Protein AF-A0A816BK26-F1 (afdb_monomer_lite)

Radius of gyration: 35.58 Å; chains: 1; bounding box: 106×78×90 Å

Foldseek 3Di:
DFDDPVPPPDDPPDDDPPDDDPPDPDDDDFDDDPPDDDGDDDPSVPVDPPDDDDDFPFDADPVRHTDPDGDDDPPPPVVSDDPVVCVVVVVCCCVLDCVNVVVDDPVRSVVVNCVPVVDDPDPPDDDDDDDFWDWAADPVPRDIDTHGPVPAPPPPDHGPPDAQDDPQQCVVPVPCVPWYWHDPDPHDIDTPVCPVVDPVPPDDDDDDPPDVVVVVSVVVVPDCCVVDDDDDDDDDDDDDDDDDDDDDDDDDDDDDPPPDPDDPDFAEAEAAEEEEAQALLSLLLLQLCLVLVVFFDHFFYEYEFLAEAPDLAFFFAQCQPPVCLLPQQVLLVVLVVQWAWFAAEPDPDDDPDDPDPVPDDPPDLPDDDAQHDSPFDPVQDLGRATWGRYRLTCLNRDPQFFDDFDPPQFDDDCQQVQHPVLSVVLLVVLCQLLVWDLCQQVPFLLQVLVQVLVCVPQNPLKGRTTGRWDDDPVDPGIRHGTSSSNNPQSFAQCPDRSRGNPPRDPRRYDYHGSKHFQEFDWDPPVPDPPAFIETQWTWIARRVVRGIHTYGHSFYEYARAQFVSLLHCVSHVNCFQLAQALKKFWWKKKFKFFFDPVSQVVSQVVCVVCVVVCVVVVNADDDPPDPGSGGSSRAWHWMWRDADPVQNKIKTKIDGRANVDDDDPPDDPNRMIMIMIIHWAWRDRQWGWDFAPPDAHPVRTGRIYTRHDGDPVRVVSVVVVLVVSVVVSVSTHDTDPPRPIDTDRRNSRSLIEQNAAERDDSNNHQHHSLQAGPSHPRYGYFYRNHRHGIHNGRCGSVRSSSSNSNSVVVSNVRTDD

Sequence (817 aa):
MCVPEYFFNDDPYNPDCSDSTDEHVNDSPRVQIPGFRECFRDPAFRCEESDYSMQSPSLVCGDGQRNYLRFPDIGDFRKLRSCANSRDLVFEKSLLSYHENSHLSYDCWFFFYCATTGTTSLSCMKLCNEDECHECISPITFEIFCLPAHRAGDGIVDCLGSTDERAFCRSINPTNAGSRYKCWNTVHCIANNDICWYDLCPIEKLLGCKRDVEMILERLSQDKGLQYPKYAHFLLERFVETYPLETWERTHIENAECSSPLEENLPIEQTDVLIVGSGPVGCTFARVLIELKSSHTLEKILMIDAGQQFSIVPGENIKNSCYYSRNVNQFTRIIEGQMQLISVPPNAEKLPYPPHPIAETPHSPNFLITNINVNQNPNVNLPAAAVTYAVGGMATHWTCCTPRTLIGVERPGEEYGITHCEWEELYSEAETFFKTDTTLFENSIRQQVLQDYLKKIYGDRVAPMPIAGFRDPNKNFITWSGANTVLGPSIVDPLGPKGINPKLHPKTFDILQQTICTKLIYNKDENDHSKMKHIQAALVHDLQLNKNRLIQAKVYIIACNPILTPQLLWNSDIRPEALGRYLCDQPMTFCQILLRQEILNTIKEYQDSKIHLMKSAKTLIIDKRDKISIPLDDPPPALLLKVTKDQPWHVQIHKEAFFSEKWHTSIDSRLILDIRYFSRVEPRKENFVTFEENIFDVMSLPQPTFTFNLNQKEKNEIHLMMKEMTELANHLGPFLPGAEPKILPLGTSVHLQGTHRIGTKSDESVTDNNSRVWNFDNLFLGGNGSIPTSIACNPTLTSVAIAIRSARYIAATYKKL

pLDDT: mean 74.29, std 25.34, range [22.22, 98.94]

Structure (mmCIF, N/CA/C/O backbone):
data_AF-A0A816BK26-F1
#
_entry.id   AF-A0A816BK26-F1
#
loop_
_atom_site.group_PDB
_atom_site.id
_atom_site.type_symbol
_atom_site.label_atom_id
_atom_site.label_alt_id
_atom_site.label_comp_id
_atom_site.label_asym_id
_atom_site.label_entity_id
_atom_site.label_seq_id
_atom_site.pdbx_PDB_ins_code
_atom_site.Cartn_x
_atom_site.Cartn_y
_atom_site.Cartn_z
_atom_site.occupancy
_atom_site.B_iso_or_equiv
_atom_site.auth_seq_id
_atom_site.auth_comp_id
_atom_site.auth_asym_id
_atom_site.auth_atom_id
_atom_site.pdbx_PDB_model_num
ATOM 1 N N . MET A 1 1 ? 56.611 -17.628 -4.751 1.00 36.50 1 MET A N 1
ATOM 2 C CA . MET A 1 1 ? 56.570 -16.609 -5.825 1.00 36.50 1 MET A CA 1
ATOM 3 C C . MET A 1 1 ? 57.718 -15.633 -5.559 1.00 36.50 1 MET A C 1
ATOM 5 O O . MET A 1 1 ? 57.882 -15.296 -4.398 1.00 36.50 1 MET A O 1
ATOM 9 N N . CYS A 1 2 ? 58.567 -15.271 -6.535 1.00 35.38 2 CYS A N 1
ATOM 10 C CA . CYS A 1 2 ? 59.574 -14.203 -6.333 1.00 35.38 2 CYS A CA 1
ATOM 11 C C . CYS A 1 2 ? 58.885 -12.840 -6.513 1.00 35.38 2 CYS A C 1
ATOM 13 O O . CYS A 1 2 ? 58.104 -12.688 -7.454 1.00 35.38 2 CYS A O 1
ATOM 15 N N . VAL A 1 3 ? 59.188 -11.873 -5.644 1.00 41.78 3 VAL A N 1
ATOM 16 C CA . VAL A 1 3 ? 58.637 -10.507 -5.675 1.00 41.78 3 VAL A CA 1
ATOM 17 C C . VAL A 1 3 ? 59.759 -9.513 -6.038 1.00 41.78 3 VAL A C 1
ATOM 19 O O . VAL A 1 3 ? 60.880 -9.696 -5.561 1.00 41.78 3 VAL A O 1
ATOM 22 N N . PRO A 1 4 ? 59.519 -8.506 -6.904 1.00 40.84 4 PRO A N 1
ATOM 23 C CA . PRO A 1 4 ? 60.507 -7.474 -7.247 1.00 40.84 4 PRO A CA 1
ATOM 24 C C . PRO A 1 4 ? 60.856 -6.538 -6.075 1.00 40.84 4 PRO A C 1
ATOM 26 O O . PRO A 1 4 ? 59.991 -6.190 -5.284 1.00 40.84 4 PRO A O 1
ATOM 29 N N . GLU A 1 5 ? 62.099 -6.052 -6.020 1.00 39.38 5 GLU A N 1
ATOM 30 C CA . GLU A 1 5 ? 62.649 -5.230 -4.920 1.00 39.38 5 GLU A CA 1
ATOM 31 C C . GLU A 1 5 ? 61.897 -3.912 -4.658 1.00 39.38 5 GLU A C 1
ATOM 33 O O . GLU A 1 5 ? 61.821 -3.463 -3.523 1.00 39.38 5 GLU A O 1
ATOM 38 N N . TYR A 1 6 ? 61.276 -3.309 -5.675 1.00 43.12 6 TYR A N 1
ATOM 39 C CA . TYR A 1 6 ? 60.516 -2.065 -5.495 1.00 43.12 6 TYR A CA 1
ATOM 40 C C . TYR A 1 6 ? 59.165 -2.259 -4.785 1.00 43.12 6 TYR A C 1
ATOM 42 O O . TYR A 1 6 ? 58.526 -1.275 -4.444 1.00 43.12 6 TYR A O 1
ATOM 50 N N . PHE A 1 7 ? 58.722 -3.506 -4.577 1.00 39.28 7 PHE A N 1
ATOM 51 C CA . PHE A 1 7 ? 57.552 -3.825 -3.749 1.00 39.28 7 PHE A CA 1
ATOM 52 C C . PHE A 1 7 ? 57.896 -3.957 -2.257 1.00 39.28 7 PHE A C 1
ATOM 54 O O . PHE A 1 7 ? 56.995 -4.116 -1.437 1.00 39.28 7 PHE A O 1
ATOM 61 N N . PHE A 1 8 ? 59.180 -3.903 -1.895 1.00 40.03 8 PHE A N 1
ATOM 62 C CA . PHE A 1 8 ? 59.628 -3.901 -0.506 1.00 40.03 8 PHE A CA 1
ATOM 63 C C . PHE A 1 8 ? 59.458 -2.472 0.059 1.00 40.03 8 PHE A C 1
ATOM 65 O O . PHE A 1 8 ? 60.087 -1.546 -0.449 1.00 40.03 8 PHE A O 1
ATOM 72 N N . ASN A 1 9 ? 58.630 -2.297 1.102 1.00 44.06 9 ASN A N 1
ATOM 73 C CA . ASN A 1 9 ? 58.336 -1.035 1.825 1.00 44.06 9 ASN A CA 1
ATOM 74 C C . ASN A 1 9 ? 57.422 0.029 1.159 1.00 44.06 9 ASN A C 1
ATOM 76 O O . ASN A 1 9 ? 57.566 1.214 1.464 1.00 44.06 9 ASN A O 1
ATOM 80 N N . ASP A 1 10 ? 56.464 -0.331 0.298 1.00 35.22 10 ASP A N 1
ATOM 81 C CA . ASP A 1 10 ? 55.711 0.670 -0.496 1.00 35.22 10 ASP A CA 1
ATOM 82 C C . ASP A 1 10 ? 54.377 1.195 0.112 1.00 35.22 10 ASP A C 1
ATOM 84 O O . ASP A 1 10 ? 53.616 1.857 -0.593 1.00 35.22 10 ASP A O 1
ATOM 88 N N . ASP A 1 11 ? 54.052 0.968 1.401 1.00 36.34 11 ASP A N 1
ATOM 89 C CA . ASP A 1 11 ? 52.850 1.587 2.013 1.00 36.34 11 ASP A CA 1
ATOM 90 C C . ASP A 1 11 ? 52.978 1.929 3.522 1.00 36.34 11 ASP A C 1
ATOM 92 O O . ASP A 1 11 ? 53.129 1.028 4.346 1.00 36.34 11 ASP A O 1
ATOM 96 N N . PRO A 1 12 ? 52.839 3.208 3.936 1.00 40.41 12 PRO A N 1
ATOM 97 C CA . PRO A 1 12 ? 52.776 3.609 5.347 1.00 40.41 12 PRO A CA 1
ATOM 98 C C . PRO A 1 12 ? 51.473 3.232 6.091 1.00 40.41 12 PRO A C 1
ATOM 100 O O . PRO A 1 12 ? 51.384 3.496 7.292 1.00 40.41 12 PRO A O 1
ATOM 103 N N . TYR A 1 13 ? 50.467 2.641 5.432 1.00 39.00 13 TYR A N 1
ATOM 104 C CA . TYR A 1 13 ? 49.221 2.164 6.062 1.00 39.00 13 TYR A CA 1
ATOM 105 C C . TYR A 1 13 ? 49.116 0.641 6.200 1.00 39.00 13 TYR A C 1
ATOM 107 O O . TYR A 1 13 ? 48.129 0.158 6.760 1.00 39.00 13 TYR A O 1
ATOM 115 N N . ASN A 1 14 ? 50.127 -0.109 5.757 1.00 41.72 14 ASN A N 1
ATOM 116 C CA . ASN A 1 14 ? 50.246 -1.533 6.043 1.00 41.72 14 ASN A CA 1
ATOM 117 C C . ASN A 1 14 ? 51.415 -1.730 7.021 1.00 41.72 14 ASN A C 1
ATOM 119 O O . ASN A 1 14 ? 52.567 -1.700 6.594 1.00 41.72 14 ASN A O 1
ATOM 123 N N . PRO A 1 15 ? 51.171 -1.847 8.337 1.00 39.12 15 PRO A N 1
ATOM 124 C CA . PRO A 1 15 ? 52.250 -2.080 9.276 1.00 39.12 15 PRO A CA 1
ATOM 125 C C . PRO A 1 15 ? 52.754 -3.505 9.060 1.00 39.12 15 PRO A C 1
ATOM 127 O O . PRO A 1 15 ? 52.077 -4.467 9.424 1.00 39.12 15 PRO A O 1
ATOM 130 N N . ASP A 1 16 ? 53.952 -3.630 8.494 1.00 36.97 16 ASP A N 1
ATOM 131 C CA . ASP A 1 16 ? 54.774 -4.815 8.698 1.00 36.97 16 ASP A CA 1
ATOM 132 C C . ASP A 1 16 ? 54.749 -5.160 10.190 1.00 36.97 16 ASP A C 1
ATOM 134 O O . ASP A 1 16 ? 54.856 -4.273 11.051 1.00 36.97 16 ASP A O 1
ATOM 138 N N . CYS A 1 17 ? 54.527 -6.444 10.476 1.00 38.06 17 CYS A N 1
ATOM 139 C CA . CYS A 1 17 ? 54.464 -7.035 11.804 1.00 38.06 17 CYS A CA 1
ATOM 140 C C . CYS A 1 17 ? 55.471 -6.369 12.745 1.00 38.06 17 CYS A C 1
ATOM 142 O O . CYS A 1 17 ? 56.672 -6.610 12.688 1.00 38.06 17 CYS A O 1
ATOM 144 N N . SER A 1 18 ? 54.966 -5.483 13.601 1.00 36.12 18 SER A N 1
ATOM 145 C CA . SER A 1 18 ? 55.759 -4.847 14.641 1.00 36.12 18 SER A CA 1
ATOM 146 C C . SER A 1 18 ? 55.926 -5.820 15.801 1.00 36.12 18 SER A C 1
ATOM 148 O O . SER A 1 18 ? 55.309 -5.652 16.852 1.00 36.12 18 SER A O 1
ATOM 150 N N . ASP A 1 19 ? 56.795 -6.805 15.617 1.00 37.12 19 ASP A N 1
ATOM 151 C CA . ASP A 1 19 ? 57.776 -7.137 16.634 1.00 37.12 19 ASP A CA 1
ATOM 152 C C . ASP A 1 19 ? 59.134 -7.443 15.996 1.00 37.12 19 ASP A C 1
ATOM 154 O O . ASP A 1 19 ? 59.277 -7.861 14.849 1.00 37.12 19 ASP A O 1
ATOM 158 N N . SER A 1 20 ? 60.170 -7.078 16.736 1.00 36.78 20 SER A N 1
ATOM 159 C CA . SER A 1 20 ? 61.546 -7.356 16.381 1.00 36.78 20 SER A CA 1
ATOM 160 C C . SER A 1 20 ? 61.756 -8.862 16.485 1.00 36.78 20 SER A C 1
ATOM 162 O O . SER A 1 20 ? 61.960 -9.368 17.587 1.00 36.78 20 SER A O 1
ATOM 164 N N . THR A 1 21 ? 61.715 -9.545 15.343 1.00 39.97 21 THR A N 1
ATOM 165 C CA . THR A 1 21 ? 62.060 -10.959 15.176 1.00 39.97 21 THR A CA 1
ATOM 166 C C . THR A 1 21 ? 63.282 -11.340 16.016 1.00 39.97 21 THR A C 1
ATOM 168 O O . THR A 1 21 ? 64.400 -10.881 15.768 1.00 39.97 21 THR A O 1
ATOM 171 N N . ASP A 1 22 ? 63.061 -12.232 16.976 1.00 44.72 22 ASP A N 1
ATOM 172 C CA . ASP A 1 22 ? 64.054 -13.098 17.613 1.00 44.72 22 ASP A CA 1
ATOM 173 C C . ASP A 1 22 ? 64.533 -14.221 16.669 1.00 44.72 22 ASP A C 1
ATOM 175 O O . ASP A 1 22 ? 65.310 -15.097 17.055 1.00 44.72 22 ASP A O 1
ATOM 179 N N . GLU A 1 23 ? 64.132 -14.178 15.397 1.00 42.59 23 GLU A N 1
ATOM 180 C CA . GLU A 1 23 ? 64.640 -15.063 14.363 1.00 42.59 23 GLU A CA 1
ATOM 181 C C . GLU A 1 23 ? 66.107 -14.745 14.054 1.00 42.59 23 GLU A C 1
ATOM 183 O O . GLU A 1 23 ? 66.469 -13.767 13.395 1.00 42.59 23 GLU A O 1
ATOM 188 N N . HIS A 1 24 ? 66.991 -15.606 14.550 1.00 37.31 24 HIS A N 1
ATOM 189 C CA . HIS A 1 24 ? 68.399 -15.597 14.194 1.00 37.31 24 HIS A CA 1
ATOM 190 C C . HIS A 1 24 ? 68.587 -15.605 12.662 1.00 37.31 24 HIS A C 1
ATOM 192 O O . HIS A 1 24 ? 68.290 -16.577 11.974 1.00 37.31 24 HIS A O 1
ATOM 198 N N . VAL A 1 25 ? 69.192 -14.524 12.166 1.00 42.06 25 VAL A N 1
ATOM 199 C CA . VAL A 1 25 ? 69.513 -14.155 10.770 1.00 42.06 25 VAL A CA 1
ATOM 200 C C . VAL A 1 25 ? 70.410 -15.154 10.000 1.00 42.06 25 VAL A C 1
ATOM 202 O O . VAL A 1 25 ? 70.855 -14.861 8.894 1.00 42.06 25 VAL A O 1
ATOM 205 N N . ASN A 1 26 ? 70.691 -16.358 10.501 1.00 39.66 26 ASN A N 1
ATOM 206 C CA . ASN A 1 26 ? 71.775 -17.175 9.940 1.00 39.66 26 ASN A CA 1
ATOM 207 C C . ASN A 1 26 ? 71.403 -18.295 8.956 1.00 39.66 26 ASN A C 1
ATOM 209 O O . ASN A 1 26 ? 72.329 -18.837 8.365 1.00 39.66 26 ASN A O 1
ATOM 213 N N . ASP A 1 27 ? 70.128 -18.584 8.676 1.00 47.47 27 ASP A N 1
ATOM 214 C CA . ASP A 1 27 ? 69.765 -19.700 7.774 1.00 47.47 27 ASP A CA 1
ATOM 215 C C . ASP A 1 27 ? 68.712 -19.351 6.704 1.00 47.47 27 ASP A C 1
ATOM 217 O O . ASP A 1 27 ? 6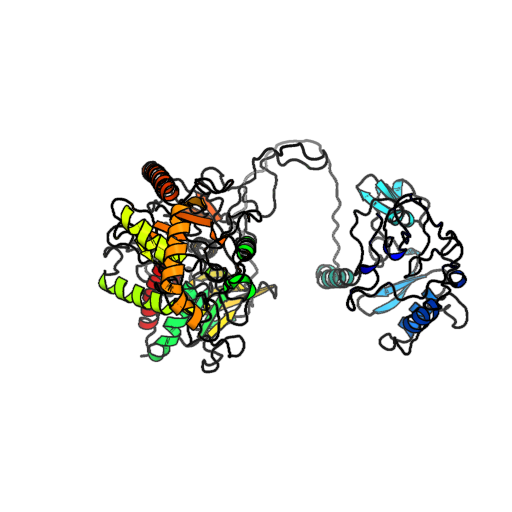7.785 -20.111 6.429 1.00 47.47 27 ASP A O 1
ATOM 221 N N . SER A 1 28 ? 68.862 -18.214 6.018 1.00 42.12 28 SER A N 1
ATOM 222 C CA . SER A 1 28 ? 68.146 -17.993 4.750 1.00 42.12 28 SER A CA 1
ATOM 223 C C . SER A 1 28 ? 68.957 -18.561 3.575 1.00 42.12 28 SER A C 1
ATOM 225 O O . SER A 1 28 ? 69.975 -17.971 3.199 1.00 42.12 28 SER A O 1
ATOM 227 N N . PRO A 1 29 ? 68.550 -19.682 2.943 1.00 40.38 29 PRO A N 1
ATOM 228 C CA . PRO A 1 29 ? 69.294 -20.239 1.827 1.00 40.38 29 PRO A CA 1
ATOM 229 C C . PRO A 1 29 ? 69.111 -19.330 0.610 1.00 40.38 29 PRO A C 1
ATOM 231 O O . PRO A 1 29 ? 68.035 -19.264 0.011 1.00 40.38 29 PRO A O 1
ATOM 234 N N . ARG A 1 30 ? 70.179 -18.622 0.231 1.00 42.78 30 ARG A N 1
ATOM 235 C CA . ARG A 1 30 ? 70.269 -17.928 -1.058 1.00 42.78 30 ARG A CA 1
ATOM 236 C C . ARG A 1 30 ? 70.111 -18.966 -2.168 1.00 42.78 30 ARG A C 1
ATOM 238 O O . ARG A 1 30 ? 71.016 -19.764 -2.401 1.00 42.78 30 ARG A O 1
ATOM 245 N N . VAL A 1 31 ? 68.977 -18.964 -2.863 1.00 42.62 31 VAL A N 1
ATOM 246 C CA . VAL A 1 31 ? 68.794 -19.806 -4.050 1.00 42.62 31 VAL A CA 1
ATOM 247 C C . VAL A 1 31 ? 69.268 -19.016 -5.265 1.00 42.62 31 VAL A C 1
ATOM 249 O O . VAL A 1 31 ? 68.645 -18.033 -5.658 1.00 42.62 31 VAL A O 1
ATOM 252 N N . GLN A 1 32 ? 70.381 -19.438 -5.864 1.00 37.38 32 GLN A N 1
ATOM 253 C CA . GLN A 1 32 ? 70.813 -18.920 -7.161 1.00 37.38 32 GLN A CA 1
ATOM 254 C C . GLN A 1 32 ? 70.009 -19.594 -8.276 1.00 37.38 32 GLN A C 1
ATOM 256 O O . GLN A 1 32 ? 70.167 -20.787 -8.530 1.00 37.38 32 GLN A O 1
ATOM 261 N N . ILE A 1 33 ? 69.172 -18.818 -8.965 1.00 42.31 33 ILE A N 1
ATOM 262 C CA . ILE A 1 33 ? 68.532 -19.217 -10.222 1.00 42.31 33 ILE A CA 1
ATOM 263 C C . ILE A 1 33 ? 69.300 -18.522 -11.362 1.00 42.31 33 ILE A C 1
ATOM 265 O O . ILE A 1 33 ? 69.379 -17.290 -11.366 1.00 42.31 33 ILE A O 1
ATOM 269 N N . PRO A 1 34 ? 69.892 -19.250 -12.328 1.00 34.81 34 PRO A N 1
ATOM 270 C CA . PRO A 1 34 ? 70.641 -18.635 -13.423 1.00 34.81 34 PRO A CA 1
ATOM 271 C C . PRO A 1 34 ? 69.745 -17.708 -14.258 1.00 34.81 34 PRO A C 1
ATOM 273 O O . PRO A 1 34 ? 68.749 -18.151 -14.822 1.00 34.81 34 PRO A O 1
ATOM 276 N N . GLY A 1 35 ? 70.101 -16.422 -14.335 1.00 50.84 35 GLY A N 1
ATOM 277 C CA . GLY A 1 35 ? 69.367 -15.394 -15.092 1.00 50.84 35 GLY A CA 1
ATOM 278 C C . GLY A 1 35 ? 68.706 -14.309 -14.237 1.00 50.84 35 GLY A C 1
ATOM 279 O O . GLY A 1 35 ? 68.398 -13.245 -14.764 1.00 50.84 35 GLY A O 1
ATOM 280 N N . PHE A 1 36 ? 68.574 -14.521 -12.925 1.00 37.03 36 PHE A N 1
ATOM 281 C CA . PHE A 1 36 ? 68.093 -13.511 -11.981 1.00 37.03 36 PHE A CA 1
ATOM 282 C C . PHE A 1 36 ? 69.183 -13.227 -10.945 1.00 37.03 36 PHE A C 1
ATOM 284 O O . PHE A 1 36 ? 69.591 -14.115 -10.196 1.00 37.03 36 PHE A O 1
ATOM 291 N N . ARG A 1 37 ? 69.700 -11.993 -10.916 1.00 40.62 37 ARG A N 1
ATOM 292 C CA . ARG A 1 37 ? 70.533 -11.539 -9.796 1.00 40.62 37 ARG A CA 1
ATOM 293 C C . ARG A 1 37 ? 69.594 -11.220 -8.630 1.00 40.62 37 ARG A C 1
ATOM 295 O O . ARG A 1 37 ? 68.751 -10.349 -8.768 1.00 40.62 37 ARG A O 1
ATOM 302 N N . GLU A 1 38 ? 69.765 -11.974 -7.544 1.00 43.12 38 GLU A N 1
ATOM 303 C CA . GLU A 1 38 ? 69.260 -11.721 -6.183 1.00 43.12 38 GLU A CA 1
ATOM 304 C C . GLU A 1 38 ? 67.721 -11.712 -6.013 1.00 43.12 38 GLU A C 1
ATOM 306 O O . GLU A 1 38 ? 67.091 -10.666 -5.954 1.00 43.12 38 GLU A O 1
ATOM 311 N N . CYS A 1 39 ? 67.098 -12.898 -5.871 1.00 37.94 39 CYS A N 1
ATOM 312 C CA . CYS A 1 39 ? 65.772 -12.999 -5.230 1.00 37.94 39 CYS A CA 1
ATOM 313 C C . CYS A 1 39 ? 65.952 -13.022 -3.702 1.00 37.94 39 CYS A C 1
ATOM 315 O O . CYS A 1 39 ? 66.677 -13.872 -3.176 1.00 37.94 39 CYS A O 1
ATOM 317 N N . PHE A 1 40 ? 65.218 -12.162 -2.997 1.00 43.03 40 PHE A N 1
ATOM 318 C CA . PHE A 1 40 ? 65.012 -12.250 -1.552 1.00 43.03 40 PHE A CA 1
ATOM 319 C C . PHE A 1 40 ? 63.817 -13.165 -1.246 1.00 43.03 40 PHE A C 1
ATOM 321 O O . PHE A 1 40 ? 62.827 -13.181 -1.980 1.00 43.03 40 PHE A O 1
ATOM 328 N N . ARG A 1 41 ? 63.912 -13.957 -0.172 1.00 41.47 41 ARG A N 1
ATOM 329 C CA . ARG A 1 41 ? 62.734 -14.566 0.457 1.00 41.47 41 ARG A CA 1
ATOM 330 C C . ARG A 1 41 ? 62.222 -13.568 1.479 1.00 41.47 41 ARG A C 1
ATOM 332 O O . ARG A 1 41 ? 62.901 -13.324 2.467 1.00 41.47 41 ARG A O 1
ATOM 339 N N . ASP A 1 42 ? 61.056 -13.009 1.213 1.00 37.69 42 ASP A N 1
ATOM 340 C CA . ASP A 1 42 ? 60.317 -12.224 2.188 1.00 37.69 42 ASP A CA 1
ATOM 341 C C . ASP A 1 42 ? 59.687 -13.176 3.231 1.00 37.69 42 ASP A C 1
ATOM 343 O O . ASP A 1 42 ? 58.896 -14.044 2.834 1.00 37.69 42 ASP A O 1
ATOM 347 N N . PRO A 1 43 ? 60.040 -13.085 4.530 1.00 40.34 43 PRO A N 1
ATOM 348 C CA . PRO A 1 43 ? 59.396 -13.872 5.578 1.00 40.34 43 PRO A CA 1
ATOM 349 C C . PRO A 1 43 ? 57.954 -13.414 5.860 1.00 40.34 43 PRO A C 1
ATOM 351 O O . PRO A 1 43 ? 57.151 -14.220 6.326 1.00 40.34 43 PRO A O 1
ATOM 354 N N . ALA A 1 44 ? 57.576 -12.179 5.510 1.00 40.19 44 ALA A N 1
ATOM 355 C CA . ALA A 1 44 ? 56.222 -11.663 5.721 1.00 40.19 44 ALA A CA 1
ATOM 356 C C . ALA A 1 44 ? 55.191 -12.303 4.775 1.00 40.19 44 ALA A C 1
ATOM 358 O O . ALA A 1 44 ? 54.003 -12.378 5.092 1.00 40.19 44 ALA A O 1
ATOM 359 N N . PHE A 1 45 ? 55.637 -12.891 3.657 1.00 34.56 45 PHE A N 1
ATOM 360 C CA . PHE A 1 45 ? 54.762 -13.662 2.766 1.00 34.56 45 PHE A CA 1
ATOM 361 C C . PHE A 1 45 ? 54.380 -15.051 3.312 1.00 34.56 45 PHE A C 1
ATOM 363 O O . PHE A 1 45 ? 53.700 -15.818 2.629 1.00 34.56 45 PHE A O 1
ATOM 370 N N . ARG A 1 46 ? 54.782 -15.366 4.553 1.00 36.75 46 ARG A N 1
ATOM 371 C CA . ARG A 1 46 ? 54.193 -16.418 5.386 1.00 36.75 46 ARG A CA 1
ATOM 372 C C . ARG A 1 46 ? 53.676 -15.868 6.720 1.00 36.75 46 ARG A C 1
ATOM 374 O O . ARG A 1 46 ? 53.882 -16.475 7.762 1.00 36.75 46 ARG A O 1
ATOM 381 N N . CYS A 1 47 ? 52.808 -14.863 6.671 1.00 38.91 47 CYS A N 1
ATOM 382 C CA . CYS A 1 47 ? 51.558 -15.004 7.428 1.00 38.91 47 CYS A CA 1
ATOM 383 C C . CYS A 1 47 ? 50.667 -16.047 6.721 1.00 38.91 47 CYS A C 1
ATOM 385 O O . CYS A 1 47 ? 49.573 -15.751 6.254 1.00 38.91 47 CYS A O 1
ATOM 387 N N . GLU A 1 48 ? 51.184 -17.268 6.553 1.00 34.59 48 GLU A N 1
ATOM 388 C CA . GLU A 1 48 ? 50.416 -18.405 6.073 1.00 34.59 48 GLU A CA 1
ATOM 389 C C . GLU A 1 48 ? 49.941 -19.166 7.305 1.00 34.59 48 GLU A C 1
ATOM 391 O O . GLU A 1 48 ? 50.648 -19.998 7.877 1.00 34.59 48 GLU A O 1
ATOM 396 N N . GLU A 1 49 ? 48.678 -18.928 7.644 1.00 43.00 49 GLU A N 1
ATOM 397 C CA . GLU A 1 49 ? 47.763 -20.036 7.876 1.00 43.00 49 GLU A CA 1
ATOM 398 C C . GLU A 1 49 ? 47.845 -21.015 6.681 1.00 43.00 49 GLU A C 1
ATOM 400 O O . GLU A 1 49 ? 47.017 -21.004 5.774 1.00 43.00 49 GLU A O 1
ATOM 405 N N . SER A 1 50 ? 48.881 -21.854 6.641 1.00 34.97 50 SER A N 1
ATOM 406 C CA . SER A 1 50 ? 48.891 -23.087 5.855 1.00 34.97 50 SER A CA 1
ATOM 407 C C . SER A 1 50 ? 49.033 -24.260 6.820 1.00 34.97 50 SER A C 1
ATOM 409 O O . SER A 1 50 ? 50.100 -24.768 7.150 1.00 34.97 50 SER A O 1
ATOM 411 N N . ASP A 1 51 ? 47.859 -24.589 7.343 1.00 41.56 51 ASP A N 1
ATOM 412 C CA . ASP A 1 51 ? 47.462 -25.746 8.125 1.00 41.56 51 ASP A CA 1
ATOM 413 C C . ASP A 1 51 ? 48.347 -26.999 7.948 1.00 41.56 51 ASP A C 1
ATOM 415 O O . ASP A 1 51 ? 48.456 -27.576 6.865 1.00 41.56 51 ASP A O 1
ATOM 419 N N . TYR A 1 52 ? 48.918 -27.472 9.057 1.00 31.45 52 TYR A N 1
ATOM 420 C CA . TYR A 1 52 ? 49.119 -28.903 9.269 1.00 31.45 52 TYR A CA 1
ATOM 421 C C . TYR A 1 52 ? 48.746 -29.233 10.713 1.00 31.45 52 TYR A C 1
ATOM 423 O O . TYR A 1 52 ? 49.569 -29.270 11.634 1.00 31.45 52 TYR A O 1
ATOM 431 N N . SER A 1 53 ? 47.449 -29.441 10.904 1.00 44.97 53 SER A N 1
ATOM 432 C CA . SER A 1 53 ? 46.895 -30.271 11.962 1.00 44.97 53 SER A CA 1
ATOM 433 C C . SER A 1 53 ? 47.784 -31.485 12.291 1.00 44.97 53 SER A C 1
ATOM 435 O O . SER A 1 53 ? 48.004 -32.390 11.492 1.00 44.97 53 SER A O 1
ATOM 437 N N . MET A 1 54 ? 48.254 -31.527 13.535 1.00 31.00 54 MET A N 1
ATOM 438 C CA . MET A 1 54 ? 48.435 -32.769 14.283 1.00 31.00 54 MET A CA 1
ATOM 439 C C . MET A 1 54 ? 48.141 -32.462 15.753 1.00 31.00 54 MET A C 1
ATOM 441 O O . MET A 1 54 ? 49.007 -31.999 16.489 1.00 31.00 54 MET A O 1
ATOM 445 N N . GLN A 1 55 ? 46.876 -32.660 16.133 1.00 37.50 55 GLN A N 1
ATOM 446 C CA . GLN A 1 55 ? 46.413 -33.097 17.458 1.00 37.50 55 GLN A CA 1
ATOM 447 C C . GLN A 1 55 ? 47.361 -32.817 18.651 1.00 37.50 55 GLN A C 1
ATOM 449 O O . GLN A 1 55 ? 47.951 -33.736 19.216 1.00 37.50 55 GLN A O 1
ATOM 454 N N . SER A 1 56 ? 47.497 -31.558 19.076 1.00 37.94 56 SER A N 1
ATOM 455 C CA . SER A 1 56 ? 48.096 -31.225 20.378 1.00 37.94 56 SER A CA 1
ATOM 456 C C . SER A 1 56 ? 47.427 -29.975 20.956 1.00 37.94 56 SER A C 1
ATOM 458 O O . SER A 1 56 ? 47.341 -28.976 20.242 1.00 37.94 56 SER A O 1
ATOM 460 N N . PRO A 1 57 ? 46.981 -29.976 22.226 1.00 39.69 57 PRO A N 1
ATOM 461 C CA . PRO A 1 57 ? 46.214 -28.882 22.812 1.00 39.69 57 PRO A CA 1
ATOM 462 C C . PRO A 1 57 ? 47.143 -27.807 23.396 1.00 39.69 57 PRO A C 1
ATOM 464 O O . PRO A 1 57 ? 47.031 -27.457 24.559 1.00 39.69 57 PRO A O 1
ATOM 467 N N . SER A 1 58 ? 48.120 -27.317 22.630 1.00 40.62 58 SER A N 1
ATOM 468 C CA . SER A 1 58 ? 49.112 -26.348 23.125 1.00 40.62 58 SER A CA 1
ATOM 469 C C . SER A 1 58 ? 48.631 -24.902 22.950 1.00 40.62 58 SER A C 1
ATOM 471 O O . SER A 1 58 ? 48.164 -24.540 21.873 1.00 40.62 58 SER A O 1
ATOM 473 N N . LEU A 1 59 ? 48.805 -24.059 23.974 1.00 40.44 59 LEU A N 1
ATOM 474 C CA . LEU A 1 59 ? 48.550 -22.614 23.894 1.00 40.44 59 LEU A CA 1
ATOM 475 C C . LEU A 1 59 ? 49.647 -21.922 23.053 1.00 40.44 59 LEU A C 1
ATOM 477 O O . LEU A 1 59 ? 50.831 -22.237 23.207 1.00 40.44 59 LEU A O 1
ATOM 481 N N . VAL A 1 60 ? 49.261 -20.986 22.184 1.00 43.81 60 VAL A N 1
ATOM 482 C CA . VAL A 1 60 ? 50.161 -20.219 21.297 1.00 43.81 60 VAL A CA 1
ATOM 483 C C . VAL A 1 60 ? 50.201 -18.765 21.785 1.00 43.81 60 VAL A C 1
ATOM 485 O O . VAL A 1 60 ? 49.143 -18.198 22.066 1.00 43.81 60 VAL A O 1
ATOM 488 N N . CYS A 1 61 ? 51.392 -18.175 21.943 1.00 41.69 61 CYS A N 1
ATOM 489 C CA . CYS A 1 61 ? 51.537 -16.759 22.312 1.00 41.69 61 CYS A CA 1
ATOM 490 C C . CYS A 1 61 ? 51.014 -15.876 21.150 1.00 41.69 61 CYS A C 1
ATOM 492 O O . CYS A 1 61 ? 50.984 -16.312 20.003 1.00 41.69 61 CYS A O 1
ATOM 494 N N . GLY A 1 62 ? 50.535 -14.657 21.433 1.00 40.28 62 GLY A N 1
ATOM 495 C CA . GLY A 1 62 ? 49.799 -13.807 20.470 1.00 40.28 62 GLY A CA 1
ATOM 496 C C . GLY A 1 62 ? 50.568 -13.332 19.223 1.00 40.28 62 GLY A C 1
ATOM 497 O O . GLY A 1 62 ? 50.006 -12.594 18.423 1.00 40.28 62 GLY A O 1
ATOM 498 N N . ASP A 1 63 ? 51.821 -13.747 19.072 1.00 42.88 63 ASP A N 1
ATOM 499 C CA . ASP A 1 63 ? 52.744 -13.542 17.948 1.00 42.88 63 ASP A CA 1
ATOM 500 C C . ASP A 1 63 ? 53.004 -14.841 17.145 1.00 42.88 63 ASP A C 1
ATOM 502 O O . ASP A 1 63 ? 53.759 -14.844 16.180 1.00 42.88 63 ASP A O 1
ATOM 506 N N . GLY A 1 64 ? 52.364 -15.961 17.507 1.00 45.97 64 GLY A N 1
ATOM 507 C CA . GLY A 1 64 ? 52.507 -17.253 16.825 1.00 45.97 64 GLY A CA 1
ATOM 508 C C . GLY A 1 64 ? 53.552 -18.194 17.437 1.00 45.97 64 GLY A C 1
ATOM 509 O O . GLY A 1 64 ? 53.693 -19.332 16.976 1.00 45.97 64 GLY A O 1
ATOM 510 N N . GLN A 1 65 ? 54.247 -17.790 18.506 1.00 44.47 65 GLN A N 1
ATOM 511 C CA . GLN A 1 65 ? 55.231 -18.644 19.175 1.00 44.47 65 GLN A CA 1
ATOM 512 C C . GLN A 1 65 ? 54.551 -19.801 19.937 1.00 44.47 65 GLN A C 1
ATOM 514 O O . GLN A 1 65 ? 53.634 -19.604 20.741 1.00 44.47 65 GLN A O 1
ATOM 519 N N . ARG A 1 66 ? 54.997 -21.044 19.702 1.00 44.47 66 ARG A N 1
ATOM 520 C CA . ARG A 1 66 ? 54.494 -22.229 20.424 1.00 44.47 66 ARG A CA 1
ATOM 521 C C . ARG A 1 66 ? 55.155 -22.358 21.793 1.00 44.47 66 ARG A C 1
ATOM 523 O O . ARG A 1 66 ? 56.378 -22.403 21.890 1.00 44.47 66 ARG A O 1
ATOM 530 N N . ASN A 1 67 ? 54.345 -22.548 22.833 1.00 42.69 67 ASN A N 1
ATOM 531 C CA . ASN A 1 67 ? 54.840 -22.960 24.143 1.00 42.69 67 ASN A CA 1
ATOM 532 C C . ASN A 1 67 ? 55.178 -24.471 24.126 1.00 42.69 67 ASN A C 1
ATOM 534 O O . ASN A 1 67 ? 54.369 -25.292 23.686 1.00 42.69 67 ASN A O 1
ATOM 538 N N . TYR A 1 68 ? 56.380 -24.857 24.565 1.00 41.19 68 TYR A N 1
ATOM 539 C CA . TYR A 1 68 ? 56.947 -26.202 24.347 1.00 41.19 68 TYR A CA 1
ATOM 540 C C . TYR A 1 68 ? 56.519 -27.283 25.360 1.00 41.19 68 TYR A C 1
ATOM 542 O O . TYR A 1 68 ? 57.093 -28.373 25.373 1.00 41.19 68 TYR A O 1
ATOM 550 N N . LEU A 1 69 ? 55.495 -27.052 26.186 1.00 40.97 69 LEU A N 1
ATOM 551 C CA . LEU A 1 69 ? 55.019 -28.043 27.159 1.00 40.97 69 LEU A CA 1
ATOM 552 C C . LEU A 1 69 ? 53.656 -28.621 26.747 1.00 40.97 69 LEU A C 1
ATOM 554 O O . LEU A 1 69 ? 52.663 -27.906 26.638 1.00 40.97 69 LEU A O 1
ATOM 558 N N . ARG A 1 70 ? 53.619 -29.939 26.490 1.00 40.78 70 ARG A N 1
ATOM 559 C CA . ARG A 1 70 ? 52.385 -30.694 26.206 1.00 40.78 70 ARG A CA 1
ATOM 560 C C . ARG A 1 70 ? 51.566 -30.853 27.488 1.00 40.78 70 ARG A C 1
ATOM 562 O O . ARG A 1 70 ? 52.108 -31.263 28.509 1.00 40.78 70 ARG A O 1
ATOM 569 N N . PHE A 1 71 ? 50.270 -30.576 27.390 1.00 42.94 71 PHE A N 1
ATOM 570 C CA . PHE A 1 71 ? 49.278 -30.714 28.458 1.00 42.94 71 PHE A CA 1
ATOM 571 C C . PHE A 1 71 ? 49.160 -32.159 28.957 1.00 42.94 71 PHE A C 1
ATOM 573 O O . PHE A 1 71 ? 48.868 -33.066 28.173 1.00 42.94 71 PHE A O 1
ATOM 580 N N . PRO A 1 72 ? 49.320 -32.355 30.270 1.00 38.06 72 PRO A N 1
ATOM 581 C CA . PRO A 1 72 ? 48.226 -32.958 31.019 1.00 38.06 72 PRO A CA 1
ATOM 582 C C . PRO A 1 72 ? 48.033 -32.262 32.379 1.00 38.06 72 PRO A C 1
ATOM 584 O O . PRO A 1 72 ? 49.000 -31.989 33.081 1.00 38.06 72 PRO A O 1
ATOM 587 N N . ASP A 1 73 ? 46.774 -32.058 32.763 1.00 36.81 73 ASP A N 1
ATOM 588 C CA . ASP A 1 73 ? 46.317 -31.642 34.101 1.00 36.81 73 ASP A CA 1
ATOM 589 C C . ASP A 1 73 ? 46.301 -30.123 34.423 1.00 36.81 73 ASP A C 1
ATOM 591 O O . ASP A 1 73 ? 47.287 -29.401 34.289 1.00 36.81 73 ASP A O 1
ATOM 595 N N . ILE A 1 74 ? 45.138 -29.620 34.863 1.00 37.91 74 ILE A N 1
ATOM 596 C CA . ILE A 1 74 ? 44.844 -28.187 35.119 1.00 37.91 74 ILE A CA 1
ATOM 597 C C . ILE A 1 74 ? 45.433 -27.682 36.454 1.00 37.91 74 ILE A C 1
ATOM 599 O O . ILE A 1 74 ? 45.479 -26.477 36.700 1.00 37.91 74 ILE A O 1
ATOM 603 N N . GLY A 1 75 ? 45.950 -28.573 37.304 1.00 39.88 75 GLY A N 1
ATOM 604 C CA . GLY A 1 75 ? 46.486 -28.221 38.625 1.00 39.88 75 GLY A CA 1
ATOM 605 C C . GLY A 1 75 ? 47.765 -27.370 38.632 1.00 39.88 75 GLY A C 1
ATOM 606 O O . GLY A 1 75 ? 48.157 -26.885 39.689 1.00 39.88 75 GLY A O 1
ATOM 607 N N . ASP A 1 76 ? 48.420 -27.158 37.487 1.00 42.28 76 ASP A N 1
ATOM 608 C CA . ASP A 1 76 ? 49.761 -26.556 37.425 1.00 42.28 76 ASP A CA 1
ATOM 609 C C . ASP A 1 76 ? 49.809 -25.248 36.609 1.00 42.28 76 ASP A C 1
ATOM 611 O O . ASP A 1 76 ? 50.814 -24.911 35.977 1.00 42.28 76 ASP A O 1
ATOM 615 N N . PHE A 1 77 ? 48.729 -24.454 36.659 1.00 40.12 77 PHE A N 1
ATOM 616 C CA . PHE A 1 77 ? 48.597 -23.170 35.946 1.00 40.12 77 PHE A CA 1
ATOM 617 C C . PHE A 1 77 ? 49.748 -22.173 36.223 1.00 40.12 77 PHE A C 1
ATOM 619 O O . PHE A 1 77 ? 49.997 -21.258 35.444 1.00 40.12 77 PHE A O 1
ATOM 626 N N . ARG A 1 78 ? 50.510 -22.358 37.309 1.00 40.72 78 ARG A N 1
ATOM 627 C CA . ARG A 1 78 ? 51.684 -21.532 37.653 1.00 40.72 78 ARG A CA 1
ATOM 628 C C . ARG A 1 78 ? 52.948 -21.852 36.861 1.00 40.72 78 ARG A C 1
ATOM 630 O O . ARG A 1 78 ? 53.830 -20.998 36.796 1.00 40.72 78 ARG A O 1
ATOM 637 N N . LYS A 1 79 ? 53.058 -23.042 36.262 1.00 40.59 79 LYS A N 1
ATOM 638 C CA . LYS A 1 79 ? 54.212 -23.423 35.426 1.00 40.59 79 LYS A CA 1
ATOM 639 C C . LYS A 1 79 ? 54.089 -22.947 33.974 1.00 40.59 79 LYS A C 1
ATOM 641 O O . LYS A 1 79 ? 55.062 -23.042 33.237 1.00 40.59 79 LYS A O 1
ATOM 646 N N . LEU A 1 80 ? 52.949 -22.364 33.585 1.00 46.69 80 LEU A N 1
ATOM 647 C CA . LEU A 1 80 ? 52.673 -21.780 32.257 1.00 46.69 80 LEU A CA 1
ATOM 648 C C . LEU A 1 80 ? 53.484 -20.509 31.925 1.00 46.69 80 LEU A C 1
ATOM 650 O O . LEU A 1 80 ? 53.250 -19.873 30.900 1.00 46.69 80 LEU A O 1
ATOM 654 N N . ARG A 1 81 ? 54.431 -20.114 32.777 1.00 51.38 81 ARG A N 1
ATOM 655 C CA . ARG A 1 81 ? 55.161 -18.849 32.663 1.00 51.38 81 ARG A CA 1
ATOM 656 C C . ARG A 1 81 ? 56.394 -19.000 31.783 1.00 51.38 81 ARG A C 1
ATOM 658 O O . ARG A 1 81 ? 57.439 -19.429 32.264 1.00 51.38 81 ARG A O 1
ATOM 665 N N . SER A 1 82 ? 56.268 -18.654 30.506 1.00 47.12 82 SER A N 1
ATOM 666 C CA . SER A 1 82 ? 57.344 -18.024 29.719 1.00 47.12 82 SER A CA 1
ATOM 667 C C . SER A 1 82 ? 56.910 -17.792 28.266 1.00 47.12 82 SER A C 1
ATOM 669 O O . SER A 1 82 ? 57.432 -18.419 27.350 1.00 47.12 82 SER A O 1
ATOM 671 N N . CYS A 1 83 ? 55.996 -16.846 28.016 1.00 46.44 83 CYS A N 1
ATOM 672 C CA . CYS A 1 83 ? 56.134 -16.106 26.755 1.00 46.44 83 CYS A CA 1
ATOM 673 C C . CYS A 1 83 ? 57.311 -15.139 26.987 1.00 46.44 83 CYS A C 1
ATOM 675 O O . CYS A 1 83 ? 57.285 -14.346 27.932 1.00 46.44 83 CYS A O 1
ATOM 677 N N . ALA A 1 84 ? 58.376 -15.230 26.185 1.00 45.12 84 ALA A N 1
ATOM 678 C CA . ALA A 1 84 ? 59.613 -14.468 26.412 1.00 45.12 84 ALA A CA 1
ATOM 679 C C . ALA A 1 84 ? 59.391 -12.937 26.425 1.00 45.12 84 ALA A C 1
ATOM 681 O O . ALA A 1 84 ? 60.171 -12.191 27.015 1.00 45.12 84 ALA A O 1
ATOM 682 N N . ASN A 1 85 ? 58.278 -12.475 25.847 1.00 48.09 85 ASN A N 1
ATOM 683 C CA . ASN A 1 85 ? 57.875 -11.073 25.759 1.00 48.09 85 ASN A CA 1
ATOM 684 C C . ASN A 1 85 ? 57.244 -10.479 27.045 1.00 48.09 85 ASN A C 1
ATOM 686 O O . ASN A 1 85 ? 56.886 -9.301 27.047 1.00 48.09 85 ASN A O 1
ATOM 690 N N . SER A 1 86 ? 57.124 -11.241 28.146 1.00 44.66 86 SER A N 1
ATOM 691 C CA . SER A 1 86 ? 56.644 -10.777 29.471 1.00 44.66 86 SER A CA 1
ATOM 692 C C . SER A 1 86 ? 55.230 -10.156 29.508 1.00 44.66 86 SER A C 1
ATOM 694 O O . SER A 1 86 ? 54.848 -9.524 30.499 1.00 44.66 86 SER A O 1
ATOM 696 N N . ARG A 1 87 ? 54.429 -10.294 28.439 1.00 44.41 87 ARG A N 1
ATOM 697 C CA . ARG A 1 87 ? 53.057 -9.746 28.364 1.00 44.41 87 ARG A CA 1
ATOM 698 C C . ARG A 1 87 ? 52.055 -10.497 29.246 1.00 44.41 87 ARG A C 1
ATOM 700 O O . ARG A 1 87 ? 51.035 -9.928 29.632 1.00 44.41 87 ARG A O 1
ATOM 707 N N . ASP A 1 88 ? 52.375 -11.731 29.613 1.00 45.56 88 ASP A N 1
ATOM 708 C CA . ASP A 1 88 ? 51.658 -12.551 30.591 1.00 45.56 88 ASP A CA 1
ATOM 709 C C . ASP A 1 88 ? 51.570 -11.877 31.974 1.00 45.56 88 ASP A C 1
ATOM 711 O O . ASP A 1 88 ? 50.509 -11.884 32.599 1.00 45.56 88 ASP A O 1
ATOM 715 N N . LEU A 1 89 ? 52.632 -11.188 32.409 1.00 45.25 89 LEU A N 1
ATOM 716 C CA . LEU A 1 89 ? 52.675 -10.471 33.694 1.00 45.25 89 LEU A CA 1
ATOM 717 C C . LEU A 1 89 ? 51.770 -9.227 33.743 1.00 45.25 89 LEU A C 1
ATOM 719 O O . LEU A 1 89 ? 51.283 -8.854 34.813 1.00 45.25 89 LEU A O 1
ATOM 723 N N . VAL A 1 90 ? 51.549 -8.566 32.602 1.00 45.09 90 VAL A N 1
ATOM 724 C CA . VAL A 1 90 ? 50.654 -7.398 32.499 1.00 45.09 90 VAL A CA 1
ATOM 725 C C . VAL A 1 90 ? 49.197 -7.850 32.547 1.00 45.09 90 VAL A C 1
ATOM 727 O O . VAL A 1 90 ? 48.391 -7.265 33.267 1.00 45.09 90 VAL A O 1
ATOM 730 N N . PHE A 1 91 ? 48.884 -8.939 31.843 1.00 45.62 91 PHE A N 1
ATOM 731 C CA . PHE A 1 91 ? 47.554 -9.538 31.842 1.00 45.62 91 PHE A CA 1
ATOM 732 C C . PHE A 1 91 ? 47.152 -10.047 33.239 1.00 45.62 91 PHE A C 1
ATOM 734 O O . PHE A 1 91 ? 46.044 -9.774 33.696 1.00 45.62 91 PHE A O 1
ATOM 741 N N . GLU A 1 92 ? 48.070 -10.696 33.968 1.00 46.66 92 GLU A N 1
ATOM 742 C CA . GLU A 1 92 ? 47.842 -11.181 35.342 1.00 46.66 92 GLU A CA 1
ATOM 743 C C . GLU A 1 92 ? 47.553 -10.034 36.330 1.00 46.66 92 GLU A C 1
ATOM 745 O O . GLU A 1 92 ? 46.626 -10.118 37.140 1.00 46.66 92 GLU A O 1
ATOM 750 N N . LYS A 1 93 ? 48.307 -8.928 36.241 1.00 47.31 93 LYS A N 1
ATOM 751 C CA . LYS A 1 93 ? 48.119 -7.760 37.117 1.00 47.31 93 LYS A CA 1
ATOM 752 C C . LYS A 1 93 ? 46.755 -7.101 36.936 1.00 47.31 93 LYS A C 1
ATOM 754 O O . LYS A 1 93 ? 46.145 -6.726 37.937 1.00 47.31 93 LYS A O 1
ATOM 759 N N . SER A 1 94 ? 46.279 -6.981 35.698 1.00 47.47 94 SER A N 1
ATOM 760 C CA . SER A 1 94 ? 44.983 -6.356 35.419 1.00 47.47 94 SER A CA 1
ATOM 761 C C . SER A 1 94 ? 43.799 -7.254 35.772 1.00 47.47 94 SER A C 1
ATOM 763 O O . SER A 1 94 ? 42.787 -6.766 36.275 1.00 47.47 94 SER A O 1
ATOM 765 N N . LEU A 1 95 ? 43.922 -8.574 35.592 1.00 47.97 95 LEU A N 1
ATOM 766 C CA . LEU A 1 95 ? 42.826 -9.496 35.902 1.00 47.97 95 LEU A CA 1
ATOM 767 C C . LEU A 1 95 ? 42.620 -9.709 37.412 1.00 47.97 95 LEU A C 1
ATOM 769 O O . LEU A 1 95 ? 41.496 -9.932 37.851 1.00 47.97 95 LEU A O 1
ATOM 773 N N . LEU A 1 96 ? 43.695 -9.666 38.210 1.00 51.19 96 LEU A N 1
ATOM 774 C CA . LEU A 1 96 ? 43.664 -10.077 39.622 1.00 51.19 96 LEU A CA 1
ATOM 775 C C . LEU A 1 96 ? 43.770 -8.913 40.624 1.00 51.19 96 LEU A C 1
ATOM 777 O O . LEU A 1 96 ? 43.632 -9.126 41.830 1.00 51.19 96 LEU A O 1
ATOM 781 N N . SER A 1 97 ? 43.975 -7.676 40.164 1.00 51.38 97 SER A N 1
ATOM 782 C CA . SER A 1 97 ? 44.002 -6.481 41.019 1.00 51.38 97 SER A CA 1
ATOM 783 C C . SER A 1 97 ? 42.602 -6.109 41.515 1.00 51.38 97 SER A C 1
ATOM 785 O O . SER A 1 97 ? 41.732 -5.773 40.711 1.00 51.38 97 SER A O 1
ATOM 787 N N . TYR A 1 98 ? 42.388 -6.070 42.839 1.00 52.34 98 TYR A N 1
ATOM 788 C CA . TYR A 1 98 ? 41.143 -5.516 43.399 1.00 52.34 98 TYR A CA 1
ATOM 789 C C . TYR A 1 98 ? 40.969 -4.040 43.032 1.00 52.34 98 TYR A C 1
ATOM 791 O O . TYR A 1 98 ? 39.859 -3.574 42.820 1.00 52.34 98 TYR A O 1
ATOM 799 N N . HIS A 1 99 ? 42.068 -3.291 42.921 1.00 56.31 99 HIS A N 1
ATOM 800 C CA . HIS A 1 99 ? 42.009 -1.857 42.657 1.00 56.31 99 HIS A CA 1
ATOM 801 C C . HIS A 1 99 ? 41.458 -1.551 41.253 1.00 56.31 99 HIS A C 1
ATOM 803 O O . HIS A 1 99 ? 40.701 -0.593 41.093 1.00 56.31 99 HIS A O 1
ATOM 809 N N . GLU A 1 100 ? 41.792 -2.391 40.263 1.00 46.78 100 GLU A N 1
ATOM 810 C CA . GLU A 1 100 ? 41.250 -2.312 38.894 1.00 46.78 100 GLU A CA 1
ATOM 811 C C . GLU A 1 100 ? 39.869 -2.984 38.770 1.00 46.78 100 GLU A C 1
ATOM 813 O O . GLU A 1 100 ? 39.094 -2.641 37.881 1.00 46.78 100 GLU A O 1
ATOM 818 N N . ASN A 1 101 ? 39.509 -3.860 39.716 1.00 51.25 101 ASN A N 1
ATOM 819 C CA . ASN A 1 101 ? 38.225 -4.570 39.770 1.00 51.25 101 ASN A CA 1
ATOM 820 C C . ASN A 1 101 ? 37.356 -4.158 40.971 1.00 51.25 101 ASN A C 1
ATOM 822 O O . ASN A 1 101 ? 36.568 -4.948 41.483 1.00 51.25 101 ASN A O 1
ATOM 826 N N . SER A 1 102 ? 37.461 -2.900 41.402 1.00 48.09 102 SER A N 1
ATOM 827 C CA . SER A 1 102 ? 36.778 -2.361 42.595 1.00 48.09 102 SER A CA 1
ATOM 828 C C . SER A 1 102 ? 35.251 -2.266 42.465 1.00 48.09 102 SER A C 1
ATOM 830 O O . SER A 1 102 ? 34.562 -1.922 43.422 1.00 48.09 102 SER A O 1
ATOM 832 N N . HIS A 1 103 ? 34.721 -2.576 41.279 1.00 47.66 103 HIS A N 1
ATOM 833 C CA . HIS A 1 103 ? 33.295 -2.740 41.011 1.00 47.66 103 HIS A CA 1
ATOM 834 C C . HIS A 1 103 ? 32.742 -4.085 41.521 1.00 47.66 103 HIS A C 1
ATOM 836 O O . HIS A 1 103 ? 31.526 -4.239 41.622 1.00 47.66 103 HIS A O 1
ATOM 842 N N . LEU A 1 104 ? 33.609 -5.052 41.842 1.00 45.72 104 LEU A N 1
ATOM 843 C CA . LEU A 1 104 ? 33.249 -6.272 42.562 1.00 45.72 104 LEU A CA 1
ATOM 844 C C . LEU A 1 104 ? 33.308 -6.005 44.070 1.00 45.72 104 LEU A C 1
ATOM 846 O O . LEU A 1 104 ? 34.192 -5.288 44.538 1.00 45.72 104 LEU A O 1
ATOM 850 N N . SER A 1 105 ? 32.403 -6.605 44.852 1.00 47.75 105 SER A N 1
ATOM 851 C CA . SER A 1 105 ? 32.572 -6.607 46.309 1.00 47.75 105 SER A CA 1
ATOM 852 C C . SER A 1 105 ? 33.847 -7.370 46.680 1.00 47.75 105 SER A C 1
ATOM 854 O O . SER A 1 105 ? 34.265 -8.281 45.957 1.00 47.75 105 SER A O 1
ATOM 856 N N . TYR A 1 106 ? 34.468 -7.007 47.807 1.00 48.09 106 TYR A N 1
ATOM 857 C CA . TYR A 1 106 ? 35.714 -7.635 48.253 1.00 48.09 106 TYR A CA 1
ATOM 858 C C . TYR A 1 106 ? 35.586 -9.163 48.324 1.00 48.09 106 TYR A C 1
ATOM 860 O O . TYR A 1 106 ? 36.481 -9.853 47.855 1.00 48.09 106 TYR A O 1
ATOM 868 N N . ASP A 1 107 ? 34.444 -9.685 48.779 1.00 47.16 107 ASP A N 1
ATOM 869 C CA . ASP A 1 107 ? 34.185 -11.127 48.894 1.00 47.16 107 ASP A CA 1
ATOM 870 C C . ASP A 1 107 ? 34.057 -11.827 47.529 1.00 47.16 107 ASP A C 1
ATOM 872 O O . ASP A 1 107 ? 34.546 -12.942 47.349 1.00 47.16 107 ASP A O 1
ATOM 876 N N . CYS A 1 108 ? 33.469 -11.160 46.529 1.00 46.78 108 CYS A N 1
ATOM 877 C CA . CYS A 1 108 ? 33.359 -11.689 45.165 1.00 46.78 108 CYS A CA 1
ATOM 878 C C . CYS A 1 108 ? 34.716 -11.701 44.450 1.00 46.78 108 CYS A C 1
ATOM 880 O O . CYS A 1 108 ? 35.088 -12.696 43.828 1.00 46.78 108 CYS A O 1
ATOM 882 N N . TRP A 1 109 ? 35.482 -10.610 44.571 1.00 61.50 109 TRP A N 1
ATOM 883 C CA . TRP A 1 109 ? 36.857 -10.564 44.072 1.00 61.50 109 TRP A CA 1
ATOM 884 C C . TRP A 1 109 ? 37.737 -11.596 44.784 1.00 61.50 109 TRP A C 1
ATOM 886 O O . TRP A 1 109 ? 38.521 -12.286 44.137 1.00 61.50 109 TRP A O 1
ATOM 896 N N . PHE A 1 110 ? 37.572 -11.742 46.100 1.00 49.00 110 PHE A N 1
ATOM 897 C CA . PHE A 1 110 ? 38.323 -12.681 46.918 1.00 49.00 110 PHE A CA 1
ATOM 898 C C . PHE A 1 110 ? 38.069 -14.133 46.500 1.00 49.00 110 PHE A C 1
ATOM 900 O O . PHE A 1 110 ? 39.019 -14.890 46.298 1.00 49.00 110 PHE A O 1
ATOM 907 N N . PHE A 1 111 ? 36.806 -14.504 46.272 1.00 50.84 111 PHE A N 1
ATOM 908 C CA . PHE A 1 111 ? 36.442 -15.823 45.757 1.00 50.84 111 PHE A CA 1
ATOM 909 C C . PHE A 1 111 ? 37.010 -16.068 44.351 1.00 50.84 111 PHE A C 1
ATOM 911 O O . PHE A 1 111 ? 37.593 -17.122 44.095 1.00 50.84 111 PHE A O 1
ATOM 918 N N . PHE A 1 112 ? 36.925 -15.075 43.458 1.00 50.00 112 PHE A N 1
ATOM 919 C CA . PHE A 1 112 ? 37.494 -15.161 42.109 1.00 50.00 112 PHE A CA 1
ATOM 920 C C . PHE A 1 112 ? 39.022 -15.326 42.143 1.00 50.00 112 PHE A C 1
ATOM 922 O O . PHE A 1 112 ? 39.575 -16.155 41.420 1.00 50.00 112 PHE A O 1
ATOM 929 N N . TYR A 1 113 ? 39.706 -14.601 43.033 1.00 50.69 113 TYR A N 1
ATOM 930 C CA . TYR A 1 113 ? 41.146 -14.710 43.272 1.00 50.69 113 TYR A CA 1
ATOM 931 C C . TYR A 1 113 ? 41.539 -16.081 43.847 1.00 50.69 113 TYR A C 1
ATOM 933 O O . TYR A 1 113 ? 42.502 -16.695 43.381 1.00 50.69 113 TYR A O 1
ATOM 941 N N . CYS A 1 114 ? 40.783 -16.593 44.825 1.00 47.78 114 CYS A N 1
ATOM 942 C CA . CYS A 1 114 ? 40.985 -17.917 45.420 1.00 47.78 114 CYS A CA 1
ATOM 943 C C . CYS A 1 114 ? 40.814 -19.042 44.387 1.00 47.78 114 CYS A C 1
ATOM 945 O O . CYS A 1 114 ? 41.671 -19.923 44.298 1.00 47.78 114 CYS A O 1
ATOM 947 N N . ALA A 1 115 ? 39.752 -18.982 43.577 1.00 46.81 115 ALA A N 1
ATOM 948 C CA . ALA A 1 115 ? 39.440 -19.978 42.552 1.00 46.81 115 ALA A CA 1
ATOM 949 C C . ALA A 1 115 ? 40.456 -20.001 41.397 1.00 46.81 115 ALA A C 1
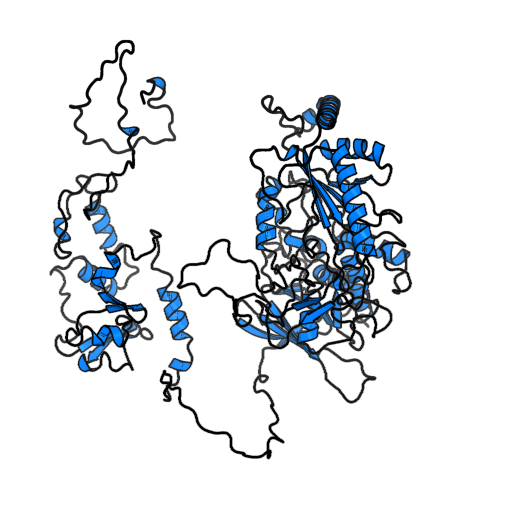ATOM 951 O O . ALA A 1 115 ? 40.672 -21.046 40.790 1.00 46.81 115 ALA A O 1
ATOM 952 N N . THR A 1 116 ? 41.091 -18.863 41.094 1.00 46.75 116 THR A N 1
ATOM 953 C CA . THR A 1 116 ? 42.038 -18.741 39.971 1.00 46.75 116 THR A CA 1
ATOM 954 C C . THR A 1 116 ? 43.496 -18.942 40.365 1.00 46.75 116 THR A C 1
ATOM 956 O O . THR A 1 116 ? 44.262 -19.501 39.583 1.00 46.75 116 THR A O 1
ATOM 959 N N . THR A 1 117 ? 43.917 -18.501 41.555 1.00 45.97 117 THR A N 1
ATOM 960 C CA . THR A 1 117 ? 45.341 -18.539 41.932 1.00 45.97 117 THR A CA 1
ATOM 961 C C . THR A 1 117 ? 45.713 -19.746 42.781 1.00 45.97 117 THR A C 1
ATOM 963 O O . THR A 1 117 ? 46.877 -20.146 42.758 1.00 45.97 117 THR A O 1
ATOM 966 N N . GLY A 1 118 ? 44.774 -20.356 43.507 1.00 49.00 118 GLY A N 1
ATOM 967 C CA . GLY A 1 118 ? 44.980 -21.638 44.183 1.00 49.00 118 GLY A CA 1
ATOM 968 C C . GLY A 1 118 ? 46.105 -21.702 45.231 1.00 49.00 118 GLY A C 1
ATOM 969 O O . GLY A 1 118 ? 46.553 -22.808 45.521 1.00 49.00 118 GLY A O 1
ATOM 970 N N . THR A 1 119 ? 46.599 -20.592 45.819 1.00 39.28 119 THR A N 1
ATOM 971 C CA . THR A 1 119 ? 47.504 -20.702 46.992 1.00 39.28 119 THR A CA 1
ATOM 972 C C . THR A 1 119 ? 47.276 -19.737 48.155 1.00 39.28 119 THR A C 1
ATOM 974 O O . THR A 1 119 ? 46.722 -18.651 48.052 1.00 39.28 119 THR A O 1
ATOM 977 N N . THR A 1 120 ? 47.884 -20.189 49.247 1.00 43.22 120 THR A N 1
ATOM 978 C CA . THR A 1 120 ? 47.798 -20.003 50.696 1.00 43.22 120 THR A CA 1
ATOM 979 C C . THR A 1 120 ? 48.085 -18.629 51.316 1.00 43.22 120 THR A C 1
ATOM 981 O O . THR A 1 120 ? 48.285 -18.576 52.528 1.00 43.22 120 THR A O 1
ATOM 984 N N . SER A 1 121 ? 48.146 -17.521 50.570 1.00 43.06 121 SER A N 1
ATOM 985 C CA . SER A 1 121 ? 48.374 -16.197 51.196 1.00 43.06 121 SER A CA 1
ATOM 986 C C . SER A 1 121 ? 47.102 -15.564 51.766 1.00 43.06 121 SER A C 1
ATOM 988 O O . SER A 1 121 ? 47.190 -14.718 52.653 1.00 43.06 121 SER A O 1
ATOM 990 N N . LEU A 1 122 ? 45.927 -16.017 51.327 1.00 45.34 122 LEU A N 1
ATOM 991 C CA . LEU A 1 122 ? 44.658 -15.779 52.003 1.00 45.34 122 LEU A CA 1
ATOM 992 C C . LEU A 1 122 ? 43.971 -17.118 52.296 1.00 45.34 122 LEU A C 1
ATOM 994 O O . LEU A 1 122 ? 43.971 -18.029 51.470 1.00 45.34 122 LEU A O 1
ATOM 998 N N . SER A 1 123 ? 43.408 -17.247 53.498 1.00 42.34 123 SER A N 1
ATOM 999 C CA . SER A 1 123 ? 42.747 -18.472 53.956 1.00 42.34 123 SER A CA 1
ATOM 1000 C C . SER A 1 123 ? 41.384 -18.629 53.279 1.00 42.34 123 SER A C 1
ATOM 1002 O O . SER A 1 123 ? 40.370 -18.222 53.833 1.00 42.34 123 SER A O 1
ATOM 1004 N N . CYS A 1 124 ? 41.359 -19.236 52.092 1.00 45.91 124 CYS A N 1
ATOM 1005 C CA . CYS A 1 124 ? 40.127 -19.541 51.352 1.00 45.91 124 CYS A CA 1
ATOM 1006 C C . CYS A 1 124 ? 39.306 -20.699 51.972 1.00 45.91 124 CYS A C 1
ATOM 1008 O O . CYS A 1 124 ? 38.254 -21.047 51.450 1.00 45.91 124 CYS A O 1
ATOM 1010 N N . MET A 1 125 ? 39.772 -21.314 53.067 1.00 44.94 125 MET A N 1
ATOM 1011 C CA . MET A 1 125 ? 39.036 -22.340 53.816 1.00 44.94 125 MET A CA 1
ATOM 1012 C C . MET A 1 125 ? 38.289 -21.707 54.998 1.00 44.94 125 MET A C 1
ATOM 1014 O O . MET A 1 125 ? 38.942 -21.331 55.977 1.00 44.94 125 MET A O 1
ATOM 1018 N N . LYS A 1 126 ? 36.954 -21.589 54.878 1.00 49.31 126 LYS A N 1
ATOM 1019 C CA . LYS A 1 126 ? 35.903 -21.662 55.931 1.00 49.31 126 LYS A CA 1
ATOM 1020 C C . LYS A 1 126 ? 34.677 -20.814 55.558 1.00 49.31 126 LYS A C 1
ATOM 1022 O O . LYS A 1 126 ? 34.614 -19.654 55.959 1.00 49.31 126 LYS A O 1
ATOM 1027 N N . LEU A 1 127 ? 33.683 -21.392 54.875 1.00 46.06 127 LEU A N 1
ATOM 1028 C CA . LEU A 1 127 ? 32.336 -20.793 54.794 1.00 46.06 127 LEU A CA 1
ATOM 1029 C C . LEU A 1 127 ? 31.193 -21.782 55.118 1.00 46.06 127 LEU A C 1
ATOM 1031 O O . LEU A 1 127 ? 30.258 -21.367 55.797 1.00 46.06 127 LEU A O 1
ATOM 1035 N N . CYS A 1 128 ? 31.319 -23.087 54.848 1.00 48.66 128 CYS A N 1
ATOM 1036 C CA . CYS A 1 128 ? 30.457 -24.135 55.428 1.00 48.66 128 CYS A CA 1
ATOM 1037 C C . CYS A 1 128 ? 31.273 -25.295 56.040 1.00 48.66 128 CYS A C 1
ATOM 1039 O O . CYS A 1 128 ? 32.392 -25.575 55.618 1.00 48.66 128 CYS A O 1
ATOM 1041 N N . ASN A 1 129 ? 30.729 -25.955 57.074 1.00 47.50 129 ASN A N 1
ATOM 1042 C CA . ASN A 1 129 ? 31.373 -27.108 57.725 1.00 47.50 129 ASN A CA 1
ATOM 1043 C C . ASN A 1 129 ? 31.387 -28.326 56.784 1.00 47.50 129 ASN A C 1
ATOM 1045 O O . ASN A 1 129 ? 30.357 -28.674 56.208 1.00 47.50 129 ASN A O 1
ATOM 1049 N N . GLU A 1 130 ? 32.552 -28.962 56.668 1.00 50.25 130 GLU A N 1
ATOM 1050 C CA . GLU A 1 130 ? 32.991 -29.680 55.460 1.00 50.25 130 GLU A CA 1
ATOM 1051 C C . GLU A 1 130 ? 32.349 -31.052 55.182 1.00 50.25 130 GLU A C 1
ATOM 1053 O O . GLU A 1 130 ? 32.509 -31.542 54.071 1.00 50.25 130 GLU A O 1
ATOM 1058 N N . ASP A 1 131 ? 31.569 -31.653 56.088 1.00 48.88 131 ASP A N 1
ATOM 1059 C CA . ASP A 1 131 ? 31.230 -33.082 55.927 1.00 48.88 131 ASP A CA 1
ATOM 1060 C C . ASP A 1 131 ? 29.745 -33.427 55.705 1.00 48.88 131 ASP A C 1
ATOM 1062 O O . ASP A 1 131 ? 29.443 -34.552 55.311 1.00 48.88 131 ASP A O 1
ATOM 1066 N N . GLU A 1 132 ? 28.795 -32.503 55.898 1.00 46.19 132 GLU A N 1
ATOM 1067 C CA . GLU A 1 132 ? 27.356 -32.843 55.793 1.00 46.19 132 GLU A CA 1
ATOM 1068 C C . GLU A 1 132 ? 26.508 -31.851 54.986 1.00 46.19 132 GLU A C 1
ATOM 1070 O O . GLU A 1 132 ? 25.302 -32.066 54.821 1.00 46.19 132 GLU A O 1
ATOM 1075 N N . CYS A 1 133 ? 27.120 -30.798 54.431 1.00 48.28 133 CYS A N 1
ATOM 1076 C CA . CYS A 1 133 ? 26.400 -29.740 53.728 1.00 48.28 133 CYS A CA 1
ATOM 1077 C C . CYS A 1 133 ? 26.995 -29.388 52.350 1.00 48.28 133 CYS A C 1
ATOM 1079 O O . CYS A 1 133 ? 28.202 -29.420 52.143 1.00 48.28 133 CYS A O 1
ATOM 1081 N N . HIS A 1 134 ? 26.125 -29.001 51.419 1.00 49.12 134 HIS A N 1
ATOM 1082 C CA . HIS A 1 134 ? 26.392 -28.478 50.087 1.00 49.12 134 HIS A CA 1
ATOM 1083 C C . HIS A 1 134 ? 26.089 -26.972 50.057 1.00 49.12 134 HIS A C 1
ATOM 1085 O O . HIS A 1 134 ? 24.986 -26.552 50.407 1.00 49.12 134 HIS A O 1
ATOM 1091 N N . GLU A 1 135 ? 27.055 -26.146 49.665 1.00 44.81 135 GLU A N 1
ATOM 1092 C CA . GLU A 1 135 ? 26.881 -24.692 49.561 1.00 44.81 135 GLU A CA 1
ATOM 1093 C C . GLU A 1 135 ? 25.978 -24.323 48.375 1.00 44.81 135 GLU A C 1
ATOM 1095 O O . GLU A 1 135 ? 26.275 -24.658 47.230 1.00 44.81 135 GLU A O 1
ATOM 1100 N N . CYS A 1 136 ? 24.885 -23.601 48.641 1.00 45.91 136 CYS A N 1
ATOM 1101 C CA . CYS A 1 136 ? 23.978 -23.085 47.618 1.00 45.91 136 CYS A CA 1
ATOM 1102 C C . CYS A 1 136 ? 23.692 -21.594 47.807 1.00 45.91 136 CYS A C 1
ATOM 1104 O O . CYS A 1 136 ? 23.621 -21.087 48.923 1.00 45.91 136 CYS A O 1
ATOM 1106 N N . ILE A 1 137 ? 23.479 -20.895 46.694 1.00 38.62 137 ILE A N 1
ATOM 1107 C CA . ILE A 1 137 ? 23.151 -19.465 46.665 1.00 38.62 137 ILE A CA 1
ATOM 1108 C C . ILE A 1 137 ? 21.676 -19.314 46.298 1.00 38.62 137 ILE A C 1
ATOM 1110 O O . ILE A 1 137 ? 21.233 -19.868 45.290 1.00 38.62 137 ILE A O 1
ATOM 1114 N N . SER A 1 138 ? 20.911 -18.553 47.089 1.00 39.97 138 SER A N 1
ATOM 1115 C CA . SER A 1 138 ? 19.537 -18.209 46.698 1.00 39.97 138 SER A CA 1
ATOM 1116 C C . SER A 1 138 ? 19.570 -17.199 45.556 1.00 39.97 138 SER A C 1
ATOM 1118 O O . SER A 1 138 ? 20.139 -16.119 45.725 1.00 39.97 138 SER A O 1
ATOM 1120 N N . PRO A 1 139 ? 18.901 -17.472 44.426 1.00 35.28 139 PRO A N 1
ATOM 1121 C CA . PRO A 1 139 ? 18.816 -16.511 43.332 1.00 35.28 139 PRO A CA 1
ATOM 1122 C C . PRO A 1 139 ? 17.903 -15.316 43.658 1.00 35.28 139 PRO A C 1
ATOM 1124 O O . PRO A 1 139 ? 17.851 -14.368 42.883 1.00 35.28 139 PRO A O 1
ATOM 1127 N N . ILE A 1 140 ? 17.173 -15.355 44.782 1.00 36.72 140 ILE A N 1
ATOM 1128 C CA . ILE A 1 140 ? 16.236 -14.300 45.197 1.00 36.72 140 ILE A CA 1
ATOM 1129 C C . ILE A 1 140 ? 16.890 -13.340 46.198 1.00 36.72 140 ILE A C 1
ATOM 1131 O O . ILE A 1 140 ? 16.660 -12.135 46.128 1.00 36.72 140 ILE A O 1
ATOM 1135 N N . THR A 1 141 ? 17.692 -13.855 47.136 1.00 39.53 141 THR A N 1
ATOM 1136 C CA . THR A 1 141 ? 18.292 -13.044 48.214 1.00 39.53 141 THR A CA 1
ATOM 1137 C C . THR A 1 141 ? 19.802 -12.864 48.083 1.00 39.53 141 THR A C 1
ATOM 1139 O O . THR A 1 141 ? 20.360 -12.027 48.783 1.00 39.53 141 THR A O 1
ATOM 1142 N N . PHE A 1 142 ? 20.460 -13.612 47.190 1.00 39.03 142 PHE A N 1
ATOM 1143 C CA . PHE A 1 142 ? 21.916 -13.625 46.984 1.00 39.03 142 PHE A CA 1
ATOM 1144 C C . PHE A 1 142 ? 22.747 -13.994 48.226 1.00 39.03 142 PHE A C 1
ATOM 1146 O O . PHE A 1 142 ? 23.961 -13.804 48.243 1.00 39.03 142 PHE A O 1
ATOM 1153 N N . GLU A 1 143 ? 22.114 -14.556 49.255 1.00 40.38 143 GLU A N 1
ATOM 1154 C CA . GLU A 1 143 ? 22.786 -15.100 50.434 1.00 40.38 143 GLU A CA 1
ATOM 1155 C C . GLU A 1 143 ? 23.235 -16.554 50.192 1.00 40.38 143 GLU A C 1
ATOM 1157 O O . GLU A 1 143 ? 22.669 -17.268 49.354 1.00 40.38 143 GLU A O 1
ATOM 1162 N N . ILE A 1 144 ? 24.266 -16.986 50.925 1.00 41.53 144 ILE A N 1
ATOM 1163 C CA . ILE A 1 144 ? 24.795 -18.357 50.898 1.00 41.53 144 ILE A CA 1
ATOM 1164 C C . ILE A 1 144 ? 24.113 -19.174 52.001 1.00 41.53 144 ILE A C 1
ATOM 1166 O O . ILE A 1 144 ? 24.087 -18.763 53.161 1.00 41.53 144 ILE A O 1
ATOM 1170 N N . PHE A 1 145 ? 23.608 -20.357 51.651 1.00 47.34 145 PHE A N 1
ATOM 1171 C CA . PHE A 1 145 ? 23.006 -21.319 52.574 1.00 47.34 145 PHE A CA 1
ATOM 1172 C C . PHE A 1 145 ? 23.694 -22.677 52.420 1.00 47.34 145 PHE A C 1
ATOM 1174 O O . PHE A 1 145 ? 23.915 -23.143 51.304 1.00 47.34 145 PHE A O 1
ATOM 1181 N N . CYS A 1 146 ? 23.994 -23.348 53.532 1.00 49.88 146 CYS A N 1
ATOM 1182 C CA . CYS A 1 146 ? 24.528 -24.708 53.506 1.00 49.88 146 CYS A CA 1
ATOM 1183 C C . CYS A 1 146 ? 23.349 -25.709 53.530 1.00 49.88 146 CYS A C 1
ATOM 1185 O O . CYS A 1 146 ? 22.672 -25.843 54.552 1.00 49.88 146 CYS A O 1
ATOM 1187 N N . LEU A 1 147 ? 23.074 -26.396 52.417 1.00 51.12 147 LEU A N 1
ATOM 1188 C CA . LEU A 1 147 ? 22.025 -27.420 52.317 1.00 51.12 147 LEU A CA 1
ATOM 1189 C C . LEU A 1 147 ? 22.539 -28.788 52.775 1.00 51.12 147 LEU A C 1
ATOM 1191 O O . LEU A 1 147 ? 23.627 -29.165 52.370 1.00 51.12 147 LEU A O 1
ATOM 1195 N N . PRO A 1 148 ? 21.785 -29.599 53.528 1.00 50.25 148 PRO A N 1
ATOM 1196 C CA . PRO A 1 148 ? 22.238 -30.938 53.901 1.00 50.25 148 PRO A CA 1
ATOM 1197 C C . PRO A 1 148 ? 22.447 -31.832 52.668 1.00 50.25 148 PRO A C 1
ATOM 1199 O O . PRO A 1 148 ? 21.531 -31.997 51.860 1.00 50.25 148 PRO A O 1
ATOM 1202 N N . ALA A 1 149 ? 23.621 -32.452 52.536 1.00 49.22 149 ALA A N 1
ATOM 1203 C CA . ALA A 1 149 ? 24.028 -33.182 51.329 1.00 49.22 149 ALA A CA 1
ATOM 1204 C C . ALA A 1 149 ? 23.080 -34.341 50.948 1.00 49.22 149 ALA A C 1
ATOM 1206 O O . ALA A 1 149 ? 22.940 -34.667 49.774 1.00 49.22 149 ALA A O 1
ATOM 1207 N N . HIS A 1 150 ? 22.373 -34.927 51.922 1.00 50.22 150 HIS A N 1
ATOM 1208 C CA . HIS A 1 150 ? 21.427 -36.031 51.711 1.00 50.22 150 HIS A CA 1
ATOM 1209 C C . HIS A 1 150 ? 20.084 -35.618 51.080 1.00 50.22 150 HIS A C 1
ATOM 1211 O O . HIS A 1 150 ? 19.269 -36.487 50.779 1.00 50.22 150 HIS A O 1
ATOM 1217 N N . ARG A 1 151 ? 19.822 -34.312 50.924 1.00 43.91 151 ARG A N 1
ATOM 1218 C CA . ARG A 1 151 ? 18.596 -33.795 50.292 1.00 43.91 151 ARG A CA 1
ATOM 1219 C C . ARG A 1 151 ? 18.781 -33.335 48.846 1.00 43.91 151 ARG A C 1
ATOM 1221 O O . ARG A 1 151 ? 17.786 -33.032 48.200 1.00 43.91 151 ARG A O 1
ATOM 1228 N N . ALA A 1 152 ? 20.007 -33.319 48.326 1.00 44.78 152 ALA A N 1
ATOM 1229 C CA . ALA A 1 152 ? 20.240 -33.115 46.899 1.00 44.78 152 ALA A CA 1
ATOM 1230 C C . ALA A 1 152 ? 19.728 -34.342 46.113 1.00 44.78 152 ALA A C 1
ATOM 1232 O O . ALA A 1 152 ? 20.108 -35.470 46.432 1.00 44.78 152 ALA A O 1
ATOM 1233 N N . GLY A 1 153 ? 18.864 -34.147 45.108 1.00 45.66 153 GLY A N 1
ATOM 1234 C CA . GLY A 1 153 ? 18.308 -35.241 44.300 1.00 45.66 153 GLY A CA 1
ATOM 1235 C C . GLY A 1 153 ? 16.961 -35.829 44.751 1.00 45.66 153 GLY A C 1
ATOM 1236 O O . GLY A 1 153 ? 16.583 -36.889 44.247 1.00 45.66 153 GLY A O 1
ATOM 1237 N N . ASP A 1 154 ? 16.208 -35.165 45.641 1.00 43.56 154 ASP A N 1
ATOM 1238 C CA . ASP A 1 154 ? 14.801 -35.526 45.927 1.00 43.56 154 ASP A CA 1
ATOM 1239 C C . ASP A 1 154 ? 13.793 -34.935 44.917 1.00 43.56 154 ASP A C 1
ATOM 1241 O O . ASP A 1 154 ? 12.593 -35.208 44.989 1.00 43.56 154 ASP A O 1
ATOM 1245 N N . GLY A 1 155 ? 14.297 -34.163 43.944 1.00 40.69 155 GLY A N 1
ATOM 1246 C CA . GLY A 1 155 ? 13.530 -33.567 42.852 1.00 40.69 155 GLY A CA 1
ATOM 1247 C C . GLY A 1 155 ? 12.673 -32.365 43.256 1.00 40.69 155 GLY A C 1
ATOM 1248 O O . GLY A 1 155 ? 11.921 -31.868 42.419 1.00 40.69 155 GLY A O 1
ATOM 1249 N N . ILE A 1 156 ? 12.760 -31.895 44.508 1.00 41.03 156 ILE A N 1
ATOM 1250 C CA . ILE A 1 156 ? 12.001 -30.731 44.990 1.00 41.03 156 ILE A CA 1
ATOM 1251 C C . ILE A 1 156 ? 12.895 -29.487 45.084 1.00 41.03 156 ILE A C 1
ATOM 1253 O O . ILE A 1 156 ? 12.410 -28.384 44.834 1.00 41.03 156 ILE A O 1
ATOM 1257 N N . VAL A 1 157 ? 14.190 -29.633 45.394 1.00 43.38 157 VAL A N 1
ATOM 1258 C CA . VAL A 1 157 ? 15.142 -28.507 45.414 1.00 43.38 157 VAL A CA 1
ATOM 1259 C C . VAL A 1 157 ? 16.513 -28.946 44.892 1.00 43.38 157 VAL A C 1
ATOM 1261 O O . VAL A 1 157 ? 17.360 -29.386 45.664 1.00 43.38 157 VAL A O 1
ATOM 1264 N N . ASP A 1 158 ? 16.754 -28.771 43.592 1.00 44.38 158 ASP A N 1
ATOM 1265 C CA . ASP A 1 158 ? 18.089 -28.912 43.005 1.00 44.38 158 ASP A CA 1
ATOM 1266 C C . ASP A 1 158 ? 18.640 -27.519 42.659 1.00 44.38 158 ASP A C 1
ATOM 1268 O O . ASP A 1 158 ? 18.025 -26.742 41.924 1.00 44.38 158 ASP A O 1
ATOM 1272 N N . CYS A 1 159 ? 19.798 -27.173 43.230 1.00 42.16 159 CYS A N 1
ATOM 1273 C CA . CYS A 1 159 ? 20.507 -25.938 42.898 1.00 42.16 159 CYS A CA 1
ATOM 1274 C C . CYS A 1 159 ? 20.899 -25.962 41.409 1.00 42.16 159 CYS A C 1
ATOM 1276 O O . CYS A 1 159 ? 21.155 -27.028 40.851 1.00 42.16 159 CYS A O 1
ATOM 1278 N N . LEU A 1 160 ? 20.971 -24.790 40.766 1.00 38.94 160 LEU A N 1
ATOM 1279 C CA . LEU A 1 160 ? 21.177 -24.574 39.316 1.00 38.94 160 LEU A CA 1
ATOM 1280 C C . LEU A 1 160 ? 22.502 -25.128 38.711 1.00 38.94 160 LEU A C 1
ATOM 1282 O O . LEU A 1 160 ? 22.959 -24.654 37.676 1.00 38.94 160 LEU A O 1
ATOM 1286 N N . GLY A 1 161 ? 23.131 -26.140 39.312 1.00 41.31 161 GLY A N 1
ATOM 1287 C CA . GLY A 1 161 ? 24.385 -26.758 38.872 1.00 41.31 161 GLY A CA 1
ATOM 1288 C C . GLY A 1 161 ? 24.362 -28.277 38.633 1.00 41.31 161 GLY A C 1
ATOM 1289 O O . GLY A 1 161 ? 25.411 -28.837 38.305 1.00 41.31 161 GLY A O 1
ATOM 1290 N N . SER A 1 162 ? 23.223 -28.961 38.769 1.00 34.41 162 SER A N 1
ATOM 1291 C CA . SER A 1 162 ? 23.042 -30.391 38.439 1.00 34.41 162 SER A CA 1
ATOM 1292 C C . SER A 1 162 ? 21.548 -30.623 38.177 1.00 34.41 162 SER A C 1
ATOM 1294 O O . SER A 1 162 ? 20.761 -30.321 39.056 1.00 34.41 162 SER A O 1
ATOM 1296 N N . THR A 1 163 ? 21.010 -31.086 37.047 1.00 43.19 163 THR A N 1
ATOM 1297 C CA . THR A 1 163 ? 21.439 -32.142 36.117 1.00 43.19 163 THR A CA 1
ATOM 1298 C C . THR A 1 163 ? 20.400 -32.223 34.980 1.00 43.19 163 THR A C 1
ATOM 1300 O O . THR A 1 163 ? 19.205 -32.179 35.253 1.00 43.19 163 THR A O 1
ATOM 1303 N N . ASP A 1 164 ? 20.813 -32.432 33.731 1.00 46.19 164 ASP A N 1
ATOM 1304 C CA . ASP A 1 164 ? 19.982 -32.827 32.575 1.00 46.19 164 ASP A CA 1
ATOM 1305 C C . ASP A 1 164 ? 20.047 -34.351 32.320 1.00 46.19 164 ASP A C 1
ATOM 1307 O O . ASP A 1 164 ? 20.214 -34.842 31.199 1.00 46.19 164 ASP A O 1
ATOM 1311 N N . GLU A 1 165 ? 19.896 -35.123 33.396 1.00 51.28 165 GLU A N 1
ATOM 1312 C CA . GLU A 1 165 ? 19.987 -36.585 33.408 1.00 51.28 165 GLU A CA 1
ATOM 1313 C C . GLU A 1 165 ? 18.605 -37.251 33.276 1.00 51.28 165 GLU A C 1
ATOM 1315 O O . GLU A 1 165 ? 17.715 -37.049 34.099 1.00 51.28 165 GLU A O 1
ATOM 1320 N N . ARG A 1 166 ? 18.422 -38.114 32.269 1.00 54.88 166 ARG A N 1
ATOM 1321 C CA . ARG A 1 166 ? 17.243 -38.991 32.128 1.00 54.88 166 ARG A CA 1
ATOM 1322 C C . ARG A 1 166 ? 17.453 -40.327 32.851 1.00 54.88 166 ARG A C 1
ATOM 1324 O O . ARG A 1 166 ? 18.581 -40.800 32.984 1.00 54.88 166 ARG A O 1
ATOM 1331 N N . ALA A 1 167 ? 16.353 -40.999 33.212 1.00 53.50 167 ALA A N 1
ATOM 1332 C CA . ALA A 1 167 ? 16.349 -42.316 33.870 1.00 53.50 167 ALA A CA 1
ATOM 1333 C C . ALA A 1 167 ? 17.190 -43.389 33.140 1.00 53.50 167 ALA A C 1
ATOM 1335 O O . ALA A 1 167 ? 17.837 -44.213 33.783 1.00 53.50 167 ALA A O 1
ATOM 1336 N N . PHE A 1 168 ? 17.251 -43.332 31.804 1.00 53.84 168 PHE A N 1
ATOM 1337 C CA . PHE A 1 168 ? 18.102 -44.195 30.978 1.00 53.84 168 PHE A CA 1
ATOM 1338 C C . PHE A 1 168 ? 19.597 -44.069 31.331 1.00 53.84 168 PHE A C 1
ATOM 1340 O O . PHE A 1 168 ? 20.250 -45.080 31.580 1.00 53.84 168 PHE A O 1
ATOM 1347 N N . CYS A 1 169 ? 20.125 -42.843 31.446 1.00 53.53 169 CYS A N 1
ATOM 1348 C CA . CYS A 1 169 ? 21.542 -42.584 31.727 1.00 53.53 169 CYS A CA 1
ATOM 1349 C C . CYS A 1 169 ? 21.956 -43.071 33.131 1.00 53.53 169 CYS A C 1
ATOM 1351 O O . CYS A 1 169 ? 23.041 -43.625 33.309 1.00 53.53 169 CYS A O 1
ATOM 1353 N N . ARG A 1 170 ? 21.042 -42.983 34.107 1.00 57.38 170 ARG A N 1
ATOM 1354 C CA . ARG A 1 170 ? 21.239 -43.530 35.461 1.00 57.38 170 ARG A CA 1
ATOM 1355 C C . ARG A 1 170 ? 21.179 -45.055 35.519 1.00 57.38 170 ARG A C 1
ATOM 1357 O O . ARG A 1 170 ? 21.913 -45.654 36.297 1.00 57.38 170 ARG A O 1
ATOM 1364 N N . SER A 1 171 ? 20.349 -45.690 34.688 1.00 57.25 171 SER A N 1
ATOM 1365 C CA . SER A 1 171 ? 20.254 -47.158 34.647 1.00 57.25 171 SER A CA 1
ATOM 1366 C C . SER A 1 171 ? 21.544 -47.835 34.163 1.00 57.25 171 SER A C 1
ATOM 1368 O O . SER A 1 171 ? 21.810 -48.976 34.531 1.00 57.25 171 SER A O 1
ATOM 1370 N N . ILE A 1 172 ? 22.364 -47.116 33.387 1.00 54.44 172 ILE A N 1
ATOM 1371 C CA . ILE A 1 172 ? 23.626 -47.620 32.831 1.00 54.44 172 ILE A CA 1
ATOM 1372 C C . ILE A 1 172 ? 24.797 -47.458 33.819 1.00 54.44 172 ILE A C 1
ATOM 1374 O O . ILE A 1 172 ? 25.683 -48.306 33.827 1.00 54.44 172 ILE A O 1
ATOM 1378 N N . ASN A 1 173 ? 24.791 -46.437 34.691 1.00 54.19 173 ASN A N 1
ATOM 1379 C CA . ASN A 1 173 ? 25.856 -46.191 35.682 1.00 54.19 173 ASN A CA 1
ATOM 1380 C C . ASN A 1 173 ? 25.313 -45.939 37.111 1.00 54.19 173 ASN A C 1
ATOM 1382 O O . ASN A 1 173 ? 25.507 -44.858 37.671 1.00 54.19 173 ASN A O 1
ATOM 1386 N N . PRO A 1 174 ? 24.662 -46.932 37.745 1.00 49.44 174 PRO A N 1
ATOM 1387 C CA . PRO A 1 174 ? 23.889 -46.743 38.979 1.00 49.44 174 PRO A CA 1
ATOM 1388 C C . PRO A 1 174 ? 24.723 -46.504 40.250 1.00 49.44 174 PRO A C 1
ATOM 1390 O O . PRO A 1 174 ? 24.179 -46.083 41.266 1.00 49.44 174 PRO A O 1
ATOM 1393 N N . THR A 1 175 ? 26.030 -46.778 40.228 1.00 43.78 175 THR A N 1
ATOM 1394 C CA . THR A 1 175 ? 26.896 -46.739 41.423 1.00 43.78 175 THR A CA 1
ATOM 1395 C C . THR A 1 175 ? 27.857 -45.552 41.470 1.00 43.78 175 THR A C 1
ATOM 1397 O O . THR A 1 175 ? 28.621 -45.437 42.424 1.00 43.78 175 THR A O 1
ATOM 1400 N N . ASN A 1 176 ? 27.851 -44.668 40.467 1.00 45.56 176 ASN A N 1
ATOM 1401 C CA . ASN A 1 176 ? 28.824 -43.577 40.353 1.00 45.56 176 ASN A CA 1
ATOM 1402 C C . ASN A 1 176 ? 28.152 -42.198 40.495 1.00 45.56 176 ASN A C 1
ATOM 1404 O O . ASN A 1 176 ? 28.099 -41.416 39.549 1.00 45.56 176 ASN A O 1
ATOM 1408 N N . ALA A 1 177 ? 27.624 -41.919 41.692 1.00 41.38 177 ALA A N 1
ATOM 1409 C CA . ALA A 1 177 ? 26.799 -40.742 42.001 1.00 41.38 177 ALA A CA 1
ATOM 1410 C C . ALA A 1 177 ? 27.514 -39.380 41.856 1.00 41.38 177 ALA A C 1
ATOM 1412 O O . ALA A 1 177 ? 26.856 -38.346 41.812 1.00 41.38 177 ALA A O 1
ATOM 1413 N N . GLY A 1 178 ? 28.850 -39.361 41.779 1.00 42.44 178 GLY A N 1
ATOM 1414 C CA . GLY A 1 178 ? 29.632 -38.134 41.574 1.00 42.44 178 GLY A CA 1
ATOM 1415 C C . GLY A 1 178 ? 29.832 -37.744 40.104 1.00 42.44 178 GLY A C 1
ATOM 1416 O O . GLY A 1 178 ? 30.306 -36.645 39.822 1.00 42.44 178 GLY A O 1
ATOM 1417 N N . SER A 1 179 ? 29.498 -38.628 39.161 1.00 46.59 179 SER A N 1
ATOM 1418 C CA . SER A 1 179 ? 29.686 -38.378 37.728 1.00 46.59 179 SER A CA 1
ATOM 1419 C C . SER A 1 179 ? 28.435 -37.722 37.145 1.00 46.59 179 SER A C 1
ATOM 1421 O O . SER A 1 179 ? 27.365 -38.315 37.188 1.00 46.59 179 SER A O 1
ATOM 1423 N N . ARG A 1 180 ? 28.564 -36.499 36.615 1.00 47.62 180 ARG A N 1
ATOM 1424 C CA . ARG A 1 180 ? 27.456 -35.747 35.999 1.00 47.62 180 ARG A CA 1
ATOM 1425 C C . ARG A 1 180 ? 27.347 -36.105 34.516 1.00 47.62 180 ARG A C 1
ATOM 1427 O O . ARG A 1 180 ? 28.335 -35.943 33.791 1.00 47.62 180 ARG A O 1
ATOM 1434 N N . TYR A 1 181 ? 26.177 -36.547 34.062 1.00 49.72 181 TYR A N 1
ATOM 1435 C CA . TYR A 1 181 ? 25.939 -36.880 32.655 1.00 49.72 181 TYR A CA 1
ATOM 1436 C C . TYR A 1 181 ? 24.948 -35.918 31.990 1.00 49.72 181 TYR A C 1
ATOM 1438 O O . TYR A 1 181 ? 24.008 -35.438 32.621 1.00 49.72 181 TYR A O 1
ATOM 1446 N N . LYS A 1 182 ? 25.131 -35.694 30.685 1.00 48.25 182 LYS A N 1
ATOM 1447 C CA . LYS A 1 182 ? 24.127 -35.088 29.802 1.00 48.25 182 LYS A CA 1
ATOM 1448 C C . LYS A 1 182 ? 23.542 -36.145 28.885 1.00 48.25 182 LYS A C 1
ATOM 1450 O O . LYS A 1 182 ? 24.283 -36.924 28.276 1.00 48.25 182 LYS A O 1
ATOM 1455 N N . CYS A 1 183 ? 22.219 -36.171 28.749 1.00 47.19 183 CYS A N 1
ATOM 1456 C CA . CYS A 1 183 ? 21.567 -37.072 27.804 1.00 47.19 183 CYS A CA 1
ATOM 1457 C C . CYS A 1 183 ? 21.261 -36.315 26.505 1.00 47.19 183 CYS A C 1
ATOM 1459 O O . CYS A 1 183 ? 20.369 -35.470 26.458 1.00 47.19 183 CYS A O 1
ATOM 1461 N N . TRP A 1 184 ? 21.987 -36.645 25.435 1.00 40.56 184 TRP A N 1
ATOM 1462 C CA . TRP A 1 184 ? 21.776 -36.041 24.113 1.00 40.56 184 TRP A CA 1
ATOM 1463 C C . TRP A 1 184 ? 20.412 -36.449 23.516 1.00 40.56 184 TRP A C 1
ATOM 1465 O O . TRP A 1 184 ? 19.753 -35.656 22.848 1.00 40.56 184 TRP A O 1
ATOM 1475 N N . ASN A 1 185 ? 19.955 -37.684 23.779 1.00 41.50 185 ASN A N 1
ATOM 1476 C CA . ASN A 1 185 ? 18.603 -38.183 23.475 1.00 41.50 185 ASN A CA 1
ATOM 1477 C C . ASN A 1 185 ? 18.202 -39.344 24.425 1.00 41.50 185 ASN A C 1
ATOM 1479 O O . ASN A 1 185 ? 18.834 -39.546 25.459 1.00 41.50 185 ASN A O 1
ATOM 1483 N N . THR A 1 186 ? 17.130 -40.099 24.129 1.00 45.62 186 THR A N 1
ATOM 1484 C CA . THR A 1 186 ? 16.628 -41.191 24.997 1.00 45.62 186 THR A CA 1
ATOM 1485 C C . THR A 1 186 ? 17.574 -42.385 25.160 1.00 45.62 186 THR A C 1
ATOM 1487 O O . THR A 1 186 ? 17.304 -43.204 26.032 1.00 45.62 186 THR A O 1
ATOM 1490 N N . VAL A 1 187 ? 18.649 -42.500 24.366 1.00 44.41 187 VAL A N 1
ATOM 1491 C CA . VAL A 1 187 ? 19.506 -43.701 24.329 1.00 44.41 187 VAL A CA 1
ATOM 1492 C C . VAL A 1 187 ? 21.020 -43.426 24.375 1.00 44.41 187 VAL A C 1
ATOM 1494 O O . VAL A 1 187 ? 21.806 -44.362 24.228 1.00 44.41 187 VAL A O 1
ATOM 1497 N N . HIS A 1 188 ? 21.468 -42.178 24.566 1.00 45.97 188 HIS A N 1
ATOM 1498 C CA . HIS A 1 188 ? 22.899 -41.826 24.630 1.00 45.97 188 HIS A CA 1
ATOM 1499 C C . HIS A 1 188 ? 23.241 -40.921 25.819 1.00 45.97 188 HIS A C 1
ATOM 1501 O O . HIS A 1 188 ? 22.624 -39.871 26.011 1.00 45.97 188 HIS A O 1
ATOM 1507 N N . CYS A 1 189 ? 24.255 -41.333 26.587 1.00 54.56 189 CYS A N 1
ATOM 1508 C CA . CYS A 1 189 ? 24.733 -40.683 27.809 1.00 54.56 189 CYS A CA 1
ATOM 1509 C C . CYS A 1 189 ? 26.162 -40.184 27.586 1.00 54.56 189 CYS A C 1
ATOM 1511 O O . CYS A 1 189 ? 27.022 -40.974 27.203 1.00 54.56 189 CYS A O 1
ATOM 1513 N N . ILE A 1 190 ? 26.422 -38.904 27.842 1.00 53.50 190 ILE A N 1
ATOM 1514 C CA . ILE A 1 190 ? 27.751 -38.299 27.688 1.00 53.50 190 ILE A CA 1
ATOM 1515 C C . ILE A 1 190 ? 28.191 -37.779 29.056 1.00 53.50 190 ILE A C 1
ATOM 1517 O O . ILE A 1 190 ? 27.417 -37.099 29.729 1.00 53.50 190 ILE A O 1
ATOM 1521 N N . ALA A 1 191 ? 29.405 -38.112 29.498 1.00 51.41 191 ALA A N 1
ATOM 1522 C CA . ALA A 1 191 ? 29.946 -37.561 30.738 1.00 51.41 191 ALA A CA 1
ATOM 1523 C C . ALA A 1 191 ? 30.292 -36.080 30.539 1.00 51.41 191 ALA A C 1
ATOM 1525 O O . ALA A 1 191 ? 30.800 -35.696 29.487 1.00 51.41 191 ALA A O 1
ATOM 1526 N N . ASN A 1 192 ? 30.053 -35.241 31.551 1.00 46.66 192 ASN A N 1
ATOM 1527 C CA . ASN A 1 192 ? 30.266 -33.793 31.433 1.00 46.66 192 ASN A CA 1
ATOM 1528 C C . ASN A 1 192 ? 31.682 -33.405 30.975 1.00 46.66 192 ASN A C 1
ATOM 1530 O O . ASN A 1 192 ? 31.852 -32.395 30.296 1.00 46.66 192 ASN A O 1
ATOM 1534 N N . ASN A 1 193 ? 32.685 -34.218 31.308 1.00 44.19 193 ASN A N 1
ATOM 1535 C CA . ASN A 1 193 ? 34.080 -33.968 30.951 1.00 44.19 193 ASN A CA 1
ATOM 1536 C C . ASN A 1 193 ? 34.381 -34.238 29.462 1.00 44.19 193 ASN A C 1
ATOM 1538 O O . ASN A 1 193 ? 35.352 -33.699 28.938 1.00 44.19 193 ASN A O 1
ATOM 1542 N N . ASP A 1 194 ? 33.531 -35.004 28.770 1.00 40.97 194 ASP A N 1
ATOM 1543 C CA . ASP A 1 194 ? 33.733 -35.423 27.375 1.00 40.97 194 ASP A CA 1
ATOM 1544 C C . ASP A 1 194 ? 32.993 -34.529 26.363 1.00 40.97 194 ASP A C 1
ATOM 1546 O O . ASP A 1 194 ? 33.230 -34.615 25.157 1.00 40.97 194 ASP A O 1
ATOM 1550 N N . ILE A 1 195 ? 32.130 -33.626 26.847 1.00 43.69 195 ILE A N 1
ATOM 1551 C CA . ILE A 1 195 ? 31.331 -32.693 26.030 1.00 43.69 195 ILE A CA 1
ATOM 1552 C C . ILE A 1 195 ? 32.215 -31.781 25.173 1.00 43.69 195 ILE A C 1
ATOM 1554 O O . ILE A 1 195 ? 31.832 -31.408 24.069 1.00 43.69 195 ILE A O 1
ATOM 1558 N N . CYS A 1 196 ? 33.403 -31.436 25.669 1.00 36.75 196 CYS A N 1
ATOM 1559 C CA . CYS A 1 196 ? 34.332 -30.539 24.985 1.00 36.75 196 CYS A CA 1
ATOM 1560 C C . CYS A 1 196 ? 35.382 -31.270 24.129 1.00 36.75 196 CYS A C 1
ATOM 1562 O O . CYS A 1 196 ? 36.211 -30.604 23.514 1.00 36.75 196 CYS A O 1
ATOM 1564 N N . TRP A 1 197 ? 35.401 -32.608 24.126 1.00 35.31 197 TRP A N 1
ATOM 1565 C CA . TRP A 1 197 ? 36.451 -33.413 23.480 1.00 35.31 197 TRP A CA 1
ATOM 1566 C C . TRP A 1 197 ? 36.020 -34.091 22.176 1.00 35.31 197 TRP A C 1
ATOM 1568 O O . TRP A 1 197 ? 36.878 -34.434 21.366 1.00 35.31 197 TRP A O 1
ATOM 1578 N N . TYR A 1 198 ? 34.720 -34.269 21.945 1.00 34.69 198 TYR A N 1
ATOM 1579 C CA . TYR A 1 198 ? 34.194 -34.775 20.677 1.00 34.69 198 TYR A CA 1
ATOM 1580 C C . TYR A 1 198 ? 33.600 -33.629 19.851 1.00 34.69 198 TYR A C 1
ATOM 1582 O O . TYR A 1 198 ? 32.998 -32.720 20.418 1.00 34.69 198 TYR A O 1
ATOM 1590 N N . ASP A 1 199 ? 33.711 -33.704 18.519 1.00 39.59 199 ASP A N 1
ATOM 1591 C CA . ASP A 1 199 ? 33.149 -32.775 17.512 1.00 39.59 199 ASP A CA 1
ATOM 1592 C C . ASP A 1 199 ? 31.593 -32.698 17.511 1.00 39.59 199 ASP A C 1
ATOM 1594 O O . ASP A 1 199 ? 30.950 -32.496 16.484 1.00 39.59 199 ASP A O 1
ATOM 1598 N N . LEU A 1 200 ? 30.952 -32.870 18.670 1.00 35.28 200 LEU A N 1
ATOM 1599 C CA . LEU A 1 200 ? 29.512 -32.757 18.912 1.00 35.28 200 LEU A CA 1
ATOM 1600 C C . LEU A 1 200 ? 29.088 -31.348 19.355 1.00 35.28 200 LEU A C 1
ATOM 1602 O O . LEU A 1 200 ? 27.943 -31.132 19.741 1.00 35.28 200 LEU A O 1
ATOM 1606 N N . CYS A 1 201 ? 29.977 -30.366 19.239 1.00 30.34 201 CYS A N 1
ATOM 1607 C CA . CYS A 1 201 ? 29.600 -28.961 19.206 1.00 30.34 201 CYS A CA 1
ATOM 1608 C C . CYS A 1 201 ? 29.599 -28.533 17.728 1.00 30.34 201 CYS A C 1
ATOM 1610 O O . CYS A 1 201 ? 30.686 -28.347 17.176 1.00 30.34 201 CYS A O 1
ATOM 1612 N N . PRO A 1 202 ? 28.444 -28.416 17.036 1.00 31.27 202 PRO A N 1
ATOM 1613 C CA . PRO A 1 202 ? 28.436 -27.784 15.727 1.00 31.27 202 PRO A CA 1
ATOM 1614 C C . PRO A 1 202 ? 28.828 -26.321 15.948 1.00 31.27 202 PRO A C 1
ATOM 1616 O O . PRO A 1 202 ? 28.115 -25.537 16.569 1.00 31.27 202 PRO A O 1
ATOM 1619 N N . ILE A 1 203 ? 30.051 -26.042 15.524 1.00 34.38 203 ILE A N 1
ATOM 1620 C CA . ILE A 1 203 ? 30.831 -24.827 15.714 1.00 34.38 203 ILE A CA 1
ATOM 1621 C C . ILE A 1 203 ? 30.024 -23.584 15.327 1.00 34.38 203 ILE A C 1
ATOM 1623 O O . ILE A 1 203 ? 29.549 -23.498 14.202 1.00 34.38 203 ILE A O 1
ATOM 1627 N N . GLU A 1 204 ? 30.024 -22.565 16.190 1.00 28.47 204 GLU A N 1
ATOM 1628 C CA . GLU A 1 204 ? 30.617 -21.291 15.781 1.00 28.47 204 GLU A CA 1
ATOM 1629 C C . GLU A 1 204 ? 31.244 -20.525 16.949 1.00 28.47 204 GLU A C 1
ATOM 1631 O O . GLU A 1 204 ? 30.712 -20.391 18.050 1.00 28.47 204 GLU A O 1
ATOM 1636 N N . LYS A 1 205 ? 32.484 -20.122 16.693 1.00 31.03 205 LYS A N 1
ATOM 1637 C CA . LYS A 1 205 ? 33.456 -19.572 17.621 1.00 31.03 205 LYS A CA 1
ATOM 1638 C C . LYS A 1 205 ? 33.074 -18.160 18.086 1.00 31.03 205 LYS A C 1
ATOM 1640 O O . LYS A 1 205 ? 32.795 -17.288 17.277 1.00 31.03 205 LYS A O 1
ATOM 1645 N N . LEU A 1 206 ? 33.299 -17.956 19.388 1.00 33.09 206 LEU A N 1
ATOM 1646 C CA . LEU A 1 206 ? 33.885 -16.764 20.022 1.00 33.09 206 LEU A CA 1
ATOM 1647 C C . LEU A 1 206 ? 33.066 -15.460 20.024 1.00 33.09 206 LEU A C 1
ATOM 1649 O O . LEU A 1 206 ? 33.321 -14.563 19.231 1.00 33.09 206 LEU A O 1
ATOM 1653 N N . LEU A 1 207 ? 32.199 -15.315 21.036 1.00 29.30 207 LEU A N 1
ATOM 1654 C CA . LEU A 1 207 ? 32.179 -14.226 22.043 1.00 29.30 207 LEU A CA 1
ATOM 1655 C C . LEU A 1 207 ? 30.798 -14.165 22.725 1.00 29.30 207 LEU A C 1
ATOM 1657 O O . LEU A 1 207 ? 29.809 -13.828 22.088 1.00 29.30 207 LEU A O 1
ATOM 1661 N N . GLY A 1 208 ? 30.749 -14.395 24.046 1.00 31.45 208 GLY A N 1
ATOM 1662 C CA . GLY A 1 208 ? 29.698 -13.810 24.896 1.00 31.45 208 GLY A CA 1
ATOM 1663 C C . GLY A 1 208 ? 28.748 -14.754 25.644 1.00 31.45 208 GLY A C 1
ATOM 1664 O O . GLY A 1 208 ? 27.539 -14.628 25.500 1.00 31.45 208 GLY A O 1
ATOM 1665 N N . CYS A 1 209 ? 29.248 -15.584 26.568 1.00 27.92 209 CYS A N 1
ATOM 1666 C CA . CYS A 1 209 ? 28.429 -16.170 27.650 1.00 27.92 209 CYS A CA 1
ATOM 1667 C C . CYS A 1 209 ? 28.005 -15.113 28.701 1.00 27.92 209 CYS A C 1
ATOM 1669 O O . CYS A 1 209 ? 28.294 -15.249 29.887 1.00 27.92 209 CYS A O 1
ATOM 1671 N N . LYS A 1 210 ? 27.348 -14.023 28.282 1.00 36.31 210 LYS A N 1
ATOM 1672 C CA . LYS A 1 210 ? 26.865 -12.974 29.202 1.00 36.31 210 LYS A CA 1
ATOM 1673 C C . LYS A 1 210 ? 25.462 -12.437 28.883 1.00 36.31 210 LYS A C 1
ATOM 1675 O O . LYS A 1 210 ? 25.137 -11.340 29.307 1.00 36.31 210 LYS A O 1
ATOM 1680 N N . ARG A 1 211 ? 24.617 -13.177 28.154 1.00 35.34 211 ARG A N 1
ATOM 1681 C CA . ARG A 1 211 ? 23.207 -12.776 27.936 1.00 35.34 211 ARG A CA 1
ATOM 1682 C C . ARG A 1 211 ? 22.169 -13.857 28.218 1.00 35.34 211 ARG A C 1
ATOM 1684 O O . ARG A 1 211 ? 21.061 -13.529 28.625 1.00 35.34 211 ARG A O 1
ATOM 1691 N N . ASP A 1 212 ? 22.534 -15.130 28.109 1.00 36.78 212 ASP A N 1
ATOM 1692 C CA . ASP A 1 212 ? 21.547 -16.207 28.250 1.00 36.78 212 ASP A CA 1
ATOM 1693 C C . ASP A 1 212 ? 21.203 -16.542 29.710 1.00 36.78 212 ASP A C 1
ATOM 1695 O O . ASP A 1 212 ? 20.091 -16.972 29.999 1.00 36.78 212 ASP A O 1
ATOM 1699 N N . VAL A 1 213 ? 22.103 -16.270 30.662 1.00 33.69 213 VAL A N 1
ATOM 1700 C CA . VAL A 1 213 ? 21.838 -16.490 32.098 1.00 33.69 213 VAL A CA 1
ATOM 1701 C C . VAL A 1 213 ? 20.861 -15.449 32.658 1.00 33.69 213 VAL A C 1
ATOM 1703 O O . VAL A 1 213 ? 19.971 -15.804 33.427 1.00 33.69 213 VAL A O 1
ATOM 1706 N N . GLU A 1 214 ? 20.958 -14.188 32.223 1.00 34.91 214 GLU A N 1
ATOM 1707 C CA . GLU A 1 214 ? 20.006 -13.132 32.605 1.00 34.91 214 GLU A CA 1
ATOM 1708 C C . GLU A 1 214 ? 18.605 -13.437 32.061 1.00 34.91 214 GLU A C 1
ATOM 1710 O O . GLU A 1 214 ? 17.631 -13.355 32.802 1.00 34.91 214 GLU A O 1
ATOM 1715 N N . MET A 1 215 ? 18.507 -13.913 30.814 1.00 35.34 215 MET A N 1
ATOM 1716 C CA . MET A 1 215 ? 17.229 -14.233 30.173 1.00 35.34 215 MET A CA 1
ATOM 1717 C C . MET A 1 215 ? 16.540 -15.477 30.773 1.00 35.34 215 MET A C 1
ATOM 1719 O O . MET A 1 215 ? 15.310 -15.549 30.814 1.00 35.34 215 MET A O 1
ATOM 1723 N N . ILE A 1 216 ? 17.310 -16.455 31.263 1.00 35.31 216 ILE A N 1
ATOM 1724 C CA . ILE A 1 216 ? 16.784 -17.635 31.972 1.00 35.31 216 ILE A CA 1
ATOM 1725 C C . ILE A 1 216 ? 16.283 -17.253 33.376 1.00 35.31 216 ILE A C 1
ATOM 1727 O O . ILE A 1 216 ? 15.206 -17.695 33.776 1.00 35.31 216 ILE A O 1
ATOM 1731 N N . LEU A 1 217 ? 17.006 -16.392 34.101 1.00 34.47 217 LEU A N 1
ATOM 1732 C CA . LEU A 1 217 ? 16.602 -15.890 35.423 1.00 34.47 217 LEU A CA 1
ATOM 1733 C C . LEU A 1 217 ? 15.374 -14.963 35.351 1.00 34.47 217 LEU A C 1
ATOM 1735 O O . LEU A 1 217 ? 14.492 -15.027 36.212 1.00 34.47 217 LEU A O 1
ATOM 1739 N N . GLU A 1 218 ? 15.258 -14.151 34.299 1.00 38.47 218 GLU A N 1
ATOM 1740 C CA . GLU A 1 218 ? 14.077 -13.313 34.045 1.00 38.47 218 GLU A CA 1
ATOM 1741 C C . GLU A 1 218 ? 12.831 -14.154 33.735 1.00 38.47 218 GLU A C 1
ATOM 1743 O O . GLU A 1 218 ? 11.737 -13.833 34.188 1.00 38.47 218 GLU A O 1
ATOM 1748 N N . ARG A 1 219 ? 12.989 -15.278 33.025 1.00 36.34 219 ARG A N 1
ATOM 1749 C CA . ARG A 1 219 ? 11.880 -16.201 32.734 1.00 36.34 219 ARG A CA 1
ATOM 1750 C C . ARG A 1 219 ? 11.479 -17.055 33.939 1.00 36.34 219 ARG A C 1
ATOM 1752 O O . ARG A 1 219 ? 10.289 -17.269 34.140 1.00 36.34 219 ARG A O 1
ATOM 1759 N N . LEU A 1 220 ? 12.436 -17.489 34.763 1.00 34.16 220 LEU A N 1
ATOM 1760 C CA . LEU A 1 220 ? 12.169 -18.235 36.003 1.00 34.16 220 LEU A CA 1
ATOM 1761 C C . LEU A 1 220 ? 11.517 -17.362 37.089 1.00 34.16 220 LEU A C 1
ATOM 1763 O O . LEU A 1 220 ? 10.678 -17.847 37.839 1.00 34.16 220 LEU A O 1
ATOM 1767 N N . SER A 1 221 ? 11.854 -16.071 37.163 1.00 37.50 221 SER A N 1
ATOM 1768 C CA . SER A 1 221 ? 11.251 -15.132 38.128 1.00 37.50 221 SER A CA 1
ATOM 1769 C C . SER A 1 221 ? 9.835 -14.668 37.756 1.00 37.50 221 SER A C 1
ATOM 1771 O O . SER A 1 221 ? 9.106 -14.172 38.617 1.00 37.50 221 SER A O 1
ATOM 1773 N N . GLN A 1 222 ? 9.429 -14.842 36.495 1.00 38.41 222 GLN A N 1
ATOM 1774 C CA . GLN A 1 222 ? 8.105 -14.464 35.983 1.00 38.41 222 GLN A CA 1
ATOM 1775 C C . GLN A 1 222 ? 7.087 -15.617 35.997 1.00 38.41 222 GLN A C 1
ATOM 1777 O O . GLN A 1 222 ? 5.900 -15.390 35.744 1.00 38.41 222 GLN A O 1
ATOM 1782 N N . ASP A 1 223 ? 7.518 -16.837 36.328 1.00 35.75 223 ASP A N 1
ATOM 1783 C CA . ASP A 1 223 ? 6.634 -17.993 36.447 1.00 35.75 223 ASP A CA 1
ATOM 1784 C C . ASP A 1 223 ? 5.812 -17.927 37.749 1.00 35.75 223 ASP A C 1
ATOM 1786 O O . ASP A 1 223 ? 6.307 -18.125 38.862 1.00 35.75 223 ASP A O 1
ATOM 1790 N N . LYS A 1 224 ? 4.509 -17.653 37.612 1.00 36.50 224 LYS A N 1
ATOM 1791 C CA . LYS A 1 224 ? 3.567 -17.589 38.741 1.00 36.50 224 LYS A CA 1
ATOM 1792 C C . LYS A 1 224 ? 3.343 -18.947 39.423 1.00 36.50 224 LYS A C 1
ATOM 1794 O O . LYS A 1 224 ? 2.861 -18.962 40.556 1.00 36.50 224 LYS A O 1
ATOM 1799 N N . GLY A 1 225 ? 3.704 -20.067 38.788 1.00 35.66 225 GLY A N 1
ATOM 1800 C CA . GLY A 1 225 ? 3.642 -21.408 39.379 1.00 35.66 225 GLY A CA 1
ATOM 1801 C C . GLY A 1 225 ? 4.618 -21.608 40.543 1.00 35.66 225 GLY A C 1
ATOM 1802 O O . GLY A 1 225 ? 4.351 -22.406 41.439 1.00 35.66 225 GLY A O 1
ATOM 1803 N N . LEU A 1 226 ? 5.695 -20.817 40.596 1.00 33.91 226 LEU A N 1
ATOM 1804 C CA . LEU A 1 226 ? 6.661 -20.806 41.701 1.00 33.91 226 LEU A CA 1
ATOM 1805 C C . LEU A 1 226 ? 6.201 -19.961 42.905 1.00 33.91 226 LEU A C 1
ATOM 1807 O O . LEU A 1 226 ? 6.786 -20.065 43.980 1.00 33.91 226 LEU A O 1
ATOM 1811 N N . GLN A 1 227 ? 5.147 -19.145 42.759 1.00 37.38 227 GLN A N 1
ATOM 1812 C CA . GLN A 1 227 ? 4.634 -18.284 43.836 1.00 37.38 227 GLN A CA 1
ATOM 1813 C C . GLN A 1 227 ? 3.594 -18.970 44.741 1.00 37.38 227 GLN A C 1
ATOM 1815 O O . GLN A 1 227 ? 3.379 -18.507 45.861 1.00 37.38 227 GLN A O 1
ATOM 1820 N N . TYR A 1 228 ? 2.978 -20.082 44.313 1.00 36.81 228 TYR A N 1
ATOM 1821 C CA . TYR A 1 228 ? 1.999 -20.828 45.121 1.00 36.81 228 TYR A CA 1
ATOM 1822 C C . TYR A 1 228 ? 2.093 -22.348 44.899 1.00 36.81 228 TYR A C 1
ATOM 1824 O O . TYR A 1 228 ? 1.369 -22.895 44.064 1.00 36.81 228 TYR A O 1
ATOM 1832 N N . PRO A 1 229 ? 2.920 -23.077 45.672 1.00 30.31 229 PRO A N 1
ATOM 1833 C CA . PRO A 1 229 ? 3.013 -24.521 45.544 1.00 30.31 229 PRO A CA 1
ATOM 1834 C C . PRO A 1 229 ? 1.806 -25.172 46.235 1.00 30.31 229 PRO A C 1
ATOM 1836 O O . PRO A 1 229 ? 1.737 -25.264 47.462 1.00 30.31 229 PRO A O 1
ATOM 1839 N N . LYS A 1 230 ? 0.834 -25.650 45.454 1.00 29.23 230 LYS A N 1
ATOM 1840 C CA . LYS A 1 230 ? -0.116 -26.676 45.905 1.00 29.23 230 LYS A CA 1
ATOM 1841 C C . LYS A 1 230 ? -0.102 -27.844 44.922 1.00 29.23 230 LYS A C 1
ATOM 1843 O O . LYS A 1 230 ? -0.432 -27.693 43.754 1.00 29.23 230 LYS A O 1
ATOM 1848 N N . TYR A 1 231 ? 0.328 -28.984 45.454 1.00 30.39 231 TYR A N 1
ATOM 1849 C CA . TYR A 1 231 ? 0.514 -30.288 44.825 1.00 30.39 231 TYR A CA 1
ATOM 1850 C C . TYR A 1 231 ? -0.591 -30.702 43.839 1.00 30.39 231 TYR A C 1
ATOM 1852 O O . TYR A 1 231 ? -1.753 -30.760 44.232 1.00 30.39 231 TYR A O 1
ATOM 1860 N N . ALA A 1 232 ? -0.208 -31.132 42.631 1.00 23.80 232 ALA A N 1
ATOM 1861 C CA . ALA A 1 232 ? -0.785 -32.301 41.953 1.00 23.80 232 ALA A CA 1
ATOM 1862 C C . ALA A 1 232 ? 0.094 -32.739 40.763 1.00 23.80 232 ALA A C 1
ATOM 1864 O O . ALA A 1 232 ? 0.572 -31.920 39.985 1.00 23.80 232 ALA A O 1
ATOM 1865 N N . HIS A 1 233 ? 0.316 -34.050 40.675 1.00 27.42 233 HIS A N 1
ATOM 1866 C CA . HIS A 1 233 ? 1.229 -34.769 39.784 1.00 27.42 233 HIS A CA 1
ATOM 1867 C C . HIS A 1 233 ? 0.815 -34.774 38.303 1.00 27.42 233 HIS A C 1
ATOM 1869 O O . HIS A 1 233 ? -0.370 -34.893 38.008 1.00 27.42 233 HIS A O 1
ATOM 1875 N N . PHE A 1 234 ? 1.792 -34.852 37.388 1.00 22.64 234 PHE A N 1
ATOM 1876 C CA . PHE A 1 234 ? 1.587 -35.455 36.064 1.00 22.64 234 PHE A CA 1
ATOM 1877 C C . PHE A 1 234 ? 2.710 -36.447 35.728 1.00 22.64 234 PHE A C 1
ATOM 1879 O O . PHE A 1 234 ? 3.893 -36.114 35.765 1.00 22.64 234 PHE A O 1
ATOM 1886 N N . LEU A 1 235 ? 2.298 -37.682 35.429 1.00 22.22 235 LEU A N 1
ATOM 1887 C CA . LEU A 1 235 ? 3.104 -38.815 34.969 1.00 22.22 235 LEU A CA 1
ATOM 1888 C C . LEU A 1 235 ? 2.919 -38.989 33.454 1.00 22.22 235 LEU A C 1
ATOM 1890 O O . LEU A 1 235 ? 1.803 -38.889 32.945 1.00 22.22 235 LEU A O 1
ATOM 1894 N N . LEU A 1 236 ? 4.013 -39.302 32.762 1.00 24.64 236 LEU A N 1
ATOM 1895 C CA . LEU A 1 236 ? 4.052 -39.800 31.385 1.00 24.64 236 LEU A CA 1
ATOM 1896 C C . LEU A 1 236 ? 4.062 -41.340 31.401 1.00 24.64 236 LEU A C 1
ATOM 1898 O O . LEU A 1 236 ? 4.934 -41.907 32.047 1.00 24.64 236 LEU A O 1
ATOM 1902 N N . GLU A 1 237 ? 3.138 -41.999 30.688 1.00 23.33 237 GLU A N 1
ATOM 1903 C CA . GLU A 1 237 ? 3.405 -42.957 29.587 1.00 23.33 237 GLU A CA 1
ATOM 1904 C C . GLU A 1 237 ? 2.198 -43.847 29.200 1.00 23.33 237 GLU A C 1
ATOM 1906 O O . GLU A 1 237 ? 1.239 -44.028 29.944 1.00 23.33 237 GLU A O 1
ATOM 1911 N N . ARG A 1 238 ? 2.281 -44.357 27.960 1.00 27.53 238 ARG A N 1
ATOM 1912 C CA . ARG A 1 238 ? 1.335 -45.169 27.169 1.00 27.53 238 ARG A CA 1
ATOM 1913 C C . ARG A 1 238 ? 0.845 -46.456 27.849 1.00 27.53 238 ARG A C 1
ATOM 1915 O O . ARG A 1 238 ? 1.660 -47.211 28.358 1.00 27.53 238 ARG A O 1
ATOM 1922 N N . PHE A 1 239 ? -0.415 -46.822 27.590 1.00 24.00 239 PHE A N 1
ATOM 1923 C CA . PHE A 1 239 ? -0.835 -48.219 27.393 1.00 24.00 239 PHE A CA 1
ATOM 1924 C C . PHE A 1 239 ? -1.916 -48.309 26.303 1.00 24.00 239 PHE A C 1
ATOM 1926 O O . PHE A 1 239 ? -2.890 -47.560 26.311 1.00 24.00 239 PHE A O 1
ATOM 1933 N N . VAL A 1 240 ? -1.710 -49.219 25.350 1.00 30.16 240 VAL A N 1
ATOM 1934 C CA . VAL A 1 240 ? -2.728 -49.732 24.425 1.00 30.16 240 VAL A CA 1
ATOM 1935 C C . VAL A 1 240 ? -3.328 -50.964 25.092 1.00 30.16 240 VAL A C 1
ATOM 1937 O O . VAL A 1 240 ? -2.573 -51.886 25.366 1.00 30.16 240 VAL A O 1
ATOM 1940 N N . GLU A 1 241 ? -4.643 -50.997 25.313 1.00 22.64 241 GLU A N 1
ATOM 1941 C CA . GLU A 1 241 ? -5.460 -52.219 25.260 1.00 22.64 241 GLU A CA 1
ATOM 1942 C C . GLU A 1 241 ? -6.961 -51.862 25.202 1.00 22.64 241 GLU A C 1
ATOM 1944 O O . GLU A 1 241 ? -7.433 -50.898 25.796 1.00 22.64 241 GLU A O 1
ATOM 1949 N N . THR A 1 242 ? -7.671 -52.621 24.372 1.00 32.12 242 THR A N 1
ATOM 1950 C CA . THR A 1 242 ? -9.089 -52.560 23.967 1.00 32.12 242 THR A CA 1
ATOM 1951 C C . THR A 1 242 ? -10.104 -52.749 25.107 1.00 32.12 242 THR A C 1
ATOM 1953 O O . THR A 1 242 ? -9.737 -53.379 26.085 1.00 32.12 242 THR A O 1
ATOM 1956 N N . TYR A 1 243 ? -11.371 -52.307 24.931 1.00 24.11 243 TYR A N 1
ATOM 1957 C CA . TYR A 1 243 ? -12.682 -52.918 25.334 1.00 24.11 243 TYR A CA 1
ATOM 1958 C C . TYR A 1 243 ? -13.776 -51.847 25.636 1.00 24.11 243 TYR A C 1
ATOM 1960 O O . TYR A 1 243 ? -13.442 -50.682 25.820 1.00 24.11 243 TYR A O 1
ATOM 1968 N N . PRO A 1 244 ? -15.086 -52.185 25.625 1.00 25.34 244 PRO A N 1
ATOM 1969 C CA . PRO A 1 244 ? -16.000 -52.179 24.483 1.00 25.34 244 PRO A CA 1
ATOM 1970 C C . PRO A 1 244 ? -17.026 -51.019 24.507 1.00 25.34 244 PRO A C 1
ATOM 1972 O O . PRO A 1 244 ? -17.251 -50.355 25.515 1.00 25.34 244 PRO A O 1
ATOM 1975 N N . LEU A 1 245 ? -17.687 -50.817 23.364 1.00 36.16 245 LEU A N 1
ATOM 1976 C CA . LEU A 1 245 ? -18.890 -49.995 23.206 1.00 36.16 245 LEU A CA 1
ATOM 1977 C C . LEU A 1 245 ? -20.043 -50.551 24.056 1.00 36.16 245 LEU A C 1
ATOM 1979 O O . LEU A 1 245 ? -20.527 -51.630 23.733 1.00 36.16 245 LEU A O 1
ATOM 1983 N N . GLU A 1 246 ? -20.538 -49.797 25.042 1.00 24.81 246 GLU A N 1
ATOM 1984 C CA . GLU A 1 246 ? -21.925 -49.917 25.518 1.00 24.81 246 GLU A CA 1
ATOM 1985 C C . GLU A 1 246 ? -22.423 -48.620 26.195 1.00 24.81 246 GLU A C 1
ATOM 1987 O O . GLU A 1 246 ? -21.992 -48.222 27.274 1.00 24.81 246 GLU A O 1
ATOM 1992 N N . THR A 1 247 ? -23.317 -47.943 25.466 1.00 34.69 247 THR A N 1
ATOM 1993 C CA . THR A 1 247 ? -24.510 -47.203 25.923 1.00 34.69 247 THR A CA 1
ATOM 1994 C C . THR A 1 247 ? -24.483 -46.533 27.298 1.00 34.69 247 THR A C 1
ATOM 1996 O O . THR A 1 247 ? -24.895 -47.161 28.264 1.00 34.69 247 THR A O 1
ATOM 1999 N N . TRP A 1 248 ? -24.209 -45.224 27.358 1.00 25.33 248 TRP A N 1
ATOM 2000 C CA . TRP A 1 248 ? -24.850 -44.344 28.346 1.00 25.33 248 TRP A CA 1
ATOM 2001 C C . TRP A 1 248 ? -25.368 -43.068 27.674 1.00 25.33 248 TRP A C 1
ATOM 2003 O O . TRP A 1 248 ? -24.722 -42.455 26.827 1.00 25.33 248 TRP A O 1
ATOM 2013 N N . GLU A 1 249 ? -26.620 -42.779 27.994 1.00 23.86 249 GLU A N 1
ATOM 2014 C CA . GLU A 1 249 ? -27.583 -41.989 27.247 1.00 23.86 249 GLU A CA 1
ATOM 2015 C C . GLU A 1 249 ? -27.383 -40.473 27.351 1.00 23.86 249 GLU A C 1
ATOM 2017 O O . GLU A 1 249 ? -26.871 -39.930 28.330 1.00 23.86 249 GLU A O 1
ATOM 2022 N N . ARG A 1 250 ? -27.899 -39.788 26.322 1.00 33.66 250 ARG A N 1
ATOM 2023 C CA . ARG A 1 250 ? -28.280 -38.374 26.342 1.00 33.66 250 ARG A CA 1
ATOM 2024 C C . ARG A 1 250 ? -29.086 -38.061 27.600 1.00 33.66 250 ARG A C 1
ATOM 2026 O O . ARG A 1 250 ? -30.252 -38.427 27.648 1.00 33.66 250 ARG A O 1
ATOM 2033 N N . THR A 1 251 ? -28.527 -37.275 28.515 1.00 27.69 251 THR A N 1
ATOM 2034 C CA . THR A 1 251 ? -29.309 -36.367 29.363 1.00 27.69 251 THR A CA 1
ATOM 2035 C C . THR A 1 251 ? -28.384 -35.396 30.105 1.00 27.69 251 THR A C 1
ATOM 2037 O O . THR A 1 251 ? -27.451 -35.837 30.758 1.00 27.69 251 THR A O 1
ATOM 2040 N N . HIS A 1 252 ? -28.719 -34.098 30.059 1.00 27.92 252 HIS A N 1
ATOM 2041 C CA . HIS A 1 252 ? -28.206 -32.997 30.904 1.00 27.92 252 HIS A CA 1
ATOM 2042 C C . HIS A 1 252 ? -26.902 -32.290 30.479 1.00 27.92 252 HIS A C 1
ATOM 2044 O O . HIS A 1 252 ? -25.938 -32.234 31.235 1.00 27.92 252 HIS A O 1
ATOM 2050 N N . ILE A 1 253 ? -26.927 -31.623 29.318 1.00 27.48 253 ILE A N 1
ATOM 2051 C CA . ILE A 1 253 ? -26.186 -30.360 29.122 1.00 27.48 253 ILE A CA 1
ATOM 2052 C C . ILE A 1 253 ? -27.165 -29.332 28.537 1.00 27.48 253 ILE A C 1
ATOM 2054 O O . ILE A 1 253 ? -27.132 -28.996 27.361 1.00 27.48 253 ILE A O 1
ATOM 2058 N N . GLU A 1 254 ? -28.092 -28.881 29.374 1.00 28.11 254 GLU A N 1
ATOM 2059 C CA . GLU A 1 254 ? -28.755 -27.584 29.236 1.00 28.11 254 GLU A CA 1
ATOM 2060 C C . GLU A 1 254 ? -28.418 -26.826 30.530 1.00 28.11 254 GLU A C 1
ATOM 2062 O O . GLU A 1 254 ? -28.538 -27.398 31.614 1.00 28.11 254 GLU A O 1
ATOM 2067 N N . ASN A 1 255 ? -27.972 -25.571 30.407 1.00 27.92 255 ASN A N 1
ATOM 2068 C CA . ASN A 1 255 ? -27.622 -24.626 31.487 1.00 27.92 255 ASN A CA 1
ATOM 2069 C C . ASN A 1 255 ? -26.184 -24.648 32.040 1.00 27.92 255 ASN A C 1
ATOM 2071 O O . ASN A 1 255 ? -25.978 -24.616 33.252 1.00 27.92 255 ASN A O 1
ATOM 2075 N N . ALA A 1 256 ? -25.180 -24.576 31.164 1.00 25.17 256 ALA A N 1
ATOM 2076 C CA . ALA A 1 256 ? -23.914 -23.932 31.520 1.00 25.17 256 ALA A CA 1
ATOM 2077 C C . ALA A 1 256 ? -23.761 -22.663 30.671 1.00 25.17 256 ALA A C 1
ATOM 2079 O O . ALA A 1 256 ? -23.246 -22.698 29.555 1.00 25.17 256 ALA A O 1
ATOM 2080 N N . GLU A 1 257 ? -24.276 -21.547 31.188 1.00 26.70 257 GLU A N 1
ATOM 2081 C CA . GLU A 1 257 ? -23.935 -20.210 30.710 1.00 26.70 257 GLU A CA 1
ATOM 2082 C C . GLU A 1 257 ? -22.410 -20.038 30.804 1.00 26.70 257 GLU A C 1
ATOM 2084 O O . GLU A 1 257 ? -21.841 -19.912 31.887 1.00 26.70 257 GLU A O 1
ATOM 2089 N N . CYS A 1 258 ? -21.723 -20.057 29.661 1.00 24.80 258 CYS A N 1
ATOM 2090 C CA . CYS A 1 258 ? -20.327 -19.646 29.569 1.00 24.80 258 CYS A CA 1
ATOM 2091 C C . CYS A 1 258 ? -20.250 -18.112 29.577 1.00 24.80 258 CYS A C 1
ATOM 2093 O O . CYS A 1 258 ? -20.028 -17.481 28.547 1.00 24.80 258 CYS A O 1
ATOM 2095 N N . SER A 1 259 ? -20.411 -17.500 30.748 1.00 28.50 259 SER A N 1
ATOM 2096 C CA . SER A 1 259 ? -19.883 -16.159 31.003 1.00 28.50 259 SER A CA 1
ATOM 2097 C C . SER A 1 259 ? -18.372 -16.276 31.238 1.00 28.50 259 SER A C 1
ATOM 2099 O O . SER A 1 259 ? -17.932 -16.812 32.257 1.00 28.50 259 SER A O 1
ATOM 2101 N N . SER A 1 260 ? -17.566 -15.824 30.277 1.00 32.53 260 SER A N 1
ATOM 2102 C CA . SER A 1 260 ? -16.104 -15.791 30.381 1.00 32.53 260 SER A CA 1
ATOM 2103 C C . SER A 1 260 ? -15.641 -14.822 31.483 1.00 32.53 260 SER A C 1
ATOM 2105 O O . SER A 1 260 ? -16.069 -13.667 31.473 1.00 32.53 260 SER A O 1
ATOM 2107 N N . PRO A 1 261 ? -14.725 -15.211 32.385 1.00 33.28 261 PRO A N 1
ATOM 2108 C CA . PRO A 1 261 ? -14.174 -14.304 33.385 1.00 33.28 261 PRO A CA 1
ATOM 2109 C C . PRO A 1 261 ? -12.963 -13.554 32.808 1.00 33.28 261 PRO A C 1
ATOM 2111 O O . PRO A 1 261 ? -11.848 -14.034 32.964 1.00 33.28 261 PRO A O 1
ATOM 2114 N N . LEU A 1 262 ? -13.146 -12.418 32.115 1.00 38.69 262 LEU A N 1
ATOM 2115 C CA . LEU A 1 262 ? -12.031 -11.554 31.663 1.00 38.69 262 LEU A CA 1
ATOM 2116 C C . LEU A 1 262 ? -12.476 -10.122 31.255 1.00 38.69 262 LEU A C 1
ATOM 2118 O O . LEU A 1 262 ? -12.102 -9.643 30.192 1.00 38.69 262 LEU A O 1
ATOM 2122 N N . GLU A 1 263 ? -13.256 -9.402 32.071 1.00 43.34 263 GLU A N 1
ATOM 2123 C CA . GLU A 1 263 ? -13.621 -7.994 31.758 1.00 43.34 263 GLU A CA 1
ATOM 2124 C C . GLU A 1 263 ? -13.528 -6.987 32.920 1.00 43.34 263 GLU A C 1
ATOM 2126 O O . GLU A 1 263 ? -13.735 -5.791 32.715 1.00 43.34 263 GLU A O 1
ATOM 2131 N N . GLU A 1 264 ? -13.131 -7.387 34.128 1.00 43.53 264 GLU A N 1
ATOM 2132 C CA . GLU A 1 264 ? -13.072 -6.443 35.252 1.00 43.53 264 GLU A CA 1
ATOM 2133 C C . GLU A 1 264 ? -11.674 -5.799 35.393 1.00 43.53 264 GLU A C 1
ATOM 2135 O O . GLU A 1 264 ? -10.752 -6.383 35.961 1.00 43.53 264 GLU A O 1
ATOM 2140 N N . ASN A 1 265 ? -11.558 -4.553 34.899 1.00 64.56 265 ASN A N 1
ATOM 2141 C CA . ASN A 1 265 ? -10.466 -3.564 35.072 1.00 64.56 265 ASN A CA 1
ATOM 2142 C C . ASN A 1 265 ? -9.350 -3.479 34.003 1.00 64.56 265 ASN A C 1
ATOM 2144 O O . ASN A 1 265 ? -8.177 -3.304 34.343 1.00 64.56 265 ASN A O 1
ATOM 2148 N N . LEU A 1 266 ? -9.680 -3.502 32.705 1.00 84.62 266 LEU A N 1
ATOM 2149 C CA . LEU A 1 266 ? -8.732 -3.024 31.681 1.00 84.62 266 LEU A CA 1
ATOM 2150 C C . LEU A 1 266 ? -8.560 -1.490 31.757 1.00 84.62 266 LEU A C 1
ATOM 2152 O O . LEU A 1 266 ? -9.554 -0.780 31.921 1.00 84.62 266 LEU A O 1
ATOM 2156 N N . PRO A 1 267 ? -7.336 -0.944 31.608 1.00 92.12 267 PRO A N 1
ATOM 2157 C CA . PRO A 1 267 ? -7.126 0.501 31.577 1.00 92.12 267 PRO A CA 1
ATOM 2158 C C . PRO A 1 267 ? -7.828 1.119 30.362 1.00 92.12 267 PRO A C 1
ATOM 2160 O O . PRO A 1 267 ? -7.692 0.624 29.240 1.00 92.12 267 PRO A O 1
ATOM 2163 N N . ILE A 1 268 ? -8.566 2.207 30.596 1.00 94.19 268 ILE A N 1
ATOM 2164 C CA . ILE A 1 268 ? -9.331 2.924 29.571 1.00 94.19 268 ILE A CA 1
ATOM 2165 C C . ILE A 1 268 ? -8.602 4.214 29.198 1.00 94.19 268 ILE A C 1
ATOM 2167 O O . ILE A 1 268 ? -8.321 5.053 30.055 1.00 94.19 268 ILE A O 1
ATOM 2171 N N . GLU A 1 269 ? -8.344 4.398 27.908 1.00 95.00 269 GLU A N 1
ATOM 2172 C CA . GLU A 1 269 ? -7.851 5.643 27.331 1.00 95.00 269 GLU A CA 1
ATOM 2173 C C . GLU A 1 269 ? -8.948 6.314 26.497 1.00 95.00 269 GLU A C 1
ATOM 2175 O O . GLU A 1 269 ? -9.644 5.661 25.723 1.00 95.00 269 GLU A O 1
ATOM 2180 N N . GLN A 1 270 ? -9.096 7.633 26.636 1.00 96.38 270 GLN A N 1
ATOM 2181 C CA . GLN A 1 270 ? -10.076 8.415 25.880 1.00 96.38 270 GLN A CA 1
ATOM 2182 C C . GLN A 1 270 ? -9.409 9.276 24.803 1.00 96.38 270 GLN A C 1
ATOM 2184 O O . GLN A 1 270 ? -8.379 9.922 25.038 1.00 96.38 270 GLN A O 1
ATOM 2189 N N . THR A 1 271 ? -10.028 9.317 23.628 1.00 97.25 271 THR A N 1
ATOM 2190 C CA . THR A 1 271 ? -9.666 10.162 22.482 1.00 97.25 271 THR A CA 1
ATOM 2191 C C . THR A 1 271 ? -10.938 10.648 21.777 1.00 97.25 271 THR A C 1
ATOM 2193 O O . THR A 1 271 ? -12.021 10.137 22.045 1.00 97.25 271 THR A O 1
ATOM 2196 N N . ASP A 1 272 ? -10.860 11.638 20.886 1.00 97.56 272 ASP A N 1
ATOM 2197 C CA . ASP A 1 272 ? -12.016 11.977 20.042 1.00 97.56 272 ASP A CA 1
ATOM 2198 C C . ASP A 1 272 ? -12.063 11.074 18.809 1.00 97.56 272 ASP A C 1
ATOM 2200 O O . ASP A 1 272 ? -13.130 10.598 18.428 1.00 97.56 272 ASP A O 1
ATOM 2204 N N . VAL A 1 273 ? -10.902 10.802 18.214 1.00 98.62 273 VAL A N 1
ATOM 2205 C CA . VAL A 1 273 ? -10.769 9.952 17.027 1.00 98.62 273 VAL A CA 1
ATOM 2206 C C . VAL A 1 273 ? -9.704 8.896 17.280 1.00 98.62 273 VAL A C 1
ATOM 2208 O O . VAL A 1 273 ? -8.597 9.231 17.711 1.00 98.62 273 VAL A O 1
ATOM 2211 N N . LEU A 1 274 ? -10.033 7.635 17.000 1.00 98.81 274 LEU A N 1
ATOM 2212 C CA . LEU A 1 274 ? -9.071 6.541 16.908 1.00 98.81 274 LEU A CA 1
ATOM 2213 C C . LEU A 1 274 ? -8.879 6.158 15.438 1.00 98.81 274 LEU A C 1
ATOM 2215 O O . LEU A 1 274 ? -9.841 5.791 14.764 1.00 98.81 274 LEU A O 1
ATOM 2219 N N . ILE A 1 275 ? -7.637 6.211 14.963 1.00 98.88 275 ILE A N 1
ATOM 2220 C CA . ILE A 1 275 ? -7.236 5.736 13.636 1.00 98.88 275 ILE A CA 1
ATOM 2221 C C . ILE A 1 275 ? -6.390 4.476 13.809 1.00 98.88 275 ILE A C 1
ATOM 2223 O O . ILE A 1 275 ? -5.328 4.518 14.427 1.00 98.88 275 ILE A O 1
ATOM 2227 N N . VAL A 1 276 ? -6.840 3.357 13.248 1.00 98.75 276 VAL A N 1
ATOM 2228 C CA . VAL A 1 276 ? -6.099 2.092 13.248 1.00 98.75 276 VAL A CA 1
ATOM 2229 C C . VAL A 1 276 ? -5.418 1.919 11.892 1.00 98.75 276 VAL A C 1
ATOM 2231 O O . VAL A 1 276 ? -6.087 1.783 10.867 1.00 98.75 276 VAL A O 1
ATOM 2234 N N . GLY A 1 277 ? -4.087 1.914 11.891 1.00 98.44 277 GLY A N 1
ATOM 2235 C CA . GLY A 1 277 ? -3.242 1.896 10.699 1.00 98.44 277 GLY A CA 1
ATOM 2236 C C . GLY A 1 277 ? -2.719 3.287 10.336 1.00 98.44 277 GLY A C 1
ATOM 2237 O O . GLY A 1 277 ? -3.484 4.222 10.097 1.00 98.44 277 GLY A O 1
ATOM 2238 N N . SER A 1 278 ? -1.395 3.408 10.240 1.00 98.38 278 SER A N 1
ATOM 2239 C CA . SER A 1 278 ? -0.678 4.664 9.968 1.00 98.38 278 SER A CA 1
ATOM 2240 C C . SER A 1 278 ? -0.156 4.777 8.531 1.00 98.38 278 SER A C 1
ATOM 2242 O O . SER A 1 278 ? 0.739 5.566 8.232 1.00 98.38 278 SER A O 1
ATOM 2244 N N . GLY A 1 279 ? -0.707 3.981 7.612 1.00 98.38 279 GLY A N 1
ATOM 2245 C CA . GLY A 1 279 ? -0.449 4.130 6.182 1.00 98.38 279 GLY A CA 1
ATOM 2246 C C . GLY A 1 279 ? -0.933 5.483 5.635 1.00 98.38 279 GLY A C 1
ATOM 2247 O O . GLY A 1 279 ? -1.630 6.229 6.327 1.00 98.38 279 GLY A O 1
ATOM 2248 N N . PRO A 1 280 ? -0.661 5.794 4.355 1.00 98.50 280 PRO A N 1
ATOM 2249 C CA . PRO A 1 280 ? -1.003 7.091 3.761 1.00 98.50 280 PRO A CA 1
ATOM 2250 C C . PRO A 1 280 ? -2.496 7.432 3.878 1.00 98.50 280 PRO A C 1
ATOM 2252 O O . PRO A 1 280 ? -2.862 8.592 4.050 1.00 98.50 280 PRO A O 1
ATOM 2255 N N . VAL A 1 281 ? -3.373 6.428 3.859 1.00 98.69 281 VAL A N 1
ATOM 2256 C CA . VAL A 1 281 ? -4.816 6.616 4.046 1.00 98.69 281 VAL A CA 1
ATOM 2257 C C . VAL A 1 281 ? -5.161 7.031 5.481 1.00 98.69 281 VAL A C 1
ATOM 2259 O O . VAL A 1 281 ? -5.876 8.011 5.666 1.00 98.69 281 VAL A O 1
ATOM 2262 N N . GLY A 1 282 ? -4.617 6.360 6.501 1.00 98.62 282 GLY A N 1
ATOM 2263 C CA . GLY A 1 282 ? -4.799 6.768 7.901 1.00 98.62 282 GLY A CA 1
ATOM 2264 C C . GLY A 1 282 ? -4.243 8.172 8.165 1.00 98.62 282 GLY A C 1
ATOM 2265 O O . GLY A 1 282 ? -4.893 9.003 8.799 1.00 98.62 282 GLY A O 1
ATOM 2266 N N . CYS A 1 283 ? -3.086 8.485 7.577 1.00 98.62 283 CYS A N 1
ATOM 2267 C CA . CYS A 1 283 ? -2.490 9.820 7.614 1.00 98.62 283 CYS A CA 1
ATOM 2268 C C . CYS A 1 283 ? -3.358 10.894 6.948 1.00 98.62 283 CYS A C 1
ATOM 2270 O O . CYS A 1 283 ? -3.386 12.029 7.420 1.00 98.62 283 CYS A O 1
ATOM 2272 N N . THR A 1 284 ? -4.093 10.540 5.891 1.00 98.81 284 THR A N 1
ATOM 2273 C CA . THR A 1 284 ? -5.039 11.444 5.219 1.00 98.81 284 THR A CA 1
ATOM 2274 C C . THR A 1 284 ? -6.159 11.860 6.167 1.00 98.81 284 THR A C 1
ATOM 2276 O O . THR A 1 284 ? -6.427 13.052 6.307 1.00 98.81 284 THR A O 1
ATOM 2279 N N . PHE A 1 285 ? -6.771 10.901 6.872 1.00 98.69 285 PHE A N 1
ATOM 2280 C CA . PHE A 1 285 ? -7.796 11.200 7.875 1.00 98.69 285 PHE A CA 1
ATOM 2281 C C . PHE A 1 285 ? -7.259 12.110 8.982 1.00 98.69 285 PHE A C 1
ATOM 2283 O O . PHE A 1 285 ? -7.886 13.120 9.297 1.00 98.69 285 PHE A O 1
ATOM 2290 N N . ALA A 1 286 ? -6.082 11.791 9.532 1.00 98.25 286 ALA A N 1
ATOM 2291 C CA . ALA A 1 286 ? -5.456 12.605 10.571 1.00 98.25 286 ALA A CA 1
ATOM 2292 C C . ALA A 1 286 ? -5.215 14.048 10.106 1.00 98.25 286 ALA A C 1
ATOM 2294 O O . ALA A 1 286 ? -5.610 14.989 10.794 1.00 98.25 286 ALA A O 1
ATOM 2295 N N . ARG A 1 287 ? -4.617 14.224 8.919 1.00 97.88 287 ARG A N 1
ATOM 2296 C CA . ARG A 1 287 ? -4.328 15.546 8.357 1.00 97.88 287 ARG A CA 1
ATOM 2297 C C . ARG A 1 287 ? -5.589 16.362 8.131 1.00 97.88 287 ARG A C 1
ATOM 2299 O O . ARG A 1 287 ? -5.665 17.482 8.622 1.00 97.88 287 ARG A O 1
ATOM 2306 N N . VAL A 1 288 ? -6.567 15.812 7.413 1.00 98.12 288 VAL A N 1
ATOM 2307 C CA . VAL A 1 288 ? -7.781 16.556 7.047 1.00 98.12 288 VAL A CA 1
ATOM 2308 C C . VAL A 1 288 ? -8.550 16.984 8.297 1.00 98.12 288 VAL A C 1
ATOM 2310 O O . VAL A 1 288 ? -8.978 18.132 8.381 1.00 98.12 288 VAL A O 1
ATOM 2313 N N . LEU A 1 289 ? -8.675 16.111 9.302 1.00 97.25 289 LEU A N 1
ATOM 2314 C CA . LEU A 1 289 ? -9.329 16.459 10.568 1.00 97.25 289 LEU A CA 1
ATOM 2315 C C . LEU A 1 289 ? -8.524 17.501 11.370 1.00 97.25 289 LEU A C 1
ATOM 2317 O O . LEU A 1 289 ? -9.090 18.408 11.964 1.00 97.25 289 LEU A O 1
ATOM 2321 N N . ILE A 1 290 ? -7.193 17.449 11.377 1.00 95.75 290 ILE A N 1
ATOM 2322 C CA . ILE A 1 290 ? -6.400 18.470 12.084 1.00 95.75 290 ILE A CA 1
ATOM 2323 C C . ILE A 1 290 ? -6.468 19.827 11.373 1.00 95.75 290 ILE A C 1
ATOM 2325 O O . ILE A 1 290 ? -6.632 20.855 12.032 1.00 95.75 290 ILE A O 1
ATOM 2329 N N . GLU A 1 291 ? -6.397 19.845 10.043 1.00 94.81 291 GLU A N 1
ATOM 2330 C CA . GLU A 1 291 ? -6.463 21.074 9.245 1.00 94.81 291 GLU A CA 1
ATOM 2331 C C . GLU A 1 291 ? -7.863 21.711 9.270 1.00 94.81 291 GLU A C 1
ATOM 2333 O O . GLU A 1 291 ? -7.980 22.937 9.257 1.00 94.81 291 GLU A O 1
ATOM 2338 N N . LEU A 1 292 ? -8.923 20.906 9.405 1.00 93.75 292 LEU A N 1
ATOM 2339 C CA . LEU A 1 292 ? -10.308 21.375 9.534 1.00 93.75 292 LEU A CA 1
ATOM 2340 C C . LEU A 1 292 ? -10.778 21.558 10.987 1.00 93.75 292 LEU A C 1
ATOM 2342 O O . LEU A 1 292 ? -11.954 21.860 11.203 1.00 93.75 292 LEU A O 1
ATOM 2346 N N . LYS A 1 293 ? -9.888 21.465 11.988 1.00 87.50 293 LYS A N 1
ATOM 2347 C CA . LYS A 1 293 ? -10.227 21.557 13.426 1.00 87.50 293 LYS A CA 1
ATOM 2348 C C . LYS A 1 293 ? -10.996 22.821 13.823 1.00 87.50 293 LYS A C 1
ATOM 2350 O O . LYS A 1 293 ? -11.756 22.817 14.792 1.00 87.50 293 LYS A O 1
ATOM 2355 N N . SER A 1 294 ? -10.840 23.918 13.085 1.00 84.31 294 SER A N 1
ATOM 2356 C CA . SER A 1 294 ? -11.633 25.139 13.293 1.00 84.31 294 SER A CA 1
ATOM 2357 C C . SER A 1 294 ? -13.138 24.925 13.078 1.00 84.31 294 SER A C 1
ATOM 2359 O O . SER A 1 294 ? -13.940 25.651 13.659 1.00 84.31 294 SER A O 1
ATOM 2361 N N . SER A 1 295 ? -13.518 23.912 12.298 1.00 81.38 295 SER A N 1
ATOM 2362 C CA . SER A 1 295 ? -14.885 23.653 11.841 1.00 81.38 295 SER A CA 1
ATOM 2363 C C . SER A 1 295 ? -15.605 22.536 12.614 1.00 81.38 295 SER A C 1
ATOM 2365 O O . SER A 1 295 ? -16.792 22.321 12.380 1.00 81.38 295 SER A O 1
ATOM 2367 N N . HIS A 1 296 ? -14.935 21.828 13.535 1.00 89.81 296 HIS A N 1
ATOM 2368 C CA . HIS A 1 296 ? -15.499 20.664 14.241 1.00 89.81 296 HIS A CA 1
ATOM 2369 C C . HIS A 1 296 ? -14.992 20.488 15.678 1.00 89.81 296 HIS A C 1
ATOM 2371 O O . HIS A 1 296 ? -13.991 21.074 16.077 1.00 89.81 296 HIS A O 1
ATOM 2377 N N . THR A 1 297 ? -15.661 19.651 16.475 1.00 90.06 297 THR A N 1
ATOM 2378 C CA . THR A 1 297 ? -15.360 19.450 17.909 1.00 90.06 297 THR A CA 1
ATOM 2379 C C . THR A 1 297 ? -14.320 18.364 18.208 1.00 90.06 297 THR A C 1
ATOM 2381 O O . THR A 1 297 ? -14.025 18.126 19.373 1.00 90.06 297 THR A O 1
ATOM 2384 N N . LEU A 1 298 ? -13.813 17.650 17.199 1.00 91.31 298 LEU A N 1
ATOM 2385 C CA . LEU A 1 298 ? -12.806 16.592 17.375 1.00 91.31 298 LEU A CA 1
ATOM 2386 C C . LEU A 1 298 ? -11.418 17.222 17.596 1.00 91.31 298 LEU A C 1
ATOM 2388 O O . LEU A 1 298 ? -10.865 17.827 16.679 1.00 91.31 298 LEU A O 1
ATOM 2392 N N . GLU A 1 299 ? -10.867 17.130 18.807 1.00 90.06 299 GLU A N 1
ATOM 2393 C CA . GLU A 1 299 ? -9.632 17.820 19.194 1.00 90.06 299 GLU A CA 1
ATOM 2394 C C . GLU A 1 299 ? -8.435 16.901 19.428 1.00 90.06 299 GLU A C 1
ATOM 2396 O O . GLU A 1 299 ? -7.310 17.353 19.194 1.00 90.06 299 GLU A O 1
ATOM 2401 N N . LYS A 1 300 ? -8.672 15.669 19.899 1.00 95.88 300 LYS A N 1
ATOM 2402 C CA . LYS A 1 300 ? -7.648 14.652 20.178 1.00 95.88 300 LYS A CA 1
ATOM 2403 C C . LYS A 1 300 ? -7.772 13.488 19.192 1.00 95.88 300 LYS A C 1
ATOM 2405 O O . LYS A 1 300 ? -8.781 12.786 19.177 1.00 95.88 300 LYS A O 1
ATOM 2410 N N . ILE A 1 301 ? -6.731 13.270 18.395 1.00 97.69 301 ILE A N 1
ATOM 2411 C CA . ILE A 1 301 ? -6.609 12.147 17.465 1.00 97.69 301 ILE A CA 1
ATOM 2412 C C . ILE A 1 301 ? -5.515 11.215 17.980 1.00 97.69 301 ILE A C 1
ATOM 2414 O O . ILE A 1 301 ? -4.387 11.641 18.216 1.00 97.69 301 ILE A O 1
ATOM 2418 N N . LEU A 1 302 ? -5.848 9.940 18.129 1.00 98.19 302 LEU A N 1
ATOM 2419 C CA . LEU A 1 302 ? -4.900 8.887 18.459 1.00 98.19 302 LEU A CA 1
ATOM 2420 C C . LEU A 1 302 ? -4.806 7.947 17.267 1.00 98.19 302 LEU A C 1
ATOM 2422 O O . LEU A 1 302 ? -5.816 7.414 16.810 1.00 98.19 302 LEU A O 1
ATOM 2426 N N . MET A 1 303 ? -3.599 7.755 16.757 1.00 98.31 303 MET A N 1
ATOM 2427 C CA . MET A 1 303 ? -3.314 6.784 15.715 1.00 98.31 303 MET A CA 1
ATOM 2428 C C . MET A 1 303 ? -2.544 5.619 16.324 1.00 98.31 303 MET A C 1
ATOM 2430 O O . MET A 1 303 ? -1.679 5.824 17.172 1.00 98.31 303 MET A O 1
ATOM 2434 N N . ILE A 1 304 ? -2.843 4.399 15.898 1.00 98.31 304 ILE A N 1
ATOM 2435 C CA . ILE A 1 304 ? -2.111 3.207 16.326 1.00 98.31 304 ILE A CA 1
ATOM 2436 C C . ILE A 1 304 ? -1.665 2.403 15.111 1.00 98.31 304 ILE A C 1
ATOM 2438 O O . ILE A 1 304 ? -2.370 2.345 14.101 1.00 98.31 304 ILE A O 1
ATOM 2442 N N . ASP A 1 305 ? -0.500 1.780 15.211 1.00 98.38 305 ASP A N 1
ATOM 2443 C CA . ASP A 1 305 ? 0.022 0.872 14.199 1.00 98.38 305 ASP A CA 1
ATOM 2444 C C . ASP A 1 305 ? 0.654 -0.343 14.873 1.00 98.38 305 ASP A C 1
ATOM 2446 O O . ASP A 1 305 ? 1.386 -0.206 15.852 1.00 98.38 305 ASP A O 1
ATOM 2450 N N . ALA A 1 306 ? 0.393 -1.534 14.339 1.00 97.31 306 ALA A N 1
ATOM 2451 C CA . ALA A 1 306 ? 0.996 -2.762 14.844 1.00 97.31 306 ALA A CA 1
ATOM 2452 C C . ALA A 1 306 ? 2.496 -2.855 14.499 1.00 97.31 306 ALA A C 1
ATOM 2454 O O . ALA A 1 306 ? 3.230 -3.612 15.129 1.00 97.31 306 ALA A O 1
ATOM 2455 N N . GLY A 1 307 ? 2.963 -2.078 13.519 1.00 96.31 307 GLY A N 1
ATOM 2456 C CA . GLY A 1 307 ? 4.362 -1.983 13.132 1.00 96.31 307 GLY A CA 1
ATOM 2457 C C . GLY A 1 307 ? 5.186 -0.989 13.944 1.00 96.31 307 GLY A C 1
ATOM 2458 O O . GLY A 1 307 ? 4.667 -0.126 14.651 1.00 96.31 307 GLY A O 1
ATOM 2459 N N . GLN A 1 308 ? 6.507 -1.087 13.796 1.00 95.19 308 GLN A N 1
ATOM 2460 C CA . GLN A 1 308 ? 7.464 -0.146 14.377 1.00 95.19 308 GLN A CA 1
ATOM 2461 C C . GLN A 1 308 ? 7.722 1.053 13.451 1.00 95.19 308 GLN A C 1
ATOM 2463 O O . GLN A 1 308 ? 7.595 0.964 12.230 1.00 95.19 308 GLN A O 1
ATOM 2468 N N . GLN A 1 309 ? 8.136 2.176 14.032 1.00 95.19 309 GLN A N 1
ATOM 2469 C CA . GLN A 1 309 ? 8.692 3.321 13.324 1.00 95.19 309 GLN A CA 1
ATOM 2470 C C . GLN A 1 309 ? 10.188 3.130 13.014 1.00 95.19 309 GLN A C 1
ATOM 2472 O O . GLN A 1 309 ? 10.997 2.904 13.912 1.00 95.19 309 GLN A O 1
ATOM 2477 N N . PHE A 1 310 ? 10.566 3.276 11.739 1.00 92.69 310 PHE A N 1
ATOM 2478 C CA . PHE A 1 310 ? 11.941 3.049 11.258 1.00 92.69 310 PHE A CA 1
ATOM 2479 C C . PHE A 1 310 ? 12.805 4.316 11.119 1.00 92.69 310 PHE A C 1
ATOM 2481 O O . PHE A 1 310 ? 14.002 4.223 10.858 1.00 92.69 310 PHE A O 1
ATOM 2488 N N . SER A 1 311 ? 12.221 5.500 11.283 1.00 92.12 311 SER A N 1
ATOM 2489 C CA . SER A 1 311 ? 12.864 6.807 11.081 1.00 92.12 311 SER A CA 1
ATOM 2490 C C . SER A 1 311 ? 12.494 7.771 12.206 1.00 92.12 311 SER A C 1
ATOM 2492 O O . SER A 1 311 ? 11.541 7.532 12.937 1.00 92.12 311 SER A O 1
ATOM 2494 N N . ILE A 1 312 ? 13.213 8.887 12.362 1.00 90.75 312 ILE A N 1
ATOM 2495 C CA . ILE A 1 312 ? 12.824 9.931 13.335 1.00 90.75 312 ILE A CA 1
ATOM 2496 C C . ILE A 1 312 ? 11.467 10.529 12.954 1.00 90.75 312 ILE A C 1
ATOM 2498 O O . ILE A 1 312 ? 10.627 10.764 13.816 1.00 90.75 312 ILE A O 1
ATOM 2502 N N . VAL A 1 313 ? 11.255 10.748 11.657 1.00 94.31 313 VAL A N 1
ATOM 2503 C CA . VAL A 1 313 ? 9.999 11.249 11.109 1.00 94.31 313 VAL A CA 1
ATOM 2504 C C . VAL A 1 313 ? 9.030 10.077 10.916 1.00 94.31 313 VAL A C 1
ATOM 2506 O O . VAL A 1 313 ? 9.379 9.149 10.184 1.00 94.31 313 VAL A O 1
ATOM 2509 N N . PRO A 1 314 ? 7.831 10.081 11.523 1.00 95.19 314 PRO A N 1
ATOM 2510 C CA . PRO A 1 314 ? 6.901 8.956 11.431 1.00 95.19 314 PRO A CA 1
ATOM 2511 C C . PRO A 1 314 ? 6.433 8.727 9.991 1.00 95.19 314 PRO A C 1
ATOM 2513 O O . PRO A 1 314 ? 5.913 9.640 9.351 1.00 95.19 314 PRO A O 1
ATOM 2516 N N . GLY A 1 315 ? 6.596 7.502 9.484 1.00 96.12 315 GLY A N 1
ATOM 2517 C CA . GLY A 1 315 ? 6.131 7.113 8.150 1.00 96.12 315 GLY A CA 1
ATOM 2518 C C . GLY A 1 315 ? 6.949 7.671 6.985 1.00 96.12 315 GLY A C 1
ATOM 2519 O O . GLY A 1 315 ? 6.414 7.819 5.884 1.00 96.12 315 GLY A O 1
ATOM 2520 N N . GLU A 1 316 ? 8.216 8.029 7.211 1.00 95.56 316 GLU A N 1
ATOM 2521 C CA . GLU A 1 316 ? 9.131 8.439 6.143 1.00 95.56 316 GLU A CA 1
ATOM 2522 C C . GLU A 1 316 ? 9.480 7.269 5.211 1.00 95.56 316 GLU A C 1
ATOM 2524 O O . GLU A 1 316 ? 9.633 6.124 5.640 1.00 95.56 316 GLU A O 1
ATOM 2529 N N . ASN A 1 317 ? 9.622 7.561 3.915 1.00 95.62 317 ASN A N 1
ATOM 2530 C CA . ASN A 1 317 ? 10.092 6.577 2.948 1.00 95.62 317 ASN A CA 1
ATOM 2531 C C . ASN A 1 317 ? 11.574 6.251 3.202 1.00 95.62 317 ASN A C 1
ATOM 2533 O O . ASN A 1 317 ? 12.440 7.125 3.131 1.00 95.62 317 ASN A O 1
ATOM 2537 N N . ILE A 1 318 ? 11.879 4.981 3.461 1.00 93.62 318 ILE A N 1
ATOM 2538 C CA . ILE A 1 318 ? 13.211 4.511 3.864 1.00 93.62 318 ILE A CA 1
ATOM 2539 C C . ILE A 1 318 ? 14.225 4.682 2.717 1.00 93.62 318 ILE A C 1
ATOM 2541 O O . ILE A 1 318 ? 15.423 4.862 2.961 1.00 93.62 318 ILE A O 1
ATOM 2545 N N . LYS A 1 319 ? 13.757 4.738 1.459 1.00 91.56 319 LYS A N 1
ATOM 2546 C CA . LYS A 1 319 ? 14.587 5.020 0.274 1.00 91.56 319 LYS A CA 1
ATOM 2547 C C . LYS A 1 319 ? 15.248 6.408 0.323 1.00 91.56 319 LYS A C 1
ATOM 2549 O O . LYS A 1 319 ? 16.253 6.625 -0.353 1.00 91.56 319 LYS A O 1
ATOM 2554 N N . ASN A 1 320 ? 14.752 7.322 1.167 1.00 91.81 320 ASN A N 1
ATOM 2555 C CA . ASN A 1 320 ? 15.322 8.661 1.372 1.00 91.81 320 ASN A CA 1
ATOM 2556 C C . ASN A 1 320 ? 16.678 8.663 2.090 1.00 91.81 320 ASN A C 1
ATOM 2558 O O . ASN A 1 320 ? 17.332 9.706 2.161 1.00 91.81 320 ASN A O 1
ATOM 2562 N N . SER A 1 321 ? 17.132 7.513 2.599 1.00 88.69 321 SER A N 1
ATOM 2563 C CA . SER A 1 321 ? 18.518 7.358 3.031 1.00 88.69 321 SER A CA 1
ATOM 2564 C C . SER A 1 321 ? 19.483 7.617 1.869 1.00 88.69 321 SER A C 1
ATOM 2566 O O . SER A 1 321 ? 19.315 7.099 0.761 1.00 88.69 321 SER A O 1
ATOM 2568 N N . CYS A 1 322 ? 20.557 8.362 2.151 1.00 83.44 322 CYS A N 1
ATOM 2569 C CA . CYS A 1 322 ? 21.625 8.643 1.188 1.00 83.44 322 CYS A CA 1
ATOM 2570 C C . CYS A 1 322 ? 22.234 7.351 0.610 1.00 83.44 322 CYS A C 1
ATOM 2572 O O . CYS A 1 322 ? 22.635 7.321 -0.553 1.00 83.44 322 CYS A O 1
ATOM 2574 N N . TYR A 1 323 ? 22.264 6.271 1.399 1.00 84.69 323 TYR A N 1
ATOM 2575 C CA . TYR A 1 323 ? 22.775 4.972 0.967 1.00 84.69 323 TYR A CA 1
ATOM 2576 C C . TYR A 1 323 ? 21.925 4.363 -0.162 1.00 84.69 323 TYR A C 1
ATOM 2578 O O . TYR A 1 323 ? 22.450 4.075 -1.237 1.00 84.69 323 TYR A O 1
ATOM 2586 N N . TYR A 1 324 ? 20.607 4.237 0.035 1.00 86.31 324 TYR A N 1
ATOM 2587 C CA . TYR A 1 324 ? 19.707 3.634 -0.961 1.00 86.31 324 TYR A CA 1
ATOM 2588 C C . TYR A 1 324 ? 19.485 4.529 -2.177 1.00 86.31 324 TYR A C 1
ATOM 2590 O O . TYR A 1 324 ? 19.388 4.032 -3.295 1.00 86.31 324 TYR A O 1
ATOM 2598 N N . SER A 1 325 ? 19.502 5.850 -1.989 1.00 77.12 325 SER A N 1
ATOM 2599 C CA . SER A 1 325 ? 19.450 6.804 -3.102 1.00 77.12 325 SER A CA 1
ATOM 2600 C C . SER A 1 325 ? 20.652 6.692 -4.053 1.00 77.12 325 SER A C 1
ATOM 2602 O O . SER A 1 325 ? 20.537 7.056 -5.220 1.00 77.12 325 SER A O 1
ATOM 2604 N N . ARG A 1 326 ? 21.800 6.178 -3.583 1.00 74.69 326 ARG A N 1
ATOM 2605 C CA . ARG A 1 326 ? 22.993 5.917 -4.412 1.00 74.69 326 ARG A CA 1
ATOM 2606 C C . ARG A 1 326 ? 23.055 4.491 -4.955 1.00 74.69 326 ARG A C 1
ATOM 2608 O O . ARG A 1 326 ? 23.724 4.256 -5.956 1.00 74.69 326 ARG A O 1
ATOM 2615 N N . ASN A 1 327 ? 22.395 3.540 -4.298 1.00 76.12 327 ASN A N 1
ATOM 2616 C CA . ASN A 1 327 ? 22.354 2.146 -4.723 1.00 76.12 327 ASN A CA 1
ATOM 2617 C C . ASN A 1 327 ? 20.953 1.558 -4.517 1.00 76.12 327 ASN A C 1
ATOM 2619 O O . ASN A 1 327 ? 20.676 0.892 -3.517 1.00 76.12 327 ASN A O 1
ATOM 2623 N N . VAL A 1 328 ? 20.083 1.788 -5.502 1.00 77.69 328 VAL A N 1
ATOM 2624 C CA . VAL A 1 328 ? 18.688 1.328 -5.475 1.00 77.69 328 VAL A CA 1
ATOM 2625 C C . VAL A 1 328 ? 18.575 -0.200 -5.416 1.00 77.69 328 VAL A C 1
ATOM 2627 O O . VAL A 1 328 ? 17.656 -0.716 -4.792 1.00 77.69 328 VAL A O 1
ATOM 2630 N N . ASN A 1 329 ? 19.548 -0.945 -5.954 1.00 78.06 329 ASN A N 1
ATOM 2631 C CA . ASN A 1 329 ? 19.517 -2.413 -5.960 1.00 78.06 329 ASN A CA 1
ATOM 2632 C C . ASN A 1 329 ? 19.556 -3.010 -4.543 1.00 78.06 329 ASN A C 1
ATOM 2634 O O . ASN A 1 329 ? 18.977 -4.066 -4.301 1.00 78.06 329 ASN A O 1
ATOM 2638 N N . GLN A 1 330 ? 20.209 -2.336 -3.590 1.00 82.06 330 GLN A N 1
ATOM 2639 C CA . GLN A 1 330 ? 20.235 -2.782 -2.190 1.00 82.06 330 GLN A CA 1
ATOM 2640 C C . GLN A 1 330 ? 18.876 -2.617 -1.501 1.00 82.06 330 GLN A C 1
ATOM 2642 O O . GLN A 1 330 ? 18.593 -3.307 -0.523 1.00 82.06 330 GLN A O 1
ATOM 2647 N N . PHE A 1 331 ? 18.021 -1.726 -2.011 1.00 88.50 331 PHE A N 1
ATOM 2648 C CA . PHE A 1 331 ? 16.709 -1.465 -1.429 1.00 88.50 331 PHE A CA 1
ATOM 2649 C C . PHE A 1 331 ? 15.730 -2.630 -1.638 1.00 88.50 331 PHE A C 1
ATOM 2651 O O . PHE A 1 331 ? 14.831 -2.816 -0.823 1.00 88.50 331 PHE A O 1
ATOM 2658 N N . THR A 1 332 ? 15.949 -3.480 -2.649 1.00 86.75 332 THR A N 1
ATOM 2659 C CA . THR A 1 332 ? 15.149 -4.695 -2.882 1.00 86.75 332 THR A CA 1
ATOM 2660 C C . THR A 1 332 ? 15.063 -5.584 -1.637 1.00 86.75 332 THR A C 1
ATOM 2662 O O . THR A 1 332 ? 13.977 -6.029 -1.278 1.00 86.75 332 THR A O 1
ATOM 2665 N N . ARG A 1 333 ? 16.174 -5.756 -0.906 1.00 86.00 333 ARG A N 1
ATOM 2666 C CA . ARG A 1 333 ? 16.218 -6.568 0.325 1.00 86.00 333 ARG A CA 1
ATOM 2667 C C . ARG A 1 333 ? 15.407 -5.964 1.470 1.00 86.00 333 ARG A C 1
ATOM 2669 O O . ARG A 1 333 ? 14.899 -6.692 2.316 1.00 86.00 333 ARG A O 1
ATOM 2676 N N . ILE A 1 334 ? 15.291 -4.636 1.505 1.00 89.88 334 ILE A N 1
ATOM 2677 C CA . ILE A 1 334 ? 14.468 -3.934 2.497 1.00 89.88 334 ILE A CA 1
ATOM 2678 C C . ILE A 1 334 ? 12.990 -4.174 2.214 1.00 89.88 334 ILE A C 1
ATOM 2680 O O . ILE A 1 334 ? 12.240 -4.439 3.147 1.00 89.88 334 ILE A O 1
ATOM 2684 N N . ILE A 1 335 ? 12.591 -4.141 0.939 1.00 91.19 335 ILE A N 1
ATOM 2685 C CA . ILE A 1 335 ? 11.225 -4.482 0.535 1.00 91.19 335 ILE A CA 1
ATOM 2686 C C . ILE A 1 335 ? 10.926 -5.934 0.933 1.00 91.19 335 ILE A C 1
ATOM 2688 O O . ILE A 1 335 ? 9.968 -6.172 1.656 1.00 91.19 335 ILE A O 1
ATOM 2692 N N . GLU A 1 336 ? 11.773 -6.891 0.540 1.00 89.31 336 GLU A N 1
ATOM 2693 C CA . GLU A 1 336 ? 11.601 -8.316 0.873 1.00 89.31 336 GLU A CA 1
ATOM 2694 C C . GLU A 1 336 ? 11.470 -8.557 2.384 1.00 89.31 336 GLU A C 1
ATOM 2696 O O . GLU A 1 336 ? 10.548 -9.241 2.820 1.00 89.31 336 GLU A O 1
ATOM 2701 N N . GLY A 1 337 ? 12.338 -7.944 3.196 1.00 90.06 337 GLY A N 1
ATOM 2702 C CA . GLY A 1 337 ? 12.307 -8.092 4.653 1.00 90.06 337 GLY A CA 1
ATOM 2703 C C . GLY A 1 337 ? 11.083 -7.469 5.339 1.00 90.06 337 GLY A C 1
ATOM 2704 O O . GLY A 1 337 ? 10.792 -7.816 6.480 1.00 90.06 337 GLY A O 1
ATOM 2705 N N . GLN A 1 338 ? 10.365 -6.561 4.669 1.00 91.69 338 GLN A N 1
ATOM 2706 C CA . GLN A 1 338 ? 9.159 -5.902 5.192 1.00 91.69 338 GLN A CA 1
ATOM 2707 C C . GLN A 1 338 ? 7.850 -6.485 4.642 1.00 91.69 338 GLN A C 1
ATOM 2709 O O . GLN A 1 338 ? 6.766 -6.029 5.019 1.00 91.69 338 GLN A O 1
ATOM 2714 N N . MET A 1 339 ? 7.932 -7.463 3.742 1.00 92.06 339 MET A N 1
ATOM 2715 C CA . MET A 1 339 ? 6.792 -8.050 3.049 1.00 92.06 339 MET A CA 1
ATOM 2716 C C . MET A 1 339 ? 6.434 -9.402 3.661 1.00 92.06 339 MET A C 1
ATOM 2718 O O . MET A 1 339 ? 7.027 -10.430 3.343 1.00 92.06 339 MET A O 1
ATOM 2722 N N . GLN A 1 340 ? 5.428 -9.407 4.529 1.00 93.62 340 GLN A N 1
ATOM 2723 C CA . GLN A 1 340 ? 4.924 -10.627 5.143 1.00 93.62 340 GLN A CA 1
ATOM 2724 C C . GLN A 1 340 ? 3.805 -11.228 4.293 1.00 93.62 340 GLN A C 1
ATOM 2726 O O . GLN A 1 340 ? 2.753 -10.610 4.131 1.00 93.62 340 GLN A O 1
ATOM 2731 N N . LEU A 1 341 ? 4.013 -12.446 3.786 1.00 94.50 341 LEU A N 1
ATOM 2732 C CA . LEU A 1 341 ? 2.987 -13.191 3.054 1.00 94.50 341 LEU A CA 1
ATOM 2733 C C . LEU A 1 341 ? 1.749 -13.437 3.925 1.00 94.50 341 LEU A C 1
ATOM 2735 O O . LEU A 1 341 ? 1.861 -13.751 5.108 1.00 94.50 341 LEU A O 1
ATOM 2739 N N . ILE A 1 342 ? 0.569 -13.304 3.320 1.00 95.38 342 ILE A N 1
ATOM 2740 C CA . ILE A 1 342 ? -0.710 -13.353 4.042 1.00 95.38 342 ILE A CA 1
ATOM 2741 C C . ILE A 1 342 ? -1.181 -14.787 4.283 1.00 95.38 342 ILE A C 1
ATOM 2743 O O . ILE A 1 342 ? -1.602 -15.117 5.386 1.00 95.38 342 ILE A O 1
ATOM 2747 N N . SER A 1 343 ? -1.157 -15.629 3.246 1.00 94.56 343 SER A N 1
ATOM 2748 C CA . SER A 1 343 ? -1.697 -16.989 3.306 1.00 94.56 343 SER A CA 1
ATOM 2749 C C . SER A 1 343 ? -0.808 -17.957 2.533 1.00 94.56 343 SER A C 1
ATOM 2751 O O . SER A 1 343 ? -0.840 -18.030 1.299 1.00 94.56 343 SER A O 1
ATOM 2753 N N . VAL A 1 344 ? 0.019 -18.687 3.278 1.00 92.31 344 VAL A N 1
ATOM 2754 C CA . VAL A 1 344 ? 0.968 -19.664 2.738 1.00 92.31 344 VAL A CA 1
ATOM 2755 C C . VAL A 1 344 ? 0.366 -21.063 2.887 1.00 92.31 344 VAL A C 1
ATOM 2757 O O . VAL A 1 344 ? 0.161 -21.491 4.020 1.00 92.31 344 VAL A O 1
ATOM 2760 N N . PRO A 1 345 ? 0.058 -21.784 1.794 1.00 89.12 345 PRO A N 1
ATOM 2761 C CA . PRO A 1 345 ? -0.482 -23.136 1.881 1.00 89.12 345 PRO A CA 1
ATOM 2762 C C . PRO A 1 345 ? 0.609 -24.145 2.280 1.00 89.12 345 PRO A C 1
ATOM 2764 O O . PRO A 1 345 ? 1.798 -23.851 2.122 1.00 89.12 345 PRO A O 1
ATOM 2767 N N . PRO A 1 346 ? 0.249 -25.360 2.737 1.00 80.88 346 PRO A N 1
ATOM 2768 C CA . PRO A 1 346 ? 1.216 -26.430 2.951 1.00 80.88 346 PRO A CA 1
ATOM 2769 C C . PRO A 1 346 ? 1.989 -26.709 1.663 1.00 80.88 346 PRO A C 1
ATOM 2771 O O . PRO A 1 346 ? 1.390 -26.907 0.601 1.00 80.88 346 PRO A O 1
ATOM 2774 N N . ASN A 1 347 ? 3.322 -26.705 1.740 1.00 68.75 347 ASN A N 1
ATOM 2775 C CA . ASN A 1 347 ? 4.143 -26.943 0.562 1.00 68.75 347 ASN A CA 1
ATOM 2776 C C . ASN A 1 347 ? 4.003 -28.410 0.118 1.00 68.75 347 ASN A C 1
ATOM 2778 O O . ASN A 1 347 ? 4.355 -29.325 0.859 1.00 68.75 347 ASN A O 1
ATOM 2782 N N . ALA A 1 348 ? 3.488 -28.626 -1.094 1.00 51.53 348 ALA A N 1
ATOM 2783 C CA . ALA A 1 348 ? 3.397 -29.943 -1.723 1.00 51.53 348 ALA A CA 1
ATOM 2784 C C . ALA A 1 348 ? 4.652 -30.298 -2.544 1.00 51.53 348 ALA A C 1
ATOM 2786 O O . ALA A 1 348 ? 4.694 -31.362 -3.170 1.00 51.53 348 ALA A O 1
ATOM 2787 N N . GLU A 1 349 ? 5.663 -29.419 -2.589 1.00 55.69 349 GLU A N 1
ATOM 2788 C CA . GLU A 1 349 ? 6.914 -29.710 -3.283 1.00 55.69 349 GLU A CA 1
ATOM 2789 C C . GLU A 1 349 ? 7.599 -30.921 -2.653 1.00 55.69 349 GLU A C 1
ATOM 2791 O O . GLU A 1 349 ? 7.990 -30.936 -1.484 1.00 55.69 349 GLU A O 1
ATOM 2796 N N . LYS A 1 350 ? 7.771 -31.960 -3.472 1.00 53.22 350 LYS A N 1
ATOM 2797 C CA . LYS A 1 350 ? 8.655 -33.067 -3.137 1.00 53.22 350 LYS A CA 1
ATOM 2798 C C . LYS A 1 350 ? 10.060 -32.500 -3.029 1.00 53.22 350 LYS A C 1
ATOM 2800 O O . LYS A 1 350 ? 10.598 -32.007 -4.020 1.00 53.22 350 LYS A O 1
ATOM 2805 N N . LEU A 1 351 ? 10.646 -32.595 -1.838 1.00 58.88 351 LEU A N 1
ATOM 2806 C CA . LEU A 1 351 ? 12.058 -32.297 -1.656 1.00 58.88 351 LEU A CA 1
ATOM 2807 C C . LEU A 1 351 ? 12.858 -33.090 -2.707 1.00 58.88 351 LEU A C 1
ATOM 2809 O O . LEU A 1 351 ? 12.598 -34.285 -2.887 1.00 58.88 351 LEU A O 1
ATOM 2813 N N . PRO A 1 352 ? 13.804 -32.452 -3.422 1.00 57.31 352 PRO A N 1
ATOM 2814 C CA . PRO A 1 352 ? 14.557 -33.103 -4.496 1.00 57.31 352 PRO A CA 1
ATOM 2815 C C . PRO A 1 352 ? 15.361 -34.313 -4.000 1.00 57.31 352 PRO A C 1
ATOM 2817 O O . PRO A 1 352 ? 15.698 -35.194 -4.787 1.00 57.31 352 PRO A O 1
ATOM 2820 N N . TYR A 1 353 ? 15.612 -34.379 -2.691 1.00 60.00 353 TYR A N 1
ATOM 2821 C CA . TYR A 1 353 ? 16.181 -35.523 -1.996 1.00 60.00 353 TYR A CA 1
ATOM 2822 C C . TYR A 1 353 ? 15.326 -35.842 -0.765 1.00 60.00 353 TYR A C 1
ATOM 2824 O O . TYR A 1 353 ? 14.836 -34.908 -0.121 1.00 60.00 353 TYR A O 1
ATOM 2832 N N . PRO A 1 354 ? 15.145 -37.127 -0.408 1.00 59.50 354 PRO A N 1
ATOM 2833 C CA . PRO A 1 354 ? 14.539 -37.472 0.868 1.00 59.50 354 PRO A CA 1
ATOM 2834 C C . PRO A 1 354 ? 15.398 -36.852 1.976 1.00 59.50 354 PRO A C 1
ATOM 2836 O O . PRO A 1 354 ? 16.625 -37.002 1.947 1.00 59.50 354 PRO A O 1
ATOM 2839 N N . PRO A 1 355 ? 14.801 -36.119 2.926 1.00 62.66 355 PRO A N 1
ATOM 2840 C CA . PRO A 1 355 ? 15.571 -35.605 4.037 1.00 62.66 355 PRO A CA 1
ATOM 2841 C C . PRO A 1 355 ? 16.075 -36.785 4.878 1.00 62.66 355 PRO A C 1
ATOM 2843 O O . PRO A 1 355 ? 15.617 -37.924 4.734 1.00 62.66 355 PRO A O 1
ATOM 2846 N N . HIS A 1 356 ? 17.067 -36.518 5.728 1.00 65.50 356 HIS A N 1
ATOM 2847 C CA . HIS A 1 356 ? 17.637 -37.527 6.619 1.00 65.50 356 HIS A CA 1
ATOM 2848 C C . HIS A 1 356 ? 16.510 -38.301 7.339 1.00 65.50 356 HIS A C 1
ATOM 2850 O O . HIS A 1 356 ? 15.542 -37.659 7.729 1.00 65.50 356 HIS A O 1
ATOM 2856 N N . PRO A 1 357 ? 16.610 -39.620 7.595 1.00 60.12 357 PRO A N 1
ATOM 2857 C CA . PRO A 1 357 ? 15.518 -40.425 8.174 1.00 60.12 357 PRO A CA 1
ATOM 2858 C C . PRO A 1 357 ? 14.917 -39.925 9.503 1.00 60.12 357 PRO A C 1
ATOM 2860 O O . PRO A 1 357 ? 13.860 -40.391 9.909 1.00 60.12 357 PRO A O 1
ATOM 2863 N N . ILE A 1 358 ? 15.604 -39.007 10.190 1.00 59.62 358 ILE A N 1
ATOM 2864 C CA . ILE A 1 358 ? 15.153 -38.349 11.431 1.00 59.62 358 ILE A CA 1
ATOM 2865 C C . ILE A 1 358 ? 14.218 -37.164 11.138 1.00 59.62 358 ILE A C 1
ATOM 2867 O O . ILE A 1 358 ? 13.381 -36.811 11.963 1.00 59.62 358 ILE A O 1
ATOM 2871 N N . ALA A 1 359 ? 14.356 -36.535 9.974 1.00 57.22 359 ALA A N 1
ATOM 2872 C CA . ALA A 1 359 ? 13.445 -35.508 9.513 1.00 57.22 359 ALA A CA 1
ATOM 2873 C C . ALA A 1 359 ? 12.188 -36.199 8.978 1.00 57.22 359 ALA A C 1
ATOM 2875 O O . ALA A 1 359 ? 12.159 -36.676 7.841 1.00 57.22 359 ALA A O 1
ATOM 2876 N N . GLU A 1 360 ? 11.155 -36.275 9.817 1.00 56.97 360 GLU A N 1
ATOM 2877 C CA . GLU A 1 360 ? 9.820 -36.639 9.359 1.00 56.97 360 GLU A CA 1
ATOM 2878 C C . GLU A 1 360 ? 9.446 -35.712 8.199 1.00 56.97 360 GLU A C 1
ATOM 2880 O O . GLU A 1 360 ? 9.362 -34.491 8.340 1.00 56.97 360 GLU A O 1
ATOM 2885 N N . THR A 1 361 ? 9.287 -36.291 7.011 1.00 55.28 361 THR A N 1
ATOM 2886 C CA . THR A 1 361 ? 8.759 -35.548 5.875 1.00 55.28 361 THR A CA 1
ATOM 2887 C C . THR A 1 361 ? 7.287 -35.271 6.147 1.00 55.28 361 THR A C 1
ATOM 2889 O O . THR A 1 361 ? 6.557 -36.205 6.496 1.00 55.28 361 THR A O 1
ATOM 2892 N N . PRO A 1 362 ? 6.808 -34.029 5.961 1.00 52.66 362 PRO A N 1
ATOM 2893 C CA . PRO A 1 362 ? 5.392 -33.710 6.068 1.00 52.66 362 PRO A CA 1
ATOM 2894 C C . PRO A 1 362 ? 4.657 -34.336 4.873 1.00 52.66 362 PRO A C 1
ATOM 2896 O O . PRO A 1 362 ? 4.390 -33.705 3.858 1.00 52.66 362 PRO A O 1
ATOM 2899 N N . HIS A 1 363 ? 4.407 -35.640 4.946 1.00 49.66 363 HIS A N 1
ATOM 2900 C CA . HIS A 1 363 ? 3.615 -36.399 3.976 1.00 49.66 363 HIS A CA 1
ATOM 2901 C C . HIS A 1 363 ? 2.191 -36.648 4.481 1.00 49.66 363 HIS A C 1
ATOM 2903 O O . HIS A 1 363 ? 1.356 -37.169 3.746 1.00 49.66 363 HIS A O 1
ATOM 2909 N N . SER A 1 364 ? 1.904 -36.250 5.724 1.00 51.84 364 SER A N 1
ATOM 2910 C CA . SER A 1 364 ? 0.570 -36.292 6.305 1.00 51.84 364 SER A CA 1
ATOM 2911 C C . SER A 1 364 ? -0.071 -34.900 6.251 1.00 51.84 364 SER A C 1
ATOM 2913 O O . SER A 1 364 ? 0.567 -33.938 6.683 1.00 51.84 364 SER A O 1
ATOM 2915 N N . PRO A 1 365 ? -1.336 -34.772 5.806 1.00 50.09 365 PRO A N 1
ATOM 2916 C CA . PRO A 1 365 ? -2.098 -33.519 5.866 1.00 50.09 365 PRO A CA 1
ATOM 2917 C C . PRO A 1 365 ? -2.297 -32.980 7.297 1.00 50.09 365 PRO A C 1
ATOM 2919 O O . PRO A 1 365 ? -2.784 -31.870 7.464 1.00 50.09 365 PRO A O 1
ATOM 2922 N N . ASN A 1 366 ? -1.889 -33.736 8.323 1.00 51.81 366 ASN A N 1
ATOM 2923 C CA . ASN A 1 366 ? -1.985 -33.358 9.733 1.00 51.81 366 ASN A CA 1
ATOM 2924 C C . ASN A 1 366 ? -0.694 -32.733 10.300 1.00 51.81 366 ASN A C 1
ATOM 2926 O O . ASN A 1 366 ? -0.594 -32.553 11.513 1.00 51.81 366 ASN A O 1
ATOM 2930 N N . PHE A 1 367 ? 0.318 -32.453 9.473 1.00 60.94 367 PHE A N 1
ATOM 2931 C CA . PHE A 1 367 ? 1.560 -31.846 9.954 1.00 60.94 367 PHE A CA 1
ATOM 2932 C C . PHE A 1 367 ? 1.379 -30.330 10.131 1.00 60.94 367 PHE A C 1
ATOM 2934 O O . PHE A 1 367 ? 1.164 -29.602 9.162 1.00 60.94 367 PHE A O 1
ATOM 2941 N N . LEU A 1 368 ? 1.452 -29.855 11.376 1.00 64.75 368 LEU A N 1
ATOM 2942 C CA . LEU A 1 368 ? 1.342 -28.435 11.711 1.00 64.75 368 LEU A CA 1
ATOM 2943 C C . LEU A 1 368 ? 2.707 -27.765 11.537 1.00 64.75 368 LEU A C 1
ATOM 2945 O O . LEU A 1 368 ? 3.662 -28.104 12.233 1.00 64.75 368 LEU A O 1
ATOM 2949 N N . ILE A 1 369 ? 2.797 -26.809 10.612 1.00 70.69 369 ILE A N 1
ATOM 2950 C CA . ILE A 1 369 ? 3.996 -25.990 10.403 1.00 70.69 369 ILE A CA 1
ATOM 2951 C C . ILE A 1 369 ? 3.662 -24.559 10.807 1.00 70.69 369 ILE A C 1
ATOM 2953 O O . ILE A 1 369 ? 2.641 -24.010 10.392 1.00 70.69 369 ILE A O 1
ATOM 2957 N N . THR A 1 370 ? 4.533 -23.948 11.608 1.00 70.94 370 THR A N 1
ATOM 2958 C CA . THR A 1 370 ? 4.394 -22.551 12.025 1.00 70.94 370 THR A CA 1
ATOM 2959 C C . THR A 1 370 ? 4.265 -21.633 10.807 1.00 70.94 370 THR A C 1
ATOM 2961 O O . THR A 1 370 ? 5.039 -21.753 9.858 1.00 70.94 370 THR A O 1
ATOM 2964 N N . ASN A 1 371 ? 3.317 -20.693 10.853 1.00 76.31 371 ASN A N 1
ATOM 2965 C CA . ASN A 1 371 ? 3.033 -19.720 9.789 1.00 76.31 371 ASN A CA 1
ATOM 2966 C C . ASN A 1 371 ? 2.569 -20.327 8.449 1.00 76.31 371 ASN A C 1
ATOM 2968 O O . ASN A 1 371 ? 2.688 -19.681 7.407 1.00 76.31 371 ASN A O 1
ATOM 2972 N N . ILE A 1 372 ? 2.025 -21.549 8.464 1.00 86.25 372 ILE A N 1
ATOM 2973 C CA . ILE A 1 372 ? 1.358 -22.156 7.308 1.00 86.25 372 ILE A CA 1
ATOM 2974 C C . ILE A 1 372 ? -0.149 -22.214 7.550 1.00 86.25 372 ILE A C 1
ATOM 2976 O O . ILE A 1 372 ? -0.622 -22.730 8.562 1.00 86.25 372 ILE A O 1
ATOM 2980 N N . ASN A 1 373 ? -0.909 -21.735 6.571 1.00 90.62 373 ASN A N 1
ATOM 2981 C CA . ASN A 1 373 ? -2.353 -21.871 6.527 1.00 90.62 373 ASN A CA 1
ATOM 2982 C C . ASN A 1 373 ? -2.728 -23.219 5.901 1.00 90.62 373 ASN A C 1
ATOM 2984 O O . ASN A 1 373 ? -2.841 -23.340 4.681 1.00 90.62 373 ASN A O 1
ATOM 2988 N N . VAL A 1 374 ? -2.960 -24.228 6.743 1.00 88.12 374 VAL A N 1
ATOM 2989 C CA . VAL A 1 374 ? -3.356 -25.579 6.309 1.00 88.12 374 VAL A CA 1
ATOM 2990 C C . VAL A 1 374 ? -4.676 -25.621 5.531 1.00 88.12 374 VAL A C 1
ATOM 2992 O O . VAL A 1 374 ? -4.879 -26.537 4.737 1.00 88.12 374 VAL A O 1
ATOM 2995 N N . ASN A 1 375 ? -5.535 -24.610 5.696 1.00 90.94 375 ASN A N 1
ATOM 2996 C CA . ASN A 1 375 ? -6.820 -24.504 5.002 1.00 90.94 375 ASN A CA 1
ATOM 2997 C C . ASN A 1 375 ? -6.709 -23.793 3.643 1.00 90.94 375 ASN A C 1
ATOM 2999 O O . ASN A 1 375 ? -7.655 -23.818 2.851 1.00 90.94 375 ASN A O 1
ATOM 3003 N N . GLN A 1 376 ? -5.561 -23.184 3.323 1.00 93.44 376 GLN A N 1
ATOM 3004 C CA . GLN A 1 376 ? -5.377 -22.513 2.043 1.00 93.44 376 GLN A CA 1
ATOM 3005 C C . GLN A 1 376 ? -5.241 -23.530 0.908 1.00 93.44 376 GLN A C 1
ATOM 3007 O O . GLN A 1 376 ? -4.240 -24.233 0.785 1.00 93.44 376 GLN A O 1
ATOM 3012 N N . ASN A 1 377 ? -6.214 -23.537 -0.003 1.00 92.12 377 ASN A N 1
ATOM 3013 C CA . ASN A 1 377 ? -6.087 -24.257 -1.265 1.00 92.12 377 ASN A CA 1
ATOM 3014 C C . ASN A 1 377 ? -5.106 -23.505 -2.195 1.00 92.12 377 ASN A C 1
ATOM 3016 O O . ASN A 1 377 ? -5.386 -22.352 -2.546 1.00 92.12 377 ASN A O 1
ATOM 3020 N N . PRO A 1 378 ? -3.994 -24.128 -2.638 1.00 91.75 378 PRO A N 1
ATOM 3021 C CA . PRO A 1 378 ? -2.997 -23.480 -3.493 1.00 91.75 378 PRO A CA 1
ATOM 3022 C C . PRO A 1 378 ? -3.551 -22.996 -4.840 1.00 91.75 378 PRO A C 1
ATOM 3024 O O . PRO A 1 378 ? -3.070 -22.004 -5.378 1.00 91.75 378 PRO A O 1
ATOM 3027 N N . ASN A 1 379 ? -4.566 -23.677 -5.388 1.00 93.19 379 ASN A N 1
ATOM 3028 C CA . ASN A 1 379 ? -5.085 -23.413 -6.737 1.00 93.19 379 ASN A CA 1
ATOM 3029 C C . ASN A 1 379 ? -5.956 -22.155 -6.832 1.00 93.19 379 ASN A C 1
ATOM 3031 O O . ASN A 1 379 ? -6.206 -21.670 -7.931 1.00 93.19 379 ASN A O 1
ATOM 3035 N N . VAL A 1 380 ? -6.439 -21.656 -5.694 1.00 95.75 380 VAL A N 1
ATOM 3036 C CA . VAL A 1 380 ? -7.298 -20.465 -5.602 1.00 95.75 380 VAL A CA 1
ATOM 3037 C C . VAL A 1 380 ? -6.692 -19.416 -4.664 1.00 95.75 380 VAL A C 1
ATOM 3039 O O . VAL A 1 380 ? -7.407 -18.598 -4.090 1.00 95.75 380 VAL A O 1
ATOM 3042 N N . ASN A 1 381 ? -5.371 -19.468 -4.480 1.00 96.31 381 ASN A N 1
ATOM 3043 C CA . ASN A 1 381 ? -4.625 -18.572 -3.605 1.00 96.31 381 ASN A CA 1
ATOM 3044 C C . ASN A 1 381 ? -4.153 -17.300 -4.337 1.00 96.31 381 ASN A C 1
ATOM 3046 O O . ASN A 1 381 ? -4.026 -17.269 -5.562 1.00 96.31 381 ASN A O 1
ATOM 3050 N N . LEU A 1 382 ? -3.792 -16.281 -3.558 1.00 96.88 382 LEU A N 1
ATOM 3051 C CA . LEU A 1 382 ? -2.940 -15.167 -3.968 1.00 96.88 382 LEU A CA 1
ATOM 3052 C C . LEU A 1 382 ? -1.553 -15.351 -3.321 1.00 96.88 382 LEU A C 1
ATOM 3054 O O . LEU A 1 382 ? -1.276 -14.762 -2.277 1.00 96.88 382 LEU A O 1
ATOM 3058 N N . PRO A 1 383 ? -0.679 -16.201 -3.888 1.00 94.38 383 PRO A N 1
ATOM 3059 C CA . PRO A 1 383 ? 0.518 -16.697 -3.201 1.00 94.38 383 PRO A CA 1
ATOM 3060 C C . PRO A 1 383 ? 1.578 -15.630 -2.901 1.00 94.38 383 PRO A C 1
ATOM 3062 O O . PRO A 1 383 ? 2.409 -15.845 -2.026 1.00 94.38 383 PRO A O 1
ATOM 3065 N N . ALA A 1 384 ? 1.569 -14.501 -3.613 1.00 95.50 384 ALA A N 1
ATOM 3066 C CA . ALA A 1 384 ? 2.487 -13.386 -3.379 1.00 95.50 384 ALA A CA 1
ATOM 3067 C C . ALA A 1 384 ? 1.818 -12.193 -2.676 1.00 95.50 384 ALA A C 1
ATOM 3069 O O . ALA A 1 384 ? 2.447 -11.148 -2.514 1.00 95.50 384 ALA A O 1
ATOM 3070 N N . ALA A 1 385 ? 0.551 -12.324 -2.264 1.00 96.19 385 ALA A N 1
ATOM 3071 C CA . ALA A 1 385 ? -0.116 -11.291 -1.485 1.00 96.19 385 ALA A CA 1
ATOM 3072 C C . ALA A 1 385 ? 0.562 -11.148 -0.119 1.00 96.19 385 ALA A C 1
ATOM 3074 O O . ALA A 1 385 ? 0.730 -12.125 0.616 1.00 96.19 385 ALA A O 1
ATOM 3075 N N . ALA A 1 386 ? 0.924 -9.915 0.222 1.00 95.75 386 ALA A N 1
ATOM 3076 C CA . ALA A 1 386 ? 1.683 -9.602 1.421 1.00 95.75 386 ALA A CA 1
ATOM 3077 C C . ALA A 1 386 ? 1.212 -8.301 2.083 1.00 95.75 386 ALA A C 1
ATOM 3079 O O . ALA A 1 386 ? 0.543 -7.469 1.466 1.00 95.75 386 ALA A O 1
ATOM 3080 N N . VAL A 1 387 ? 1.574 -8.142 3.354 1.00 95.94 387 VAL A N 1
ATOM 3081 C CA . VAL A 1 387 ? 1.340 -6.955 4.184 1.00 95.94 387 VAL A CA 1
ATOM 3082 C C . VAL A 1 387 ? 2.655 -6.443 4.768 1.00 95.94 387 VAL A C 1
ATOM 3084 O O . VAL A 1 387 ? 3.637 -7.176 4.853 1.00 95.94 387 VAL A O 1
ATOM 3087 N N . THR A 1 388 ? 2.668 -5.180 5.193 1.00 96.69 388 THR A N 1
ATOM 3088 C CA . THR A 1 388 ? 3.812 -4.561 5.873 1.00 96.69 388 THR A CA 1
ATOM 3089 C C . THR A 1 388 ? 3.355 -3.964 7.195 1.00 96.69 388 THR A C 1
ATOM 3091 O O . THR A 1 388 ? 2.487 -3.090 7.208 1.00 96.69 388 THR A O 1
ATOM 3094 N N . TYR A 1 389 ? 3.978 -4.405 8.286 1.00 96.12 389 TYR A N 1
ATOM 3095 C CA . TYR A 1 389 ? 3.807 -3.838 9.621 1.00 96.12 389 TYR A CA 1
ATOM 3096 C C . TYR A 1 389 ? 4.898 -2.795 9.872 1.00 96.12 389 TYR A C 1
ATOM 3098 O O . TYR A 1 389 ? 6.008 -3.112 10.298 1.00 96.12 389 TYR A O 1
ATOM 3106 N N . ALA A 1 390 ? 4.583 -1.533 9.595 1.00 96.81 390 ALA A N 1
ATOM 3107 C CA . ALA A 1 390 ? 5.475 -0.399 9.811 1.00 96.81 390 ALA A CA 1
ATOM 3108 C C . ALA A 1 390 ? 4.650 0.854 10.100 1.00 96.81 390 ALA A C 1
ATOM 3110 O O . ALA A 1 390 ? 3.609 1.039 9.469 1.00 96.81 390 ALA A O 1
ATOM 3111 N N . VAL A 1 391 ? 5.148 1.769 10.938 1.00 98.06 391 VAL A N 1
ATOM 3112 C CA . VAL A 1 391 ? 4.582 3.123 10.954 1.00 98.06 391 VAL A CA 1
ATOM 3113 C C . VAL A 1 391 ? 4.796 3.737 9.569 1.00 98.06 391 VAL A C 1
ATOM 3115 O O . VAL A 1 391 ? 5.936 3.899 9.135 1.00 98.06 391 VAL A O 1
ATOM 3118 N N . GLY A 1 392 ? 3.705 4.044 8.864 1.00 97.25 392 GLY A N 1
ATOM 3119 C CA . GLY A 1 392 ? 3.684 4.419 7.445 1.00 97.25 392 GLY A CA 1
ATOM 3120 C C . GLY A 1 392 ? 3.226 3.319 6.476 1.00 97.25 392 GLY A C 1
ATOM 3121 O O . GLY A 1 392 ? 2.985 3.602 5.299 1.00 97.25 392 GLY A O 1
ATOM 3122 N N . GLY A 1 393 ? 3.058 2.080 6.945 1.00 97.38 393 GLY A N 1
ATOM 3123 C CA . GLY A 1 393 ? 2.681 0.918 6.135 1.00 97.38 393 GLY A CA 1
ATOM 3124 C C . GLY A 1 393 ? 3.609 0.714 4.934 1.00 97.38 393 GLY A C 1
ATOM 3125 O O . GLY A 1 393 ? 4.793 1.019 4.991 1.00 97.38 393 GLY A O 1
ATOM 3126 N N . MET A 1 394 ? 3.066 0.265 3.799 1.00 97.25 394 MET A N 1
ATOM 3127 C CA . MET A 1 394 ? 3.851 0.091 2.564 1.00 97.25 394 MET A CA 1
ATOM 3128 C C . MET A 1 394 ? 4.413 1.404 1.987 1.00 97.25 394 MET A C 1
ATOM 3130 O O . MET A 1 394 ? 5.297 1.363 1.135 1.00 97.25 394 MET A O 1
ATOM 3134 N N . ALA A 1 395 ? 3.957 2.583 2.435 1.00 97.31 395 ALA A N 1
ATOM 3135 C CA . ALA A 1 395 ? 4.508 3.851 1.948 1.00 97.31 395 ALA A CA 1
ATOM 3136 C C . ALA A 1 395 ? 5.955 4.102 2.417 1.00 97.31 395 ALA A C 1
ATOM 3138 O O . ALA A 1 395 ? 6.610 5.022 1.925 1.00 97.31 395 ALA A O 1
ATOM 3139 N N . THR A 1 396 ? 6.477 3.273 3.328 1.00 96.25 396 THR A N 1
ATOM 3140 C CA . THR A 1 396 ? 7.898 3.261 3.694 1.00 96.25 396 THR A CA 1
ATOM 3141 C C . THR A 1 396 ? 8.795 2.742 2.568 1.00 96.25 396 THR A C 1
ATOM 3143 O O . THR A 1 396 ? 9.983 3.065 2.558 1.00 96.25 396 THR A O 1
ATOM 3146 N N . HIS A 1 397 ? 8.256 1.960 1.622 1.00 95.00 397 HIS A N 1
ATOM 3147 C CA . HIS A 1 397 ? 9.046 1.268 0.595 1.00 95.00 397 HIS A CA 1
ATOM 3148 C C . HIS A 1 397 ? 8.429 1.238 -0.812 1.00 95.00 397 HIS A C 1
ATOM 3150 O O . HIS A 1 397 ? 9.083 0.803 -1.758 1.00 95.00 397 HIS A O 1
ATOM 3156 N N . TRP A 1 398 ? 7.210 1.754 -0.982 1.00 95.81 398 TRP A N 1
ATOM 3157 C CA . TRP A 1 398 ? 6.530 1.824 -2.276 1.00 95.81 398 TRP A CA 1
ATOM 3158 C C . TRP A 1 398 ? 7.296 2.608 -3.360 1.00 95.81 398 TRP A C 1
ATOM 3160 O O . TRP A 1 398 ? 8.163 3.446 -3.097 1.00 95.81 398 TRP A O 1
ATOM 3170 N N . THR A 1 399 ? 6.904 2.370 -4.614 1.00 94.31 399 THR A N 1
ATOM 3171 C CA . THR A 1 399 ? 7.505 2.966 -5.821 1.00 94.31 399 THR A CA 1
ATOM 3172 C C . THR A 1 399 ? 6.986 4.368 -6.158 1.00 94.31 399 THR A C 1
ATOM 3174 O O . THR A 1 399 ? 7.406 4.956 -7.153 1.00 94.31 399 THR A O 1
ATOM 3177 N N . CYS A 1 400 ? 6.079 4.918 -5.343 1.00 96.75 400 CYS A N 1
ATOM 3178 C CA . CYS A 1 400 ? 5.533 6.273 -5.468 1.00 96.75 400 CYS A CA 1
ATOM 3179 C C . CYS A 1 400 ? 4.757 6.589 -6.762 1.00 96.75 400 CYS A C 1
ATOM 3181 O O . CYS A 1 400 ? 4.488 7.759 -7.015 1.00 96.75 400 CYS A O 1
ATOM 3183 N N . CYS A 1 401 ? 4.372 5.609 -7.585 1.00 96.81 401 CYS A N 1
ATOM 3184 C CA . CYS A 1 401 ? 3.560 5.882 -8.776 1.00 96.81 401 CYS A CA 1
ATOM 3185 C C . CYS A 1 401 ? 2.111 6.237 -8.389 1.00 96.81 401 CYS A C 1
ATOM 3187 O O . CYS A 1 401 ? 1.413 5.429 -7.772 1.00 96.81 401 CYS A O 1
ATOM 3189 N N . THR A 1 402 ? 1.655 7.433 -8.770 1.00 97.94 402 THR A N 1
ATOM 3190 C CA . THR A 1 402 ? 0.344 7.998 -8.396 1.00 97.94 402 THR A CA 1
ATOM 3191 C C . THR A 1 402 ? -0.480 8.420 -9.624 1.00 97.94 402 THR A C 1
ATOM 3193 O O . THR A 1 402 ? -0.736 9.603 -9.835 1.00 97.94 402 THR A O 1
ATOM 3196 N N . PRO A 1 403 ? -0.906 7.477 -10.483 1.00 96.94 403 PRO A N 1
ATOM 3197 C CA . PRO A 1 403 ? -1.752 7.787 -11.627 1.00 96.94 403 PRO A CA 1
ATOM 3198 C C . PRO A 1 403 ? -3.198 8.070 -11.195 1.00 96.94 403 PRO A C 1
ATOM 3200 O O . PRO A 1 403 ? -3.719 7.453 -10.264 1.00 96.94 403 PRO A O 1
ATOM 3203 N N . ARG A 1 404 ? -3.876 8.969 -11.918 1.00 96.75 404 ARG A N 1
ATOM 3204 C CA . ARG A 1 404 ? -5.340 9.090 -11.858 1.00 96.75 404 ARG A CA 1
ATOM 3205 C C . ARG A 1 404 ? -5.980 7.949 -12.653 1.00 96.75 404 ARG A C 1
ATOM 3207 O O . ARG A 1 404 ? -5.471 7.570 -13.706 1.00 96.75 404 ARG A O 1
ATOM 3214 N N . THR A 1 405 ? -7.127 7.458 -12.191 1.00 95.31 405 THR A N 1
ATOM 3215 C CA . THR A 1 405 ? -7.926 6.459 -12.923 1.00 95.31 405 THR A CA 1
ATOM 3216 C C . THR A 1 405 ? -8.586 7.068 -14.163 1.00 95.31 405 THR A C 1
ATOM 3218 O O . THR A 1 405 ? -9.029 8.228 -14.141 1.00 95.31 405 THR A O 1
ATOM 3221 N N . LEU A 1 406 ? -8.687 6.285 -15.243 1.00 93.12 406 LEU A N 1
ATOM 3222 C CA . LEU A 1 406 ? -9.330 6.716 -16.487 1.00 93.12 406 LEU A CA 1
ATOM 3223 C C . LEU A 1 406 ? -10.869 6.711 -16.389 1.00 93.12 406 LEU A C 1
ATOM 3225 O O . LEU A 1 406 ? -11.479 5.717 -15.988 1.00 93.12 406 LEU A O 1
ATOM 3229 N N . ILE A 1 407 ? -11.505 7.811 -16.809 1.00 91.94 407 ILE A N 1
ATOM 3230 C CA . ILE A 1 407 ? -12.971 7.963 -16.850 1.00 91.94 407 ILE A CA 1
ATOM 3231 C C . ILE A 1 407 ? -13.594 6.939 -17.808 1.00 91.94 407 ILE A C 1
ATOM 3233 O O . ILE A 1 407 ? -13.130 6.771 -18.934 1.00 91.94 407 ILE A O 1
ATOM 3237 N N . GLY A 1 408 ? -14.663 6.271 -17.364 1.00 87.25 408 GLY A N 1
ATOM 3238 C CA . GLY A 1 408 ? -15.409 5.295 -18.167 1.00 87.25 408 GLY A CA 1
ATOM 3239 C C . GLY A 1 408 ? -14.693 3.957 -18.383 1.00 87.25 408 GLY A C 1
ATOM 3240 O O . GLY A 1 408 ? -15.220 3.105 -19.096 1.00 87.25 408 GLY A O 1
ATOM 3241 N N . VAL A 1 409 ? -13.510 3.770 -17.785 1.00 89.44 409 VAL A N 1
ATOM 3242 C CA . VAL A 1 409 ? -12.742 2.515 -17.843 1.00 89.44 409 VAL A CA 1
ATOM 3243 C C . VAL A 1 409 ? -12.421 2.011 -16.438 1.00 89.44 409 VAL A C 1
ATOM 3245 O O . VAL A 1 409 ? -12.755 0.878 -16.112 1.00 89.44 409 VAL A O 1
ATOM 3248 N N . GLU A 1 410 ? -11.806 2.853 -15.607 1.00 93.12 410 GLU A N 1
ATOM 3249 C CA . GLU A 1 410 ? -11.320 2.483 -14.269 1.00 93.12 410 GLU A CA 1
ATOM 3250 C C . GLU A 1 410 ? -12.031 3.265 -13.159 1.00 93.12 410 GLU A C 1
ATOM 3252 O O . GLU A 1 410 ? -12.352 2.722 -12.099 1.00 93.12 410 GLU A O 1
ATOM 3257 N N . ARG A 1 411 ? -12.263 4.562 -13.390 1.00 93.50 411 ARG A N 1
ATOM 3258 C CA . ARG A 1 411 ? -12.785 5.479 -12.376 1.00 93.50 411 ARG A CA 1
ATOM 3259 C C . ARG A 1 411 ? -14.205 5.081 -11.956 1.00 93.50 411 ARG A C 1
ATOM 3261 O O . ARG A 1 411 ? -15.039 4.910 -12.848 1.00 93.50 411 ARG A O 1
ATOM 3268 N N . PRO A 1 412 ? -14.511 5.011 -10.645 1.00 90.88 412 PRO A N 1
ATOM 3269 C CA . PRO A 1 412 ? -15.886 4.861 -10.176 1.00 90.88 412 PRO A CA 1
ATOM 3270 C C . PRO A 1 412 ? -16.789 5.947 -10.767 1.00 90.88 412 PRO A C 1
ATOM 3272 O O . PRO A 1 412 ? -16.457 7.134 -10.686 1.00 90.88 412 PRO A O 1
ATOM 3275 N N . GLY A 1 413 ? -17.896 5.540 -11.390 1.00 87.44 413 GLY A N 1
ATOM 3276 C CA . GLY A 1 413 ? -18.854 6.460 -11.992 1.00 87.44 413 GLY A CA 1
ATOM 3277 C C . GLY A 1 413 ? -19.768 7.137 -10.966 1.00 87.44 413 GLY A C 1
ATOM 3278 O O . GLY A 1 413 ? -19.664 6.918 -9.755 1.00 87.44 413 GLY A O 1
ATOM 3279 N N . GLU A 1 414 ? -20.683 7.969 -11.464 1.00 89.06 414 GLU A N 1
ATOM 3280 C CA . GLU A 1 414 ? -21.626 8.732 -10.634 1.00 89.06 414 GLU A CA 1
ATOM 3281 C C . GLU A 1 414 ? -22.611 7.838 -9.866 1.00 89.06 414 GLU A C 1
ATOM 3283 O O . GLU A 1 414 ? -23.172 8.261 -8.855 1.00 89.06 414 GLU A O 1
ATOM 3288 N N . GLU A 1 415 ? -22.775 6.576 -10.275 1.00 89.62 415 GLU A N 1
ATOM 3289 C CA . GLU A 1 415 ? -23.545 5.563 -9.552 1.00 89.62 415 GLU A CA 1
ATOM 3290 C C . GLU A 1 415 ? -23.014 5.288 -8.132 1.00 89.62 415 GLU A C 1
ATOM 3292 O O . GLU A 1 415 ? -23.761 4.805 -7.282 1.00 89.62 415 GLU A O 1
ATOM 3297 N N . TYR A 1 416 ? -21.759 5.657 -7.848 1.00 89.88 416 TYR A N 1
ATOM 3298 C CA . TYR A 1 416 ? -21.155 5.629 -6.510 1.00 89.88 416 TYR A CA 1
ATOM 3299 C C . TYR A 1 416 ? -21.269 6.971 -5.771 1.00 89.88 416 TYR A C 1
ATOM 3301 O O . TYR A 1 416 ? -20.587 7.190 -4.775 1.00 89.88 416 TYR A O 1
ATOM 3309 N N . GLY A 1 417 ? -22.118 7.891 -6.239 1.00 88.50 417 GLY A N 1
ATOM 3310 C CA . GLY A 1 417 ? -22.404 9.164 -5.570 1.00 88.50 417 GLY A CA 1
ATOM 3311 C C . GLY A 1 417 ? -21.216 10.125 -5.481 1.00 88.50 417 GLY A C 1
ATOM 3312 O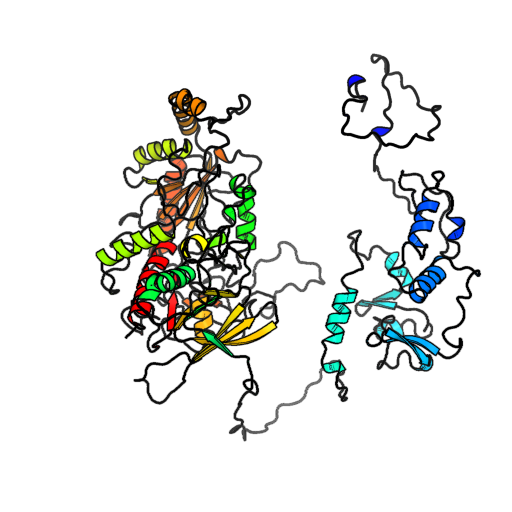 O . GLY A 1 417 ? -21.197 10.963 -4.579 1.00 88.50 417 GLY A O 1
ATOM 3313 N N . ILE A 1 418 ? -20.236 9.983 -6.380 1.00 92.50 418 ILE A N 1
ATOM 3314 C CA . ILE A 1 418 ? -19.089 10.886 -6.529 1.00 92.50 418 ILE A CA 1
ATOM 3315 C C . ILE A 1 418 ? -19.095 11.396 -7.966 1.00 92.50 418 ILE A C 1
ATOM 3317 O O . ILE A 1 418 ? -18.943 10.622 -8.912 1.00 92.50 418 ILE A O 1
ATOM 3321 N N . THR A 1 419 ? -19.303 12.699 -8.134 1.00 93.62 419 THR A N 1
ATOM 3322 C CA . THR A 1 419 ? -19.362 13.305 -9.473 1.00 93.62 419 THR A CA 1
ATOM 3323 C C . THR A 1 419 ? -17.976 13.370 -10.112 1.00 93.62 419 THR A C 1
ATOM 3325 O O . THR A 1 419 ? -16.951 13.329 -9.428 1.00 93.62 419 THR A O 1
ATOM 3328 N N . HIS A 1 420 ? -17.910 13.528 -11.436 1.00 92.75 420 HIS A N 1
ATOM 3329 C CA . HIS A 1 420 ? -16.620 13.733 -12.101 1.00 92.75 420 HIS A CA 1
ATOM 3330 C C . HIS A 1 420 ? -15.884 14.985 -11.607 1.00 92.75 420 HIS A C 1
ATOM 3332 O O . HIS A 1 420 ? -14.674 14.920 -11.411 1.00 92.75 420 HIS A O 1
ATOM 3338 N N . CYS A 1 421 ? -16.593 16.090 -11.359 1.00 95.06 421 CYS A N 1
ATOM 3339 C CA . CYS A 1 421 ? -15.993 17.306 -10.802 1.00 95.06 421 CYS A CA 1
ATOM 3340 C C . CYS A 1 421 ? -15.409 17.063 -9.406 1.00 95.06 421 CYS A C 1
ATOM 3342 O O . CYS A 1 421 ? -14.277 17.455 -9.140 1.00 95.06 421 CYS A O 1
ATOM 3344 N N . GLU A 1 422 ? -16.142 16.349 -8.550 1.00 96.56 422 GLU A N 1
ATOM 3345 C CA . GLU A 1 422 ? -15.669 15.985 -7.213 1.00 96.56 422 GLU A CA 1
ATOM 3346 C C . GLU A 1 422 ? -14.418 15.095 -7.281 1.00 96.56 422 GLU A C 1
ATOM 3348 O O . GLU A 1 422 ? -13.454 15.335 -6.560 1.00 96.56 422 GLU A O 1
ATOM 3353 N N . TRP A 1 423 ? -14.367 14.122 -8.198 1.00 97.19 423 TRP A N 1
ATOM 3354 C CA . TRP A 1 423 ? -13.154 13.328 -8.420 1.00 97.19 423 TRP A CA 1
ATOM 3355 C C . TRP A 1 423 ? -11.945 14.181 -8.809 1.00 97.19 423 TRP A C 1
ATOM 3357 O O . TRP A 1 423 ? -10.849 13.927 -8.315 1.00 97.19 423 TRP A O 1
ATOM 3367 N N . GLU A 1 424 ? -12.113 15.175 -9.684 1.00 97.31 424 GLU A N 1
ATOM 3368 C CA . GLU A 1 424 ? -11.010 16.058 -10.084 1.00 97.31 424 GLU A CA 1
ATOM 3369 C C . GLU A 1 424 ? -10.491 16.896 -8.906 1.00 97.31 424 GLU A C 1
ATOM 3371 O O . GLU A 1 424 ? -9.275 17.050 -8.758 1.00 97.31 424 GLU A O 1
ATOM 3376 N N . GLU A 1 425 ? -11.381 17.383 -8.038 1.00 98.12 425 GLU A N 1
ATOM 3377 C CA . GLU A 1 425 ? -11.007 18.089 -6.806 1.00 98.12 425 GLU A CA 1
ATOM 3378 C C . GLU A 1 425 ? -10.246 17.169 -5.843 1.00 98.12 425 GLU A C 1
ATOM 3380 O O . GLU A 1 425 ? -9.142 17.502 -5.406 1.00 98.12 425 GLU A O 1
ATOM 3385 N N . LEU A 1 426 ? -10.798 15.983 -5.568 1.00 98.38 426 LEU A N 1
ATOM 3386 C CA . LEU A 1 426 ? -10.201 15.012 -4.652 1.00 98.38 426 LEU A CA 1
ATOM 3387 C C . LEU A 1 426 ? -8.841 14.510 -5.154 1.00 98.38 426 LEU A C 1
ATOM 3389 O O . LEU A 1 426 ? -7.906 14.393 -4.363 1.00 98.38 426 LEU A O 1
ATOM 3393 N N . TYR A 1 427 ? -8.698 14.239 -6.457 1.00 98.62 427 TYR A N 1
ATOM 3394 C CA . TYR A 1 427 ? -7.414 13.843 -7.036 1.00 98.62 427 TYR A CA 1
ATOM 3395 C C . TYR A 1 427 ? -6.380 14.963 -6.958 1.00 98.62 427 TYR A C 1
ATOM 3397 O O . TYR A 1 427 ? -5.239 14.696 -6.594 1.00 98.62 427 TYR A O 1
ATOM 3405 N N . SER A 1 428 ? -6.764 16.205 -7.255 1.00 98.56 428 SER A N 1
ATOM 3406 C CA . SER A 1 428 ? -5.833 17.342 -7.217 1.00 98.56 428 SER A CA 1
ATOM 3407 C C . SER A 1 428 ? -5.313 17.607 -5.798 1.00 98.56 428 SER A C 1
ATOM 3409 O O . SER A 1 428 ? -4.135 17.910 -5.586 1.00 98.56 428 SER A O 1
ATOM 3411 N N . GLU A 1 429 ? -6.165 17.431 -4.791 1.00 98.50 429 GLU A N 1
ATOM 3412 C CA . GLU A 1 429 ? -5.759 17.528 -3.390 1.00 98.50 429 GLU A CA 1
ATOM 3413 C C . GLU A 1 429 ? -4.916 16.326 -2.942 1.00 98.50 429 GLU A C 1
ATOM 3415 O O . GLU A 1 429 ? -3.883 16.510 -2.297 1.00 98.50 429 GLU A O 1
ATOM 3420 N N . ALA A 1 430 ? -5.279 15.105 -3.346 1.00 98.69 430 ALA A N 1
ATOM 3421 C CA . ALA A 1 430 ? -4.482 13.909 -3.074 1.00 98.69 430 ALA A CA 1
ATOM 3422 C C . ALA A 1 430 ? -3.074 14.003 -3.696 1.00 98.69 430 ALA A C 1
ATOM 3424 O O . ALA A 1 430 ? -2.080 13.655 -3.055 1.00 98.69 430 ALA A O 1
ATOM 3425 N N . GLU A 1 431 ? -2.961 14.535 -4.914 1.00 98.75 431 GLU A N 1
ATOM 3426 C CA . GLU A 1 431 ? -1.680 14.824 -5.566 1.00 98.75 431 GLU A CA 1
ATOM 3427 C C . GLU A 1 431 ? -0.870 15.854 -4.782 1.00 98.75 431 GLU A C 1
ATOM 3429 O O . GLU A 1 431 ? 0.338 15.677 -4.619 1.00 98.75 431 GLU A O 1
ATOM 3434 N N . THR A 1 432 ? -1.527 16.876 -4.226 1.00 98.50 432 THR A N 1
ATOM 3435 C CA . THR A 1 432 ? -0.888 17.862 -3.342 1.00 98.50 432 THR A CA 1
ATOM 3436 C C . THR A 1 432 ? -0.370 17.209 -2.059 1.00 98.50 432 THR A C 1
ATOM 3438 O O . THR A 1 432 ? 0.745 17.504 -1.624 1.00 98.50 432 THR A O 1
ATOM 3441 N N . PHE A 1 433 ? -1.132 16.288 -1.460 1.00 98.31 433 PHE A N 1
ATOM 3442 C CA . PHE A 1 433 ? -0.711 15.561 -0.257 1.00 98.31 433 PHE A CA 1
ATOM 3443 C C . PHE A 1 433 ? 0.512 14.686 -0.521 1.00 98.31 433 PHE A C 1
ATOM 3445 O O . PHE A 1 433 ? 1.420 14.633 0.305 1.00 98.31 433 PHE A O 1
ATOM 3452 N N . PHE A 1 434 ? 0.564 14.043 -1.685 1.00 98.44 434 PHE A N 1
ATOM 3453 C CA . PHE A 1 434 ? 1.697 13.221 -2.095 1.00 98.44 434 PHE A CA 1
ATOM 3454 C C . PHE A 1 434 ? 2.852 14.000 -2.722 1.00 98.44 434 PHE A C 1
ATOM 3456 O O . PHE A 1 434 ? 3.913 13.408 -2.919 1.00 98.44 434 PHE A O 1
ATOM 3463 N N . LYS A 1 435 ? 2.672 15.288 -3.040 1.00 98.06 435 LYS A N 1
ATOM 3464 C CA . LYS A 1 435 ? 3.577 16.051 -3.916 1.00 98.06 435 LYS A CA 1
ATOM 3465 C C . LYS A 1 435 ? 3.849 15.283 -5.215 1.00 98.06 435 LYS A C 1
ATOM 3467 O O . LYS A 1 435 ? 4.987 14.953 -5.530 1.00 98.06 435 LYS A O 1
ATOM 3472 N N . THR A 1 436 ? 2.780 14.903 -5.908 1.00 98.31 436 THR A N 1
ATOM 3473 C CA . THR A 1 436 ? 2.884 14.205 -7.194 1.00 98.31 436 THR A CA 1
ATOM 3474 C C . THR A 1 436 ? 3.462 15.144 -8.246 1.00 98.31 436 THR A C 1
ATOM 3476 O O . THR A 1 436 ? 2.978 16.261 -8.411 1.00 98.31 436 THR A O 1
ATOM 3479 N N . ASP A 1 437 ? 4.484 14.681 -8.957 1.00 96.31 437 ASP A N 1
ATOM 3480 C CA . ASP A 1 437 ? 5.218 15.459 -9.944 1.00 96.31 437 ASP A CA 1
ATOM 3481 C C . ASP A 1 437 ? 5.622 14.560 -11.128 1.00 96.31 437 ASP A C 1
ATOM 3483 O O . ASP A 1 437 ? 6.132 13.448 -10.963 1.00 96.31 437 ASP A O 1
ATOM 3487 N N . THR A 1 438 ? 5.357 15.033 -12.345 1.00 95.56 438 THR A N 1
ATOM 3488 C CA . THR A 1 438 ? 5.709 14.364 -13.610 1.00 95.56 438 THR A CA 1
ATOM 3489 C C . THR A 1 438 ? 7.046 14.838 -14.182 1.00 95.56 438 THR A C 1
ATOM 3491 O O . THR A 1 438 ? 7.527 14.283 -15.168 1.00 95.56 438 THR A O 1
ATOM 3494 N N . THR A 1 439 ? 7.645 15.867 -13.581 1.00 94.06 439 THR A N 1
ATOM 3495 C CA . THR A 1 439 ? 8.849 16.560 -14.058 1.00 94.06 439 THR A CA 1
ATOM 3496 C C . THR A 1 439 ? 10.127 16.101 -13.347 1.00 94.06 439 THR A C 1
ATOM 3498 O O . THR A 1 439 ? 11.237 16.415 -13.781 1.00 94.06 439 THR A O 1
ATOM 3501 N N . LEU A 1 440 ? 10.012 15.277 -12.291 1.00 91.19 440 LEU A N 1
ATOM 3502 C CA . LEU A 1 440 ? 11.147 14.843 -11.460 1.00 91.19 440 LEU A CA 1
ATOM 3503 C C . LEU A 1 440 ? 12.306 14.249 -12.262 1.00 91.19 440 LEU A C 1
ATOM 3505 O O . LEU A 1 440 ? 13.462 14.432 -11.880 1.00 91.19 440 LEU A O 1
ATOM 3509 N N . PHE A 1 441 ? 12.018 13.561 -13.365 1.00 90.44 441 PHE A N 1
ATOM 3510 C CA . PHE A 1 441 ? 13.007 12.878 -14.199 1.00 90.44 441 PHE A CA 1
ATOM 3511 C C . PHE A 1 441 ? 13.350 13.631 -15.493 1.00 90.44 441 PHE A C 1
ATOM 3513 O O . PHE A 1 441 ? 14.079 13.093 -16.318 1.00 90.44 441 PHE A O 1
ATOM 3520 N N . GLU A 1 442 ? 12.902 14.878 -15.683 1.00 87.38 442 GLU A N 1
ATOM 3521 C CA . GLU A 1 442 ? 13.143 15.632 -16.928 1.00 87.38 442 GLU A CA 1
ATOM 3522 C C . GLU A 1 442 ? 14.628 15.845 -17.244 1.00 87.38 442 GLU A C 1
ATOM 3524 O O . GLU A 1 442 ? 15.012 15.875 -18.413 1.00 87.38 442 GLU A O 1
ATOM 3529 N N . ASN A 1 443 ? 15.471 15.920 -16.213 1.00 83.69 443 ASN A N 1
ATOM 3530 C CA . ASN A 1 443 ? 16.918 16.062 -16.368 1.00 83.69 443 ASN A CA 1
ATOM 3531 C C . ASN A 1 443 ? 17.639 14.743 -16.710 1.00 83.69 443 ASN A C 1
ATOM 3533 O O . ASN A 1 443 ? 18.837 14.781 -16.982 1.00 83.69 443 ASN A O 1
ATOM 3537 N N . SER A 1 444 ? 16.952 13.594 -16.691 1.00 88.00 444 SER A N 1
ATOM 3538 C CA . SER A 1 444 ? 17.535 12.311 -17.104 1.00 88.00 444 SER A CA 1
ATOM 3539 C C . SER A 1 444 ? 17.655 12.250 -18.625 1.00 88.00 444 SER A C 1
ATOM 3541 O O . SER A 1 444 ? 16.686 12.459 -19.358 1.00 88.00 444 SER A O 1
ATOM 3543 N N . ILE A 1 445 ? 18.847 11.917 -19.114 1.00 90.25 445 ILE A N 1
ATOM 3544 C CA . ILE A 1 445 ? 19.095 11.715 -20.543 1.00 90.25 445 ILE A CA 1
ATOM 3545 C C . ILE A 1 445 ? 18.319 10.490 -21.028 1.00 90.25 445 ILE A C 1
ATOM 3547 O O . ILE A 1 445 ? 17.682 10.546 -22.084 1.00 90.25 445 ILE A O 1
ATOM 3551 N N . ARG A 1 446 ? 18.322 9.403 -20.240 1.00 91.69 446 ARG A N 1
ATOM 3552 C CA . ARG A 1 446 ? 17.550 8.194 -20.557 1.00 91.69 446 ARG A CA 1
ATOM 3553 C C . ARG A 1 446 ? 16.062 8.500 -20.667 1.00 91.69 446 ARG A C 1
ATOM 3555 O O . ARG A 1 446 ? 15.450 8.058 -21.633 1.00 91.69 446 ARG A O 1
ATOM 3562 N N . GLN A 1 447 ? 15.499 9.281 -19.739 1.00 94.19 447 GLN A N 1
ATOM 3563 C CA . GLN A 1 447 ? 14.090 9.693 -19.783 1.00 94.19 447 GLN A CA 1
ATOM 3564 C C . GLN A 1 447 ? 13.743 10.352 -21.121 1.00 94.19 447 GLN A C 1
ATOM 3566 O O . GLN A 1 447 ? 12.819 9.904 -21.795 1.00 94.19 447 GLN A O 1
ATOM 3571 N N . GLN A 1 448 ? 14.496 11.383 -21.516 1.00 93.75 448 GLN A N 1
ATOM 3572 C CA . GLN A 1 448 ? 14.209 12.173 -22.719 1.00 93.75 448 GLN A CA 1
ATOM 3573 C C . GLN A 1 448 ? 14.311 11.323 -23.990 1.00 93.75 448 GLN A C 1
ATOM 3575 O O . GLN A 1 448 ? 13.379 11.275 -24.791 1.00 93.75 448 GLN A O 1
ATOM 3580 N N . VAL A 1 449 ? 15.414 10.582 -24.141 1.00 94.81 449 VAL A N 1
ATOM 3581 C CA . VAL A 1 449 ? 15.650 9.766 -25.339 1.00 94.81 449 VAL A CA 1
ATOM 3582 C C . VAL A 1 449 ? 14.619 8.646 -25.465 1.00 94.81 449 VAL A C 1
ATOM 3584 O O . VAL A 1 449 ? 14.082 8.430 -26.551 1.00 94.81 449 VAL A O 1
ATOM 3587 N N . LEU A 1 450 ? 14.308 7.946 -24.369 1.00 95.88 450 LEU A N 1
ATOM 3588 C CA . LEU A 1 450 ? 13.315 6.870 -24.388 1.00 95.88 450 LEU A CA 1
ATOM 3589 C C . LEU A 1 450 ? 11.909 7.402 -24.649 1.00 95.88 450 LEU A C 1
ATOM 3591 O O . LEU A 1 450 ? 11.156 6.774 -25.390 1.00 95.88 450 LEU A O 1
ATOM 3595 N N . GLN A 1 451 ? 11.557 8.557 -24.081 1.00 96.19 451 GLN A N 1
ATOM 3596 C CA . GLN A 1 451 ? 10.256 9.171 -24.310 1.00 96.19 451 GLN A CA 1
ATOM 3597 C C . GLN A 1 451 ? 10.068 9.532 -25.786 1.00 96.19 451 GLN A C 1
ATOM 3599 O O . GLN A 1 451 ? 9.045 9.178 -26.370 1.00 96.19 451 GLN A O 1
ATOM 3604 N N . ASP A 1 452 ? 11.054 10.184 -26.404 1.00 95.31 452 ASP A N 1
ATOM 3605 C CA . ASP A 1 452 ? 11.000 10.553 -27.821 1.00 95.31 452 ASP A CA 1
ATOM 3606 C C . ASP A 1 452 ? 11.009 9.326 -28.736 1.00 95.31 452 ASP A C 1
ATOM 3608 O O . ASP A 1 452 ? 10.294 9.288 -29.740 1.00 95.31 452 ASP A O 1
ATOM 3612 N N . TYR A 1 453 ? 11.790 8.302 -28.383 1.00 95.94 453 TYR A N 1
ATOM 3613 C CA . TYR A 1 453 ? 11.828 7.039 -29.113 1.00 95.94 453 TYR A CA 1
ATOM 3614 C C . TYR A 1 453 ? 10.467 6.331 -29.076 1.00 95.94 453 TYR A C 1
ATOM 3616 O O . TYR A 1 453 ? 9.919 5.982 -30.120 1.00 95.94 453 TYR A O 1
ATOM 3624 N N . LEU A 1 454 ? 9.879 6.176 -27.888 1.00 96.69 454 LEU A N 1
ATOM 3625 C CA . LEU A 1 454 ? 8.600 5.490 -27.712 1.00 96.69 454 LEU A CA 1
ATOM 3626 C C . LEU A 1 454 ? 7.424 6.284 -28.285 1.00 96.69 454 LEU A C 1
ATOM 3628 O O . LEU A 1 454 ? 6.503 5.672 -28.820 1.00 96.69 454 LEU A O 1
ATOM 3632 N N . LYS A 1 455 ? 7.444 7.623 -28.241 1.00 97.12 455 LYS A N 1
ATOM 3633 C CA . LYS A 1 455 ? 6.399 8.461 -28.860 1.00 97.12 455 LYS A CA 1
ATOM 3634 C C . LYS A 1 455 ? 6.290 8.246 -30.369 1.00 97.12 455 LYS A C 1
ATOM 3636 O O . LYS A 1 455 ? 5.193 8.335 -30.907 1.00 97.12 455 LYS A O 1
ATOM 3641 N N . LYS A 1 456 ? 7.387 7.907 -31.056 1.00 96.50 456 LYS A N 1
ATOM 3642 C CA . LYS A 1 456 ? 7.348 7.559 -32.491 1.00 96.50 456 LYS A CA 1
ATOM 3643 C C . LYS A 1 456 ? 6.565 6.271 -32.766 1.00 96.50 456 LYS A C 1
ATOM 3645 O O . LYS A 1 456 ? 6.072 6.101 -33.874 1.00 96.50 456 LYS A O 1
ATOM 3650 N N . ILE A 1 457 ? 6.465 5.380 -31.777 1.00 95.31 457 ILE A N 1
ATOM 3651 C CA . ILE A 1 457 ? 5.832 4.059 -31.899 1.00 95.31 457 ILE A CA 1
ATOM 3652 C C . ILE A 1 457 ? 4.403 4.088 -31.339 1.00 95.31 457 ILE A C 1
ATOM 3654 O O . ILE A 1 457 ? 3.471 3.623 -31.985 1.00 95.31 457 ILE A O 1
ATOM 3658 N N . TYR A 1 458 ? 4.228 4.658 -30.144 1.00 95.56 458 TYR A N 1
ATOM 3659 C CA . TYR A 1 458 ? 2.986 4.611 -29.363 1.00 95.56 458 TYR A CA 1
ATOM 3660 C C . TYR A 1 458 ? 2.251 5.962 -29.281 1.00 95.56 458 TYR A C 1
ATOM 3662 O O . TYR A 1 458 ? 1.190 6.045 -28.657 1.00 95.56 458 TYR A O 1
ATOM 3670 N N . GLY A 1 459 ? 2.788 7.026 -29.885 1.00 95.31 459 GLY A N 1
ATOM 3671 C CA . GLY A 1 459 ? 2.171 8.354 -29.896 1.00 95.31 459 GLY A CA 1
ATOM 3672 C C . GLY A 1 459 ? 1.922 8.916 -28.492 1.00 95.31 459 GLY A C 1
ATOM 3673 O O . GLY A 1 459 ? 2.744 8.774 -27.583 1.00 95.31 459 GLY A O 1
ATOM 3674 N N . ASP A 1 460 ? 0.748 9.520 -28.304 1.00 92.62 460 ASP A N 1
ATOM 3675 C CA . ASP A 1 460 ? 0.357 10.232 -27.076 1.00 92.62 460 ASP A CA 1
ATOM 3676 C C . ASP A 1 460 ? 0.022 9.320 -25.879 1.00 92.62 460 ASP A C 1
ATOM 3678 O O . ASP A 1 460 ? -0.235 9.812 -24.767 1.00 92.62 460 ASP A O 1
ATOM 3682 N N . ARG A 1 461 ? 0.049 7.988 -26.070 1.00 93.00 461 ARG A N 1
ATOM 3683 C CA . ARG A 1 461 ? -0.017 7.034 -24.949 1.00 93.00 461 ARG A CA 1
ATOM 3684 C C . ARG A 1 461 ? 1.212 7.143 -24.054 1.00 93.00 461 ARG A C 1
ATOM 3686 O O . ARG A 1 461 ? 1.090 6.881 -22.861 1.00 93.00 461 ARG A O 1
ATOM 3693 N N . VAL A 1 462 ? 2.367 7.531 -24.595 1.00 96.81 462 VAL A N 1
ATOM 3694 C CA . VAL A 1 462 ? 3.607 7.665 -23.822 1.00 96.81 462 VAL A CA 1
ATOM 3695 C C . VAL A 1 462 ? 3.570 8.945 -22.998 1.00 96.81 462 VAL A C 1
ATOM 3697 O O . VAL A 1 462 ? 3.447 10.046 -23.538 1.00 96.81 462 VAL A O 1
ATOM 3700 N N . ALA A 1 463 ? 3.752 8.821 -21.687 1.00 95.94 463 ALA A N 1
ATOM 3701 C CA . ALA A 1 463 ? 3.865 9.970 -20.798 1.00 95.94 463 ALA A CA 1
ATOM 3702 C C . ALA A 1 463 ? 4.903 9.743 -19.691 1.00 95.94 463 ALA A C 1
ATOM 3704 O O . ALA A 1 463 ? 5.199 8.592 -19.357 1.00 95.94 463 ALA A O 1
ATOM 3705 N N . PRO A 1 464 ? 5.447 10.825 -19.104 1.00 96.81 464 PRO A N 1
ATOM 3706 C CA . PRO A 1 464 ? 6.162 10.730 -17.842 1.00 96.81 464 PRO A CA 1
ATOM 3707 C C . PRO A 1 464 ? 5.245 10.129 -16.779 1.00 96.81 464 PRO A C 1
ATOM 3709 O O . PRO A 1 464 ? 4.055 10.448 -16.715 1.00 96.81 464 PRO A O 1
ATOM 3712 N N . MET A 1 465 ? 5.797 9.245 -15.957 1.00 96.94 465 MET A N 1
ATOM 3713 C CA . MET A 1 465 ? 5.048 8.646 -14.865 1.00 96.94 465 MET A CA 1
ATOM 3714 C C . MET A 1 465 ? 4.803 9.699 -13.767 1.00 96.94 465 MET A C 1
ATOM 3716 O O . MET A 1 465 ? 5.754 10.379 -13.381 1.00 96.94 465 MET A O 1
ATOM 3720 N N . PRO A 1 466 ? 3.570 9.856 -13.249 1.00 97.44 466 PRO A N 1
ATOM 3721 C CA . PRO A 1 466 ? 3.318 10.695 -12.083 1.00 97.44 466 PRO A CA 1
ATOM 3722 C C . PRO A 1 466 ? 3.921 10.021 -10.851 1.00 97.44 466 PRO A C 1
ATOM 3724 O O . PRO A 1 466 ? 3.573 8.881 -10.525 1.00 97.44 466 PRO A O 1
ATOM 3727 N N . ILE A 1 467 ? 4.860 10.712 -10.205 1.00 97.12 467 ILE A N 1
ATOM 3728 C CA . ILE A 1 467 ? 5.622 10.195 -9.070 1.00 97.12 467 ILE A CA 1
ATOM 3729 C C . ILE A 1 467 ? 5.415 11.092 -7.853 1.00 97.12 467 ILE A C 1
ATOM 3731 O O . ILE A 1 467 ? 5.613 12.300 -7.916 1.00 97.12 467 ILE A O 1
ATOM 3735 N N . ALA A 1 468 ? 5.077 10.489 -6.718 1.00 98.12 468 ALA A N 1
ATOM 3736 C CA . ALA A 1 468 ? 5.037 11.144 -5.419 1.00 98.12 468 ALA A CA 1
ATOM 3737 C C . ALA A 1 468 ? 6.462 11.371 -4.876 1.00 98.12 468 ALA A C 1
ATOM 3739 O O . ALA A 1 468 ? 7.106 10.456 -4.345 1.00 98.12 468 ALA A O 1
ATOM 3740 N N . GLY A 1 469 ? 6.962 12.599 -5.005 1.00 95.69 469 GLY A N 1
ATOM 3741 C CA . GLY A 1 469 ? 8.290 12.977 -4.533 1.00 95.69 469 GLY A CA 1
ATOM 3742 C C . GLY A 1 469 ? 8.663 14.405 -4.915 1.00 95.69 469 GLY A C 1
ATOM 3743 O O . GLY A 1 469 ? 7.966 15.076 -5.664 1.00 95.69 469 GLY A O 1
ATOM 3744 N N . PHE A 1 470 ? 9.780 14.894 -4.385 1.00 93.88 470 PHE A N 1
ATOM 3745 C CA . PHE A 1 470 ? 10.276 16.240 -4.673 1.00 93.88 470 PHE A CA 1
ATOM 3746 C C . PHE A 1 470 ? 11.804 16.302 -4.597 1.00 93.88 470 PHE A C 1
ATOM 3748 O O . PHE A 1 470 ? 12.454 15.473 -3.956 1.00 93.88 470 PHE A O 1
ATOM 3755 N N . ARG A 1 471 ? 12.401 17.303 -5.251 1.00 88.81 471 ARG A N 1
ATOM 3756 C CA . ARG A 1 471 ? 13.838 17.595 -5.144 1.00 88.81 471 ARG A CA 1
ATOM 3757 C C . ARG A 1 471 ? 14.071 18.613 -4.029 1.00 88.81 471 ARG A C 1
ATOM 3759 O O . ARG A 1 471 ? 13.535 19.715 -4.075 1.00 88.81 471 ARG A O 1
ATOM 3766 N N . ASP A 1 472 ? 14.855 18.233 -3.027 1.00 81.38 472 ASP A N 1
ATOM 3767 C CA . ASP A 1 472 ? 15.309 19.140 -1.968 1.00 81.38 472 ASP A CA 1
ATOM 3768 C C . ASP A 1 472 ? 16.558 19.886 -2.468 1.00 81.38 472 ASP A C 1
ATOM 3770 O O . ASP A 1 472 ? 17.525 19.218 -2.831 1.00 81.38 472 ASP A O 1
ATOM 3774 N N . PRO A 1 473 ? 16.586 21.232 -2.491 1.00 77.88 473 PRO A N 1
ATOM 3775 C CA . PRO A 1 473 ? 17.755 22.000 -2.930 1.00 77.88 473 PRO A CA 1
ATOM 3776 C C . PRO A 1 473 ? 19.048 21.678 -2.168 1.00 77.88 473 PRO A C 1
ATOM 3778 O O . PRO A 1 473 ? 20.137 21.911 -2.684 1.00 77.88 473 PRO A O 1
ATOM 3781 N N . ASN A 1 474 ? 18.935 21.144 -0.948 1.00 75.94 474 ASN A N 1
ATOM 3782 C CA . ASN A 1 474 ? 20.073 20.770 -0.110 1.00 75.94 474 ASN A CA 1
ATOM 3783 C C . ASN A 1 474 ? 20.535 19.319 -0.334 1.00 75.94 474 ASN A C 1
ATOM 3785 O O . ASN A 1 474 ? 21.534 18.900 0.253 1.00 75.94 474 ASN A O 1
ATOM 3789 N N . LYS A 1 475 ? 19.816 18.533 -1.149 1.00 77.38 475 LYS A N 1
ATOM 3790 C CA . LYS A 1 475 ? 20.132 17.130 -1.444 1.00 77.38 475 LYS A CA 1
ATOM 3791 C C . LYS A 1 475 ? 20.359 16.936 -2.940 1.00 77.38 475 LYS A C 1
ATOM 3793 O O . LYS A 1 475 ? 19.624 17.436 -3.781 1.00 77.38 475 LYS A O 1
ATOM 3798 N N . ASN A 1 476 ? 21.322 16.085 -3.278 1.00 74.62 476 ASN A N 1
ATOM 3799 C CA . ASN A 1 476 ? 21.604 15.729 -4.674 1.00 74.62 476 ASN A CA 1
ATOM 3800 C C . ASN A 1 476 ? 20.715 14.584 -5.203 1.00 74.62 476 ASN A C 1
ATOM 3802 O O . ASN A 1 476 ? 20.971 14.056 -6.280 1.00 74.62 476 ASN A O 1
ATOM 3806 N N . PHE A 1 477 ? 19.694 14.166 -4.454 1.00 82.69 477 PHE A N 1
ATOM 3807 C CA . PHE A 1 477 ? 18.824 13.036 -4.785 1.00 82.69 477 PHE A CA 1
ATOM 3808 C C . PHE A 1 477 ? 17.350 13.372 -4.536 1.00 82.69 477 PHE A C 1
ATOM 3810 O O . PHE A 1 477 ? 17.017 14.326 -3.831 1.00 82.69 477 PHE A O 1
ATOM 3817 N N . ILE A 1 478 ? 16.462 12.595 -5.156 1.00 88.88 478 ILE A N 1
ATOM 3818 C CA . ILE A 1 478 ? 15.011 12.747 -5.014 1.00 88.88 478 ILE A CA 1
ATOM 3819 C C . ILE A 1 478 ? 14.609 12.343 -3.592 1.00 88.88 478 ILE A C 1
ATOM 3821 O O . ILE A 1 478 ? 15.024 11.296 -3.101 1.00 88.88 478 ILE A O 1
ATOM 3825 N N . THR A 1 479 ? 13.789 13.170 -2.944 1.00 93.12 479 THR A N 1
ATOM 3826 C CA . THR A 1 479 ? 13.093 12.794 -1.712 1.00 93.12 479 THR A CA 1
ATOM 3827 C C . THR A 1 479 ? 11.748 12.189 -2.096 1.00 93.12 479 THR A C 1
ATOM 3829 O O . THR A 1 479 ? 10.867 12.874 -2.614 1.00 93.12 479 THR A O 1
ATOM 3832 N N . TRP A 1 480 ? 11.612 10.890 -1.869 1.00 95.12 480 TRP A N 1
ATOM 3833 C CA . TRP A 1 480 ? 10.412 10.107 -2.114 1.00 95.12 480 TRP A CA 1
ATOM 3834 C C . TRP A 1 480 ? 9.376 10.366 -1.030 1.00 95.12 480 TRP A C 1
ATOM 3836 O O . TRP A 1 480 ? 9.693 10.387 0.165 1.00 95.12 480 TRP A O 1
ATOM 3846 N N . SER A 1 481 ? 8.128 10.538 -1.447 1.00 97.56 481 SER A N 1
ATOM 3847 C CA . SER A 1 481 ? 7.032 10.737 -0.512 1.00 97.56 481 SER A CA 1
ATOM 3848 C C . SER A 1 481 ? 6.730 9.447 0.250 1.00 97.56 481 SER A C 1
ATOM 3850 O O . SER A 1 481 ? 6.670 8.361 -0.329 1.00 97.56 481 SER A O 1
ATOM 3852 N N . GLY A 1 482 ? 6.536 9.568 1.559 1.00 97.38 482 GLY A N 1
ATOM 3853 C CA . GLY A 1 482 ? 6.005 8.520 2.431 1.00 97.38 482 GLY A CA 1
ATOM 3854 C C . GLY A 1 482 ? 4.667 8.938 3.039 1.00 97.38 482 GLY A C 1
ATOM 3855 O O . GLY A 1 482 ? 4.090 9.970 2.678 1.00 97.38 482 GLY A O 1
ATOM 3856 N N . ALA A 1 483 ? 4.190 8.173 4.019 1.00 98.06 483 ALA A N 1
ATOM 3857 C CA . ALA A 1 483 ? 3.017 8.547 4.809 1.00 98.06 483 ALA A CA 1
ATOM 3858 C C . ALA A 1 483 ? 3.242 9.865 5.579 1.00 98.06 483 ALA A C 1
ATOM 3860 O O . ALA A 1 483 ? 2.319 10.667 5.719 1.00 98.06 483 ALA A O 1
ATOM 3861 N N . ASN A 1 484 ? 4.493 10.156 5.960 1.00 97.31 484 ASN A N 1
ATOM 3862 C CA . ASN A 1 484 ? 4.907 11.439 6.536 1.00 97.31 484 ASN A CA 1
ATOM 3863 C C . ASN A 1 484 ? 4.553 12.647 5.651 1.00 97.31 484 ASN A C 1
ATOM 3865 O O . ASN A 1 484 ? 4.197 13.714 6.146 1.00 97.31 484 ASN A O 1
ATOM 3869 N N . THR A 1 485 ? 4.662 12.485 4.331 1.00 97.81 485 THR A N 1
ATOM 3870 C CA . THR A 1 485 ? 4.394 13.559 3.368 1.00 97.81 485 THR A CA 1
ATOM 3871 C C . THR A 1 485 ? 2.896 13.837 3.312 1.00 97.81 485 THR A C 1
ATOM 3873 O O . THR A 1 485 ? 2.488 14.998 3.292 1.00 97.81 485 THR A O 1
ATOM 3876 N N . VAL A 1 486 ? 2.090 12.773 3.405 1.00 98.38 486 VAL A N 1
ATOM 3877 C CA . VAL A 1 486 ? 0.631 12.860 3.487 1.00 98.38 486 VAL A CA 1
ATOM 3878 C C . VAL A 1 486 ? 0.179 13.483 4.802 1.00 98.38 486 VAL A C 1
ATOM 3880 O O . VAL A 1 486 ? -0.665 14.367 4.732 1.00 98.38 486 VAL A O 1
ATOM 3883 N N . LEU A 1 487 ? 0.759 13.113 5.959 1.00 96.62 487 LEU A N 1
ATOM 3884 C CA . LEU A 1 487 ? 0.488 13.769 7.258 1.00 96.62 487 LEU A CA 1
ATOM 3885 C C . LEU A 1 487 ? 0.695 15.286 7.192 1.00 96.62 487 LEU A C 1
ATOM 3887 O O . LEU A 1 487 ? -0.026 16.040 7.840 1.00 96.62 487 LEU A O 1
ATOM 3891 N N . GLY A 1 488 ? 1.645 15.724 6.368 1.00 96.06 488 GLY A N 1
ATOM 3892 C CA . GLY A 1 488 ? 1.831 17.124 6.034 1.00 96.06 488 GLY A CA 1
ATOM 3893 C C . GLY A 1 488 ? 2.511 17.943 7.135 1.00 96.06 488 GLY A C 1
ATOM 3894 O O . GLY A 1 488 ? 2.714 17.485 8.263 1.00 96.06 488 GLY A O 1
ATOM 3895 N N . PRO A 1 489 ? 2.879 19.193 6.811 1.00 94.62 489 PRO A N 1
ATOM 3896 C CA . PRO A 1 489 ? 3.651 20.055 7.702 1.00 94.62 489 PRO A CA 1
ATOM 3897 C C . PRO A 1 489 ? 2.849 20.553 8.910 1.00 94.62 489 PRO A C 1
ATOM 3899 O O . PRO A 1 489 ? 3.436 21.078 9.847 1.00 94.62 489 PRO A O 1
ATOM 3902 N N . SER A 1 490 ? 1.519 20.422 8.910 1.00 92.88 490 SER A N 1
ATOM 3903 C CA . SER A 1 490 ? 0.665 20.738 10.063 1.00 92.88 490 SER A CA 1
ATOM 3904 C C . SER A 1 490 ? 0.900 19.779 11.238 1.00 92.88 490 SER A C 1
ATOM 3906 O O . SER A 1 490 ? 0.711 20.173 12.388 1.00 92.88 490 SER A O 1
ATOM 3908 N N . ILE A 1 491 ? 1.367 18.557 10.955 1.00 95.19 491 ILE A N 1
ATOM 3909 C CA . ILE A 1 491 ? 1.610 17.503 11.947 1.00 95.19 491 ILE A CA 1
ATOM 3910 C C . ILE A 1 491 ? 3.093 17.160 12.060 1.00 95.19 491 ILE A C 1
ATOM 3912 O O . ILE A 1 491 ? 3.594 16.964 13.163 1.00 95.19 491 ILE A O 1
ATOM 3916 N N . VAL A 1 492 ? 3.801 17.089 10.936 1.00 95.38 492 VAL A N 1
ATOM 3917 C CA . VAL A 1 492 ? 5.172 16.579 10.857 1.00 95.38 492 VAL A CA 1
ATOM 3918 C C . VAL A 1 492 ? 6.164 17.721 10.648 1.00 95.38 492 VAL A C 1
ATOM 3920 O O . VAL A 1 492 ? 5.954 18.591 9.807 1.00 95.38 492 VAL A O 1
ATOM 3923 N N . ASP A 1 493 ? 7.277 17.684 11.377 1.00 92.50 493 ASP A N 1
ATOM 3924 C CA . ASP A 1 493 ? 8.435 18.559 11.172 1.00 92.50 493 ASP A CA 1
ATOM 3925 C C . ASP A 1 493 ? 9.720 17.742 11.380 1.00 92.50 493 ASP A C 1
ATOM 3927 O O . ASP A 1 493 ? 9.961 17.286 12.499 1.00 92.50 493 ASP A O 1
ATOM 3931 N N . PRO A 1 494 ? 10.565 17.551 10.348 1.00 87.62 494 PRO A N 1
ATOM 3932 C CA . PRO A 1 494 ? 11.824 16.817 10.476 1.00 87.62 494 PRO A CA 1
ATOM 3933 C C . PRO A 1 494 ? 12.791 17.360 11.535 1.00 87.62 494 PRO A C 1
ATOM 3935 O O . PRO A 1 494 ? 13.634 16.609 12.019 1.00 87.62 494 PRO A O 1
ATOM 3938 N N . LEU A 1 495 ? 12.688 18.647 11.886 1.00 88.50 495 LEU A N 1
ATOM 3939 C CA . LEU A 1 495 ? 13.500 19.283 12.930 1.00 88.50 495 LEU A CA 1
ATOM 3940 C C . LEU A 1 495 ? 12.791 19.312 14.292 1.00 88.50 495 LEU A C 1
ATOM 3942 O O . LEU A 1 495 ? 13.385 19.710 15.296 1.00 88.50 495 LEU A O 1
ATOM 3946 N N . GLY A 1 496 ? 11.523 18.910 14.330 1.00 87.62 496 GLY A N 1
ATOM 3947 C CA . GLY A 1 496 ? 10.720 18.860 15.536 1.00 87.62 496 GLY A CA 1
ATOM 3948 C C . GLY A 1 496 ? 11.052 17.654 16.427 1.00 87.62 496 GLY A C 1
ATOM 3949 O O . GLY A 1 496 ? 11.569 16.634 15.954 1.00 87.62 496 GLY A O 1
ATOM 3950 N N . PRO A 1 497 ? 10.741 17.717 17.734 1.00 85.88 497 PRO A N 1
ATOM 3951 C CA . PRO A 1 497 ? 10.895 16.577 18.635 1.00 85.88 497 PRO A CA 1
ATOM 3952 C C . PRO A 1 497 ? 10.104 15.364 18.129 1.00 85.88 497 PRO A C 1
ATOM 3954 O O . PRO A 1 497 ? 8.912 15.473 17.848 1.00 85.88 497 PRO A O 1
ATOM 3957 N N . LYS A 1 498 ? 10.762 14.200 18.015 1.00 86.75 498 LYS A N 1
ATOM 3958 C CA . LYS A 1 498 ? 10.183 12.964 17.443 1.00 86.75 498 LYS A CA 1
ATOM 3959 C C . LYS A 1 498 ? 9.612 13.133 16.019 1.00 86.75 498 LYS A C 1
ATOM 3961 O O . LYS A 1 498 ? 8.715 12.394 15.628 1.00 86.75 498 LYS A O 1
ATOM 3966 N N . GLY A 1 499 ? 10.086 14.127 15.263 1.00 90.06 499 GLY A N 1
ATOM 3967 C CA . GLY A 1 499 ? 9.580 14.413 13.922 1.00 90.06 499 GLY A CA 1
ATOM 3968 C C . GLY A 1 499 ? 8.191 15.067 13.885 1.00 90.06 499 GLY A C 1
ATOM 3969 O O . GLY A 1 499 ? 7.577 15.107 12.820 1.00 90.06 499 GLY A O 1
ATOM 3970 N N . ILE A 1 500 ? 7.669 15.554 15.017 1.00 93.56 500 ILE A N 1
ATOM 3971 C CA . ILE A 1 500 ? 6.353 16.205 15.119 1.00 93.56 500 ILE A CA 1
ATOM 3972 C C . ILE A 1 500 ? 6.512 17.726 15.137 1.00 93.56 500 ILE A C 1
ATOM 3974 O O . ILE A 1 500 ? 7.422 18.260 15.772 1.00 93.56 500 ILE A O 1
ATOM 3978 N N . ASN A 1 501 ? 5.600 18.431 14.468 1.00 93.75 501 ASN A N 1
ATOM 3979 C CA . ASN A 1 501 ? 5.583 19.886 14.414 1.00 93.75 501 ASN A CA 1
ATOM 3980 C C . ASN A 1 501 ? 5.468 20.481 15.831 1.00 93.75 501 ASN A C 1
ATOM 3982 O O . ASN A 1 501 ? 4.454 20.269 16.497 1.00 93.75 501 ASN A O 1
ATOM 3986 N N . PRO A 1 502 ? 6.445 21.287 16.291 1.00 90.50 502 PRO A N 1
ATOM 3987 C CA . PRO A 1 502 ? 6.443 21.843 17.645 1.00 90.50 502 PRO A CA 1
ATOM 3988 C C . PRO A 1 502 ? 5.305 22.844 17.903 1.00 90.50 502 PRO A C 1
ATOM 3990 O O . PRO A 1 502 ? 5.010 23.155 19.055 1.00 90.50 502 PRO A O 1
ATOM 3993 N N . LYS A 1 503 ? 4.658 23.367 16.850 1.00 91.38 503 LYS A N 1
ATOM 3994 C CA . LYS A 1 503 ? 3.465 24.224 16.955 1.00 91.38 503 LYS A CA 1
ATOM 3995 C C . LYS A 1 503 ? 2.183 23.420 17.178 1.00 91.38 503 LYS A C 1
ATOM 3997 O O . LYS A 1 503 ? 1.174 24.004 17.575 1.00 91.38 503 LYS A O 1
ATOM 4002 N N . LEU A 1 504 ? 2.196 22.112 16.917 1.00 90.88 504 LEU A N 1
ATOM 4003 C CA . LEU A 1 504 ? 1.062 21.246 17.198 1.00 90.88 504 LEU A CA 1
ATOM 4004 C C . LEU A 1 504 ? 0.997 20.994 18.705 1.00 90.88 504 LEU A C 1
ATOM 4006 O O . LEU A 1 504 ? 1.953 20.522 19.316 1.00 90.88 504 LEU A O 1
ATOM 4010 N N . HIS A 1 505 ? -0.142 21.306 19.323 1.00 85.38 505 HIS A N 1
ATOM 4011 C CA . HIS A 1 505 ? -0.297 21.087 20.756 1.00 85.38 505 HIS A CA 1
ATOM 4012 C C . HIS A 1 505 ? -0.155 19.580 21.075 1.00 85.38 505 HIS A C 1
ATOM 4014 O O . HIS A 1 505 ? -0.890 18.796 20.466 1.00 85.38 505 HIS A O 1
ATOM 4020 N N . PRO A 1 506 ? 0.688 19.157 22.044 1.00 80.31 506 PRO A N 1
ATOM 4021 C CA . PRO A 1 506 ? 1.057 17.746 22.251 1.00 80.31 506 PRO A CA 1
ATOM 4022 C C . PRO A 1 506 ? -0.103 16.773 22.490 1.00 80.31 506 PRO A C 1
ATOM 4024 O O . PRO A 1 506 ? 0.026 15.584 22.251 1.00 80.31 506 PRO A O 1
ATOM 4027 N N . LYS A 1 507 ? -1.252 17.264 22.969 1.00 86.06 507 LYS A N 1
ATOM 4028 C CA . LYS A 1 507 ? -2.459 16.442 23.177 1.00 86.06 507 LYS A CA 1
ATOM 4029 C C . LYS A 1 507 ? -3.334 16.275 21.926 1.00 86.06 507 LYS A C 1
ATOM 4031 O O . LYS A 1 507 ? -4.379 15.646 22.021 1.00 86.06 507 LYS A O 1
ATOM 4036 N N . THR A 1 508 ? -2.973 16.889 20.799 1.00 92.50 508 THR A N 1
ATOM 4037 C CA . THR A 1 508 ? -3.810 16.912 19.583 1.00 92.50 508 THR A CA 1
ATOM 4038 C C . THR A 1 508 ? -3.653 15.643 18.760 1.00 92.50 508 THR A C 1
ATOM 4040 O O . THR A 1 508 ? -4.630 15.167 18.193 1.00 92.50 508 THR A O 1
ATOM 4043 N N . PHE A 1 509 ? -2.435 15.114 18.678 1.00 95.25 509 PHE A N 1
ATOM 4044 C CA . PHE A 1 509 ? -2.097 13.985 17.824 1.00 95.25 509 PHE A CA 1
ATOM 4045 C C . PHE A 1 509 ? -0.998 13.151 18.469 1.00 95.25 509 PHE A C 1
ATOM 4047 O O . PHE A 1 509 ? -0.006 13.715 18.931 1.00 95.25 509 PHE A O 1
ATOM 4054 N N . ASP A 1 510 ? -1.165 11.834 18.461 1.00 94.25 510 ASP A N 1
ATOM 4055 C CA . ASP A 1 510 ? -0.123 10.888 18.854 1.00 94.25 510 ASP A CA 1
ATOM 4056 C C . ASP A 1 510 ? -0.196 9.619 17.994 1.00 94.25 510 ASP A C 1
ATOM 4058 O O . ASP A 1 510 ? -1.268 9.273 17.482 1.00 94.25 510 ASP A O 1
ATOM 4062 N N . ILE A 1 511 ? 0.942 8.938 17.840 1.00 95.50 511 ILE A N 1
ATOM 4063 C CA . ILE A 1 511 ? 1.052 7.653 17.139 1.00 95.50 511 ILE A CA 1
ATOM 4064 C C . ILE A 1 511 ? 1.631 6.616 18.101 1.00 95.50 511 ILE A C 1
ATOM 4066 O O . ILE A 1 511 ? 2.793 6.708 18.499 1.00 95.50 511 ILE A O 1
ATOM 4070 N N . LEU A 1 512 ? 0.849 5.584 18.419 1.00 96.00 512 LEU A N 1
ATOM 4071 C CA . LEU A 1 512 ? 1.329 4.418 19.159 1.00 96.00 512 LEU A CA 1
ATOM 4072 C C . LEU A 1 512 ? 1.785 3.343 18.169 1.00 96.00 512 LEU A C 1
ATOM 4074 O O . LEU A 1 512 ? 0.971 2.668 17.541 1.00 96.00 512 LEU A O 1
ATOM 4078 N N . GLN A 1 513 ? 3.098 3.201 18.022 1.00 96.19 513 GLN A N 1
ATOM 4079 C CA . GLN A 1 513 ? 3.713 2.090 17.294 1.00 96.19 513 GLN A CA 1
ATOM 4080 C C . GLN A 1 513 ? 3.603 0.778 18.083 1.00 96.19 513 GLN A C 1
ATOM 4082 O O . GLN A 1 513 ? 3.371 0.800 19.294 1.00 96.19 513 GLN A O 1
ATOM 4087 N N . GLN A 1 514 ? 3.805 -0.356 17.410 1.00 96.94 514 GLN A N 1
ATOM 4088 C CA . GLN A 1 514 ? 3.750 -1.697 18.008 1.00 96.94 514 GLN A CA 1
ATOM 4089 C C . GLN A 1 514 ? 2.488 -1.929 18.864 1.00 96.94 514 GLN A C 1
ATOM 4091 O O . GLN A 1 514 ? 2.513 -2.617 19.880 1.00 96.94 514 GLN A O 1
ATOM 4096 N N . THR A 1 515 ? 1.367 -1.332 18.458 1.00 97.69 515 THR A N 1
ATOM 4097 C CA . THR A 1 515 ? 0.076 -1.414 19.143 1.00 97.69 515 THR A CA 1
ATOM 4098 C C . THR A 1 515 ? -0.966 -1.930 18.163 1.00 97.69 515 THR A C 1
ATOM 4100 O O . THR A 1 515 ? -1.342 -1.242 17.212 1.00 97.69 515 THR A O 1
ATOM 4103 N N . ILE A 1 516 ? -1.442 -3.152 18.386 1.00 97.69 516 ILE A N 1
ATOM 4104 C CA . ILE A 1 516 ? -2.415 -3.808 17.513 1.00 97.69 516 ILE A CA 1
ATOM 4105 C C . ILE A 1 516 ? -3.833 -3.638 18.059 1.00 97.69 516 ILE A C 1
ATOM 4107 O O . ILE A 1 516 ? -4.089 -3.868 19.237 1.00 97.69 516 ILE A O 1
ATOM 4111 N N . CYS A 1 517 ? -4.777 -3.249 17.202 1.00 98.38 517 CYS A N 1
ATOM 4112 C CA . CYS A 1 517 ? -6.198 -3.344 17.521 1.00 98.38 517 CYS A CA 1
ATOM 4113 C C . CYS A 1 517 ? -6.664 -4.767 17.245 1.00 98.38 517 CYS A C 1
ATOM 4115 O O . CYS A 1 517 ? -6.571 -5.221 16.107 1.00 98.38 517 CYS A O 1
ATOM 4117 N N . THR A 1 518 ? -7.179 -5.456 18.259 1.00 97.50 518 THR A N 1
ATOM 4118 C CA . THR A 1 518 ? -7.620 -6.846 18.115 1.00 97.50 518 THR A CA 1
ATOM 4119 C C . THR A 1 518 ? -9.126 -6.954 17.947 1.00 97.50 518 THR A C 1
ATOM 4121 O O . THR A 1 518 ? -9.588 -7.821 17.209 1.00 97.50 518 THR A O 1
ATOM 4124 N N . LYS A 1 519 ? -9.907 -6.073 18.587 1.00 97.69 519 LYS A N 1
ATOM 4125 C CA . LYS A 1 519 ? -11.373 -6.132 18.533 1.00 97.69 519 LYS A CA 1
ATOM 4126 C C . LYS A 1 519 ? -12.021 -4.758 18.695 1.00 97.69 519 LYS A C 1
ATOM 4128 O O . LYS A 1 519 ? -11.570 -3.948 19.497 1.00 97.69 519 LYS A O 1
ATOM 4133 N N . LEU A 1 520 ? -13.111 -4.510 17.977 1.00 98.44 520 LEU A N 1
ATOM 4134 C CA . LEU A 1 520 ? -14.028 -3.393 18.201 1.00 98.44 520 LEU A CA 1
ATOM 4135 C C . LEU A 1 520 ? -15.236 -3.889 18.999 1.00 98.44 520 LEU A C 1
ATOM 4137 O O . LEU A 1 520 ? -15.838 -4.910 18.671 1.00 98.44 520 LEU A O 1
ATOM 4141 N N . ILE A 1 521 ? -15.588 -3.153 20.046 1.00 97.31 521 ILE A N 1
ATOM 4142 C CA . ILE A 1 521 ? -16.699 -3.451 20.950 1.00 97.31 521 ILE A CA 1
ATOM 4143 C C . ILE A 1 521 ? -17.821 -2.469 20.633 1.00 97.31 521 ILE A C 1
ATOM 4145 O O . ILE A 1 521 ? -17.594 -1.260 20.605 1.00 97.31 521 ILE A O 1
ATOM 4149 N N . TYR A 1 522 ? -19.028 -2.972 20.390 1.00 94.75 522 TYR A N 1
ATOM 4150 C CA . TYR A 1 522 ? -20.200 -2.164 20.059 1.00 94.75 522 TYR A CA 1
ATOM 4151 C C . TYR A 1 522 ? -21.443 -2.653 20.801 1.00 94.75 522 TYR A C 1
ATOM 4153 O O . TYR A 1 522 ? -21.495 -3.790 21.271 1.00 94.75 522 TYR A O 1
ATOM 4161 N N . ASN A 1 523 ? -22.463 -1.800 20.881 1.00 85.75 523 ASN A N 1
ATOM 4162 C CA . ASN A 1 523 ? -23.743 -2.158 21.485 1.00 85.75 523 ASN A CA 1
ATOM 4163 C C . ASN A 1 523 ? -24.488 -3.220 20.648 1.00 85.75 523 ASN A C 1
ATOM 4165 O O . ASN A 1 523 ? -24.992 -2.956 19.556 1.00 85.75 523 ASN A O 1
ATOM 4169 N N . LYS A 1 524 ? -24.598 -4.438 21.180 1.00 73.50 524 LYS A N 1
ATOM 4170 C CA . LYS A 1 524 ? -25.438 -5.501 20.613 1.00 73.50 524 LYS A CA 1
ATOM 4171 C C . LYS A 1 524 ? -26.874 -5.345 21.124 1.00 73.50 524 LYS A C 1
ATOM 4173 O O . LYS A 1 524 ? -27.317 -6.113 21.965 1.00 73.50 524 LYS A O 1
ATOM 4178 N N . ASP A 1 525 ? -27.589 -4.313 20.678 1.00 67.62 525 ASP A N 1
ATOM 4179 C CA . ASP A 1 525 ? -29.038 -4.247 20.921 1.00 67.62 525 ASP A CA 1
ATOM 4180 C C . ASP A 1 525 ? -29.738 -5.081 19.836 1.00 67.62 525 ASP A C 1
ATOM 4182 O O . ASP A 1 525 ? -30.000 -4.611 18.729 1.00 67.62 525 ASP A O 1
ATOM 4186 N N . GLU A 1 526 ? -29.917 -6.377 20.103 1.00 57.62 526 GLU A N 1
ATOM 4187 C CA . GLU A 1 526 ? -30.388 -7.363 19.113 1.00 57.62 526 GLU A CA 1
ATOM 4188 C C . GLU A 1 526 ? -31.875 -7.211 18.755 1.00 57.62 526 GLU A C 1
ATOM 4190 O O . GLU A 1 526 ? -32.321 -7.732 17.736 1.00 57.62 526 GLU A O 1
ATOM 4195 N N . ASN A 1 527 ? -32.639 -6.462 19.556 1.00 56.09 527 ASN A N 1
ATOM 4196 C CA . ASN A 1 527 ? -34.096 -6.374 19.438 1.00 56.09 527 ASN A CA 1
ATOM 4197 C C . ASN A 1 527 ? -34.596 -5.222 18.550 1.00 56.09 527 ASN A C 1
ATOM 4199 O O . ASN A 1 527 ? -35.801 -5.115 18.322 1.00 56.09 527 ASN A O 1
ATOM 4203 N N . ASP A 1 528 ? -33.706 -4.362 18.045 1.00 58.84 528 ASP A N 1
ATOM 4204 C CA . ASP A 1 528 ? -34.093 -3.208 17.230 1.00 58.84 528 ASP A CA 1
ATOM 4205 C C . ASP A 1 528 ? -33.133 -2.984 16.053 1.00 58.84 528 ASP A C 1
ATOM 4207 O O . ASP A 1 528 ? -32.238 -2.139 16.082 1.00 58.84 528 ASP A O 1
ATOM 4211 N N . HIS A 1 529 ? -33.363 -3.723 14.964 1.00 58.66 529 HIS A N 1
ATOM 4212 C CA . HIS A 1 529 ? -32.649 -3.549 13.694 1.00 58.66 529 HIS A CA 1
ATOM 4213 C C . HIS A 1 529 ? -32.823 -2.154 13.059 1.00 58.66 529 HIS A C 1
ATOM 4215 O O . HIS A 1 529 ? -32.164 -1.871 12.059 1.00 58.66 529 HIS A O 1
ATOM 4221 N N . SER A 1 530 ? -33.695 -1.288 13.598 1.00 59.97 530 SER A N 1
ATOM 4222 C CA . SER A 1 530 ? -33.876 0.084 13.108 1.00 59.97 530 SER A CA 1
ATOM 4223 C C . SER A 1 530 ? 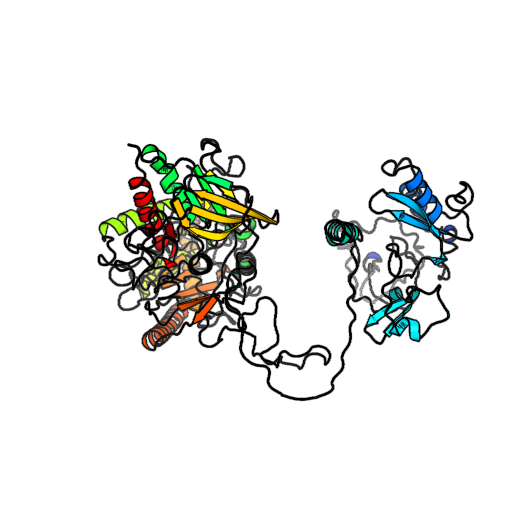-32.906 1.094 13.734 1.00 59.97 530 SER A C 1
ATOM 4225 O O . SER A 1 530 ? -32.734 2.189 13.192 1.00 59.97 530 SER A O 1
ATOM 4227 N N . LYS A 1 531 ? -32.230 0.740 14.838 1.00 71.75 531 LYS A N 1
ATOM 4228 C CA . LYS A 1 531 ? -31.231 1.606 15.476 1.00 71.75 531 LYS A CA 1
ATOM 4229 C C . LYS A 1 531 ? -29.841 1.405 14.887 1.00 71.75 531 LYS A C 1
ATOM 4231 O O . LYS A 1 531 ? -29.368 0.288 14.694 1.00 71.75 531 LYS A O 1
ATOM 4236 N N . MET A 1 532 ? -29.157 2.527 14.673 1.00 84.50 532 MET A N 1
ATOM 4237 C CA . MET A 1 532 ? -27.733 2.534 14.355 1.00 84.50 532 MET A CA 1
ATOM 4238 C C . MET A 1 532 ? -26.943 1.938 15.527 1.00 84.50 532 MET A C 1
ATOM 4240 O O . MET A 1 532 ? -27.137 2.314 16.685 1.00 84.50 532 MET A O 1
ATOM 4244 N N . LYS A 1 533 ? -26.042 1.014 15.209 1.00 92.81 533 LYS A N 1
ATOM 4245 C CA . LYS A 1 533 ? -25.021 0.495 16.113 1.00 92.81 533 LYS A CA 1
ATOM 4246 C C . LYS A 1 533 ? -23.943 1.555 16.330 1.00 92.81 533 LYS A C 1
ATOM 4248 O O . LYS A 1 533 ? -23.700 2.403 15.473 1.00 92.81 533 LYS A O 1
ATOM 4253 N N . HIS A 1 534 ? -23.274 1.461 17.468 1.00 94.44 534 HIS A N 1
ATOM 4254 C CA . HIS A 1 534 ? -22.276 2.414 17.924 1.00 94.44 534 HIS A CA 1
ATOM 4255 C C . HIS A 1 534 ? -21.090 1.664 18.527 1.00 94.44 534 HIS A C 1
ATOM 4257 O O . HIS A 1 534 ? -21.260 0.862 19.454 1.00 94.44 534 HIS A O 1
ATOM 4263 N N . ILE A 1 535 ? -19.884 1.922 18.019 1.00 97.75 535 ILE A N 1
ATOM 4264 C CA . ILE A 1 535 ? -18.656 1.405 18.630 1.00 97.75 535 ILE A CA 1
ATOM 4265 C C . ILE A 1 535 ? -18.433 2.139 19.954 1.00 97.75 535 ILE A C 1
ATOM 4267 O O . ILE A 1 535 ? -18.396 3.365 19.987 1.00 97.75 535 ILE A O 1
ATOM 4271 N N . GLN A 1 536 ? -18.279 1.380 21.034 1.00 96.44 536 GLN A N 1
ATOM 4272 C CA . GLN A 1 536 ? -18.058 1.877 22.391 1.00 96.44 536 GLN A CA 1
ATOM 4273 C C . GLN A 1 536 ? -16.572 1.939 22.751 1.00 96.44 536 GLN A C 1
ATOM 4275 O O . GLN A 1 536 ? -16.148 2.837 23.475 1.00 96.44 536 GLN A O 1
ATOM 4280 N N . ALA A 1 537 ? -15.791 0.959 22.291 1.00 97.88 537 ALA A N 1
ATOM 4281 C CA . ALA A 1 537 ? -14.368 0.850 22.584 1.00 97.88 537 ALA A CA 1
ATOM 4282 C C . ALA A 1 537 ? -13.639 0.018 21.518 1.00 97.88 537 ALA A C 1
ATOM 4284 O O . ALA A 1 537 ? -14.235 -0.830 20.857 1.00 97.88 537 ALA A O 1
ATOM 4285 N N . ALA A 1 538 ? -12.330 0.219 21.398 1.00 98.56 538 ALA A N 1
ATOM 4286 C CA . ALA A 1 538 ? -11.422 -0.696 20.718 1.00 98.56 538 ALA A CA 1
ATOM 4287 C C . ALA A 1 538 ? -10.532 -1.388 21.756 1.00 98.56 538 ALA A C 1
ATOM 4289 O O . ALA A 1 538 ? -9.883 -0.716 22.559 1.00 98.56 538 ALA A O 1
ATOM 4290 N N . LEU A 1 539 ? -10.496 -2.718 21.735 1.00 98.38 539 LEU A N 1
ATOM 4291 C CA . LEU A 1 539 ? -9.514 -3.512 22.458 1.00 98.38 539 LEU A CA 1
ATOM 4292 C C . LEU A 1 539 ? -8.204 -3.479 21.681 1.00 98.38 539 LEU A C 1
ATOM 4294 O O . LEU A 1 539 ? -8.136 -3.920 20.530 1.00 98.38 539 LEU A O 1
ATOM 4298 N N . VAL A 1 540 ? -7.169 -2.954 22.327 1.00 97.88 540 VAL A N 1
ATOM 4299 C CA . VAL A 1 540 ? -5.839 -2.862 21.740 1.00 97.88 540 VAL A CA 1
ATOM 4300 C C . VAL A 1 540 ? -4.814 -3.525 22.645 1.00 97.88 540 VAL A C 1
ATOM 4302 O O . VAL A 1 540 ? -4.915 -3.483 23.874 1.00 97.88 540 VAL A O 1
ATOM 4305 N N . HIS A 1 541 ? -3.820 -4.128 22.014 1.00 97.25 541 HIS A N 1
ATOM 4306 C CA . HIS A 1 541 ? -2.726 -4.819 22.660 1.00 97.25 541 HIS A CA 1
ATOM 4307 C C . HIS A 1 541 ? -1.413 -4.120 22.313 1.00 97.25 541 HIS A C 1
ATOM 4309 O O . HIS A 1 541 ? -1.072 -3.940 21.144 1.00 97.25 541 HIS A O 1
ATOM 4315 N N . ASP A 1 542 ? -0.692 -3.695 23.342 1.00 95.75 542 ASP A N 1
ATOM 4316 C CA . ASP A 1 542 ? 0.667 -3.183 23.220 1.00 95.75 542 ASP A CA 1
ATOM 4317 C C . ASP A 1 542 ? 1.628 -4.369 23.111 1.00 95.75 542 ASP A C 1
ATOM 4319 O O . ASP A 1 542 ? 1.814 -5.095 24.089 1.00 95.75 542 ASP A O 1
ATOM 4323 N N . LEU A 1 543 ? 2.210 -4.570 21.928 1.00 94.88 543 LEU A N 1
ATOM 4324 C CA . LEU A 1 543 ? 3.082 -5.709 21.626 1.00 94.88 543 LEU A CA 1
ATOM 4325 C C . LEU A 1 543 ? 4.424 -5.615 22.361 1.00 94.88 543 LEU A C 1
ATOM 4327 O O . LEU A 1 543 ? 5.062 -6.637 22.598 1.00 94.88 543 LEU A O 1
ATOM 4331 N N . GLN A 1 544 ? 4.857 -4.407 22.734 1.00 91.56 544 GLN A N 1
ATOM 4332 C CA . GLN A 1 544 ? 6.123 -4.197 23.431 1.00 91.56 544 GLN A CA 1
ATOM 4333 C C . GLN A 1 544 ? 5.976 -4.438 24.936 1.00 91.56 544 GLN A C 1
ATOM 4335 O O . GLN A 1 544 ? 6.834 -5.055 25.564 1.00 91.56 544 GLN A O 1
ATOM 4340 N N . LEU A 1 545 ? 4.889 -3.936 25.524 1.00 91.62 545 LEU A N 1
ATOM 4341 C CA . LEU A 1 545 ? 4.609 -4.061 26.954 1.00 91.62 545 LEU A CA 1
ATOM 4342 C C . LEU A 1 545 ? 3.810 -5.321 27.303 1.00 91.62 545 LEU A C 1
ATOM 4344 O O . LEU A 1 545 ? 3.655 -5.607 28.490 1.00 91.62 545 LEU A O 1
ATOM 4348 N N . ASN A 1 546 ? 3.296 -6.038 26.297 1.00 91.75 546 ASN A N 1
ATOM 4349 C CA . ASN A 1 546 ? 2.397 -7.185 26.426 1.00 91.75 546 ASN A CA 1
ATOM 4350 C C . ASN A 1 546 ? 1.176 -6.863 27.312 1.00 91.75 546 ASN A C 1
ATOM 4352 O O . ASN A 1 546 ? 0.868 -7.561 28.282 1.00 91.75 546 ASN A O 1
ATOM 4356 N N . LYS A 1 547 ? 0.512 -5.733 27.030 1.00 93.25 547 LYS A N 1
ATOM 4357 C CA . LYS A 1 547 ? -0.604 -5.210 27.841 1.00 93.25 547 LYS A CA 1
ATOM 4358 C C . LYS A 1 547 ? -1.817 -4.874 26.989 1.00 93.25 547 LYS A C 1
ATOM 4360 O O . LYS A 1 547 ? -1.715 -4.153 26.000 1.00 93.25 547 LYS A O 1
ATOM 4365 N N . ASN A 1 548 ? -2.980 -5.319 27.455 1.00 95.44 548 ASN A N 1
ATOM 4366 C CA . ASN A 1 548 ? -4.273 -4.944 26.893 1.00 95.44 548 ASN A CA 1
ATOM 4367 C C . ASN A 1 548 ? -4.761 -3.617 27.483 1.00 95.44 548 ASN A C 1
ATOM 4369 O O . ASN A 1 548 ? -4.594 -3.357 28.677 1.00 95.44 548 ASN A O 1
ATOM 4373 N N . ARG A 1 549 ? -5.407 -2.800 26.652 1.00 95.50 549 ARG A N 1
ATOM 4374 C CA . ARG A 1 549 ? -6.118 -1.584 27.066 1.00 95.50 549 ARG A CA 1
ATOM 4375 C C . ARG A 1 549 ? -7.335 -1.352 26.172 1.00 95.50 549 ARG A C 1
ATOM 4377 O O . ARG A 1 549 ? -7.395 -1.854 25.049 1.00 95.50 549 ARG A O 1
ATOM 4384 N N . LEU A 1 550 ? -8.294 -0.581 26.670 1.00 97.88 550 LEU A N 1
ATOM 4385 C CA . LEU A 1 550 ? -9.463 -0.152 25.908 1.00 97.88 550 LEU A CA 1
ATOM 4386 C C . LEU A 1 550 ? -9.286 1.301 25.475 1.00 97.88 550 LEU A C 1
ATOM 4388 O O . LEU A 1 550 ? -8.963 2.154 26.298 1.00 97.88 550 LEU A O 1
ATOM 4392 N N . ILE A 1 551 ? -9.536 1.595 24.201 1.00 98.06 551 ILE A N 1
ATOM 4393 C CA . ILE A 1 551 ? -9.577 2.967 23.689 1.00 98.06 551 ILE A CA 1
ATOM 4394 C C . ILE A 1 551 ? -11.022 3.345 23.365 1.00 98.06 551 ILE A C 1
ATOM 4396 O O . ILE A 1 551 ? -11.649 2.775 22.466 1.00 98.06 551 ILE A O 1
ATOM 4400 N N . GLN A 1 552 ? -11.542 4.337 24.081 1.00 98.38 552 GLN A N 1
ATOM 4401 C CA . GLN A 1 552 ? -12.844 4.948 23.827 1.00 98.38 552 GLN A CA 1
ATOM 4402 C C . GLN A 1 552 ? -12.670 6.191 22.950 1.00 98.38 552 GLN A C 1
ATOM 4404 O O . GLN A 1 552 ? -11.876 7.080 23.270 1.00 98.38 552 GLN A O 1
ATOM 4409 N N . ALA A 1 553 ? -13.412 6.249 21.847 1.00 98.12 553 ALA A N 1
ATOM 4410 C CA . ALA A 1 553 ? -13.376 7.332 20.877 1.00 98.12 553 ALA A CA 1
ATOM 4411 C C . ALA A 1 553 ? -14.788 7.736 20.448 1.00 98.12 553 ALA A C 1
ATOM 4413 O O . ALA A 1 553 ? -15.716 6.933 20.496 1.00 98.12 553 ALA A O 1
ATOM 4414 N N . LYS A 1 554 ? -14.952 8.980 19.987 1.00 97.56 554 LYS A N 1
ATOM 4415 C CA . LYS A 1 554 ? -16.204 9.422 19.351 1.00 97.56 554 LYS A CA 1
ATOM 4416 C C . LYS A 1 554 ? -16.322 8.886 17.926 1.00 97.56 554 LYS A C 1
ATOM 4418 O O . LYS A 1 554 ? -17.438 8.675 17.466 1.00 97.56 554 LYS A O 1
ATOM 4423 N N . VAL A 1 555 ? -15.188 8.696 17.244 1.00 98.56 555 VAL A N 1
ATOM 4424 C CA . VAL A 1 555 ? -15.083 8.204 15.861 1.00 98.56 555 VAL A CA 1
ATOM 4425 C C . VAL A 1 555 ? -13.979 7.151 15.757 1.00 98.56 555 VAL A C 1
ATOM 4427 O O . VAL A 1 555 ? -12.871 7.357 16.259 1.00 98.56 555 VAL A O 1
ATOM 4430 N N . TYR A 1 556 ? -14.265 6.059 15.049 1.00 98.81 556 TYR A N 1
ATOM 4431 C CA . TYR A 1 556 ? -13.337 4.963 14.774 1.00 98.81 556 TYR A CA 1
ATOM 4432 C C . TYR A 1 556 ? -13.071 4.856 13.273 1.00 98.81 556 TYR A C 1
ATOM 4434 O O . TYR A 1 556 ? -14.002 4.724 12.479 1.00 98.81 556 TYR A O 1
ATOM 4442 N N . ILE A 1 557 ? -11.798 4.899 12.886 1.00 98.94 557 ILE A N 1
ATOM 4443 C CA . ILE A 1 557 ? -11.354 4.852 11.490 1.00 98.94 557 ILE A CA 1
ATOM 4444 C C . ILE A 1 557 ? -10.401 3.669 11.320 1.00 98.94 557 ILE A C 1
ATOM 4446 O O . ILE A 1 557 ? -9.333 3.644 11.929 1.00 98.94 557 ILE A O 1
ATOM 4450 N N . ILE A 1 558 ? -10.766 2.697 10.484 1.00 98.88 558 ILE A N 1
ATOM 4451 C CA . ILE A 1 558 ? -9.978 1.479 10.254 1.00 98.88 558 ILE A CA 1
ATOM 4452 C C . ILE A 1 558 ? -9.344 1.523 8.860 1.00 98.88 558 ILE A C 1
ATOM 4454 O O . ILE A 1 558 ? -10.013 1.334 7.841 1.00 98.88 558 ILE A O 1
ATOM 4458 N N . ALA A 1 559 ? -8.035 1.763 8.818 1.00 98.44 559 ALA A N 1
ATOM 4459 C CA . ALA A 1 559 ? -7.237 1.933 7.605 1.00 98.44 559 ALA A CA 1
ATOM 4460 C C . ALA A 1 559 ? -6.076 0.922 7.536 1.00 98.44 559 ALA A C 1
ATOM 4462 O O . ALA A 1 559 ? -4.949 1.259 7.168 1.00 98.44 559 ALA A O 1
ATOM 4463 N N . CYS A 1 560 ? -6.350 -0.337 7.886 1.00 96.31 560 CYS A N 1
ATOM 4464 C CA . CYS A 1 560 ? -5.341 -1.377 8.077 1.00 96.31 560 CYS A CA 1
ATOM 4465 C C . CYS A 1 560 ? -4.917 -2.110 6.800 1.00 96.31 560 CYS A C 1
ATOM 4467 O O . CYS A 1 560 ? -4.167 -3.061 6.938 1.00 96.31 560 CYS A O 1
ATOM 4469 N N . ASN A 1 561 ? -5.332 -1.674 5.600 1.00 94.62 561 ASN A N 1
ATOM 4470 C CA . ASN A 1 561 ? -5.190 -2.335 4.283 1.00 94.62 561 ASN A CA 1
ATOM 4471 C C . ASN A 1 561 ? -6.416 -3.196 3.861 1.00 94.62 561 ASN A C 1
ATOM 4473 O O . ASN A 1 561 ? -7.361 -3.371 4.630 1.00 94.62 561 ASN A O 1
ATOM 4477 N N . PRO A 1 562 ? -6.474 -3.686 2.607 1.00 96.88 562 PRO A N 1
ATOM 4478 C CA . PRO A 1 562 ? -7.602 -4.465 2.084 1.00 96.88 562 PRO A CA 1
ATOM 4479 C C . PRO A 1 562 ? -7.871 -5.784 2.809 1.00 96.88 562 PRO A C 1
ATOM 4481 O O . PRO A 1 562 ? -8.994 -6.261 2.763 1.00 96.88 562 PRO A O 1
ATOM 4484 N N . ILE A 1 563 ? -6.891 -6.395 3.467 1.00 97.94 563 ILE A N 1
ATOM 4485 C CA . ILE A 1 563 ? -7.048 -7.709 4.102 1.00 97.94 563 ILE A CA 1
ATOM 4486 C C . ILE A 1 563 ? -7.163 -7.594 5.623 1.00 97.94 563 ILE A C 1
ATOM 4488 O O . ILE A 1 563 ? -8.045 -8.214 6.211 1.00 97.94 563 ILE A O 1
ATOM 4492 N N . LEU A 1 564 ? -6.354 -6.748 6.264 1.00 98.00 564 LEU A N 1
ATOM 4493 C CA . LEU A 1 564 ? -6.369 -6.632 7.727 1.00 98.00 564 LEU A CA 1
ATOM 4494 C C . LEU A 1 564 ? -7.547 -5.790 8.246 1.00 98.00 564 LEU A C 1
ATOM 4496 O O . LEU A 1 564 ? -8.023 -6.021 9.353 1.00 98.00 564 LEU A O 1
ATOM 4500 N N . THR A 1 565 ? -8.085 -4.850 7.454 1.00 98.62 565 THR A N 1
ATOM 4501 C CA . THR A 1 565 ? -9.345 -4.168 7.813 1.00 98.62 565 THR A CA 1
ATOM 4502 C C . THR A 1 565 ? -10.502 -5.173 7.958 1.00 98.62 565 THR A C 1
ATOM 4504 O O . THR A 1 565 ? -11.133 -5.190 9.015 1.00 98.62 565 THR A O 1
ATOM 4507 N N . PRO A 1 566 ? -10.799 -6.040 6.966 1.00 98.50 566 PRO A N 1
ATOM 4508 C CA . PRO A 1 566 ? -11.857 -7.030 7.116 1.00 98.50 566 PRO A CA 1
ATOM 4509 C C . PRO A 1 566 ? -11.522 -8.102 8.157 1.00 98.50 566 PRO A C 1
ATOM 4511 O O . PRO A 1 566 ? -12.445 -8.567 8.814 1.00 98.50 566 PRO A O 1
ATOM 4514 N N . GLN A 1 567 ? -10.242 -8.424 8.385 1.00 98.56 567 GLN A N 1
ATOM 4515 C CA . GLN A 1 567 ? -9.819 -9.304 9.483 1.00 98.56 567 GLN A CA 1
ATOM 4516 C C . GLN A 1 567 ? -10.228 -8.742 10.853 1.00 98.56 567 GLN A C 1
ATOM 4518 O O . GLN A 1 567 ? -10.831 -9.450 11.660 1.00 98.56 567 GLN A O 1
ATOM 4523 N N . LEU A 1 568 ? -9.961 -7.453 11.102 1.00 98.50 568 LEU A N 1
ATOM 4524 C CA . LEU A 1 568 ? -10.361 -6.790 12.343 1.00 98.50 568 LEU A CA 1
ATOM 4525 C C . LEU A 1 568 ? -11.887 -6.740 12.481 1.00 98.50 568 LEU A C 1
ATOM 4527 O O . LEU A 1 568 ? -12.415 -7.044 13.549 1.00 98.50 568 LEU A O 1
ATOM 4531 N N . LEU A 1 569 ? -12.611 -6.390 11.413 1.00 98.50 569 LEU A N 1
ATOM 4532 C CA . LEU A 1 569 ? -14.080 -6.375 11.424 1.00 98.50 569 LEU A CA 1
ATOM 4533 C C . LEU A 1 569 ? -14.656 -7.771 11.701 1.00 98.50 569 LEU A C 1
ATOM 4535 O O . LEU A 1 569 ? -15.558 -7.906 12.530 1.00 98.50 569 LEU A O 1
ATOM 4539 N N . TRP A 1 570 ? -14.091 -8.807 11.078 1.00 97.94 570 TRP A N 1
ATOM 4540 C CA . TRP A 1 570 ? -14.471 -10.198 11.302 1.00 97.94 570 TRP A CA 1
ATOM 4541 C C . TRP A 1 570 ? -14.292 -10.602 12.766 1.00 97.94 570 TRP A C 1
ATOM 4543 O O . TRP A 1 570 ? -15.246 -11.080 13.385 1.00 97.94 570 TRP A O 1
ATOM 4553 N N . ASN A 1 571 ? -13.114 -10.323 13.337 1.00 97.75 571 ASN A N 1
ATOM 4554 C CA . ASN A 1 571 ? -12.803 -10.596 14.745 1.00 97.75 571 ASN A CA 1
ATOM 4555 C C . ASN A 1 571 ? -13.653 -9.759 15.724 1.00 97.75 571 ASN A C 1
ATOM 4557 O O . ASN A 1 571 ? -13.811 -10.099 16.897 1.00 97.75 571 ASN A O 1
ATOM 4561 N N . SER A 1 572 ? -14.236 -8.666 15.227 1.00 97.50 572 SER A N 1
ATOM 4562 C CA . SER A 1 572 ? -15.158 -7.785 15.949 1.00 97.50 572 SER A CA 1
ATOM 4563 C C . SER A 1 572 ? -16.622 -8.192 15.836 1.00 97.50 572 SER A C 1
ATOM 4565 O O . SER A 1 572 ? -17.475 -7.470 16.336 1.00 97.50 572 SER A O 1
ATOM 4567 N N . ASP A 1 573 ? -16.946 -9.316 15.191 1.00 95.94 573 ASP A N 1
ATOM 4568 C CA . ASP A 1 573 ? -18.329 -9.737 14.922 1.00 95.94 573 ASP A CA 1
ATOM 4569 C C . ASP A 1 573 ? -19.115 -8.709 14.077 1.00 95.94 573 ASP A C 1
ATOM 4571 O O . ASP A 1 573 ? -20.333 -8.561 14.203 1.00 95.94 573 ASP A O 1
ATOM 4575 N N . ILE A 1 574 ? -18.410 -7.984 13.201 1.00 95.81 574 ILE A N 1
ATOM 4576 C CA . ILE A 1 574 ? -18.971 -7.067 12.202 1.00 95.81 574 ILE A CA 1
ATOM 4577 C C . ILE A 1 574 ? -18.805 -7.742 10.842 1.00 95.81 574 ILE A C 1
ATOM 4579 O O . ILE A 1 574 ? -17.787 -7.576 10.179 1.00 95.81 574 ILE A O 1
ATOM 4583 N N . ARG A 1 575 ? -19.796 -8.550 10.445 1.00 94.81 575 ARG A N 1
ATOM 4584 C CA . ARG A 1 575 ? -19.706 -9.459 9.286 1.00 94.81 575 ARG A CA 1
ATOM 4585 C C . ARG A 1 575 ? -20.799 -9.181 8.234 1.00 94.81 575 ARG A C 1
ATOM 4587 O O . ARG A 1 575 ? -21.642 -10.047 8.009 1.00 94.81 575 ARG A O 1
ATOM 4594 N N . PRO A 1 576 ? -20.856 -7.979 7.621 1.00 94.62 576 PRO A N 1
ATOM 4595 C CA . PRO A 1 576 ? -21.790 -7.734 6.521 1.00 94.62 576 PRO A CA 1
ATOM 4596 C C . PRO A 1 576 ? -21.500 -8.684 5.351 1.00 94.62 576 PRO A C 1
ATOM 4598 O O . PRO A 1 576 ? -20.363 -9.110 5.161 1.00 94.62 576 PRO A O 1
ATOM 4601 N N . GLU A 1 577 ? -22.514 -9.000 4.544 1.00 94.38 577 GLU A N 1
ATOM 4602 C CA . GLU A 1 577 ? -22.417 -10.036 3.503 1.00 94.38 577 GLU A CA 1
ATOM 4603 C C . GLU A 1 577 ? -21.299 -9.773 2.478 1.00 94.38 577 GLU A C 1
ATOM 4605 O O . GLU A 1 577 ? -20.652 -10.710 2.001 1.00 94.38 577 GLU A O 1
ATOM 4610 N N . ALA A 1 578 ? -21.049 -8.498 2.167 1.00 96.88 578 ALA A N 1
ATOM 4611 C CA . ALA A 1 578 ? -20.013 -8.062 1.238 1.00 96.88 578 ALA A CA 1
ATOM 4612 C C . ALA A 1 578 ? -18.584 -8.077 1.826 1.00 96.88 578 ALA A C 1
ATOM 4614 O O . ALA A 1 578 ? -17.629 -7.875 1.075 1.00 96.88 578 ALA A O 1
ATOM 4615 N N . LEU A 1 579 ? -18.405 -8.304 3.136 1.00 98.00 579 LEU A N 1
ATOM 4616 C CA . LEU A 1 579 ? -17.090 -8.264 3.785 1.00 98.00 579 LEU A CA 1
ATOM 4617 C C . LEU A 1 579 ? -16.141 -9.312 3.198 1.00 98.00 579 LEU A C 1
ATOM 4619 O O . LEU A 1 579 ? -16.465 -10.495 3.135 1.00 98.00 579 LEU A O 1
ATOM 4623 N N . GLY A 1 580 ? -14.956 -8.872 2.776 1.00 97.81 580 GLY A N 1
ATOM 4624 C CA . GLY A 1 580 ? -13.937 -9.731 2.176 1.00 97.81 580 GLY A CA 1
ATOM 4625 C C . GLY A 1 580 ? -14.252 -10.181 0.747 1.00 97.81 580 GLY A C 1
ATOM 4626 O O . GLY A 1 580 ? -13.403 -10.818 0.132 1.00 97.81 580 GLY A O 1
ATOM 4627 N N . ARG A 1 581 ? -15.428 -9.852 0.195 1.00 97.62 581 ARG A N 1
ATOM 4628 C CA . ARG A 1 581 ? -15.852 -10.232 -1.163 1.00 97.62 581 ARG A CA 1
ATOM 4629 C C . ARG A 1 581 ? -15.491 -9.173 -2.195 1.00 97.62 581 ARG A C 1
ATOM 4631 O O . ARG A 1 581 ? -15.055 -8.083 -1.843 1.00 97.62 581 ARG A O 1
ATOM 4638 N N . TYR A 1 582 ? -15.695 -9.502 -3.473 1.00 97.38 582 TYR A N 1
ATOM 4639 C CA . TYR A 1 582 ? -15.333 -8.638 -4.602 1.00 97.38 582 TYR A CA 1
ATOM 4640 C C . TYR A 1 582 ? -13.835 -8.312 -4.623 1.00 97.38 582 TYR A C 1
ATOM 4642 O O . TYR A 1 582 ? -13.422 -7.269 -5.131 1.00 97.38 582 TYR A O 1
ATOM 4650 N N . LEU A 1 583 ? -13.028 -9.220 -4.063 1.00 97.44 583 LEU A N 1
ATOM 4651 C CA . LEU A 1 583 ? -11.585 -9.087 -3.985 1.00 97.44 583 LEU A CA 1
ATOM 4652 C C . LEU A 1 583 ? -11.017 -9.005 -5.400 1.00 97.44 583 LEU A C 1
ATOM 4654 O O . LEU A 1 583 ? -11.228 -9.900 -6.221 1.00 97.44 583 LEU A O 1
ATOM 4658 N N . CYS A 1 584 ? -10.272 -7.938 -5.658 1.00 96.06 584 CYS A N 1
ATOM 4659 C CA . CYS A 1 584 ? -9.533 -7.747 -6.897 1.00 96.06 584 CYS A CA 1
ATOM 4660 C C . CYS A 1 584 ? -8.033 -7.708 -6.588 1.00 96.06 584 CYS A C 1
ATOM 4662 O O . CYS A 1 584 ? -7.618 -7.117 -5.594 1.00 96.06 584 CYS A O 1
ATOM 4664 N N . ASP A 1 585 ? -7.238 -8.328 -7.450 1.00 95.19 585 ASP A N 1
ATOM 4665 C CA . ASP A 1 585 ? -5.782 -8.189 -7.543 1.00 95.19 585 ASP A CA 1
ATOM 4666 C C . ASP A 1 585 ? -5.455 -7.819 -8.993 1.00 95.19 585 ASP A C 1
ATOM 4668 O O . ASP A 1 585 ? -6.283 -8.035 -9.880 1.00 95.19 585 ASP A O 1
ATOM 4672 N N . GLN A 1 586 ? -4.268 -7.273 -9.241 1.00 96.19 586 GLN A N 1
ATOM 4673 C CA . GLN A 1 586 ? -3.809 -6.957 -10.589 1.00 96.19 586 GLN A CA 1
ATOM 4674 C C . GLN A 1 586 ? -2.780 -7.995 -11.059 1.00 96.19 586 GLN A C 1
ATOM 4676 O O . GLN A 1 586 ? -1.624 -7.948 -10.628 1.00 96.19 586 GLN A O 1
ATOM 4681 N N . PRO A 1 587 ? -3.147 -8.923 -11.965 1.00 96.38 587 PRO A N 1
ATOM 4682 C CA . PRO A 1 587 ? -2.189 -9.809 -12.604 1.00 96.38 587 PRO A CA 1
ATOM 4683 C C . PRO A 1 587 ? -1.099 -8.997 -13.293 1.00 96.38 587 PRO A C 1
ATOM 4685 O O . PRO A 1 587 ? -1.387 -8.058 -14.040 1.00 96.38 587 PRO A O 1
ATOM 4688 N N . MET A 1 588 ? 0.152 -9.379 -13.051 1.00 96.25 588 MET A N 1
ATOM 4689 C CA . MET A 1 588 ? 1.308 -8.635 -13.527 1.00 96.25 588 MET A CA 1
ATOM 4690 C C . MET A 1 588 ? 2.155 -9.474 -14.475 1.00 96.25 588 MET A C 1
ATOM 4692 O O . MET A 1 588 ? 2.464 -10.634 -14.188 1.00 96.25 588 MET A O 1
ATOM 4696 N N . THR A 1 589 ? 2.583 -8.869 -15.581 1.00 96.19 589 THR A N 1
ATOM 4697 C CA . THR A 1 589 ? 3.674 -9.403 -16.403 1.00 96.19 589 THR A CA 1
ATOM 4698 C C . THR A 1 589 ? 4.902 -8.525 -16.278 1.00 96.19 589 THR A C 1
ATOM 4700 O O . THR A 1 589 ? 4.803 -7.304 -16.142 1.00 96.19 589 THR A O 1
ATOM 4703 N N . PHE A 1 590 ? 6.062 -9.167 -16.312 1.00 95.44 590 PHE A N 1
ATOM 4704 C CA . PHE A 1 590 ? 7.344 -8.525 -16.086 1.00 95.44 590 PHE A CA 1
ATOM 4705 C C . PHE A 1 590 ? 8.405 -9.073 -17.033 1.00 95.44 590 PHE A C 1
ATOM 4707 O O . PHE A 1 590 ? 8.461 -10.280 -17.282 1.00 95.44 590 PHE A O 1
ATOM 4714 N N . CYS A 1 591 ? 9.278 -8.188 -17.501 1.00 94.56 591 CYS A N 1
ATOM 4715 C CA . CYS A 1 591 ? 10.584 -8.541 -18.041 1.00 94.56 591 CYS A CA 1
ATOM 4716 C C . CYS A 1 591 ? 11.585 -7.417 -17.786 1.00 94.56 591 CYS A C 1
ATOM 4718 O O . CYS A 1 591 ? 11.202 -6.265 -17.559 1.00 94.56 591 CYS A O 1
ATOM 4720 N N . GLN A 1 592 ? 12.867 -7.743 -17.916 1.00 93.88 592 GLN A N 1
ATOM 4721 C CA . GLN A 1 592 ? 13.926 -6.750 -18.037 1.00 93.88 592 GLN A CA 1
ATOM 4722 C C . GLN A 1 592 ? 14.573 -6.846 -19.413 1.00 93.88 592 GLN A C 1
ATOM 4724 O O . GLN A 1 592 ? 14.696 -7.932 -19.987 1.00 93.88 592 GLN A O 1
ATOM 4729 N N . ILE A 1 593 ? 15.000 -5.703 -19.939 1.00 94.88 593 ILE A N 1
ATOM 4730 C CA . ILE A 1 593 ? 15.737 -5.619 -21.200 1.00 94.88 593 ILE A CA 1
ATOM 4731 C C . ILE A 1 593 ? 17.083 -4.936 -21.004 1.00 94.88 593 ILE A C 1
ATOM 4733 O O . ILE A 1 593 ? 17.280 -4.181 -20.051 1.00 94.88 593 ILE A O 1
ATOM 4737 N N . LEU A 1 594 ? 17.992 -5.189 -21.942 1.00 94.31 594 LEU A N 1
ATOM 4738 C CA . LEU A 1 594 ? 19.211 -4.411 -22.132 1.00 94.31 594 LEU A CA 1
ATOM 4739 C C . LEU A 1 594 ? 18.997 -3.425 -23.271 1.00 94.31 594 LEU A C 1
ATOM 4741 O O . LEU A 1 594 ? 18.614 -3.834 -24.362 1.00 94.31 594 LEU A O 1
ATOM 4745 N N . LEU A 1 595 ? 19.264 -2.141 -23.048 1.00 95.38 595 LEU A N 1
ATOM 4746 C CA . LEU A 1 595 ? 19.113 -1.115 -24.083 1.00 95.38 595 LEU A CA 1
ATOM 4747 C C . LEU A 1 595 ? 19.878 -1.474 -25.370 1.00 95.38 595 LEU A C 1
ATOM 4749 O O . LEU A 1 595 ? 21.078 -1.756 -25.330 1.00 95.38 595 LEU A O 1
ATOM 4753 N N . ARG A 1 596 ? 19.197 -1.434 -26.528 1.00 95.00 596 ARG A N 1
ATOM 4754 C CA . ARG A 1 596 ? 19.843 -1.664 -27.835 1.00 95.00 596 ARG A CA 1
ATOM 4755 C C . ARG A 1 596 ? 20.872 -0.578 -28.139 1.00 95.00 596 ARG A C 1
ATOM 4757 O O . ARG A 1 596 ? 20.703 0.590 -27.789 1.00 95.00 596 ARG A O 1
ATOM 4764 N N . GLN A 1 597 ? 21.894 -0.954 -28.906 1.00 93.06 597 GLN A N 1
ATOM 4765 C CA . GLN A 1 597 ? 22.988 -0.064 -29.297 1.00 93.06 597 GLN A CA 1
ATOM 4766 C C . GLN A 1 597 ? 22.514 1.216 -30.008 1.00 93.06 597 GLN A C 1
ATOM 4768 O O . GLN A 1 597 ? 23.093 2.274 -29.796 1.00 93.06 597 GLN A O 1
ATOM 4773 N N . GLU A 1 598 ? 21.448 1.156 -30.809 1.00 93.44 598 GLU A N 1
ATOM 4774 C CA . GLU A 1 598 ? 20.879 2.328 -31.498 1.00 93.44 598 GLU A CA 1
ATOM 4775 C C . GLU A 1 598 ? 20.378 3.404 -30.520 1.00 93.44 598 GLU A C 1
ATOM 4777 O O . GLU A 1 598 ? 20.608 4.600 -30.722 1.00 93.44 598 GLU A O 1
ATOM 4782 N N . ILE A 1 599 ? 19.761 2.985 -29.411 1.00 94.19 599 ILE A N 1
ATOM 4783 C CA . ILE A 1 599 ? 19.309 3.894 -28.352 1.00 94.19 599 ILE A CA 1
ATOM 4784 C C . ILE A 1 599 ? 20.523 4.483 -27.627 1.00 94.19 599 ILE A C 1
ATOM 4786 O O . ILE A 1 599 ? 20.564 5.686 -27.382 1.00 94.19 599 ILE A O 1
ATOM 4790 N N . LEU A 1 600 ? 21.550 3.672 -27.348 1.00 92.62 600 LEU A N 1
ATOM 4791 C CA . LEU A 1 600 ? 22.797 4.148 -26.735 1.00 92.62 600 LEU A CA 1
ATOM 4792 C C . LEU A 1 600 ? 23.528 5.172 -27.617 1.00 92.62 600 LEU A C 1
ATOM 4794 O O . LEU A 1 600 ? 24.053 6.160 -27.104 1.00 92.62 600 LEU A O 1
ATOM 4798 N N . ASN A 1 601 ? 23.520 4.979 -28.938 1.00 92.25 601 ASN A N 1
ATOM 4799 C CA . ASN A 1 601 ? 24.075 5.944 -29.888 1.00 92.25 601 ASN A CA 1
ATOM 4800 C C . ASN A 1 601 ? 23.293 7.266 -29.846 1.00 92.25 601 ASN A C 1
ATOM 4802 O O . ASN A 1 601 ? 23.900 8.331 -29.782 1.00 92.25 601 ASN A O 1
ATOM 4806 N N . THR A 1 602 ? 21.959 7.199 -29.777 1.00 92.38 602 THR A N 1
ATOM 4807 C CA . THR A 1 602 ? 21.100 8.390 -29.644 1.00 92.38 602 THR A CA 1
ATOM 4808 C C . THR A 1 602 ? 21.349 9.125 -28.319 1.00 92.38 602 THR A C 1
ATOM 4810 O O . THR A 1 602 ? 21.403 10.352 -28.286 1.00 92.38 602 THR A O 1
ATOM 4813 N N . ILE A 1 603 ? 21.557 8.389 -27.220 1.00 90.88 603 ILE A N 1
ATOM 4814 C CA . ILE A 1 603 ? 21.945 8.953 -25.915 1.00 90.88 603 ILE A CA 1
ATOM 4815 C C . ILE A 1 603 ? 23.267 9.710 -26.025 1.00 90.88 603 ILE A C 1
ATOM 4817 O O . ILE A 1 603 ? 23.376 10.827 -25.518 1.00 90.88 603 ILE A O 1
ATOM 4821 N N . LYS A 1 604 ? 24.252 9.131 -26.717 1.00 88.00 604 LYS A N 1
ATOM 4822 C CA . LYS A 1 604 ? 25.547 9.770 -26.948 1.00 88.00 604 LYS A CA 1
ATOM 4823 C C . LYS A 1 604 ? 25.411 11.058 -27.762 1.00 88.00 604 LYS A C 1
ATOM 4825 O O . LYS A 1 604 ? 25.936 12.086 -27.353 1.00 88.00 604 LYS A O 1
ATOM 4830 N N . GLU A 1 605 ? 24.661 11.031 -28.862 1.00 88.75 605 GLU A N 1
ATOM 4831 C CA . GLU A 1 605 ? 24.399 12.220 -29.687 1.00 88.75 605 GLU A CA 1
ATOM 4832 C C . GLU A 1 605 ? 23.701 13.330 -28.886 1.00 88.75 605 GLU A C 1
ATOM 4834 O O . GLU A 1 605 ? 24.091 14.500 -28.945 1.00 88.75 605 GLU A O 1
ATOM 4839 N N . TYR A 1 606 ? 22.702 12.962 -28.079 1.00 86.38 606 TYR A N 1
ATOM 4840 C CA . TYR A 1 606 ? 22.007 13.895 -27.198 1.00 86.38 606 TYR A CA 1
ATOM 4841 C C . TYR A 1 606 ? 22.957 14.509 -26.160 1.00 86.38 606 TYR A C 1
ATOM 4843 O O . TYR A 1 606 ? 22.956 15.729 -25.967 1.00 86.38 606 TYR A O 1
ATOM 4851 N N . GLN A 1 607 ? 23.801 13.693 -25.527 1.00 81.69 607 GLN A N 1
ATOM 4852 C CA . GLN A 1 607 ? 24.814 14.148 -24.576 1.00 81.69 607 GLN A CA 1
ATOM 4853 C C . GLN A 1 607 ? 25.819 15.106 -25.232 1.00 81.69 607 GLN A C 1
ATOM 4855 O O . GLN A 1 607 ? 26.079 16.181 -24.687 1.00 81.69 607 GLN A O 1
ATOM 4860 N N . ASP A 1 608 ? 26.339 14.760 -26.412 1.00 81.81 608 ASP A N 1
ATOM 4861 C CA . ASP A 1 608 ? 27.298 15.579 -27.160 1.00 81.81 608 ASP A CA 1
ATOM 4862 C C . ASP A 1 608 ? 26.687 16.938 -27.545 1.00 81.81 608 ASP A C 1
ATOM 4864 O O . ASP A 1 608 ? 27.332 17.978 -27.389 1.00 81.81 608 ASP A O 1
ATOM 4868 N N . SER A 1 609 ? 25.406 16.964 -27.936 1.00 81.94 609 SER A N 1
ATOM 4869 C CA . SER A 1 609 ? 24.688 18.208 -28.258 1.00 81.94 609 SER A CA 1
ATOM 4870 C C . SER A 1 609 ? 24.491 19.143 -27.053 1.00 81.94 609 SER A C 1
ATOM 4872 O O . SER A 1 609 ? 24.436 20.364 -27.214 1.00 81.94 609 SER A O 1
ATOM 4874 N N . LYS A 1 610 ? 24.418 18.592 -25.830 1.00 76.00 610 LYS A N 1
ATOM 4875 C CA . LYS A 1 610 ? 24.178 19.343 -24.582 1.00 76.00 610 LYS A CA 1
ATOM 4876 C C . LYS A 1 610 ? 25.412 19.460 -23.686 1.00 76.00 610 LYS A C 1
ATOM 4878 O O . LYS A 1 610 ? 25.325 20.019 -22.590 1.00 76.00 610 LYS A O 1
ATOM 4883 N N . ILE A 1 611 ? 26.581 19.024 -24.159 1.00 71.19 611 ILE A N 1
ATOM 4884 C CA . ILE A 1 611 ? 27.803 18.911 -23.352 1.00 71.19 611 ILE A CA 1
ATOM 4885 C C . ILE A 1 611 ? 28.240 20.252 -22.742 1.00 71.19 611 ILE A C 1
ATOM 4887 O O . ILE A 1 611 ? 28.747 20.293 -21.621 1.00 71.19 611 ILE A O 1
ATOM 4891 N N . HIS A 1 612 ? 28.018 21.362 -23.454 1.00 61.97 612 HIS A N 1
ATOM 4892 C CA . HIS A 1 612 ? 28.356 22.707 -22.984 1.00 61.97 612 HIS A CA 1
ATOM 4893 C C . HIS A 1 612 ? 27.467 23.164 -21.817 1.00 61.97 612 HIS A C 1
ATOM 4895 O O . HIS A 1 612 ? 27.973 23.790 -20.889 1.00 61.97 612 HIS A O 1
ATOM 4901 N N . LEU A 1 613 ? 26.178 22.806 -21.834 1.00 61.44 613 LEU A N 1
ATOM 4902 C CA . LEU A 1 613 ? 25.211 23.108 -20.770 1.00 61.44 613 LEU A CA 1
ATOM 4903 C C . LEU A 1 613 ? 25.414 22.209 -19.543 1.00 61.44 613 LEU A C 1
ATOM 4905 O O . LEU A 1 613 ? 25.232 22.632 -18.408 1.00 61.44 613 LEU A O 1
ATOM 4909 N N . MET A 1 614 ? 25.823 20.961 -19.766 1.00 62.31 614 MET A N 1
ATOM 4910 C CA . MET A 1 614 ? 26.062 20.002 -18.689 1.00 62.31 614 MET A CA 1
ATOM 4911 C C . MET A 1 614 ? 27.380 20.273 -17.943 1.00 62.31 614 MET A C 1
ATOM 4913 O O . MET A 1 614 ? 27.443 20.162 -16.720 1.00 62.31 614 MET A O 1
ATOM 4917 N N . LYS A 1 615 ? 28.433 20.703 -18.654 1.00 58.97 615 LYS A N 1
ATOM 4918 C CA . LYS A 1 615 ? 29.713 21.097 -18.035 1.00 58.97 615 LYS A CA 1
ATOM 4919 C C . LYS A 1 615 ? 29.595 22.361 -17.183 1.00 58.97 615 LYS A C 1
ATOM 4921 O O . LYS A 1 615 ? 30.240 22.439 -16.139 1.00 58.97 615 LYS A O 1
ATOM 4926 N N . SER A 1 616 ? 28.781 23.336 -17.593 1.00 52.78 616 SER A N 1
ATOM 4927 C CA . SER A 1 616 ? 28.548 24.555 -16.805 1.00 52.78 616 SER A CA 1
ATOM 4928 C C . SER A 1 616 ? 27.739 24.290 -15.530 1.00 52.78 616 SER A C 1
ATOM 4930 O O . SER A 1 616 ? 27.945 24.980 -14.534 1.00 52.78 616 SER A O 1
ATOM 4932 N N . ALA A 1 617 ? 26.892 23.257 -15.523 1.00 52.75 617 ALA A N 1
ATOM 4933 C CA . ALA A 1 617 ? 26.087 22.850 -14.372 1.00 52.75 617 ALA A CA 1
ATOM 4934 C C . ALA A 1 617 ? 26.814 21.929 -13.362 1.00 52.75 617 ALA A C 1
ATOM 4936 O O . ALA A 1 617 ? 26.233 21.596 -12.333 1.00 52.75 617 ALA A O 1
ATOM 4937 N N . LYS A 1 618 ? 28.076 21.528 -13.609 1.00 55.84 618 LYS A N 1
ATOM 4938 C CA . LYS A 1 618 ? 28.839 20.550 -12.789 1.00 55.84 618 LYS A CA 1
ATOM 4939 C C . LYS A 1 618 ? 28.114 19.202 -12.571 1.00 55.84 618 LYS A C 1
ATOM 4941 O O . LYS A 1 618 ? 28.417 18.493 -11.618 1.00 55.84 618 LYS A O 1
ATOM 4946 N N . THR A 1 619 ? 27.188 18.833 -13.451 1.00 53.59 619 THR A N 1
ATOM 4947 C CA . THR A 1 619 ? 26.289 17.668 -13.325 1.00 53.59 619 THR A CA 1
ATOM 4948 C C . THR A 1 619 ? 26.777 16.427 -14.074 1.00 53.59 619 THR A C 1
ATOM 4950 O O . THR A 1 619 ? 25.979 15.566 -14.416 1.00 53.59 619 THR A O 1
ATOM 4953 N N . LEU A 1 620 ? 28.063 16.346 -14.428 1.00 57.16 620 LEU A N 1
ATOM 4954 C CA . LEU A 1 620 ? 28.553 15.244 -15.255 1.00 57.16 620 LEU A CA 1
ATOM 4955 C C . LEU A 1 620 ? 29.989 14.859 -14.903 1.00 57.16 620 LEU A C 1
ATOM 4957 O O . LEU A 1 620 ? 30.941 15.584 -15.205 1.00 57.16 620 LEU A O 1
ATOM 4961 N N . ILE A 1 621 ? 30.140 13.684 -14.290 1.00 58.91 621 ILE A N 1
ATOM 4962 C CA . ILE A 1 621 ? 31.428 13.002 -14.128 1.00 58.91 621 ILE A CA 1
ATOM 4963 C C . ILE A 1 621 ? 31.605 12.086 -15.342 1.00 58.91 621 ILE A C 1
ATOM 4965 O O . ILE A 1 621 ? 31.064 10.986 -15.390 1.00 58.91 621 ILE A O 1
ATOM 4969 N N . ILE A 1 622 ? 32.342 12.556 -16.351 1.00 63.41 622 ILE A N 1
ATOM 4970 C CA . ILE A 1 622 ? 32.692 11.741 -17.523 1.00 63.41 622 ILE A CA 1
ATOM 4971 C C . ILE A 1 622 ? 34.024 11.045 -17.236 1.00 63.41 622 ILE A C 1
ATOM 4973 O O . ILE A 1 622 ? 35.086 11.659 -17.370 1.00 63.41 622 ILE A O 1
ATOM 4977 N N . ASP A 1 623 ? 33.982 9.768 -16.854 1.00 65.94 623 ASP A N 1
ATOM 4978 C CA . ASP A 1 623 ? 35.187 8.937 -16.814 1.00 65.94 623 ASP A CA 1
ATOM 4979 C C . ASP A 1 623 ? 35.507 8.454 -18.234 1.00 65.94 623 ASP A C 1
ATOM 4981 O O . ASP A 1 623 ? 34.744 7.711 -18.842 1.00 65.94 623 ASP A O 1
ATOM 4985 N N . LYS A 1 624 ? 36.657 8.863 -18.781 1.00 70.56 624 LYS A N 1
ATOM 4986 C CA . LYS A 1 624 ? 37.093 8.467 -20.133 1.00 70.56 624 LYS A CA 1
ATOM 4987 C C . LYS A 1 624 ? 37.350 6.960 -20.276 1.00 70.56 624 LYS A C 1
ATOM 4989 O O . LYS A 1 624 ? 37.504 6.487 -21.400 1.00 70.56 624 LYS A O 1
ATOM 4994 N N . ARG A 1 625 ? 37.451 6.225 -19.163 1.00 77.69 625 ARG A N 1
ATOM 4995 C CA . ARG A 1 625 ? 37.561 4.759 -19.144 1.00 77.69 625 ARG A CA 1
ATOM 4996 C C . ARG A 1 625 ? 36.204 4.079 -19.312 1.00 77.69 625 ARG A C 1
ATOM 4998 O O . ARG A 1 625 ? 36.166 2.910 -19.691 1.00 77.69 625 ARG A O 1
ATOM 5005 N N . ASP A 1 626 ? 35.116 4.791 -19.025 1.00 81.12 626 ASP A N 1
ATOM 5006 C CA . ASP A 1 626 ? 33.765 4.267 -19.138 1.00 81.12 626 ASP A CA 1
ATOM 5007 C C . ASP A 1 626 ? 33.355 4.152 -20.609 1.00 81.12 626 ASP A C 1
ATOM 5009 O O . ASP A 1 626 ? 33.468 5.095 -21.394 1.00 81.12 626 ASP A O 1
ATOM 5013 N N . LYS A 1 627 ? 32.899 2.959 -20.993 1.00 83.12 627 LYS A N 1
ATOM 5014 C CA . LYS A 1 627 ? 32.464 2.658 -22.363 1.00 83.12 627 LYS A CA 1
ATOM 5015 C C . LYS A 1 627 ? 30.970 2.911 -22.566 1.00 83.12 627 LYS A C 1
ATOM 5017 O O . LYS A 1 627 ? 30.502 2.848 -23.701 1.00 83.12 627 LYS A O 1
ATOM 5022 N N . ILE A 1 628 ? 30.223 3.177 -21.494 1.00 84.81 628 ILE A N 1
ATOM 5023 C CA . ILE A 1 628 ? 28.785 3.434 -21.533 1.00 84.81 628 ILE A CA 1
ATOM 5024 C C . ILE A 1 628 ? 28.554 4.943 -21.602 1.00 84.81 628 ILE A C 1
ATOM 5026 O O . ILE A 1 628 ? 29.039 5.703 -20.772 1.00 84.81 628 ILE A O 1
ATOM 5030 N N . SER A 1 629 ? 27.786 5.386 -22.600 1.00 82.56 629 SER A N 1
ATOM 5031 C CA . SER A 1 629 ? 27.505 6.814 -22.827 1.00 82.56 629 SER A CA 1
ATOM 5032 C C . SER A 1 629 ? 26.507 7.419 -21.831 1.00 82.56 629 SER A C 1
ATOM 5034 O O . SER A 1 629 ? 26.300 8.625 -21.820 1.00 82.56 629 SER A O 1
ATOM 5036 N N . ILE A 1 630 ? 25.875 6.603 -20.988 1.00 87.19 630 ILE A N 1
ATOM 5037 C CA . ILE A 1 630 ? 24.951 7.072 -19.951 1.00 87.19 630 ILE A CA 1
ATOM 5038 C C . ILE A 1 630 ? 25.772 7.580 -18.754 1.00 87.19 630 ILE A C 1
ATOM 5040 O O . ILE A 1 630 ? 26.570 6.804 -18.226 1.00 87.19 630 ILE A O 1
ATOM 5044 N N . PRO A 1 631 ? 25.583 8.826 -18.285 1.00 83.38 631 PRO A N 1
ATOM 5045 C CA . PRO A 1 631 ? 26.275 9.338 -17.100 1.00 83.38 631 PRO A CA 1
ATOM 5046 C C . PRO A 1 631 ? 26.053 8.451 -15.863 1.00 83.38 631 PRO A C 1
ATOM 5048 O O . PRO A 1 631 ? 24.988 7.856 -15.704 1.00 83.38 631 PRO A O 1
ATOM 5051 N N . LEU A 1 632 ? 27.045 8.367 -14.970 1.00 79.62 632 LEU A N 1
ATOM 5052 C CA . LEU A 1 632 ? 26.947 7.552 -13.747 1.00 79.62 632 LEU A CA 1
ATOM 5053 C C . LEU A 1 632 ? 25.849 8.037 -12.790 1.00 79.62 632 LEU A C 1
ATOM 5055 O O . LEU A 1 632 ? 25.250 7.235 -12.080 1.00 79.62 632 LEU A O 1
ATOM 5059 N N . ASP A 1 633 ? 25.593 9.341 -12.777 1.00 77.25 633 ASP A N 1
ATOM 5060 C CA . ASP A 1 633 ? 24.592 10.018 -11.957 1.00 77.25 633 ASP A CA 1
ATOM 5061 C C . ASP A 1 633 ? 23.270 10.280 -12.698 1.00 77.25 633 ASP A C 1
ATOM 5063 O O . ASP A 1 633 ? 22.387 10.945 -12.156 1.00 77.25 633 ASP A O 1
ATOM 5067 N N . ASP A 1 634 ? 23.101 9.739 -13.913 1.00 83.50 634 ASP A N 1
ATOM 5068 C CA . ASP A 1 634 ? 21.854 9.856 -14.669 1.00 83.50 634 ASP A CA 1
ATOM 5069 C C . ASP A 1 634 ? 20.702 9.158 -13.923 1.00 83.50 634 ASP A C 1
ATOM 5071 O O . ASP A 1 634 ? 20.741 7.932 -13.741 1.00 83.50 634 ASP A O 1
ATOM 5075 N N . PRO A 1 635 ? 19.644 9.885 -13.512 1.00 83.62 635 PRO A N 1
ATOM 5076 C CA . PRO A 1 635 ? 18.505 9.272 -12.841 1.00 83.62 635 PRO A CA 1
ATOM 5077 C C . PRO A 1 635 ? 17.848 8.196 -13.720 1.00 83.62 635 PRO A C 1
ATOM 5079 O O . PRO A 1 635 ? 17.847 8.330 -14.949 1.00 83.62 635 PRO A O 1
ATOM 5082 N N . PRO A 1 636 ? 17.280 7.129 -13.130 1.00 85.88 636 PRO A N 1
ATOM 5083 C CA . PRO A 1 636 ? 16.557 6.121 -13.898 1.00 85.88 636 PRO A CA 1
ATOM 5084 C C . PRO A 1 636 ? 15.354 6.746 -14.621 1.00 85.88 636 PRO A C 1
ATOM 5086 O O . PRO A 1 636 ? 14.740 7.662 -14.077 1.00 85.88 636 PRO A O 1
ATOM 5089 N N . PRO A 1 637 ? 14.993 6.276 -15.827 1.00 91.12 637 PRO A N 1
ATOM 5090 C CA . PRO A 1 637 ? 13.775 6.730 -16.482 1.00 91.12 637 PRO A CA 1
ATOM 5091 C C . PRO A 1 637 ? 12.535 6.234 -15.724 1.00 91.12 637 PRO A C 1
ATOM 5093 O O . PRO A 1 637 ? 12.569 5.214 -15.034 1.00 91.12 637 PRO A O 1
ATOM 5096 N N . ALA A 1 638 ? 11.438 6.962 -15.884 1.00 95.12 638 ALA A N 1
ATOM 5097 C CA . ALA A 1 638 ? 10.133 6.715 -15.295 1.00 95.12 638 ALA A CA 1
ATOM 5098 C C . ALA A 1 638 ? 9.050 7.142 -16.300 1.00 95.12 638 ALA A C 1
ATOM 5100 O O . ALA A 1 638 ? 8.595 8.293 -16.324 1.00 95.12 638 ALA A O 1
ATOM 5101 N N . LEU A 1 639 ? 8.663 6.211 -17.170 1.00 96.94 639 LEU A N 1
ATOM 5102 C CA . LEU A 1 639 ? 7.655 6.403 -18.210 1.00 96.94 639 LEU A CA 1
ATOM 5103 C C . LEU A 1 639 ? 6.485 5.444 -18.000 1.00 96.94 639 LEU A C 1
ATOM 5105 O O . LEU A 1 639 ? 6.635 4.374 -17.407 1.00 96.94 639 LEU A O 1
ATOM 5109 N N . LEU A 1 640 ? 5.325 5.817 -18.530 1.00 96.06 640 LEU A N 1
ATOM 5110 C CA . LEU A 1 640 ? 4.167 4.939 -18.622 1.00 96.06 640 LEU A CA 1
ATOM 5111 C C . LEU A 1 640 ? 3.576 4.928 -20.030 1.00 96.06 640 LEU A C 1
ATOM 5113 O O . LEU A 1 640 ? 3.740 5.886 -20.793 1.00 96.06 640 LEU A O 1
ATOM 5117 N N . LEU A 1 641 ? 2.849 3.853 -20.342 1.00 95.56 641 LEU A N 1
ATOM 5118 C CA . LEU A 1 641 ? 1.838 3.874 -21.397 1.00 95.56 641 LEU A CA 1
ATOM 5119 C C . LEU A 1 641 ? 0.474 4.023 -20.728 1.00 95.56 641 LEU A C 1
ATOM 5121 O O . LEU A 1 641 ? 0.105 3.214 -19.877 1.00 95.56 641 LEU A O 1
ATOM 5125 N N . LYS A 1 642 ? -0.264 5.070 -21.101 1.00 89.75 642 LYS A N 1
ATOM 5126 C CA . LYS A 1 642 ? -1.590 5.347 -20.544 1.00 89.75 642 LYS A CA 1
ATOM 5127 C C . LYS A 1 642 ? -2.549 4.199 -20.854 1.00 89.75 642 LYS A C 1
ATOM 5129 O O . LYS A 1 642 ? -2.567 3.683 -21.979 1.00 89.75 642 LYS A O 1
ATOM 5134 N N . VAL A 1 643 ? -3.376 3.877 -19.859 1.00 92.25 643 VAL A N 1
ATOM 5135 C CA . VAL A 1 643 ? -4.554 3.019 -20.009 1.00 92.25 643 VAL A CA 1
ATOM 5136 C C . VAL A 1 643 ? -5.458 3.622 -21.084 1.00 92.25 643 VAL A C 1
ATOM 5138 O O . VAL A 1 643 ? -5.616 4.842 -21.167 1.00 92.25 643 VAL A O 1
ATOM 5141 N N . THR A 1 644 ? -6.047 2.774 -21.921 1.00 91.62 644 THR A N 1
ATOM 5142 C CA . THR A 1 644 ? -7.077 3.171 -22.889 1.00 91.62 644 THR A CA 1
ATOM 5143 C C . THR A 1 644 ? -8.237 2.182 -22.838 1.00 91.62 644 THR A C 1
ATOM 5145 O O . THR A 1 644 ? -8.162 1.156 -22.166 1.00 91.62 644 THR A O 1
ATOM 5148 N N . LYS A 1 645 ? -9.323 2.469 -23.560 1.00 89.00 645 LYS A N 1
ATOM 5149 C CA . LYS A 1 645 ? -10.458 1.543 -23.658 1.00 89.00 645 LYS A CA 1
ATOM 5150 C C . LYS A 1 645 ? -10.076 0.217 -24.331 1.00 89.00 645 LYS A C 1
ATOM 5152 O O . LYS A 1 645 ? -10.561 -0.828 -23.910 1.00 89.00 645 LYS A O 1
ATOM 5157 N N . ASP A 1 646 ? -9.210 0.272 -25.342 1.00 88.69 646 ASP A N 1
ATOM 5158 C CA . ASP A 1 646 ? -8.796 -0.900 -26.126 1.00 88.69 646 ASP A CA 1
ATOM 5159 C C . ASP A 1 646 ? -7.622 -1.653 -25.484 1.00 88.69 646 ASP A C 1
ATOM 5161 O O . ASP A 1 646 ? -7.446 -2.848 -25.711 1.00 88.69 646 ASP A O 1
ATOM 5165 N N . GLN A 1 647 ? -6.833 -0.961 -24.659 1.00 90.88 647 GLN A N 1
ATOM 5166 C CA . GLN A 1 647 ? -5.704 -1.513 -23.905 1.00 90.88 647 GLN A CA 1
ATOM 5167 C C . GLN A 1 647 ? -5.887 -1.165 -22.422 1.00 90.88 647 GLN A C 1
ATOM 5169 O O . GLN A 1 647 ? -5.271 -0.211 -21.929 1.00 90.88 647 GLN A O 1
ATOM 5174 N N . PRO A 1 648 ? -6.781 -1.886 -21.716 1.00 90.94 648 PRO A N 1
ATOM 5175 C CA . PRO A 1 648 ? -7.187 -1.574 -20.350 1.00 90.94 648 PRO A CA 1
ATOM 5176 C C . PRO A 1 648 ? -6.188 -2.109 -19.305 1.00 90.94 648 PRO A C 1
ATOM 5178 O O . PRO A 1 648 ? -6.583 -2.682 -18.291 1.00 90.94 648 PRO A O 1
ATOM 5181 N N . TRP A 1 649 ? -4.890 -1.947 -19.562 1.00 94.31 649 TRP A N 1
ATOM 5182 C CA . TRP A 1 649 ? -3.800 -2.299 -18.652 1.00 94.31 649 TRP A CA 1
ATOM 5183 C C . TRP A 1 649 ? -2.842 -1.123 -18.483 1.00 94.31 649 TRP A C 1
ATOM 5185 O O . TRP A 1 649 ? -2.614 -0.334 -19.403 1.00 94.31 649 TRP A O 1
ATOM 5195 N N . HIS A 1 650 ? -2.285 -1.007 -17.281 1.00 95.88 650 HIS A N 1
ATOM 5196 C CA . HIS A 1 650 ? -1.300 0.012 -16.930 1.00 95.88 650 HIS A CA 1
ATOM 5197 C C . HIS A 1 650 ? 0.104 -0.502 -17.228 1.00 95.88 650 HIS A C 1
ATOM 5199 O O . HIS A 1 650 ? 0.399 -1.667 -16.968 1.00 95.88 650 HIS A O 1
ATOM 5205 N N . VAL A 1 651 ? 0.975 0.358 -17.754 1.00 97.50 651 VAL A N 1
ATOM 5206 C CA . V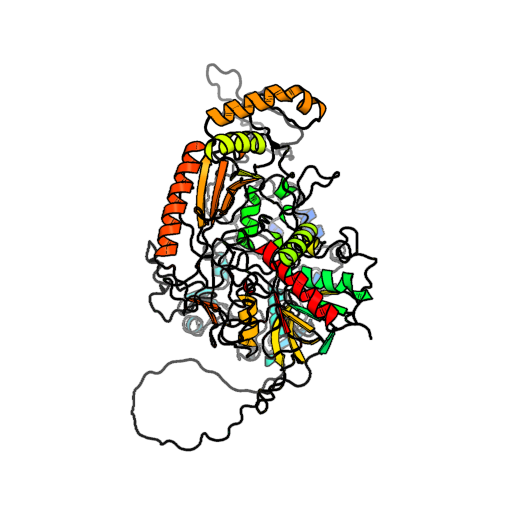AL A 1 651 ? 2.341 -0.017 -18.139 1.00 97.50 651 VAL A CA 1
ATOM 5207 C C . VAL A 1 651 ? 3.333 0.922 -17.487 1.00 97.50 651 VAL A C 1
ATOM 5209 O O . VAL A 1 651 ? 3.226 2.133 -17.657 1.00 97.50 651 VAL A O 1
ATOM 5212 N N . GLN A 1 652 ? 4.331 0.368 -16.808 1.00 97.50 652 GLN A N 1
ATOM 5213 C CA . GLN A 1 652 ? 5.475 1.102 -16.277 1.00 97.50 652 GLN A CA 1
ATOM 5214 C C . GLN A 1 652 ? 6.744 0.671 -17.019 1.00 97.50 652 GLN A C 1
ATOM 5216 O O . GLN A 1 652 ? 7.040 -0.521 -17.124 1.00 97.50 652 GLN A O 1
ATOM 5221 N N . ILE A 1 653 ? 7.484 1.654 -17.533 1.00 96.81 653 ILE A N 1
ATOM 5222 C CA . ILE A 1 653 ? 8.782 1.491 -18.194 1.00 96.81 653 ILE A CA 1
ATOM 5223 C C . ILE A 1 653 ? 9.773 2.322 -17.386 1.00 96.81 653 ILE A C 1
ATOM 5225 O O . ILE A 1 653 ? 9.813 3.551 -17.498 1.00 96.81 653 ILE A O 1
ATOM 5229 N N . HIS A 1 654 ? 10.521 1.664 -16.510 1.00 93.69 654 HIS A N 1
ATOM 5230 C CA . HIS A 1 654 ? 11.336 2.354 -15.513 1.00 93.69 654 HIS A CA 1
ATOM 5231 C C . HIS A 1 654 ? 12.517 1.505 -15.039 1.00 93.69 654 HIS A C 1
ATOM 5233 O O . HIS A 1 654 ? 12.767 0.431 -15.575 1.00 93.69 654 HIS A O 1
ATOM 5239 N N . LYS A 1 655 ? 13.253 1.979 -14.034 1.00 87.69 655 LYS A N 1
ATOM 5240 C CA . LYS A 1 655 ? 14.144 1.137 -13.229 1.00 87.69 655 LYS A CA 1
ATOM 5241 C C . LYS A 1 655 ? 13.883 1.422 -11.755 1.00 87.69 655 LYS A C 1
ATOM 5243 O O . LYS A 1 655 ? 14.075 2.555 -11.319 1.00 87.69 655 LYS A O 1
ATOM 5248 N N . GLU A 1 656 ? 13.457 0.413 -11.000 1.00 83.50 656 GLU A N 1
ATOM 5249 C CA . GLU A 1 656 ? 13.103 0.574 -9.583 1.00 83.50 656 GLU A CA 1
ATOM 5250 C C . GLU A 1 656 ? 13.348 -0.712 -8.784 1.00 83.50 656 GLU A C 1
ATOM 5252 O O . GLU A 1 656 ? 13.200 -1.808 -9.320 1.00 83.50 656 GLU A O 1
ATOM 5257 N N . ALA A 1 657 ? 13.679 -0.581 -7.496 1.00 77.56 657 ALA A N 1
ATOM 5258 C CA . ALA A 1 657 ? 13.823 -1.722 -6.594 1.00 77.56 657 ALA A CA 1
ATOM 5259 C C . ALA A 1 657 ? 12.521 -2.529 -6.506 1.00 77.56 657 ALA A C 1
ATOM 5261 O O . ALA A 1 657 ? 11.429 -1.967 -6.374 1.00 77.56 657 ALA A O 1
ATOM 5262 N N . PHE A 1 658 ? 12.633 -3.855 -6.572 1.00 71.44 658 PHE A N 1
ATOM 5263 C CA . PHE A 1 658 ? 11.474 -4.738 -6.550 1.00 71.44 658 PHE A CA 1
ATOM 5264 C C . PHE A 1 658 ? 11.832 -6.133 -6.058 1.00 71.44 658 PHE A C 1
ATOM 5266 O O . PHE A 1 658 ? 12.816 -6.720 -6.497 1.00 71.44 658 PHE A O 1
ATOM 5273 N N . PHE A 1 659 ? 10.999 -6.673 -5.170 1.00 58.25 659 PHE A N 1
ATOM 5274 C CA . PHE A 1 659 ? 11.227 -7.901 -4.394 1.00 58.25 659 PHE A CA 1
ATOM 5275 C C . PHE A 1 659 ? 11.265 -9.206 -5.210 1.00 58.25 659 PHE A C 1
ATOM 5277 O O . PHE A 1 659 ? 11.375 -10.289 -4.648 1.00 58.25 659 PHE A O 1
ATOM 5284 N N . SER A 1 660 ? 11.139 -9.137 -6.538 1.00 56.62 660 SER A N 1
ATOM 5285 C CA . SER A 1 660 ? 11.303 -10.293 -7.428 1.00 56.62 660 SER A CA 1
ATOM 5286 C C . SER A 1 660 ? 12.537 -10.188 -8.334 1.00 56.62 660 SER A C 1
ATOM 5288 O O . SER A 1 660 ? 12.653 -10.954 -9.297 1.00 56.62 660 SER A O 1
ATOM 5290 N N . GLU A 1 661 ? 13.420 -9.212 -8.096 1.00 63.62 661 GLU A N 1
ATOM 5291 C CA . GLU A 1 661 ? 14.608 -8.957 -8.914 1.00 63.62 661 GLU A CA 1
ATOM 5292 C C . GLU A 1 661 ? 15.856 -9.637 -8.345 1.00 63.62 661 GLU A C 1
ATOM 5294 O O . GLU A 1 661 ? 16.231 -9.444 -7.191 1.00 63.62 661 GLU A O 1
ATOM 5299 N N . LYS A 1 662 ? 16.563 -10.389 -9.195 1.00 63.25 662 LYS A N 1
ATOM 5300 C CA . LYS A 1 662 ? 17.918 -10.857 -8.888 1.00 63.25 662 LYS A CA 1
ATOM 5301 C C . LYS A 1 662 ? 18.911 -9.778 -9.298 1.00 63.25 662 LYS A C 1
ATOM 5303 O O . LYS A 1 662 ? 18.860 -9.261 -10.409 1.00 63.25 662 LYS A O 1
ATOM 5308 N N . TRP A 1 663 ? 19.848 -9.449 -8.417 1.00 62.16 663 TRP A N 1
ATOM 5309 C CA . TRP A 1 663 ? 20.920 -8.525 -8.770 1.00 62.16 663 TRP A CA 1
ATOM 5310 C C . TRP A 1 663 ? 21.920 -9.203 -9.716 1.00 62.16 663 TRP A C 1
ATOM 5312 O O . TRP A 1 663 ? 22.572 -10.181 -9.358 1.00 62.16 663 TRP A O 1
ATOM 5322 N N . HIS A 1 664 ? 22.080 -8.638 -10.913 1.00 68.88 664 HIS A N 1
ATOM 5323 C CA . HIS A 1 664 ? 23.153 -8.965 -11.852 1.00 68.88 664 HIS A CA 1
ATOM 5324 C C . HIS A 1 664 ? 24.385 -8.068 -11.629 1.00 68.88 664 HIS A C 1
ATOM 5326 O O . HIS A 1 664 ? 24.343 -6.874 -11.909 1.00 68.88 664 HIS A O 1
ATOM 5332 N N . THR A 1 665 ? 25.492 -8.617 -11.124 1.00 68.62 665 THR A N 1
ATOM 5333 C CA . THR A 1 665 ? 26.759 -7.869 -10.954 1.00 68.62 665 THR A CA 1
ATOM 5334 C C . THR A 1 665 ? 27.604 -7.826 -12.227 1.00 68.62 665 THR A C 1
ATOM 5336 O O . THR A 1 665 ? 28.490 -6.988 -12.354 1.00 68.62 665 THR A O 1
ATOM 5339 N N . SER A 1 666 ? 27.325 -8.712 -13.186 1.00 81.88 666 SER A N 1
ATOM 5340 C CA . SER A 1 666 ? 28.062 -8.822 -14.452 1.00 81.88 666 SER A CA 1
ATOM 5341 C C . SER A 1 666 ? 27.595 -7.842 -15.533 1.00 81.88 666 SER A C 1
ATOM 5343 O O . SER A 1 666 ? 28.183 -7.807 -16.611 1.00 81.88 666 SER A O 1
ATOM 5345 N N . ILE A 1 667 ? 26.522 -7.087 -15.282 1.00 85.44 667 ILE A N 1
ATOM 5346 C CA . ILE A 1 667 ? 25.896 -6.176 -16.244 1.00 85.44 667 ILE A CA 1
ATOM 5347 C C . ILE A 1 667 ? 25.720 -4.815 -15.580 1.00 85.44 667 ILE A C 1
ATOM 5349 O O . ILE A 1 667 ? 25.252 -4.722 -14.447 1.00 85.44 667 ILE A O 1
ATOM 5353 N N . ASP A 1 668 ? 26.081 -3.756 -16.301 1.00 86.81 668 ASP A N 1
ATOM 5354 C CA . ASP A 1 668 ? 25.919 -2.390 -15.820 1.00 86.81 668 ASP A CA 1
ATOM 5355 C C . ASP A 1 668 ? 24.432 -2.015 -15.724 1.00 86.81 668 ASP A C 1
ATOM 5357 O O . ASP A 1 668 ? 23.684 -2.094 -16.704 1.00 86.81 668 ASP A O 1
ATOM 5361 N N . SER A 1 669 ? 24.000 -1.583 -14.538 1.00 84.69 669 SER A N 1
ATOM 5362 C CA . SER A 1 669 ? 22.598 -1.274 -14.244 1.00 84.69 669 SER A CA 1
ATOM 5363 C C . SER A 1 669 ? 22.037 -0.119 -15.071 1.00 84.69 669 SER A C 1
ATOM 5365 O O . SER A 1 669 ? 20.820 -0.037 -15.243 1.00 84.69 669 SER A O 1
ATOM 5367 N N . ARG A 1 670 ? 22.886 0.753 -15.636 1.00 87.94 670 ARG A N 1
ATOM 5368 C CA . ARG A 1 670 ? 22.449 1.849 -16.517 1.00 87.94 670 ARG A CA 1
ATOM 5369 C C . ARG A 1 670 ? 21.792 1.337 -17.797 1.00 87.94 670 ARG A C 1
ATOM 5371 O O . ARG A 1 670 ? 20.952 2.035 -18.361 1.00 87.94 670 ARG A O 1
ATOM 5378 N N . LEU A 1 671 ? 22.159 0.129 -18.227 1.00 91.75 671 LEU A N 1
ATOM 5379 C CA . LEU A 1 671 ? 21.656 -0.516 -19.440 1.00 91.75 671 LEU A CA 1
ATOM 5380 C C . LEU A 1 671 ? 20.340 -1.268 -19.225 1.00 91.75 671 LEU A C 1
ATOM 5382 O O . LEU A 1 671 ? 19.706 -1.645 -20.208 1.00 91.75 671 LEU A O 1
ATOM 5386 N N . ILE A 1 672 ? 19.953 -1.510 -17.971 1.00 91.12 672 ILE A N 1
ATOM 5387 C CA . ILE A 1 672 ? 18.798 -2.335 -17.617 1.00 91.12 672 ILE A CA 1
ATOM 5388 C C . ILE A 1 672 ? 17.550 -1.458 -17.516 1.00 91.12 672 ILE A C 1
ATOM 5390 O O . ILE A 1 672 ? 17.567 -0.422 -16.848 1.00 91.12 672 ILE A O 1
ATOM 5394 N N . LEU A 1 673 ? 16.458 -1.905 -18.136 1.00 92.94 673 LEU A N 1
ATOM 5395 C CA . LEU A 1 673 ? 15.118 -1.354 -17.930 1.00 92.94 673 LEU A CA 1
ATOM 5396 C C . LEU A 1 673 ? 14.138 -2.442 -17.519 1.00 92.94 673 LEU A C 1
ATOM 5398 O O . LEU A 1 673 ? 14.136 -3.530 -18.094 1.00 92.94 673 LEU A O 1
ATOM 5402 N N . ASP A 1 674 ? 13.272 -2.090 -16.580 1.00 93.94 674 ASP A N 1
ATOM 5403 C CA . ASP A 1 674 ? 12.161 -2.894 -16.103 1.00 93.94 674 ASP A CA 1
ATOM 5404 C C . ASP A 1 674 ? 10.899 -2.501 -16.879 1.00 93.94 674 ASP A C 1
ATOM 5406 O O . ASP A 1 674 ? 10.579 -1.316 -17.039 1.00 93.94 674 ASP A O 1
ATOM 5410 N N . ILE A 1 675 ? 10.165 -3.507 -17.347 1.00 96.44 675 ILE A N 1
ATOM 5411 C CA . ILE A 1 675 ? 8.876 -3.336 -18.013 1.00 96.44 675 ILE A CA 1
ATOM 5412 C C . ILE A 1 675 ? 7.842 -4.115 -17.205 1.00 96.44 675 ILE A C 1
ATOM 5414 O O . ILE A 1 675 ? 7.936 -5.338 -17.087 1.00 96.44 675 ILE A O 1
ATOM 5418 N N . ARG A 1 676 ? 6.865 -3.400 -16.640 1.00 96.50 676 ARG A N 1
ATOM 5419 C CA . ARG A 1 676 ? 5.789 -3.963 -15.813 1.00 96.50 676 ARG A CA 1
ATOM 5420 C C . ARG A 1 676 ? 4.447 -3.614 -16.424 1.00 96.50 676 ARG A C 1
ATOM 5422 O O . ARG A 1 676 ? 4.171 -2.440 -16.658 1.00 96.50 676 ARG A O 1
ATOM 5429 N N . TYR A 1 677 ? 3.620 -4.623 -16.660 1.00 97.69 677 TYR A N 1
ATOM 5430 C CA . TYR A 1 677 ? 2.231 -4.426 -17.055 1.00 97.69 677 TYR A CA 1
ATOM 5431 C C . TYR A 1 677 ? 1.312 -4.941 -15.955 1.00 97.69 677 TYR A C 1
ATOM 5433 O O . TYR A 1 677 ? 1.566 -6.007 -15.397 1.00 97.69 677 TYR A O 1
ATOM 5441 N N . PHE A 1 678 ? 0.237 -4.208 -15.693 1.00 97.19 678 PHE A N 1
ATOM 5442 C CA . PHE A 1 678 ? -0.768 -4.520 -14.684 1.00 97.19 678 PHE A CA 1
ATOM 5443 C C . PHE A 1 678 ? -2.130 -4.611 -15.366 1.00 97.19 678 PHE A C 1
ATOM 5445 O O . PHE A 1 678 ? -2.582 -3.645 -15.985 1.00 97.19 678 PHE A O 1
ATOM 5452 N N . SER A 1 679 ? -2.778 -5.770 -15.266 1.00 94.94 679 SER A N 1
ATOM 5453 C CA . SER A 1 679 ? -4.135 -5.981 -15.774 1.00 94.94 679 SER A CA 1
ATOM 5454 C C . SER A 1 679 ? -5.165 -5.761 -14.668 1.00 94.94 679 SER A C 1
ATOM 5456 O O . SER A 1 679 ? -4.864 -5.915 -13.485 1.00 94.94 679 SER A O 1
ATOM 5458 N N . ARG A 1 680 ? -6.393 -5.414 -15.053 1.00 93.19 680 ARG A N 1
ATOM 5459 C CA . ARG A 1 680 ? -7.520 -5.249 -14.133 1.00 93.19 680 ARG A CA 1
ATOM 5460 C C . ARG A 1 680 ? -8.288 -6.567 -13.975 1.00 93.19 680 ARG A C 1
ATOM 5462 O O . ARG A 1 680 ? -8.354 -7.369 -14.902 1.00 93.19 680 ARG A O 1
ATOM 5469 N N . VAL A 1 681 ? -8.903 -6.778 -12.815 1.00 94.75 681 VAL A N 1
ATOM 5470 C CA . VAL A 1 681 ? -9.788 -7.927 -12.543 1.00 94.75 681 VAL A CA 1
ATOM 5471 C C . VAL A 1 681 ? -11.161 -7.408 -12.161 1.00 94.75 681 VAL A C 1
ATOM 5473 O O . VAL A 1 681 ? -11.262 -6.453 -11.391 1.00 94.75 681 VAL A O 1
ATOM 5476 N N . GLU A 1 682 ? -12.220 -7.979 -12.735 1.00 93.81 682 GLU A N 1
ATOM 5477 C CA . GLU A 1 682 ? -13.579 -7.497 -12.481 1.00 93.81 682 GLU A CA 1
ATOM 5478 C C . GLU A 1 682 ? -14.020 -7.884 -11.055 1.00 93.81 682 GLU A C 1
ATOM 5480 O O . GLU A 1 682 ? -13.806 -9.033 -10.642 1.00 93.81 682 GLU A O 1
ATOM 5485 N N . PRO A 1 683 ? -14.668 -6.974 -10.302 1.00 95.19 683 PRO A N 1
ATOM 5486 C CA . PRO A 1 683 ? -15.143 -7.262 -8.955 1.00 95.19 683 PRO A CA 1
ATOM 5487 C C . PRO A 1 683 ? -16.246 -8.320 -9.003 1.00 95.19 683 PRO A C 1
ATOM 5489 O O . PRO A 1 683 ? -17.349 -8.083 -9.494 1.00 95.19 683 PRO A O 1
ATOM 5492 N N . ARG A 1 684 ? -15.947 -9.507 -8.473 1.00 95.75 684 ARG A N 1
ATOM 5493 C CA . ARG A 1 684 ? -16.834 -10.676 -8.484 1.00 95.75 684 ARG A CA 1
ATOM 5494 C C . ARG A 1 684 ? -17.002 -11.240 -7.080 1.00 95.75 684 ARG A C 1
ATOM 5496 O O . ARG A 1 684 ? -16.021 -11.392 -6.357 1.00 95.75 684 ARG A O 1
ATOM 5503 N N . LYS A 1 685 ? -18.236 -11.571 -6.694 1.00 96.06 685 LYS A N 1
ATOM 5504 C CA . LYS A 1 685 ? -18.579 -12.036 -5.335 1.00 96.06 685 LYS A CA 1
ATOM 5505 C C . LYS A 1 685 ? -17.870 -13.347 -4.964 1.00 96.06 685 LYS A C 1
ATOM 5507 O O . LYS A 1 685 ? -17.647 -13.618 -3.782 1.00 96.06 685 LYS A O 1
ATOM 5512 N N . GLU A 1 686 ? -17.526 -14.143 -5.977 1.00 96.69 686 GLU A N 1
ATOM 5513 C CA . GLU A 1 686 ? -16.833 -15.430 -5.878 1.00 96.69 686 GLU A CA 1
ATOM 5514 C C . GLU A 1 686 ? -15.330 -15.281 -5.616 1.00 96.69 686 GLU A C 1
ATOM 5516 O O . GLU A 1 686 ? -14.705 -16.241 -5.177 1.00 96.69 686 GLU A O 1
ATOM 5521 N N . ASN A 1 687 ? -14.761 -14.094 -5.858 1.00 97.94 687 ASN A N 1
ATOM 5522 C CA . ASN A 1 687 ? -13.414 -13.759 -5.421 1.00 97.94 687 ASN A CA 1
ATOM 5523 C C . ASN A 1 687 ? -13.503 -13.118 -4.035 1.00 97.94 687 ASN A C 1
ATOM 5525 O O . ASN A 1 687 ? -14.063 -12.028 -3.872 1.00 97.94 687 ASN A O 1
ATOM 5529 N N . PHE A 1 688 ? -12.973 -13.800 -3.024 1.00 97.94 688 PHE A N 1
ATOM 5530 C CA . PHE A 1 688 ? -13.079 -13.350 -1.644 1.00 97.94 688 PHE A CA 1
ATOM 5531 C C . PHE A 1 688 ? -11.919 -13.822 -0.762 1.00 97.94 688 PHE A C 1
ATOM 5533 O O . PHE A 1 688 ? -11.171 -14.741 -1.099 1.00 97.94 688 PHE A O 1
ATOM 5540 N N . VAL A 1 689 ? -11.805 -13.180 0.397 1.00 98.38 689 VAL A N 1
ATOM 5541 C CA . VAL A 1 689 ? -11.008 -13.627 1.539 1.00 98.38 689 VAL A CA 1
ATOM 5542 C C . VAL A 1 689 ? -11.947 -13.969 2.697 1.00 98.38 689 VAL A C 1
ATOM 5544 O O . VAL A 1 689 ? -12.858 -13.202 3.011 1.00 98.38 689 VAL A O 1
ATOM 5547 N N . THR A 1 690 ? -11.749 -15.135 3.302 1.00 97.38 690 THR A N 1
ATOM 5548 C CA . THR A 1 690 ? -12.377 -15.550 4.565 1.00 97.38 690 THR A CA 1
ATOM 5549 C C . THR A 1 690 ? -11.357 -15.515 5.690 1.00 97.38 690 THR A C 1
ATOM 5551 O O . THR A 1 690 ? -10.158 -15.398 5.445 1.00 97.38 690 THR A O 1
ATOM 5554 N N . PHE A 1 691 ? -11.834 -15.623 6.925 1.00 97.38 691 PHE A N 1
ATOM 5555 C CA . PHE A 1 691 ? -10.993 -15.618 8.114 1.00 97.38 691 PHE A CA 1
ATOM 5556 C C . PHE A 1 691 ? -11.315 -16.844 8.959 1.00 97.38 691 PHE A C 1
ATOM 5558 O O . PHE A 1 691 ? -12.483 -17.114 9.242 1.00 97.38 691 PHE A O 1
ATOM 5565 N N . GLU A 1 692 ? -10.282 -17.595 9.319 1.00 93.44 692 GLU A N 1
ATOM 5566 C CA . GLU A 1 692 ? -10.415 -18.848 10.058 1.00 93.44 692 GLU A CA 1
ATOM 5567 C C . GLU A 1 692 ? -10.789 -18.599 11.525 1.00 93.44 692 GLU A C 1
ATOM 5569 O O . GLU A 1 692 ? -10.289 -17.673 12.156 1.00 93.44 692 GLU A O 1
ATOM 5574 N N . GLU A 1 693 ? -11.642 -19.448 12.102 1.00 88.69 693 GLU A N 1
ATOM 5575 C CA . GLU A 1 693 ? -12.044 -19.311 13.513 1.00 88.69 693 GLU A CA 1
ATOM 5576 C C . GLU A 1 693 ? -11.034 -19.940 14.486 1.00 88.69 693 GLU A C 1
ATOM 5578 O O . GLU A 1 693 ? -10.937 -19.514 15.633 1.00 88.69 693 GLU A O 1
ATOM 5583 N N . ASN A 1 694 ? -10.269 -20.936 14.023 1.00 87.31 694 ASN A N 1
ATOM 5584 C CA . ASN A 1 694 ? -9.373 -21.747 14.859 1.00 87.31 694 ASN A CA 1
ATOM 5585 C C . ASN A 1 694 ? -7.908 -21.746 14.384 1.00 87.31 694 ASN A C 1
ATOM 5587 O O . ASN A 1 694 ? -7.082 -22.463 14.945 1.00 87.31 694 ASN A O 1
ATOM 5591 N N . ILE A 1 695 ? -7.585 -20.982 13.337 1.00 89.44 695 ILE A N 1
ATOM 5592 C CA . ILE A 1 695 ? -6.216 -20.794 12.843 1.00 89.44 695 ILE A CA 1
ATOM 5593 C C . ILE A 1 695 ? -5.909 -19.309 12.954 1.00 89.44 695 ILE A C 1
ATOM 5595 O O . ILE A 1 695 ? -6.702 -18.477 12.514 1.00 89.44 695 ILE A O 1
ATOM 5599 N N . PHE A 1 696 ? -4.759 -18.986 13.535 1.00 91.44 696 PHE A N 1
ATOM 5600 C CA . PHE A 1 696 ? -4.352 -17.613 13.792 1.00 91.44 696 PHE A CA 1
ATOM 5601 C C . PHE A 1 696 ? -3.078 -17.277 13.023 1.00 91.44 696 PHE A C 1
ATOM 5603 O O . PHE A 1 696 ? -2.217 -18.135 12.825 1.00 91.44 696 PHE A O 1
ATOM 5610 N N . ASP A 1 697 ? -2.978 -16.026 12.591 1.00 92.19 697 ASP A N 1
ATOM 5611 C CA . ASP A 1 697 ? -1.776 -15.480 11.978 1.00 92.19 697 ASP A CA 1
ATOM 5612 C C . ASP A 1 697 ? -0.690 -15.169 13.028 1.00 92.19 697 ASP A C 1
ATOM 5614 O O . ASP A 1 697 ? -0.866 -15.367 14.234 1.00 92.19 697 ASP A O 1
ATOM 5618 N N . VAL A 1 698 ? 0.454 -14.646 12.572 1.00 89.75 698 VAL A N 1
ATOM 5619 C CA . VAL A 1 698 ? 1.587 -14.299 13.452 1.00 89.75 698 VAL A CA 1
ATOM 5620 C C . VAL A 1 698 ? 1.226 -13.260 14.526 1.00 89.75 698 VAL A C 1
ATOM 5622 O O . VAL A 1 698 ? 1.898 -13.176 15.550 1.00 89.75 698 VAL A O 1
ATOM 5625 N N . MET A 1 699 ? 0.174 -12.469 14.297 1.00 91.06 699 MET A N 1
ATOM 5626 C CA . MET A 1 699 ? -0.301 -11.424 15.202 1.00 91.06 699 MET A CA 1
ATOM 5627 C C . MET A 1 699 ? -1.460 -11.910 16.084 1.00 91.06 699 MET A C 1
ATOM 5629 O O . MET A 1 699 ? -2.100 -11.104 16.758 1.00 91.06 699 MET A O 1
ATOM 5633 N N . SER A 1 700 ? -1.713 -13.226 16.112 1.00 90.81 700 SER A N 1
ATOM 5634 C CA . SER A 1 700 ? -2.800 -13.866 16.864 1.00 90.81 700 SER A CA 1
ATOM 5635 C C . SER A 1 700 ? -4.204 -13.403 16.449 1.00 90.81 700 SER A C 1
ATOM 5637 O O . SER A 1 700 ? -5.132 -13.421 17.259 1.00 90.81 700 SER A O 1
ATOM 5639 N N . LEU A 1 701 ? -4.379 -12.989 15.190 1.00 94.62 701 LEU A N 1
ATOM 5640 C CA . LEU A 1 701 ? -5.683 -12.684 14.598 1.00 94.62 701 LEU A CA 1
ATOM 5641 C C . LEU A 1 701 ? -6.153 -13.823 13.682 1.00 94.62 701 LEU A C 1
ATOM 5643 O O . LEU A 1 701 ? -5.324 -14.589 13.197 1.00 94.62 701 LEU A O 1
ATOM 5647 N N . PRO A 1 702 ? -7.468 -13.948 13.418 1.00 96.62 702 PRO A N 1
ATOM 5648 C CA . PRO A 1 702 ? -8.018 -14.934 12.485 1.00 96.62 702 PRO A CA 1
ATOM 5649 C C . PRO A 1 702 ? -7.251 -15.000 11.156 1.00 96.62 702 PRO A C 1
ATOM 5651 O O . PRO A 1 702 ? -7.167 -14.000 10.438 1.00 96.62 702 PRO A O 1
ATOM 5654 N N . GLN A 1 703 ? -6.693 -16.165 10.823 1.00 96.56 703 GLN A N 1
ATOM 5655 C CA . GLN A 1 703 ? -5.874 -16.366 9.625 1.00 96.56 703 GLN A CA 1
ATOM 5656 C C . GLN A 1 703 ? -6.687 -16.042 8.358 1.00 96.56 703 GLN A C 1
ATOM 5658 O O . GLN A 1 703 ? -7.760 -16.617 8.168 1.00 96.56 703 GLN A O 1
ATOM 5663 N N . PRO A 1 704 ? -6.202 -15.162 7.463 1.00 97.75 704 PRO A N 1
ATOM 5664 C CA . PRO A 1 704 ? -6.863 -14.925 6.184 1.00 97.75 704 PRO A CA 1
ATOM 5665 C C . PRO A 1 704 ? -6.668 -16.103 5.215 1.00 97.75 704 PRO A C 1
ATOM 5667 O O . PRO A 1 704 ? -5.550 -16.593 5.040 1.00 97.75 704 PRO A O 1
ATOM 5670 N N . THR A 1 705 ? -7.736 -16.503 4.528 1.00 97.81 705 THR A N 1
ATOM 5671 C CA . THR A 1 705 ? -7.751 -17.578 3.522 1.00 97.81 705 THR A CA 1
ATOM 5672 C C . THR A 1 705 ? -8.393 -17.073 2.234 1.00 97.81 705 THR A C 1
ATOM 5674 O O . THR A 1 705 ? -9.513 -16.566 2.238 1.00 97.81 705 THR A O 1
ATOM 5677 N N . PHE A 1 706 ? -7.695 -17.201 1.109 1.00 98.31 706 PHE A N 1
ATOM 5678 C CA . PHE A 1 706 ? -8.145 -16.705 -0.188 1.00 98.31 706 PHE A CA 1
ATOM 5679 C C . PHE A 1 706 ? -8.914 -17.753 -0.988 1.00 98.31 706 PHE A C 1
ATOM 5681 O O . PHE A 1 706 ? -8.534 -18.924 -1.044 1.00 98.31 706 PHE A O 1
ATOM 5688 N N . THR A 1 707 ? -9.945 -17.287 -1.689 1.00 98.31 707 THR A N 1
ATOM 5689 C CA . THR A 1 707 ? -10.524 -17.941 -2.863 1.00 98.31 707 THR A CA 1
ATOM 5690 C C . THR A 1 707 ? -10.547 -16.923 -3.995 1.00 98.31 707 THR A C 1
ATOM 5692 O O . THR A 1 707 ? -11.369 -16.009 -4.006 1.00 98.31 707 THR A O 1
ATOM 5695 N N . PHE A 1 708 ? -9.621 -17.054 -4.940 1.00 98.06 708 PHE A N 1
ATOM 5696 C CA . PHE A 1 708 ? -9.448 -16.117 -6.042 1.00 98.06 708 PHE A CA 1
ATOM 5697 C C . PHE A 1 708 ? -9.188 -16.859 -7.351 1.00 98.06 708 PHE A C 1
ATOM 5699 O O . PHE A 1 708 ? -8.286 -17.689 -7.441 1.00 98.06 708 PHE A O 1
ATOM 5706 N N . ASN A 1 709 ? -9.973 -16.550 -8.383 1.00 95.94 709 ASN A N 1
ATOM 5707 C CA . ASN A 1 709 ? -9.830 -17.147 -9.707 1.00 95.94 709 ASN A CA 1
ATOM 5708 C C . ASN A 1 709 ? -9.984 -16.104 -10.806 1.00 95.94 709 ASN A C 1
ATOM 5710 O O . ASN A 1 709 ? -10.914 -15.299 -10.786 1.00 95.94 709 ASN A O 1
ATOM 5714 N N . LEU A 1 710 ? -9.151 -16.208 -11.838 1.00 96.19 710 LEU A N 1
ATOM 5715 C CA . LEU A 1 710 ? -9.308 -15.434 -13.066 1.00 96.19 710 LEU A CA 1
ATOM 5716 C C . LEU A 1 710 ? -10.319 -16.100 -14.008 1.00 96.19 710 LEU A C 1
ATOM 5718 O O . LEU A 1 710 ? -10.249 -17.311 -14.261 1.00 96.19 710 LEU A O 1
ATOM 5722 N N . ASN A 1 711 ? -11.241 -15.312 -14.558 1.00 94.88 711 ASN A N 1
ATOM 5723 C CA . ASN A 1 711 ? -12.161 -15.770 -15.598 1.00 94.88 711 ASN A CA 1
ATOM 5724 C C . ASN A 1 711 ? -11.467 -15.813 -16.976 1.00 94.88 711 ASN A C 1
ATOM 5726 O O . ASN A 1 711 ? -10.311 -15.416 -17.136 1.00 94.88 711 ASN A O 1
ATOM 5730 N N . GLN A 1 712 ? -12.164 -16.320 -17.997 1.00 95.75 712 GLN A N 1
ATOM 5731 C CA . GLN A 1 712 ? -11.574 -16.461 -19.332 1.00 95.75 712 GLN A CA 1
ATOM 5732 C C . GLN A 1 712 ? -11.257 -15.112 -19.997 1.00 95.75 712 GLN A C 1
ATOM 5734 O O . GLN A 1 712 ? -10.268 -15.017 -20.720 1.00 95.75 712 GLN A O 1
ATOM 5739 N N . LYS A 1 713 ? -12.062 -14.070 -19.747 1.00 93.50 713 LYS A N 1
ATOM 5740 C CA . LYS A 1 713 ? -11.828 -12.719 -20.278 1.00 93.50 713 LYS A CA 1
ATOM 5741 C C . LYS A 1 713 ? -10.517 -12.152 -19.724 1.00 93.50 713 LYS A C 1
ATOM 5743 O O . LYS A 1 713 ? -9.661 -11.760 -20.506 1.00 93.50 713 LYS A O 1
ATOM 5748 N N . GLU A 1 714 ? -10.327 -12.206 -18.409 1.00 95.00 714 GLU A N 1
ATOM 5749 C CA . GLU A 1 714 ? -9.117 -11.746 -17.711 1.00 95.00 714 GLU A CA 1
ATOM 5750 C C . GLU A 1 714 ? -7.876 -12.529 -18.169 1.00 95.00 714 GLU A C 1
ATOM 5752 O O . GLU A 1 714 ? -6.839 -11.945 -18.470 1.00 95.00 714 GLU A O 1
ATOM 5757 N N . LYS A 1 715 ? -7.988 -13.856 -18.323 1.00 95.25 715 LYS A N 1
ATOM 5758 C CA . LYS A 1 715 ? -6.906 -14.687 -18.883 1.00 95.25 715 LYS A CA 1
ATOM 5759 C C . LYS A 1 715 ? -6.530 -14.261 -20.304 1.00 95.25 715 LYS A C 1
ATOM 5761 O O . LYS A 1 715 ? -5.346 -14.151 -20.616 1.00 95.25 715 LYS A O 1
ATOM 5766 N N . ASN A 1 716 ? -7.518 -13.997 -21.160 1.00 94.75 716 ASN A N 1
ATOM 5767 C CA . ASN A 1 716 ? -7.277 -13.518 -22.522 1.00 94.75 716 ASN A CA 1
ATOM 5768 C C . ASN A 1 716 ? -6.617 -12.129 -22.524 1.00 94.75 716 ASN A C 1
ATOM 5770 O O . ASN A 1 716 ? -5.691 -11.905 -23.302 1.00 94.75 716 ASN A O 1
ATOM 5774 N N . GLU A 1 717 ? -7.043 -11.221 -21.640 1.00 93.94 717 GLU A N 1
ATOM 5775 C CA . GLU A 1 717 ? -6.414 -9.904 -21.469 1.00 93.94 717 GLU A CA 1
ATOM 5776 C C . GLU A 1 717 ? -4.942 -10.037 -21.047 1.00 93.94 717 GLU A C 1
ATOM 5778 O O . GLU A 1 717 ? -4.089 -9.383 -21.639 1.00 93.94 717 GLU A O 1
ATOM 5783 N N . ILE A 1 718 ? -4.603 -10.957 -20.135 1.00 95.31 718 ILE A N 1
ATOM 5784 C CA . ILE A 1 718 ? -3.205 -11.234 -19.751 1.00 95.31 718 ILE A CA 1
ATOM 5785 C C . ILE A 1 718 ? -2.378 -11.755 -20.937 1.00 95.31 718 ILE A C 1
ATOM 5787 O O . ILE A 1 718 ? -1.215 -11.380 -21.087 1.00 95.31 718 ILE A O 1
ATOM 5791 N N . HIS A 1 719 ? -2.950 -12.593 -21.808 1.00 95.31 719 HIS A N 1
ATOM 5792 C CA . HIS A 1 719 ? -2.252 -13.046 -23.017 1.00 95.31 719 HIS A CA 1
ATOM 5793 C C . HIS A 1 719 ? -1.971 -11.896 -23.996 1.00 95.31 719 HIS A C 1
ATOM 5795 O O . HIS A 1 719 ? -0.879 -11.833 -24.565 1.00 95.31 719 HIS A O 1
ATOM 5801 N N . LEU A 1 720 ? -2.924 -10.975 -24.175 1.00 95.56 720 LEU A N 1
ATOM 5802 C CA . LEU A 1 720 ? -2.730 -9.772 -24.994 1.00 95.56 720 LEU A CA 1
ATOM 5803 C C . LEU A 1 720 ? -1.690 -8.833 -24.373 1.00 95.56 720 LEU A C 1
ATOM 5805 O O . LEU A 1 720 ? -0.815 -8.334 -25.078 1.00 95.56 720 LEU A O 1
ATOM 5809 N N . MET A 1 721 ? -1.740 -8.668 -23.054 1.00 95.69 721 MET A N 1
ATOM 5810 C CA . MET A 1 721 ? -0.786 -7.890 -22.271 1.00 95.69 721 MET A CA 1
ATOM 5811 C C . MET A 1 721 ? 0.643 -8.436 -22.413 1.00 95.69 721 MET A C 1
ATOM 5813 O O . MET A 1 721 ? 1.571 -7.684 -22.699 1.00 95.69 721 MET A O 1
ATOM 5817 N N . MET A 1 722 ? 0.818 -9.759 -22.303 1.00 96.31 722 MET A N 1
ATOM 5818 C CA . MET A 1 722 ? 2.102 -10.434 -22.526 1.00 96.31 722 MET A CA 1
ATOM 5819 C C . MET A 1 722 ? 2.614 -10.214 -23.955 1.00 96.31 722 MET A C 1
ATOM 5821 O O . MET A 1 722 ? 3.794 -9.928 -24.153 1.00 96.31 722 MET A O 1
ATOM 5825 N N . LYS A 1 723 ? 1.727 -10.301 -24.955 1.00 96.56 723 LYS A N 1
ATOM 5826 C CA . LYS A 1 723 ? 2.078 -10.021 -26.350 1.00 96.56 723 LYS A CA 1
ATOM 5827 C C . LYS A 1 723 ? 2.585 -8.582 -26.515 1.00 96.56 723 LYS A C 1
ATOM 5829 O O . LYS A 1 723 ? 3.696 -8.407 -27.014 1.00 96.56 723 LYS A O 1
ATOM 5834 N N . GLU A 1 724 ? 1.843 -7.575 -26.044 1.00 96.19 724 GLU A N 1
ATOM 5835 C CA . GLU A 1 724 ? 2.272 -6.166 -26.131 1.00 96.19 724 GLU A CA 1
ATOM 5836 C C . GLU A 1 724 ? 3.584 -5.928 -25.370 1.00 96.19 724 GLU A C 1
ATOM 5838 O O . GLU A 1 724 ? 4.464 -5.232 -25.873 1.00 96.19 724 GLU A O 1
ATOM 5843 N N . MET A 1 725 ? 3.777 -6.564 -24.207 1.00 97.19 725 MET A N 1
ATOM 5844 C CA . MET A 1 725 ? 5.034 -6.481 -23.459 1.00 97.19 725 MET A CA 1
ATOM 5845 C C . MET A 1 725 ? 6.221 -6.986 -24.286 1.00 97.19 725 MET A C 1
ATOM 5847 O O . MET A 1 725 ? 7.258 -6.324 -24.325 1.00 97.19 725 MET A O 1
ATOM 5851 N N . THR A 1 726 ? 6.078 -8.120 -24.982 1.00 97.38 726 THR A N 1
ATOM 5852 C CA . THR A 1 726 ? 7.143 -8.632 -25.861 1.00 97.38 726 THR A CA 1
ATOM 5853 C C . THR A 1 726 ? 7.394 -7.730 -27.069 1.00 97.38 726 THR A C 1
ATOM 5855 O O . THR A 1 726 ? 8.545 -7.542 -27.457 1.00 97.38 726 THR A O 1
ATOM 5858 N N . GLU A 1 727 ? 6.351 -7.126 -27.642 1.00 96.75 727 GLU A N 1
ATOM 5859 C CA . GLU A 1 727 ? 6.477 -6.161 -28.739 1.00 96.75 727 GLU A CA 1
ATOM 5860 C C . GLU A 1 727 ? 7.207 -4.894 -28.273 1.00 96.75 727 GLU A C 1
ATOM 5862 O O . GLU A 1 727 ? 8.191 -4.494 -28.895 1.00 96.75 727 GLU A O 1
ATOM 5867 N N . LEU A 1 728 ? 6.801 -4.304 -27.145 1.00 96.94 728 LEU A N 1
ATOM 5868 C CA . LEU A 1 728 ? 7.460 -3.144 -26.539 1.00 96.94 728 LEU A CA 1
ATOM 5869 C C . LEU A 1 728 ? 8.929 -3.440 -26.217 1.00 96.94 728 LEU A C 1
ATOM 5871 O O . LEU A 1 728 ? 9.815 -2.668 -26.584 1.00 96.94 728 LEU A O 1
ATOM 5875 N N . ALA A 1 729 ? 9.196 -4.569 -25.562 1.00 96.50 729 ALA A N 1
ATOM 5876 C CA . ALA A 1 729 ? 10.547 -4.988 -25.219 1.00 96.50 729 ALA A CA 1
ATOM 5877 C C . ALA A 1 729 ? 11.428 -5.135 -26.466 1.00 96.50 729 ALA A C 1
ATOM 5879 O O . ALA A 1 729 ? 12.546 -4.626 -26.484 1.00 96.50 729 ALA A O 1
ATOM 5880 N N . ASN A 1 730 ? 10.903 -5.731 -27.544 1.00 95.38 730 ASN A N 1
ATOM 5881 C CA . ASN A 1 730 ? 11.637 -5.893 -28.797 1.00 95.38 730 ASN A CA 1
ATOM 5882 C C . ASN A 1 730 ? 12.072 -4.557 -29.416 1.00 95.38 730 ASN A C 1
ATOM 5884 O O . ASN A 1 730 ? 13.165 -4.507 -29.984 1.00 95.38 730 ASN A O 1
ATOM 5888 N N . HIS A 1 731 ? 11.295 -3.482 -29.260 1.00 96.19 731 HIS A N 1
ATOM 5889 C CA . HIS A 1 731 ? 11.717 -2.143 -29.686 1.00 96.19 731 HIS A CA 1
ATOM 5890 C C . HIS A 1 731 ? 12.889 -1.605 -28.844 1.00 96.19 731 HIS A C 1
ATOM 5892 O O . HIS A 1 731 ? 13.773 -0.938 -29.371 1.00 96.19 731 HIS A O 1
ATOM 5898 N N . LEU A 1 732 ? 12.934 -1.918 -27.546 1.00 96.69 732 LEU A N 1
ATOM 5899 C CA . LEU A 1 732 ? 13.890 -1.329 -26.602 1.00 96.69 732 LEU A CA 1
ATOM 5900 C C . LEU A 1 732 ? 15.203 -2.107 -26.443 1.00 96.69 732 LEU A C 1
ATOM 5902 O O . LEU A 1 732 ? 16.247 -1.493 -26.212 1.00 96.69 732 LEU A O 1
ATOM 5906 N N . GLY A 1 733 ? 15.172 -3.440 -26.540 1.00 96.19 733 GLY A N 1
ATOM 5907 C CA . GLY A 1 733 ? 16.278 -4.280 -26.073 1.00 96.19 733 GLY A CA 1
ATOM 5908 C C . GLY A 1 733 ? 16.092 -5.781 -26.276 1.00 96.19 733 GLY A C 1
ATOM 5909 O O . GLY A 1 733 ? 14.955 -6.246 -26.312 1.00 96.19 733 GLY A O 1
ATOM 5910 N N . PRO A 1 734 ? 17.168 -6.587 -26.371 1.00 95.25 734 PRO A N 1
ATOM 5911 C CA . PRO A 1 734 ? 17.068 -7.998 -26.004 1.00 95.25 734 PRO A CA 1
ATOM 5912 C C . PRO A 1 734 ? 16.704 -8.150 -24.520 1.00 95.25 734 PRO A C 1
ATOM 5914 O O . PRO A 1 734 ? 17.052 -7.302 -23.695 1.00 95.25 734 PRO A O 1
ATOM 5917 N N . PHE A 1 735 ? 16.046 -9.257 -24.175 1.00 94.81 735 PHE A N 1
ATOM 5918 C CA . PHE A 1 735 ? 15.771 -9.601 -22.781 1.00 94.81 735 PHE A CA 1
ATOM 5919 C C . PHE A 1 735 ? 17.064 -9.829 -21.999 1.00 94.81 735 PHE A C 1
ATOM 5921 O O . PHE A 1 735 ? 18.029 -10.402 -22.509 1.00 94.81 735 PHE A O 1
ATOM 5928 N N . LEU A 1 736 ? 17.060 -9.398 -20.743 1.00 91.06 736 LEU A N 1
ATOM 5929 C CA . LEU A 1 736 ? 18.101 -9.725 -19.783 1.00 91.06 736 LEU A CA 1
ATOM 5930 C C . LEU A 1 736 ? 17.959 -11.209 -19.378 1.00 91.06 736 LEU A C 1
ATOM 5932 O O . LEU A 1 736 ? 16.877 -11.597 -18.929 1.00 91.06 736 LEU A O 1
ATOM 5936 N N . PRO A 1 737 ? 19.011 -12.043 -19.502 1.00 87.12 737 PRO A N 1
ATOM 5937 C CA . PRO A 1 737 ? 18.936 -13.451 -19.110 1.00 87.12 737 PRO A CA 1
ATOM 5938 C C . PRO A 1 737 ? 18.533 -13.634 -17.639 1.00 87.12 737 PRO A C 1
ATOM 5940 O O . PRO A 1 737 ? 19.152 -13.052 -16.747 1.00 87.12 737 PRO A O 1
ATOM 5943 N N . GLY A 1 738 ? 17.515 -14.460 -17.383 1.00 85.19 738 GLY A N 1
ATOM 5944 C CA . GLY A 1 738 ? 16.914 -14.673 -16.057 1.00 85.19 738 GLY A CA 1
ATOM 5945 C C . GLY A 1 738 ? 15.765 -13.715 -15.704 1.00 85.19 738 GLY A C 1
ATOM 5946 O O . GLY A 1 738 ? 15.101 -13.894 -14.674 1.00 85.19 738 GLY A O 1
ATOM 5947 N N . ALA A 1 739 ? 15.511 -12.720 -16.552 1.00 89.25 739 ALA A N 1
ATOM 5948 C CA . ALA A 1 739 ? 14.410 -11.770 -16.443 1.00 89.25 739 ALA A CA 1
ATOM 5949 C C . ALA A 1 739 ? 13.598 -11.695 -17.750 1.00 89.25 739 ALA A C 1
ATOM 5951 O O . ALA A 1 739 ? 13.097 -10.635 -18.135 1.00 89.25 739 ALA A O 1
ATOM 5952 N N . GLU A 1 740 ? 13.461 -12.835 -18.428 1.00 92.81 740 GLU A N 1
ATOM 5953 C CA . GLU A 1 740 ? 12.606 -13.010 -19.598 1.00 92.81 740 GLU A CA 1
ATOM 5954 C C . GLU A 1 740 ? 11.124 -12.721 -19.267 1.00 92.81 740 GLU A C 1
ATOM 5956 O O . GLU A 1 740 ? 10.719 -12.811 -18.101 1.00 92.81 740 GLU A O 1
ATOM 5961 N N . PRO A 1 741 ? 10.296 -12.406 -20.284 1.00 95.25 741 PRO A N 1
ATOM 5962 C CA . PRO A 1 741 ? 8.853 -12.234 -20.144 1.00 95.25 741 PRO A CA 1
ATOM 5963 C C . PRO A 1 741 ? 8.182 -13.350 -19.351 1.00 95.25 741 PRO A C 1
ATOM 5965 O O . PRO A 1 741 ? 8.147 -14.505 -19.774 1.00 95.25 741 PRO A O 1
ATOM 5968 N N . LYS A 1 742 ? 7.607 -12.985 -18.205 1.00 94.25 742 LYS A N 1
ATOM 5969 C CA . LYS A 1 742 ? 6.894 -13.911 -17.323 1.00 94.25 742 LYS A CA 1
ATOM 5970 C C . LYS A 1 742 ? 5.665 -13.265 -16.703 1.00 94.25 742 LYS A C 1
ATOM 5972 O O . LYS A 1 742 ? 5.626 -12.056 -16.479 1.00 94.25 742 LYS A O 1
ATOM 5977 N N . ILE A 1 743 ? 4.662 -14.093 -16.427 1.00 94.75 743 ILE A N 1
ATOM 5978 C CA . ILE A 1 743 ? 3.553 -13.738 -15.540 1.00 94.75 743 ILE A CA 1
ATOM 5979 C C . ILE A 1 743 ? 4.062 -13.953 -14.115 1.00 94.75 743 ILE A C 1
ATOM 5981 O O . ILE A 1 743 ? 4.617 -15.009 -13.808 1.00 94.75 743 ILE A O 1
ATOM 5985 N N . LEU A 1 744 ? 3.918 -12.945 -13.263 1.00 94.12 744 LEU A N 1
ATOM 5986 C CA . LEU A 1 744 ? 4.291 -13.051 -11.858 1.00 94.12 744 LEU A CA 1
ATOM 5987 C C . LEU A 1 744 ? 3.160 -13.708 -11.053 1.00 94.12 744 LEU A C 1
ATOM 5989 O O . LEU A 1 744 ? 1.999 -13.632 -11.467 1.00 94.12 744 LEU A O 1
ATOM 5993 N N . PRO A 1 745 ? 3.467 -14.366 -9.919 1.00 94.75 745 PRO A N 1
ATOM 5994 C CA . PRO A 1 745 ? 2.438 -14.975 -9.082 1.00 94.75 745 PRO A CA 1
ATOM 5995 C C . PRO A 1 745 ? 1.352 -13.961 -8.691 1.00 94.75 745 PRO A C 1
ATOM 5997 O O . PRO A 1 745 ? 1.636 -12.779 -8.485 1.00 94.75 745 PRO A O 1
ATOM 6000 N N . LEU A 1 746 ? 0.101 -14.402 -8.572 1.00 95.88 746 LEU A N 1
ATOM 6001 C CA . LEU A 1 746 ? -0.984 -13.508 -8.156 1.00 95.88 746 LEU A CA 1
ATOM 6002 C C . LEU A 1 746 ? -0.718 -12.941 -6.750 1.00 95.88 746 LEU A C 1
ATOM 6004 O O . LEU A 1 746 ? -0.149 -13.617 -5.889 1.00 95.88 746 LEU A O 1
ATOM 6008 N N . GLY A 1 747 ? -1.099 -11.684 -6.534 1.00 95.06 747 GLY A N 1
ATOM 6009 C CA . GLY A 1 747 ? -0.796 -10.902 -5.336 1.00 95.06 747 GLY A CA 1
ATOM 6010 C C . GLY A 1 747 ? 0.522 -10.123 -5.399 1.00 95.06 747 GLY A C 1
ATOM 6011 O O . GLY A 1 747 ? 0.718 -9.223 -4.586 1.00 95.06 747 GLY A O 1
ATOM 6012 N N . THR A 1 748 ? 1.394 -10.380 -6.387 1.00 95.19 748 THR A N 1
ATOM 6013 C CA . THR A 1 748 ? 2.696 -9.686 -6.519 1.00 95.19 748 THR A CA 1
ATOM 6014 C C . THR A 1 748 ? 2.531 -8.174 -6.746 1.00 95.19 748 THR A C 1
ATOM 6016 O O . THR A 1 748 ? 3.424 -7.393 -6.431 1.00 95.19 748 THR A O 1
ATOM 6019 N N . SER A 1 749 ? 1.386 -7.729 -7.274 1.00 94.00 749 SER A N 1
ATOM 6020 C CA . SER A 1 749 ? 1.100 -6.300 -7.443 1.00 94.00 749 SER A CA 1
ATOM 6021 C C . SER A 1 749 ? 0.973 -5.543 -6.120 1.00 94.00 749 SER A C 1
ATOM 6023 O O . SER A 1 749 ? 1.127 -4.327 -6.117 1.00 94.00 749 SER A O 1
ATOM 6025 N N . VAL A 1 750 ? 0.628 -6.246 -5.029 1.00 94.81 750 VAL A N 1
ATOM 6026 C CA . VAL A 1 750 ? 0.171 -5.691 -3.740 1.00 94.81 750 VAL A CA 1
ATOM 6027 C C . VAL A 1 750 ? -0.950 -4.650 -3.858 1.00 94.81 750 VAL A C 1
ATOM 6029 O O . VAL A 1 750 ? -1.219 -3.882 -2.934 1.00 94.81 750 VAL A O 1
ATOM 6032 N N . HIS A 1 751 ? -1.668 -4.646 -4.981 1.00 96.44 751 HIS A N 1
ATOM 6033 C CA . HIS A 1 751 ? -2.766 -3.732 -5.275 1.00 96.44 751 HIS A CA 1
ATOM 6034 C C . HIS A 1 751 ? -4.128 -4.373 -4.992 1.00 96.44 751 HIS A C 1
ATOM 6036 O O . HIS A 1 751 ? -5.084 -4.131 -5.724 1.00 96.44 751 HIS A O 1
ATOM 6042 N N . LEU A 1 752 ? -4.224 -5.170 -3.923 1.00 97.31 752 LEU A N 1
ATOM 6043 C CA . LEU A 1 752 ? -5.476 -5.799 -3.491 1.00 97.31 752 LEU A CA 1
ATOM 6044 C C . LEU A 1 752 ? -6.561 -4.737 -3.258 1.00 97.31 752 LEU A C 1
ATOM 6046 O O . LEU A 1 752 ? -6.269 -3.661 -2.735 1.00 97.31 752 LEU A O 1
ATOM 6050 N N . GLN A 1 753 ? -7.805 -5.014 -3.640 1.00 97.38 753 GLN A N 1
ATOM 6051 C CA . GLN A 1 753 ? -8.909 -4.041 -3.649 1.00 97.38 753 GLN A CA 1
ATOM 6052 C C . GLN A 1 753 ? -10.265 -4.702 -3.356 1.00 97.38 753 GLN A C 1
ATOM 6054 O O . GLN A 1 753 ? -10.380 -5.926 -3.356 1.00 97.38 753 GLN A O 1
ATOM 6059 N N . GLY A 1 754 ? -11.301 -3.888 -3.131 1.00 96.81 754 GLY A N 1
ATOM 6060 C CA . GLY A 1 754 ? -12.717 -4.292 -3.168 1.00 96.81 754 GLY A CA 1
ATOM 6061 C C . GLY A 1 754 ? -13.293 -4.983 -1.925 1.00 96.81 754 GLY A C 1
ATOM 6062 O O . GLY A 1 754 ? -14.505 -4.959 -1.722 1.00 96.81 754 GLY A O 1
ATOM 6063 N N . THR A 1 755 ? -12.450 -5.526 -1.048 1.00 97.94 755 THR A N 1
ATOM 6064 C CA . THR A 1 755 ? -12.840 -6.321 0.137 1.00 97.94 755 THR A CA 1
ATOM 6065 C C . THR A 1 755 ? -13.694 -5.596 1.180 1.00 97.94 755 THR A C 1
ATOM 6067 O O . THR A 1 755 ? -14.300 -6.234 2.041 1.00 97.94 755 THR A O 1
ATOM 6070 N N . HIS A 1 756 ? -13.729 -4.266 1.148 1.00 98.19 756 HIS A N 1
ATOM 6071 C CA . HIS A 1 756 ? -14.608 -3.435 1.972 1.00 98.19 756 HIS A CA 1
ATOM 6072 C C . HIS A 1 756 ? -15.112 -2.225 1.187 1.00 98.19 756 HIS A C 1
ATOM 6074 O O . HIS A 1 756 ? -15.134 -1.094 1.677 1.00 98.19 756 HIS A O 1
ATOM 6080 N N . ARG A 1 757 ? -15.506 -2.491 -0.065 1.00 97.00 757 ARG A N 1
ATOM 6081 C CA . ARG A 1 757 ? -15.883 -1.477 -1.053 1.00 97.00 757 ARG A CA 1
ATOM 6082 C C . ARG A 1 757 ? -16.957 -0.518 -0.547 1.00 97.00 757 ARG A C 1
ATOM 6084 O O . ARG A 1 757 ? -17.838 -0.912 0.226 1.00 97.00 757 ARG A O 1
ATOM 6091 N N . ILE A 1 758 ? -16.892 0.718 -1.041 1.00 97.44 758 ILE A N 1
ATOM 6092 C CA . ILE A 1 758 ? -17.998 1.677 -0.962 1.00 97.44 758 ILE A CA 1
ATOM 6093 C C . ILE A 1 758 ? -19.124 1.260 -1.913 1.00 97.44 758 ILE A C 1
ATOM 6095 O O . ILE A 1 758 ? -18.897 0.573 -2.913 1.00 97.44 758 ILE A O 1
ATOM 6099 N N . GLY A 1 759 ? -20.345 1.686 -1.623 1.00 95.50 759 GLY A N 1
ATOM 6100 C CA . GLY A 1 759 ? -21.479 1.470 -2.508 1.00 95.50 759 GLY A CA 1
ATOM 6101 C C . GLY A 1 759 ? -22.747 2.147 -2.016 1.00 95.50 759 GLY A C 1
ATOM 6102 O O . GLY A 1 759 ? -22.768 2.823 -0.990 1.00 95.50 759 GLY A O 1
ATOM 6103 N N . THR A 1 760 ? -23.825 1.947 -2.767 1.00 93.88 760 THR A N 1
ATOM 6104 C CA . THR A 1 760 ? -25.137 2.550 -2.498 1.00 93.88 760 THR A CA 1
ATOM 6105 C C . THR A 1 760 ? -26.106 1.611 -1.783 1.00 93.88 760 THR A C 1
ATOM 6107 O O . THR A 1 760 ? -27.173 2.058 -1.363 1.00 93.88 760 THR A O 1
ATOM 6110 N N . LYS A 1 761 ? -25.746 0.331 -1.620 1.00 93.31 761 LYS A N 1
ATOM 6111 C CA . LYS A 1 761 ? -26.568 -0.694 -0.966 1.00 93.31 761 LYS A CA 1
ATOM 6112 C C . LYS A 1 761 ? -25.733 -1.584 -0.047 1.00 93.31 761 LYS A C 1
ATOM 6114 O O . LYS A 1 761 ? -24.598 -1.921 -0.373 1.00 93.31 761 LYS A O 1
ATOM 6119 N N . SER A 1 762 ? -26.323 -2.004 1.068 1.00 92.19 762 SER A N 1
ATOM 6120 C CA . SER A 1 762 ? -25.658 -2.772 2.128 1.00 92.19 762 SER A CA 1
ATOM 6121 C C . SER A 1 762 ? -25.444 -4.262 1.842 1.00 92.19 762 SER A C 1
ATOM 6123 O O . SER A 1 762 ? -24.672 -4.907 2.547 1.00 92.19 762 SER A O 1
ATOM 6125 N N . ASP A 1 763 ? -26.099 -4.814 0.823 1.00 91.06 763 ASP A N 1
ATOM 6126 C CA . ASP A 1 763 ? -25.925 -6.194 0.346 1.00 91.06 763 ASP A CA 1
ATOM 6127 C C . ASP A 1 763 ? -24.744 -6.339 -0.634 1.00 91.06 763 ASP A C 1
ATOM 6129 O O . ASP A 1 763 ? -24.128 -7.402 -0.747 1.00 91.06 763 ASP A O 1
ATOM 6133 N N . GLU A 1 764 ? -24.385 -5.254 -1.321 1.00 92.69 764 GLU A N 1
ATOM 6134 C CA . GLU A 1 764 ? -23.325 -5.218 -2.334 1.00 92.69 764 GLU A CA 1
ATOM 6135 C C . GLU A 1 764 ? -22.047 -4.492 -1.861 1.00 92.69 764 GLU A C 1
ATOM 6137 O O . GLU A 1 764 ? -21.015 -4.552 -2.541 1.00 92.69 764 GLU A O 1
ATOM 6142 N N . SER A 1 765 ? -22.080 -3.802 -0.715 1.00 97.00 765 SER A N 1
ATOM 6143 C CA . SER A 1 765 ? -20.943 -3.045 -0.177 1.00 97.00 765 SER A CA 1
ATOM 6144 C C . SER A 1 765 ? -20.853 -3.109 1.350 1.00 97.00 765 SER A C 1
ATOM 6146 O O . SER A 1 765 ? -21.823 -3.403 2.043 1.00 97.00 765 SER A O 1
ATOM 6148 N N . VAL A 1 766 ? -19.664 -2.837 1.897 1.00 98.25 766 VAL A N 1
ATOM 6149 C CA . VAL A 1 766 ? -19.440 -2.808 3.359 1.00 98.25 766 VAL A CA 1
ATOM 6150 C C . VAL A 1 766 ? -19.718 -1.421 3.931 1.00 98.25 766 VAL A C 1
ATOM 6152 O O . VAL A 1 766 ? -20.134 -1.287 5.084 1.00 98.25 766 VAL A O 1
ATOM 6155 N N . THR A 1 767 ? -19.502 -0.392 3.116 1.00 98.25 767 THR A N 1
ATOM 6156 C CA . THR A 1 767 ? -19.677 1.005 3.500 1.00 98.25 767 THR A CA 1
ATOM 6157 C C . THR A 1 767 ? -20.561 1.753 2.512 1.00 98.25 767 THR A C 1
ATOM 6159 O O . THR A 1 767 ? -20.678 1.365 1.342 1.00 98.25 767 THR A O 1
ATOM 6162 N N . ASP A 1 768 ? -21.170 2.837 2.992 1.00 97.06 768 ASP A N 1
ATOM 6163 C CA . ASP A 1 768 ? -21.773 3.848 2.131 1.00 97.06 768 ASP A CA 1
ATOM 6164 C C . ASP A 1 768 ? -20.691 4.634 1.361 1.00 97.06 768 ASP A C 1
ATOM 6166 O O . ASP A 1 768 ? -19.486 4.453 1.557 1.00 97.06 768 ASP A O 1
ATOM 6170 N N . ASN A 1 769 ? -21.101 5.539 0.472 1.00 95.19 769 ASN A N 1
ATOM 6171 C CA . ASN A 1 769 ? -20.164 6.307 -0.356 1.00 95.19 769 ASN A CA 1
ATOM 6172 C C . ASN A 1 769 ? -19.220 7.221 0.458 1.00 95.19 769 ASN A C 1
ATOM 6174 O O . ASN A 1 769 ? -18.189 7.647 -0.061 1.00 95.19 769 ASN A O 1
ATOM 6178 N N . ASN A 1 770 ? -19.534 7.521 1.727 1.00 96.50 770 ASN A N 1
ATOM 6179 C CA . ASN A 1 770 ? -18.676 8.279 2.651 1.00 96.50 770 ASN A CA 1
ATOM 6180 C C . ASN A 1 770 ? -17.709 7.380 3.437 1.00 96.50 770 ASN A C 1
ATOM 6182 O O . ASN A 1 770 ? -17.087 7.839 4.398 1.00 96.50 770 ASN A O 1
ATOM 6186 N N . SER A 1 771 ? -17.597 6.109 3.051 1.00 98.12 771 SER A N 1
ATOM 6187 C CA . SER A 1 771 ? -16.819 5.079 3.735 1.00 98.12 771 SER A CA 1
ATOM 6188 C C . SER A 1 771 ? -17.287 4.777 5.162 1.00 98.12 771 SER A C 1
ATOM 6190 O O . SER A 1 771 ? -16.518 4.231 5.955 1.00 98.12 771 SER A O 1
ATOM 6192 N N . ARG A 1 772 ? -18.537 5.111 5.509 1.00 98.19 772 ARG A N 1
ATOM 6193 C CA . ARG A 1 772 ? -19.135 4.748 6.799 1.00 98.19 772 ARG A CA 1
ATOM 6194 C C . ARG A 1 772 ? -19.726 3.347 6.716 1.00 98.19 772 ARG A C 1
ATOM 6196 O O . ARG A 1 772 ? -20.441 3.041 5.763 1.00 98.19 772 ARG A O 1
ATOM 6203 N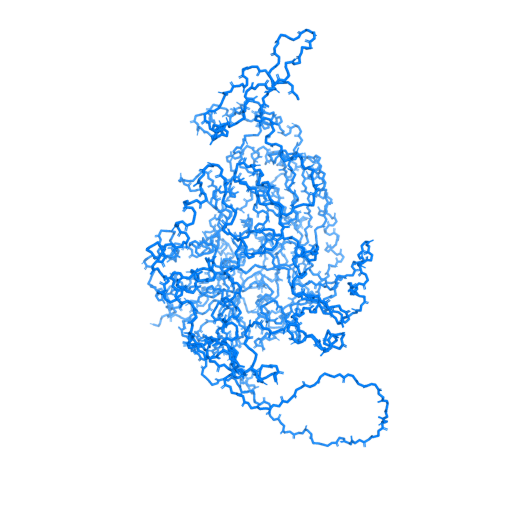 N . VAL A 1 773 ? -19.441 2.496 7.697 1.00 98.25 773 VAL A N 1
ATOM 6204 C CA . VAL A 1 773 ? -19.971 1.124 7.730 1.00 98.25 773 VAL A CA 1
ATOM 6205 C C . VAL A 1 773 ? -21.490 1.161 7.868 1.00 98.25 773 VAL A C 1
ATOM 6207 O O . VAL A 1 773 ? -22.032 1.902 8.689 1.00 98.25 773 VAL A O 1
ATOM 6210 N N . TRP A 1 774 ? -22.188 0.353 7.069 1.00 95.69 774 TRP A N 1
ATOM 6211 C CA . TRP A 1 774 ? -23.645 0.272 7.135 1.00 95.69 774 TRP A CA 1
ATOM 6212 C C . TRP A 1 774 ? -24.121 -0.065 8.548 1.00 95.69 774 TRP A C 1
ATOM 6214 O O . TRP A 1 774 ? -23.572 -0.944 9.209 1.00 95.69 774 TRP A O 1
ATOM 6224 N N . ASN A 1 775 ? -25.178 0.616 8.988 1.00 92.31 775 ASN A N 1
ATOM 6225 C CA . ASN A 1 775 ? -25.761 0.490 10.324 1.00 92.31 775 ASN A CA 1
ATOM 6226 C C . ASN A 1 775 ? -24.845 0.927 11.481 1.00 92.31 775 ASN A C 1
ATOM 6228 O O . ASN A 1 775 ? -25.220 0.685 12.620 1.00 92.31 775 ASN A O 1
ATOM 6232 N N . PHE A 1 776 ? -23.696 1.569 11.234 1.00 95.56 776 PHE A N 1
ATOM 6233 C CA . PHE A 1 776 ? -22.863 2.179 12.278 1.00 95.56 776 PHE A CA 1
ATOM 6234 C C . PHE A 1 776 ? -22.786 3.693 12.106 1.00 95.56 776 PHE A C 1
ATOM 6236 O O . PHE A 1 776 ? -22.598 4.196 10.999 1.00 95.56 776 PHE A O 1
ATOM 6243 N N . ASP A 1 777 ? -22.962 4.444 13.191 1.00 95.19 777 ASP A N 1
ATOM 6244 C CA . ASP A 1 777 ? -22.956 5.911 13.145 1.00 95.19 777 ASP A CA 1
ATOM 6245 C C . ASP A 1 777 ? -21.541 6.507 13.242 1.00 95.19 777 ASP A C 1
ATOM 6247 O O . ASP A 1 777 ? -21.307 7.599 12.721 1.00 95.19 777 ASP A O 1
ATOM 6251 N N . ASN A 1 778 ? -20.596 5.771 13.839 1.00 97.56 778 ASN A N 1
ATOM 6252 C CA . ASN A 1 778 ? -19.262 6.255 14.188 1.00 97.56 778 ASN A CA 1
ATOM 6253 C C . ASN A 1 778 ? -18.084 5.395 13.682 1.00 97.56 778 ASN A C 1
ATOM 6255 O O . ASN A 1 778 ? -16.952 5.612 14.122 1.00 97.56 778 ASN A O 1
ATOM 6259 N N . LEU A 1 779 ? -18.320 4.442 12.770 1.00 98.69 779 LEU A N 1
ATOM 6260 C CA . LEU A 1 779 ? -17.293 3.548 12.217 1.00 98.69 779 LEU A CA 1
ATOM 6261 C C . LEU A 1 779 ? -17.059 3.797 10.722 1.00 98.69 779 LEU A C 1
ATOM 6263 O O . LEU A 1 779 ? -17.977 3.670 9.910 1.00 98.69 779 LEU A O 1
ATOM 6267 N N . PHE A 1 780 ? -15.809 4.085 10.357 1.00 98.88 780 PHE A N 1
ATOM 6268 C CA . PHE A 1 780 ? -15.387 4.408 8.994 1.00 98.88 780 PHE A CA 1
ATOM 6269 C C . PHE A 1 780 ? -14.209 3.539 8.557 1.00 98.88 780 PHE A C 1
ATOM 6271 O O . PHE A 1 780 ? -13.342 3.203 9.365 1.00 98.88 780 PHE A O 1
ATOM 6278 N N . LEU A 1 781 ? -14.156 3.191 7.272 1.00 98.88 781 LEU A N 1
ATOM 6279 C CA . LEU A 1 781 ? -13.081 2.383 6.693 1.00 98.88 781 LEU A CA 1
ATOM 6280 C C . LEU A 1 781 ? -12.285 3.186 5.662 1.00 98.88 781 LEU A C 1
ATOM 6282 O O . LEU A 1 781 ? -12.796 4.107 5.028 1.00 98.88 781 LEU A O 1
ATOM 6286 N N . GLY A 1 782 ? -11.024 2.818 5.463 1.00 98.19 782 GLY A N 1
ATOM 6287 C CA . GLY A 1 782 ? -10.200 3.396 4.410 1.00 98.19 782 GLY A CA 1
ATOM 6288 C C . GLY A 1 782 ? -9.201 2.399 3.840 1.00 98.19 782 GLY A C 1
ATOM 6289 O O . GLY A 1 782 ? -8.749 1.475 4.514 1.00 98.19 782 GLY A O 1
ATOM 6290 N N . GLY A 1 783 ? -8.828 2.596 2.579 1.00 97.75 783 GLY A N 1
ATOM 6291 C CA . GLY A 1 783 ? -7.784 1.822 1.912 1.00 97.75 783 GLY A CA 1
ATOM 6292 C C . GLY A 1 783 ? -8.169 1.435 0.493 1.00 97.75 783 GLY A C 1
ATOM 6293 O O . GLY A 1 783 ? -9.223 1.818 -0.013 1.00 97.75 783 GLY A O 1
ATOM 6294 N N . ASN A 1 784 ? -7.330 0.623 -0.145 1.00 98.19 784 ASN A N 1
ATOM 6295 C CA . ASN A 1 784 ? -7.625 0.091 -1.480 1.00 98.19 784 ASN A CA 1
ATOM 6296 C C . ASN A 1 784 ? -8.862 -0.829 -1.459 1.00 98.19 784 ASN A C 1
ATOM 6298 O O . ASN A 1 784 ? -9.561 -0.948 -2.460 1.00 98.19 784 ASN A O 1
ATOM 6302 N N . GLY A 1 785 ? -9.189 -1.423 -0.303 1.00 98.00 785 GLY A N 1
ATOM 6303 C CA . GLY A 1 785 ? -10.404 -2.221 -0.117 1.00 98.00 785 GLY A CA 1
ATOM 6304 C C . GLY A 1 785 ? -11.696 -1.428 -0.331 1.00 98.00 785 GLY A C 1
ATOM 6305 O O . GLY A 1 785 ? -12.693 -2.027 -0.711 1.00 98.00 785 GLY A O 1
ATOM 6306 N N . SER A 1 786 ? -11.661 -0.098 -0.184 1.00 97.94 786 SER A N 1
ATOM 6307 C CA . SER A 1 786 ? -12.803 0.793 -0.416 1.00 97.94 786 SER A CA 1
ATOM 6308 C C . SER A 1 786 ? -13.082 1.051 -1.904 1.00 97.94 786 SER A C 1
ATOM 6310 O O . SER A 1 786 ? -14.161 1.534 -2.234 1.00 97.94 786 SER A O 1
ATOM 6312 N N . ILE A 1 787 ? -12.143 0.734 -2.806 1.00 97.56 787 ILE A N 1
ATOM 6313 C CA . ILE A 1 787 ? -12.294 0.959 -4.251 1.00 97.56 787 ILE A CA 1
ATOM 6314 C C . ILE A 1 787 ? -13.341 -0.020 -4.809 1.00 97.56 787 ILE A C 1
ATOM 6316 O O . ILE A 1 787 ? -13.166 -1.231 -4.665 1.00 97.56 787 ILE A O 1
ATOM 6320 N N . PRO A 1 788 ? -14.428 0.467 -5.437 1.00 95.06 788 PRO A N 1
ATOM 6321 C CA . PRO A 1 788 ? -15.544 -0.388 -5.826 1.00 95.06 788 PRO A CA 1
ATOM 6322 C C . PRO A 1 788 ? -15.466 -0.925 -7.260 1.00 95.06 788 PRO A C 1
ATOM 6324 O O . PRO A 1 788 ? -16.302 -1.759 -7.619 1.00 95.06 788 PRO A O 1
ATOM 6327 N N . THR A 1 789 ? -14.520 -0.436 -8.068 1.00 93.50 789 THR A N 1
ATOM 6328 C CA . THR A 1 789 ? -14.350 -0.747 -9.494 1.00 93.50 789 THR A CA 1
ATOM 6329 C C . THR A 1 789 ? -13.047 -1.486 -9.784 1.00 93.50 789 THR A C 1
ATOM 6331 O O . THR A 1 789 ? -12.131 -1.533 -8.967 1.00 93.50 789 THR A O 1
ATOM 6334 N N . SER A 1 790 ? -12.972 -2.055 -10.987 1.00 89.88 790 SER A N 1
ATOM 6335 C CA . SER A 1 790 ? -11.778 -2.696 -11.528 1.00 89.88 790 SER A CA 1
ATOM 6336 C C . SER A 1 790 ? -10.784 -1.645 -12.033 1.00 89.88 790 SER A C 1
ATOM 6338 O O . SER A 1 790 ? -11.057 -0.973 -13.029 1.00 89.88 790 SER A O 1
ATOM 6340 N N . ILE A 1 791 ? -9.634 -1.503 -11.371 1.00 93.38 791 ILE A N 1
ATOM 6341 C CA . ILE A 1 791 ? -8.567 -0.585 -11.800 1.00 93.38 791 ILE A CA 1
ATOM 6342 C C . ILE A 1 791 ? -7.290 -1.361 -12.140 1.00 93.38 791 ILE A C 1
ATOM 6344 O O . ILE A 1 791 ? -6.946 -2.324 -11.453 1.00 93.38 791 ILE A O 1
ATOM 6348 N N . ALA A 1 792 ? -6.593 -0.949 -13.200 1.00 93.06 792 ALA A N 1
ATOM 6349 C CA . ALA A 1 792 ? -5.285 -1.470 -13.605 1.00 93.06 792 ALA A CA 1
ATOM 6350 C C . ALA A 1 792 ? -4.144 -0.577 -13.098 1.00 93.06 792 ALA A C 1
ATOM 6352 O O . ALA A 1 792 ? -3.043 -1.052 -12.831 1.00 93.06 792 ALA A O 1
ATOM 6353 N N . CYS A 1 793 ? -4.392 0.726 -12.970 1.00 94.44 793 CYS A N 1
ATOM 6354 C CA . CYS A 1 793 ? -3.414 1.671 -12.455 1.00 94.44 793 CYS A CA 1
ATOM 6355 C C . CYS A 1 793 ? -3.163 1.480 -10.945 1.00 94.44 793 CYS A C 1
ATOM 6357 O O . CYS A 1 793 ? -3.927 0.815 -10.240 1.00 94.44 793 CYS A O 1
ATOM 6359 N N . ASN A 1 794 ? -2.085 2.072 -10.422 1.00 96.69 794 ASN A N 1
ATOM 6360 C CA . ASN A 1 794 ? -1.771 2.000 -8.994 1.00 96.69 794 ASN A CA 1
ATOM 6361 C C . ASN A 1 794 ? -2.903 2.642 -8.148 1.00 96.69 794 ASN A C 1
ATOM 6363 O O . ASN A 1 794 ? -3.331 3.758 -8.454 1.00 96.69 794 ASN A O 1
ATOM 6367 N N . PRO A 1 795 ? -3.384 1.981 -7.075 1.00 97.38 795 PRO A N 1
ATOM 6368 C CA . PRO A 1 795 ? -4.629 2.351 -6.387 1.00 97.38 795 PRO A CA 1
ATOM 6369 C C . PRO A 1 795 ? -4.499 3.493 -5.370 1.00 97.38 795 PRO A C 1
ATOM 6371 O O . PRO A 1 795 ? -5.490 4.149 -5.049 1.00 97.38 795 PRO A O 1
ATOM 6374 N N . THR A 1 796 ? -3.299 3.735 -4.837 1.00 98.25 796 THR A N 1
ATOM 6375 C CA . THR A 1 796 ? -3.110 4.521 -3.606 1.00 98.25 796 THR A CA 1
ATOM 6376 C C . THR A 1 796 ? -3.637 5.953 -3.707 1.00 98.25 796 THR A C 1
ATOM 6378 O O . THR A 1 796 ? -4.233 6.450 -2.751 1.00 98.25 796 THR A O 1
ATOM 6381 N N . LEU A 1 797 ? -3.462 6.614 -4.860 1.00 98.56 797 LEU A N 1
ATOM 6382 C CA . LEU A 1 797 ? -3.961 7.977 -5.068 1.00 98.56 797 LEU A CA 1
ATOM 6383 C C . LEU A 1 797 ? -5.496 8.026 -4.969 1.00 98.56 797 LEU A C 1
ATOM 6385 O O . LEU A 1 797 ? -6.047 8.898 -4.301 1.00 98.56 797 LEU A O 1
ATOM 6389 N N . THR A 1 798 ? -6.179 7.047 -5.566 1.00 98.25 798 THR A N 1
ATOM 6390 C CA . THR A 1 798 ? -7.641 6.898 -5.495 1.00 98.25 798 THR A CA 1
ATOM 6391 C C . THR A 1 798 ? -8.108 6.649 -4.062 1.00 98.25 798 THR A C 1
ATOM 6393 O O . THR A 1 798 ? -9.085 7.246 -3.620 1.00 98.25 798 THR A O 1
ATOM 6396 N N . SER A 1 799 ? -7.398 5.817 -3.296 1.00 98.44 799 SER A N 1
ATOM 6397 C CA . SER A 1 799 ? -7.742 5.573 -1.891 1.00 98.44 799 SER A CA 1
ATOM 6398 C C . SER A 1 799 ? -7.569 6.801 -1.002 1.00 98.44 799 SER A C 1
ATOM 6400 O O . SER A 1 799 ? -8.391 7.021 -0.114 1.00 98.44 799 SER A O 1
ATOM 6402 N N . VAL A 1 800 ? -6.543 7.622 -1.245 1.00 98.75 800 VAL A N 1
ATOM 6403 C CA . VAL A 1 800 ? -6.382 8.906 -0.545 1.00 98.75 800 VAL A CA 1
ATOM 6404 C C . VAL A 1 800 ? -7.487 9.885 -0.937 1.00 98.75 800 VAL A C 1
ATOM 6406 O O . VAL A 1 800 ? -8.073 10.497 -0.051 1.00 98.75 800 VAL A O 1
ATOM 6409 N N . ALA A 1 801 ? -7.857 9.970 -2.217 1.00 98.62 801 ALA A N 1
ATOM 6410 C CA . ALA A 1 801 ? -8.992 10.778 -2.670 1.00 98.62 801 ALA A CA 1
ATOM 6411 C C . ALA A 1 801 ? -10.310 10.388 -1.960 1.00 98.62 801 ALA A C 1
ATOM 6413 O O . ALA A 1 801 ? -11.011 11.253 -1.434 1.00 98.62 801 ALA A O 1
ATOM 6414 N N . ILE A 1 802 ? -10.612 9.088 -1.847 1.00 98.50 802 ILE A N 1
ATOM 6415 C CA . ILE A 1 802 ? -11.783 8.593 -1.095 1.00 98.50 802 ILE A CA 1
ATOM 6416 C C . ILE A 1 802 ? -11.682 8.962 0.398 1.00 98.50 802 ILE A C 1
ATOM 6418 O O . ILE A 1 802 ? -12.669 9.376 1.008 1.00 98.50 802 ILE A O 1
ATOM 6422 N N . ALA A 1 803 ? -10.495 8.857 0.998 1.00 98.75 803 ALA A N 1
ATOM 6423 C CA . ALA A 1 803 ? -10.290 9.191 2.406 1.00 98.75 803 ALA A CA 1
ATOM 6424 C C . ALA A 1 803 ? -10.416 10.692 2.702 1.00 98.75 803 ALA A C 1
ATOM 6426 O O . ALA A 1 803 ? -10.967 11.048 3.741 1.00 98.75 803 ALA A O 1
ATOM 6427 N N . ILE A 1 804 ? -9.991 11.574 1.788 1.00 98.75 804 ILE A N 1
ATOM 6428 C CA . ILE A 1 804 ? -10.233 13.025 1.886 1.00 98.75 804 ILE A CA 1
ATOM 6429 C C . ILE A 1 804 ? -11.737 13.293 1.976 1.00 98.75 804 ILE A C 1
ATOM 6431 O O . ILE A 1 804 ? -12.200 13.998 2.877 1.00 98.75 804 ILE A O 1
ATOM 6435 N N . ARG A 1 805 ? -12.512 12.690 1.067 1.00 98.12 805 ARG A N 1
ATOM 6436 C CA . ARG A 1 805 ? -13.973 12.814 1.035 1.00 98.12 805 ARG A CA 1
ATOM 6437 C C . ARG A 1 805 ? -14.609 12.341 2.346 1.00 98.12 805 ARG A C 1
ATOM 6439 O O . ARG A 1 805 ? -15.419 13.058 2.932 1.00 98.12 805 ARG A O 1
ATOM 6446 N N . SER A 1 806 ? -14.202 11.170 2.835 1.00 98.50 806 SER A N 1
ATOM 6447 C CA . SER A 1 806 ? -14.696 10.604 4.096 1.00 98.50 806 SER A CA 1
ATOM 6448 C C . SER A 1 806 ? -14.328 11.473 5.309 1.00 98.50 806 SER A C 1
ATOM 6450 O O . SER A 1 806 ? -15.187 11.794 6.129 1.00 98.50 806 SER A O 1
ATOM 6452 N N . ALA A 1 807 ? -13.089 11.964 5.392 1.00 98.50 807 ALA A N 1
ATOM 6453 C CA . ALA A 1 807 ? -12.649 12.846 6.472 1.00 98.50 807 ALA A CA 1
ATOM 6454 C C . ALA A 1 807 ? -13.426 14.175 6.504 1.00 98.50 807 ALA A C 1
ATOM 6456 O O . ALA A 1 807 ? -13.786 14.654 7.581 1.00 98.50 807 ALA A O 1
ATOM 6457 N N . ARG A 1 808 ? -13.756 14.745 5.336 1.00 97.69 808 ARG A N 1
ATOM 6458 C CA . ARG A 1 808 ? -14.631 15.927 5.228 1.00 97.69 808 ARG A CA 1
ATOM 6459 C C . ARG A 1 808 ? -16.045 15.646 5.721 1.00 97.69 808 ARG A C 1
ATOM 6461 O O . ARG A 1 808 ? -16.619 16.478 6.421 1.00 97.69 808 ARG A O 1
ATOM 6468 N N . TYR A 1 809 ? -16.593 14.478 5.392 1.00 97.50 809 TYR A N 1
ATOM 6469 C CA . TYR A 1 809 ? -17.891 14.051 5.905 1.00 97.50 809 TYR A CA 1
ATOM 6470 C C . TYR A 1 809 ? -17.881 13.920 7.438 1.00 97.50 809 TYR A C 1
ATOM 6472 O O . TYR A 1 809 ? -18.785 14.434 8.101 1.00 97.50 809 TYR A O 1
ATOM 6480 N N . ILE A 1 810 ? -16.833 13.321 8.015 1.00 97.88 810 ILE A N 1
ATOM 6481 C CA . ILE A 1 810 ? -16.648 13.230 9.474 1.00 97.88 810 ILE A CA 1
ATOM 6482 C C . ILE A 1 810 ? -16.584 14.636 10.088 1.00 97.88 810 ILE A C 1
ATOM 6484 O O . ILE A 1 810 ? -17.374 14.955 10.974 1.00 97.88 810 ILE A O 1
ATOM 6488 N N . ALA A 1 811 ? -15.718 15.514 9.576 1.00 96.94 811 ALA A N 1
ATOM 6489 C CA . ALA A 1 811 ? -15.616 16.900 10.037 1.00 96.94 811 ALA A CA 1
ATOM 6490 C C . ALA A 1 811 ? -16.971 17.632 9.992 1.00 96.94 811 ALA A C 1
ATOM 6492 O O . ALA A 1 811 ? -17.335 18.335 10.933 1.00 96.94 811 ALA A O 1
ATOM 6493 N N . ALA A 1 812 ? -17.744 17.441 8.919 1.00 95.62 812 ALA A N 1
ATOM 6494 C CA . ALA A 1 812 ? -19.051 18.064 8.756 1.00 95.62 812 ALA A CA 1
ATOM 6495 C C . ALA A 1 812 ? -20.134 17.489 9.687 1.00 95.62 812 ALA A C 1
ATOM 6497 O O . ALA A 1 812 ? -21.071 18.209 10.032 1.00 95.62 812 ALA A O 1
ATOM 6498 N N . THR A 1 813 ? -20.010 16.223 10.085 1.00 94.75 813 THR A N 1
ATOM 6499 C CA . THR A 1 813 ? -20.948 15.543 10.991 1.00 94.75 813 THR A CA 1
ATOM 6500 C C . THR A 1 813 ? -20.756 15.999 12.440 1.00 94.75 813 THR A C 1
ATOM 6502 O O . THR A 1 813 ? -21.732 16.183 13.161 1.00 94.75 813 THR A O 1
ATOM 6505 N N . TYR A 1 814 ? -19.513 16.267 12.853 1.00 92.94 814 TYR A N 1
ATOM 6506 C CA . TYR A 1 814 ? -19.155 16.687 14.216 1.00 92.94 814 TYR A CA 1
ATOM 6507 C C . TYR A 1 814 ? -18.862 18.199 14.316 1.00 92.94 814 TYR A C 1
ATOM 6509 O O . TYR A 1 814 ? -17.921 18.620 14.996 1.00 92.94 814 TYR A O 1
ATOM 6517 N N . LYS A 1 815 ? -19.639 19.034 13.610 1.00 85.50 815 LYS A N 1
ATOM 6518 C CA . LYS A 1 815 ? -19.453 20.499 13.561 1.00 85.50 815 LYS A CA 1
ATOM 6519 C C . LYS A 1 815 ? -19.546 21.161 14.940 1.00 85.50 815 LYS A C 1
ATOM 6521 O O . LYS A 1 815 ? -20.316 20.732 15.796 1.00 85.50 815 LYS A O 1
ATOM 6526 N N . LYS A 1 816 ? -18.791 22.251 15.132 1.00 74.38 816 LYS A N 1
ATOM 6527 C CA . LYS A 1 816 ? -18.983 23.153 16.283 1.00 74.38 816 LYS A CA 1
ATOM 6528 C C . LYS A 1 816 ? -20.334 23.863 16.126 1.00 74.38 816 LYS A C 1
ATOM 6530 O O . LYS A 1 816 ? -20.572 24.448 15.071 1.00 74.38 816 LYS A O 1
ATOM 6535 N N . LEU A 1 817 ? -21.198 23.745 17.138 1.00 54.19 817 LEU A N 1
ATOM 6536 C CA . LEU A 1 817 ? -22.491 24.437 17.217 1.00 54.19 817 LEU A CA 1
ATOM 6537 C C . LEU A 1 817 ? -22.321 25.938 17.451 1.00 54.19 817 LEU A C 1
ATOM 6539 O O . LEU A 1 817 ? -21.386 26.306 18.203 1.00 54.19 817 LEU A O 1
#

Secondary structure (DSSP, 8-state):
----GGGTT--TTS----S-----TT-------TT-S-----GGGG-------------B-TTSPBP------GGGGGG----TT-HHHHHHHHHH-TTTTTTS-HHHHHHHHHHHH--TTS----SS-TTTEEEEE-TTT--EEEEEGGGTTSSS---TTS----HHHHHHSTT-TT--EEEEETTEEEEGGGTTTSS-S-------SSSHHHHHHHHHHT-GGGT---------------------------------S--S---EEE-SEEEE--SHHHHHHHHHHHHTGGGBS---EEEE-SSBP-SSSTT--GGGSHHHHH-GGGHHHHHHHH-EES--PPP-PPPSSPPPTTS----STT---TT--TT--GGG--TT-EE--BTTGGGGT---B-PPPPTTTTS--GGGT--HHHHHHHHHHHHHHHTEES-TTTT-HHHHHHHHHHHHHHGGGEEEPPEEEEE-TT-SSEEE--HHHHH-TTTB-TTSGGGB-TTS-TTSEEEETTEEEEEEEE---TT-TTSPB-EEEEEEEETTTTEEEEEE-SEEEE-S-TTHHHHHHHHTT---TTTTBS-B---EEEEEEEPPHHHHHHHHHHHHHHHHHHHHTT-----TT---SS-TTPPPPEEEEPP-SSS-EEEEEE----TTPPP-SSS-GGGEEEEEEEE-----TTSEEEEEEEEE-TTSSEEEEEE----HHHHHHHHHHHHHHHHHHHHH-PBPTT--SEEPPTTTT---B-TT-B-SSTTT-SB-TTSBBTTBSSEEE-SGGG--S---S-SHHHHHHHHHHHHHHHHHHTB--